Protein AF-0000000079763078 (afdb_homodimer)

Solvent-accessible surface area (backbone atoms only — not comparable to full-atom values): 50835 Å² total; per-residue (Å²): 111,68,67,60,46,61,74,46,40,67,38,26,15,72,68,48,40,54,51,50,52,51,57,72,66,49,78,90,64,83,50,72,68,54,50,52,52,52,50,51,48,50,50,47,52,50,54,52,51,50,51,53,49,52,55,71,64,61,46,71,75,72,45,66,80,42,93,51,50,54,61,58,52,57,70,62,56,73,68,55,83,78,30,76,52,42,55,13,74,56,37,47,53,53,43,51,51,51,40,50,51,48,49,51,49,38,53,51,44,45,52,48,46,51,48,45,50,49,46,48,50,47,47,51,49,49,46,51,50,50,33,51,52,50,31,52,47,27,49,66,42,66,43,64,46,32,57,41,73,45,70,78,54,102,83,46,77,38,85,37,54,28,37,69,90,46,88,57,71,48,83,53,54,82,76,69,43,52,71,58,55,46,49,52,51,50,49,53,53,47,51,52,48,42,66,69,68,56,66,79,66,44,78,41,78,46,82,49,56,68,44,53,76,70,33,34,44,42,49,50,39,47,46,38,55,37,92,87,34,53,46,73,50,52,68,49,76,45,69,88,57,62,63,60,50,41,42,41,51,60,73,41,35,82,64,37,45,61,72,65,83,47,66,48,77,46,61,57,95,87,42,79,42,79,43,79,52,52,52,85,50,56,34,29,50,44,48,44,34,53,53,52,46,67,44,90,63,58,68,70,62,26,47,54,40,47,38,52,50,32,42,38,58,40,65,81,35,56,46,32,36,54,49,51,19,38,66,68,67,39,91,71,46,45,41,76,53,90,85,70,52,77,65,41,73,52,49,73,65,51,52,50,51,20,49,49,52,42,26,73,73,68,42,71,83,68,49,70,66,64,56,37,52,46,65,71,33,64,66,60,44,51,50,50,35,70,68,42,86,21,48,53,56,27,49,53,46,48,44,53,72,44,70,87,68,63,76,62,56,66,58,44,44,40,56,59,54,55,58,52,76,61,63,42,45,37,54,37,68,47,47,78,80,42,66,81,48,60,52,70,59,53,52,49,50,52,52,48,48,46,67,76,52,57,84,123,111,67,68,61,46,63,71,46,41,66,37,28,15,74,69,48,42,53,53,47,51,51,56,72,64,48,80,90,65,82,52,72,68,54,51,53,50,52,50,52,48,52,52,48,52,49,54,52,50,52,52,52,49,52,56,69,63,61,45,73,75,70,47,66,80,40,92,48,48,53,62,59,52,56,68,61,53,74,66,54,84,78,29,76,50,42,55,12,74,56,37,47,53,53,46,49,51,51,40,51,52,47,49,52,48,37,52,51,46,46,52,48,46,50,48,46,50,50,47,49,49,48,47,50,49,49,47,50,50,50,35,50,52,50,31,52,47,26,48,66,41,67,43,64,46,32,58,42,72,44,68,77,54,102,80,46,77,39,86,38,55,28,38,70,89,45,87,56,70,47,83,52,53,83,77,70,42,50,72,58,55,47,48,52,50,51,50,52,52,47,52,54,47,44,66,69,68,58,65,80,66,43,79,41,80,45,83,50,56,69,45,54,75,68,32,36,45,43,49,52,40,49,47,37,56,37,92,89,34,52,47,73,50,52,68,48,75,45,70,90,58,61,65,60,51,43,41,39,50,60,72,40,35,81,63,37,45,62,70,64,83,49,66,48,77,46,62,55,97,86,40,79,41,79,41,78,51,52,52,85,50,56,34,30,49,45,49,44,34,52,53,53,46,69,45,92,62,58,69,68,62,27,47,53,41,47,38,53,50,32,42,39,59,40,64,80,36,56,44,32,36,52,49,50,20,40,65,68,66,40,89,71,45,44,41,76,52,92,85,71,52,77,66,41,72,53,50,73,65,50,51,49,52,19,49,48,50,41,28,73,74,69,42,70,83,68,48,70,67,63,54,36,52,45,65,71,34,65,67,58,44,49,50,50,37,71,68,41,86,20,50,52,56,28,50,54,46,49,45,52,73,44,69,88,68,62,74,63,55,67,60,43,43,37,55,58,56,54,58,35,86,63,68,40,44,37,55,38,68,47,48,78,80,43,65,81,48,60,51,71,59,53,52,49,50,52,52,48,48,46,65,77,53,56,84,121

Structure (mmCIF, N/CA/C/O backbone):
data_AF-0000000079763078-model_v1
#
loop_
_entity.id
_entity.type
_entity.pdbx_description
1 polymer 'Protein CR006 P-loop domain-containing protein'
#
loop_
_atom_site.group_PDB
_atom_site.id
_atom_site.type_symbol
_atom_site.label_atom_id
_atom_site.label_alt_id
_atom_site.label_comp_id
_atom_site.label_asym_id
_atom_site.label_entity_id
_atom_site.label_seq_id
_atom_site.pdbx_PDB_ins_code
_atom_site.Cartn_x
_atom_site.Cartn_y
_atom_site.Cartn_z
_atom_site.occupancy
_atom_site.B_iso_or_equiv
_atom_site.auth_seq_id
_atom_site.auth_comp_id
_atom_site.auth_asym_id
_atom_site.auth_atom_id
_atom_site.pdbx_PDB_model_num
ATOM 1 N N . MET A 1 1 ? -50.25 70.375 34.781 1 54.12 1 MET A N 1
ATOM 2 C CA . MET A 1 1 ? -50.906 69.125 35.125 1 54.12 1 MET A CA 1
ATOM 3 C C . MET A 1 1 ? -52.312 69.062 34.531 1 54.12 1 MET A C 1
ATOM 5 O O . MET A 1 1 ? -52.719 68.062 33.906 1 54.12 1 MET A O 1
ATOM 9 N N . LEU A 1 2 ? -52.875 70.25 34.562 1 57.91 2 LEU A N 1
ATOM 10 C CA . LEU A 1 2 ? -54.281 70.312 34.094 1 57.91 2 LEU A CA 1
ATOM 11 C C . LEU A 1 2 ? -54.344 70.188 32.562 1 57.91 2 LEU A C 1
ATOM 13 O O . LEU A 1 2 ? -55.25 69.5 32.031 1 57.91 2 LEU A O 1
ATOM 17 N N . GLU A 1 3 ? -53.406 70.75 31.891 1 60.5 3 GLU A N 1
ATOM 18 C CA . GLU A 1 3 ? -53.406 70.688 30.438 1 60.5 3 GLU A CA 1
ATOM 19 C C . GLU A 1 3 ? -53.125 69.312 29.938 1 60.5 3 GLU A C 1
ATOM 21 O O . GLU A 1 3 ? -53.75 68.812 28.969 1 60.5 3 GLU A O 1
ATOM 26 N N . VAL A 1 4 ? -52.312 68.625 30.625 1 61.12 4 VAL A N 1
ATOM 27 C CA . VAL A 1 4 ? -52 67.25 30.25 1 61.12 4 VAL A CA 1
ATOM 28 C C . VAL A 1 4 ? -53.219 66.375 30.469 1 61.12 4 VAL A C 1
ATOM 30 O O . VAL A 1 4 ? -53.5 65.5 29.672 1 61.12 4 VAL A O 1
ATOM 33 N N . PHE A 1 5 ? -54 66.688 31.422 1 63.44 5 PHE A N 1
ATOM 34 C CA . PHE A 1 5 ? -55.188 65.938 31.75 1 63.44 5 PHE A CA 1
ATOM 35 C C . PHE A 1 5 ? -56.281 66.125 30.688 1 63.44 5 PHE A C 1
ATOM 37 O O . PHE A 1 5 ? -57 65.188 30.344 1 63.44 5 PHE A O 1
ATOM 44 N N . LYS A 1 6 ? -56.312 67.375 30.188 1 67.81 6 LYS A N 1
ATOM 45 C CA . LYS A 1 6 ? -57.312 67.625 29.141 1 67.81 6 LYS A CA 1
ATOM 46 C C . LYS A 1 6 ? -57.062 66.812 27.906 1 67.81 6 LYS A C 1
ATOM 48 O O . LYS A 1 6 ? -58 66.312 27.281 1 67.81 6 LYS A O 1
ATOM 53 N N . GLU A 1 7 ? -55.844 66.562 27.625 1 72.69 7 GLU A N 1
ATOM 54 C CA . GLU A 1 7 ? -55.469 65.812 26.438 1 72.69 7 GLU A CA 1
ATOM 55 C C . GLU A 1 7 ? -55.688 64.312 26.656 1 72.69 7 GLU A C 1
ATOM 57 O O . GLU A 1 7 ? -55.938 63.562 25.703 1 72.69 7 GLU A O 1
ATOM 62 N N . LEU A 1 8 ? -55.75 63.938 27.922 1 74.81 8 LEU A N 1
ATOM 63 C CA . LEU A 1 8 ? -55.844 62.531 28.25 1 74.81 8 LEU A CA 1
ATOM 64 C C . LEU A 1 8 ? -57.281 62.125 28.562 1 74.81 8 LEU A C 1
ATOM 66 O O . LEU A 1 8 ? -57.594 60.938 28.75 1 74.81 8 LEU A O 1
ATOM 70 N N . MET A 1 9 ? -58.188 63.125 28.469 1 79.75 9 MET A N 1
ATOM 71 C CA . MET A 1 9 ? -59.562 62.938 28.891 1 79.75 9 MET A CA 1
ATOM 72 C C . MET A 1 9 ? -60.281 61.875 28.062 1 79.75 9 MET A C 1
ATOM 74 O O . MET A 1 9 ? -61 61.062 28.609 1 79.75 9 MET A O 1
ATOM 78 N N . PRO A 1 10 ? -59.844 61.812 26.75 1 81.25 10 PRO A N 1
ATOM 79 C CA . PRO A 1 10 ? -60.531 60.781 25.938 1 81.25 10 PRO A CA 1
ATOM 80 C C . PRO A 1 10 ? -60.156 59.375 26.344 1 81.25 10 PRO A C 1
ATOM 82 O O . PRO A 1 10 ? -60.875 58.438 26.047 1 81.25 10 PRO A O 1
ATOM 85 N N . TYR A 1 11 ? -59.188 59.219 27.125 1 84.12 11 TYR A N 1
ATOM 86 C CA . TYR A 1 11 ? -58.688 57.875 27.5 1 84.12 11 TYR A CA 1
ATOM 87 C C . TYR A 1 11 ? -59.25 57.469 28.859 1 84.12 11 TYR A C 1
ATOM 89 O O . TYR A 1 11 ? -59.062 56.344 29.297 1 84.12 11 TYR A O 1
ATOM 97 N N . PHE A 1 12 ? -60.062 58.406 29.469 1 85.56 12 PHE A N 1
ATOM 98 C CA . PHE A 1 12 ? -60.719 58.125 30.75 1 85.56 12 PHE A CA 1
ATOM 99 C C . PHE A 1 12 ? -62.188 57.688 30.547 1 85.56 12 PHE A C 1
ATOM 101 O O . PHE A 1 12 ? -62.812 58.062 29.547 1 85.56 12 PHE A O 1
ATOM 108 N N . THR A 1 13 ? -62.688 56.844 31.469 1 86.81 13 THR A N 1
ATOM 109 C CA . THR A 1 13 ? -64.125 56.531 31.438 1 86.81 13 THR A CA 1
ATOM 110 C C . THR A 1 13 ? -64.938 57.781 31.656 1 86.81 13 THR A C 1
ATOM 112 O O . THR A 1 13 ? -64.438 58.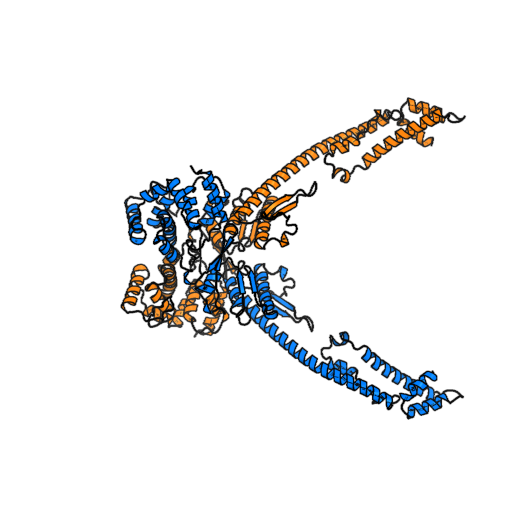781 32.188 1 86.81 13 THR A O 1
ATOM 115 N N . ASN A 1 14 ? -66.188 57.719 31.203 1 87.62 14 ASN A N 1
ATOM 116 C CA . ASN A 1 14 ? -67.062 58.844 31.359 1 87.62 14 ASN A CA 1
ATOM 117 C C . ASN A 1 14 ? -67.188 59.25 32.812 1 87.62 14 ASN A C 1
ATOM 119 O O . ASN A 1 14 ? -67.188 60.438 33.125 1 87.62 14 ASN A O 1
ATOM 123 N N . GLU A 1 15 ? -67.125 58.25 33.719 1 85.69 15 GLU A N 1
ATOM 124 C CA . GLU A 1 15 ? -67.25 58.531 35.156 1 85.69 15 GLU A CA 1
ATOM 125 C C . GLU A 1 15 ? -66 59.219 35.688 1 85.69 15 GLU A C 1
ATOM 127 O O . GLU A 1 15 ? -66.125 60.188 36.438 1 85.69 15 GLU A O 1
ATOM 132 N N . THR A 1 16 ? -64.938 58.75 35.219 1 85.81 16 THR A N 1
ATOM 133 C CA . THR A 1 16 ? -63.656 59.312 35.656 1 85.81 16 THR A CA 1
ATOM 134 C C . THR A 1 16 ? -63.469 60.719 35.062 1 85.81 16 THR A C 1
ATOM 136 O O . THR A 1 16 ? -62.969 61.594 35.75 1 85.81 16 THR A O 1
ATOM 139 N N . ALA A 1 17 ? -63.938 61 33.875 1 86.06 17 ALA A N 1
ATOM 140 C CA . ALA A 1 17 ? -63.844 62.312 33.219 1 86.06 17 ALA A CA 1
ATOM 141 C C . ALA A 1 17 ? -64.625 63.375 33.938 1 86.06 17 ALA A C 1
ATOM 143 O O . ALA A 1 17 ? -64.188 64.5 34.125 1 86.06 17 ALA A O 1
ATOM 144 N N . VAL A 1 18 ? -65.812 62.969 34.406 1 85.56 18 VAL A N 1
ATOM 145 C CA . VAL A 1 18 ? -66.688 63.906 35.094 1 85.56 18 VAL A CA 1
ATOM 146 C C . VAL A 1 18 ? -66.125 64.25 36.469 1 85.56 18 VAL A C 1
ATOM 148 O O . VAL A 1 18 ? -66.062 65.438 36.844 1 85.56 18 VAL A O 1
ATOM 151 N N . LYS A 1 19 ? -65.562 63.25 37.062 1 83.19 19 LYS A N 1
ATOM 152 C CA . LYS A 1 19 ? -65 63.469 38.375 1 83.19 19 LYS A CA 1
ATOM 153 C C . LYS A 1 19 ? -63.719 64.312 38.281 1 83.19 19 LYS A C 1
ATOM 155 O O . LYS A 1 19 ? -63.469 65.188 39.125 1 83.19 19 LYS A O 1
ATOM 160 N N . MET A 1 20 ? -63.062 64.188 37.219 1 81 20 MET A N 1
ATOM 161 C CA . MET A 1 20 ? -61.844 64.938 37 1 81 20 MET A CA 1
ATOM 162 C C . MET A 1 20 ? -62.156 66.438 36.688 1 81 20 MET A C 1
ATOM 164 O O . MET A 1 20 ? -61.469 67.312 37.156 1 81 20 MET A O 1
ATOM 168 N N . GLU A 1 21 ? -63.188 66.625 36 1 81.44 21 GLU A N 1
ATOM 169 C CA . GLU A 1 21 ? -63.656 68 35.719 1 81.44 21 GLU A CA 1
ATOM 170 C C . GLU A 1 21 ? -64.125 68.688 36.969 1 81.44 21 GLU A C 1
ATOM 172 O O . GLU A 1 21 ? -63.812 69.875 37.156 1 81.44 21 GLU A O 1
ATOM 177 N N . GLU A 1 22 ? -64.688 68 37.875 1 80.62 22 GLU A N 1
ATOM 178 C CA . GLU A 1 22 ? -65.125 68.5 39.156 1 80.62 22 GLU A CA 1
ATOM 179 C C . GLU A 1 22 ? -63.969 68.938 40.031 1 80.62 22 GLU A C 1
ATOM 181 O O . GLU A 1 22 ? -63.969 69.938 40.656 1 80.62 22 GLU A O 1
ATOM 186 N N . ILE A 1 23 ? -63.031 68.062 39.875 1 78.62 23 ILE A N 1
ATOM 187 C CA . ILE A 1 23 ? -61.875 68.312 40.719 1 78.62 23 ILE A CA 1
ATOM 188 C C . ILE A 1 23 ? -61.062 69.5 40.188 1 78.62 23 ILE A C 1
ATOM 190 O O . ILE A 1 23 ? -60.594 70.312 40.969 1 78.62 23 ILE A O 1
ATOM 194 N N . THR A 1 24 ? -61 69.688 38.906 1 74.81 24 THR A N 1
ATOM 195 C CA . THR A 1 24 ? -60.219 70.688 38.281 1 74.81 24 THR A CA 1
ATOM 196 C C . THR A 1 24 ? -60.906 72.062 38.438 1 74.81 24 THR A C 1
ATOM 198 O O . THR A 1 24 ? -60.25 73.125 38.469 1 74.81 24 THR A O 1
ATOM 201 N N . LYS A 1 25 ? -62.281 72.125 38.594 1 73.62 25 LYS A N 1
ATOM 202 C CA . LYS A 1 25 ? -63.062 73.375 38.719 1 73.62 25 LYS A CA 1
ATOM 203 C C . LYS A 1 25 ? -63.125 73.812 40.188 1 73.62 25 LYS A C 1
ATOM 205 O O . LYS A 1 25 ? -63.406 75 40.469 1 73.62 25 LYS A O 1
ATOM 210 N N . ASN A 1 26 ? -62.812 72.875 41 1 64.81 26 ASN A N 1
ATOM 211 C CA . ASN A 1 26 ? -62.906 73.25 42.438 1 64.81 26 ASN A CA 1
ATOM 212 C C . ASN A 1 26 ? -61.75 74.125 42.844 1 64.81 26 ASN A C 1
ATOM 214 O O . ASN A 1 26 ? -60.594 73.75 42.75 1 64.81 26 ASN A O 1
ATOM 218 N N . VAL A 1 27 ? -61.938 75.438 42.844 1 61.09 27 VAL A N 1
ATOM 219 C CA . VAL A 1 27 ? -61.062 76.5 43.188 1 61.09 27 VAL A CA 1
ATOM 220 C C . VAL A 1 27 ? -60.625 76.375 44.656 1 61.09 27 VAL A C 1
ATOM 222 O O . VAL A 1 27 ? -59.531 76.875 45 1 61.09 27 VAL A O 1
ATOM 225 N N . SER A 1 28 ? -61.5 75.938 45.625 1 62.81 28 SER A N 1
ATOM 226 C CA . SER A 1 28 ? -61.281 76.125 47.062 1 62.81 28 SER A CA 1
ATOM 227 C C . SER A 1 28 ? -60.5 74.938 47.656 1 62.81 28 SER A C 1
ATOM 229 O O . SER A 1 28 ? -60.594 74.625 48.875 1 62.81 28 SER A O 1
ATOM 231 N N . GLY A 1 29 ? -59.531 74.25 46.938 1 68.75 29 GLY A N 1
ATOM 232 C CA . GLY A 1 29 ? -58.594 73.312 47.5 1 68.75 29 GLY A CA 1
ATOM 233 C C . GLY A 1 29 ? -59.031 71.812 47.312 1 68.75 29 GLY A C 1
ATOM 234 O O . GLY A 1 29 ? -60.219 71.562 47.156 1 68.75 29 GLY A O 1
ATOM 235 N N . ILE A 1 30 ? -58.219 70.812 46.906 1 71.69 30 ILE A N 1
ATOM 236 C CA . ILE A 1 30 ? -58.438 69.438 46.625 1 71.69 30 ILE A CA 1
ATOM 237 C C . ILE A 1 30 ? -58.5 68.625 47.938 1 71.69 30 ILE A C 1
ATOM 239 O O . ILE A 1 30 ? -57.625 68.75 48.812 1 71.69 30 ILE A O 1
ATOM 243 N N . THR A 1 31 ? -59.688 68.062 48.344 1 75.94 31 THR A N 1
ATOM 244 C CA . THR A 1 31 ? -59.875 67.25 49.531 1 75.94 31 THR A CA 1
ATOM 245 C C . THR A 1 31 ? -59 66 49.5 1 75.94 31 THR A C 1
ATOM 247 O O . THR A 1 31 ? -58.469 65.688 48.438 1 75.94 31 THR A O 1
ATOM 250 N N . ASN A 1 32 ? -58.75 65.5 50.656 1 72.81 32 ASN A N 1
ATOM 251 C CA . ASN A 1 32 ? -57.969 64.25 50.75 1 72.81 32 ASN A CA 1
ATOM 252 C C . ASN A 1 32 ? -58.531 63.125 49.906 1 72.81 32 ASN A C 1
ATOM 254 O O . ASN A 1 32 ? -57.781 62.344 49.312 1 72.81 32 ASN A O 1
ATOM 258 N N . THR A 1 33 ? -59.812 63.062 49.781 1 74.5 33 THR A N 1
ATOM 259 C CA . THR A 1 33 ? -60.469 62.031 49 1 74.5 33 THR A CA 1
ATOM 260 C C . THR A 1 33 ? -60.219 62.25 47.5 1 74.5 33 THR A C 1
ATOM 262 O O . THR A 1 33 ? -60 61.312 46.75 1 74.5 33 THR A O 1
ATOM 265 N N . GLN A 1 34 ? -60.188 63.469 47.156 1 77.44 34 GLN A N 1
ATOM 266 C CA . GLN A 1 34 ? -59.938 63.812 45.781 1 77.44 34 GLN A CA 1
ATOM 267 C C . GLN A 1 34 ? -58.5 63.531 45.406 1 77.44 34 GLN A C 1
ATOM 269 O O . GLN A 1 34 ? -58.188 63.094 44.312 1 77.44 34 GLN A O 1
ATOM 274 N N . LYS A 1 35 ? -57.656 63.812 46.375 1 77.19 35 LYS A N 1
ATOM 275 C CA . LYS A 1 35 ? -56.25 63.531 46.188 1 77.19 35 LYS A CA 1
ATOM 276 C C . LYS A 1 35 ? -56 62.031 46 1 77.19 35 LYS A C 1
ATOM 278 O O . LYS A 1 35 ? -55.219 61.656 45.125 1 77.19 35 LYS A O 1
ATOM 283 N N . ASN A 1 36 ? -56.656 61.219 46.75 1 77.19 36 ASN A N 1
ATOM 284 C CA . ASN A 1 36 ? -56.531 59.781 46.656 1 77.19 36 ASN A CA 1
ATOM 285 C C . ASN A 1 36 ? -57.062 59.281 45.312 1 77.19 36 ASN A C 1
ATOM 287 O O . ASN A 1 36 ? -56.5 58.344 44.719 1 77.19 36 ASN A O 1
ATOM 291 N N . TYR A 1 37 ? -58.094 59.906 44.844 1 80.62 37 TYR A N 1
ATOM 292 C CA . TYR A 1 37 ? -58.688 59.562 43.562 1 80.62 37 TYR A CA 1
ATOM 293 C C . TYR A 1 37 ? -57.75 59.844 42.406 1 80.62 37 TYR A C 1
ATOM 295 O O . TYR A 1 37 ? -57.562 59 41.5 1 80.62 37 TYR A O 1
ATOM 303 N N . LEU A 1 38 ? -57.062 60.906 42.531 1 78.62 38 LEU A N 1
ATOM 304 C CA . LEU A 1 38 ? -56.125 61.312 41.5 1 78.62 38 LEU A CA 1
ATOM 305 C C . LEU A 1 38 ? -54.906 60.375 41.531 1 78.62 38 LEU A C 1
ATOM 307 O O . LEU A 1 38 ? -54.375 60.031 40.469 1 78.62 38 LEU A O 1
ATOM 311 N N . LEU A 1 39 ? -54.562 59.969 42.688 1 79.56 39 LEU A N 1
ATOM 312 C CA . LEU A 1 39 ? -53.438 59.062 42.812 1 79.56 39 LEU A CA 1
ATOM 313 C C . LEU A 1 39 ? -53.75 57.688 42.219 1 79.56 39 LEU A C 1
ATOM 315 O O . LEU A 1 39 ? -52.875 57.031 41.625 1 79.56 39 LEU A O 1
ATOM 319 N N . GLU A 1 40 ? -54.906 57.219 42.344 1 80.81 40 GLU A N 1
ATOM 320 C CA . GLU A 1 40 ? -55.344 55.938 41.781 1 80.81 40 GLU A CA 1
ATOM 321 C C . GLU A 1 40 ? -55.312 56 40.25 1 80.81 40 GLU A C 1
ATOM 323 O O . GLU A 1 40 ? -54.875 55.031 39.594 1 80.81 40 GLU A O 1
ATOM 328 N N . ILE A 1 41 ? -55.781 57.094 39.688 1 81 41 ILE A N 1
ATOM 329 C CA . ILE A 1 41 ? -55.781 57.281 38.25 1 81 41 ILE A CA 1
ATOM 330 C C . ILE A 1 41 ? -54.344 57.281 37.719 1 81 41 ILE A C 1
ATOM 332 O O . ILE A 1 41 ? -54.031 56.625 36.719 1 81 41 ILE A O 1
ATOM 336 N N . LYS A 1 42 ? -53.531 58 38.438 1 81.44 42 LYS A N 1
ATOM 337 C CA . LYS A 1 42 ? -52.125 58.031 38.062 1 81.44 42 LYS A CA 1
ATOM 338 C C . LYS A 1 42 ? -51.469 56.656 38.094 1 81.44 42 LYS A C 1
ATOM 340 O O . LYS A 1 42 ? -50.719 56.281 37.188 1 81.44 42 LYS A O 1
ATOM 345 N N . ALA A 1 43 ? -51.781 55.906 39.156 1 80.75 43 ALA A N 1
ATOM 346 C CA . ALA A 1 43 ? -51.219 54.562 39.312 1 80.75 43 ALA A CA 1
ATOM 347 C C . ALA A 1 43 ? -51.656 53.688 38.156 1 80.75 43 ALA A C 1
ATOM 349 O O . ALA A 1 43 ? -50.844 52.906 37.594 1 80.75 43 ALA A O 1
ATOM 350 N N . GLN A 1 44 ? -52.906 53.688 37.719 1 83.12 44 GLN A N 1
ATOM 351 C CA . GLN A 1 44 ? -53.406 52.875 36.594 1 83.12 44 GLN A CA 1
ATOM 352 C C . GLN A 1 44 ? -52.75 53.312 35.312 1 83.12 44 GLN A C 1
ATOM 354 O O . GLN A 1 44 ? -52.406 52.469 34.469 1 83.12 44 GLN A O 1
ATOM 359 N N . ALA A 1 45 ? -52.656 54.625 35.125 1 81.75 45 ALA A N 1
ATOM 360 C CA . ALA A 1 45 ? -52.031 55.156 33.938 1 81.75 45 ALA A CA 1
ATOM 361 C C . ALA A 1 45 ? -50.562 54.719 33.844 1 81.75 45 ALA A C 1
ATOM 363 O O . ALA A 1 45 ? -50.094 54.344 32.75 1 81.75 45 ALA A O 1
ATOM 364 N N . ASP A 1 46 ? -49.906 54.75 34.969 1 82.38 46 ASP A N 1
ATOM 365 C CA . ASP A 1 46 ? -48.5 54.344 35 1 82.38 46 ASP A CA 1
ATOM 366 C C . ASP A 1 46 ? -48.375 52.844 34.656 1 82.38 46 ASP A C 1
ATOM 368 O O . ASP A 1 46 ? -47.5 52.438 33.906 1 82.38 46 ASP A O 1
ATOM 372 N N . SER A 1 47 ? -49.156 52.031 35.281 1 84.12 47 SER A N 1
ATOM 373 C CA . SER A 1 47 ? -49.156 50.594 35 1 84.12 47 SER A CA 1
ATOM 374 C C . SER A 1 47 ? -49.438 50.312 33.531 1 84.12 47 SER A C 1
ATOM 376 O O . SER A 1 47 ? -48.781 49.469 32.906 1 84.12 47 SER A O 1
ATOM 378 N N . PHE A 1 48 ? -50.375 51 32.969 1 84.69 48 PHE A N 1
ATOM 379 C CA . PHE A 1 48 ? -50.75 50.844 31.547 1 84.69 48 PHE A CA 1
ATOM 380 C C . PHE A 1 48 ? -49.562 51.25 30.656 1 84.69 48 PHE A C 1
ATOM 382 O O . PHE A 1 48 ? -49.25 50.562 29.688 1 84.69 48 PHE A O 1
ATOM 389 N N . MET A 1 49 ? -48.969 52.344 31.016 1 81.31 49 MET A N 1
ATOM 390 C CA . MET A 1 49 ? -47.812 52.844 30.266 1 81.31 49 MET A CA 1
ATOM 391 C C . MET A 1 49 ? -46.656 51.844 30.328 1 81.31 49 MET A C 1
ATOM 393 O O . MET A 1 49 ? -45.969 51.625 29.328 1 81.31 49 MET A O 1
ATOM 397 N N . GLN A 1 50 ? -46.469 51.188 31.438 1 82.62 50 GLN A N 1
ATOM 398 C CA . GLN A 1 50 ? -45.406 50.188 31.594 1 82.62 50 GLN A CA 1
ATOM 399 C C . GLN A 1 50 ? -45.656 49 30.688 1 82.62 50 GLN A C 1
ATOM 401 O O . GLN A 1 50 ? -44.719 48.438 30.094 1 82.62 50 GLN A O 1
ATOM 406 N N . GLN A 1 51 ? -46.844 48.5 30.594 1 81.81 51 GLN A N 1
ATOM 407 C CA . GLN A 1 51 ? -47.188 47.406 29.719 1 81.81 51 GLN A CA 1
ATOM 408 C C . GLN A 1 51 ? -46.969 47.75 28.25 1 81.81 51 GLN A C 1
ATOM 410 O O . GLN A 1 51 ? -46.438 46.938 27.5 1 81.81 51 GLN A O 1
ATOM 415 N N . LEU A 1 52 ? -47.281 49.031 27.891 1 81.12 52 LEU A N 1
ATOM 416 C CA . LEU A 1 52 ? -47.094 49.469 26.516 1 81.12 52 LEU A CA 1
ATOM 417 C C . LEU A 1 52 ? -45.594 49.594 26.188 1 81.12 52 LEU A C 1
ATOM 419 O O . LEU A 1 52 ? -45.188 49.25 25.094 1 81.12 52 LEU A O 1
ATOM 423 N N . TYR A 1 53 ? -44.906 50 27.156 1 77.62 53 TYR A N 1
ATOM 424 C CA . TYR A 1 53 ? -43.469 50.094 26.984 1 77.62 53 TYR A CA 1
ATOM 425 C C . TYR A 1 53 ? -42.844 48.719 26.828 1 77.62 53 TYR A C 1
ATOM 427 O O . TYR A 1 53 ? -41.906 48.531 26.031 1 77.62 53 TYR A O 1
ATOM 435 N N . GLY A 1 54 ? -43.25 47.844 27.578 1 77.5 54 GLY A N 1
ATOM 436 C CA . GLY A 1 54 ? -42.781 46.469 27.453 1 77.5 54 GLY A CA 1
ATOM 437 C C . GLY A 1 54 ? -43.031 45.875 26.062 1 77.5 54 GLY A C 1
ATOM 438 O O . GLY A 1 54 ? -42.156 45.219 25.516 1 77.5 54 GLY A O 1
ATOM 439 N N . LEU A 1 55 ? -44.094 46.125 25.5 1 77.19 55 LEU A N 1
ATOM 440 C CA . LEU A 1 55 ? -44.438 45.688 24.156 1 77.19 55 LEU A CA 1
ATOM 441 C C . LEU A 1 55 ? -43.531 46.344 23.125 1 77.19 55 LEU A C 1
ATOM 443 O O . LEU A 1 55 ? -43.125 45.688 22.156 1 77.19 55 LEU A O 1
ATOM 447 N N . LYS A 1 56 ? -43.312 47.625 23.312 1 74.75 56 LYS A N 1
ATOM 448 C CA . L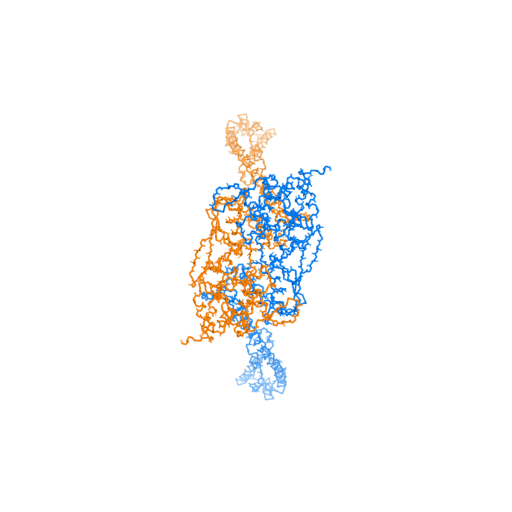YS A 1 56 ? -42.469 48.375 22.375 1 74.75 56 LYS A CA 1
ATOM 449 C C . LYS A 1 56 ? -41.031 47.844 22.391 1 74.75 56 LYS A C 1
ATOM 451 O O . LYS A 1 56 ? -40.375 47.812 21.344 1 74.75 56 LYS A O 1
ATOM 456 N N . LYS A 1 57 ? -40.594 47.312 23.469 1 70.31 57 LYS A N 1
ATOM 457 C CA . LYS A 1 57 ? -39.219 46.844 23.609 1 70.31 57 LYS A CA 1
ATOM 458 C C . LYS A 1 57 ? -39.094 45.375 23.172 1 70.31 57 LYS A C 1
ATOM 460 O O . LYS A 1 57 ? -37.969 44.875 23.016 1 70.31 57 LYS A O 1
ATOM 465 N N . MET A 1 58 ? -40.156 44.812 22.953 1 65.44 58 MET A N 1
ATOM 466 C CA . MET A 1 58 ? -40.125 43.406 22.547 1 65.44 58 MET A CA 1
ATOM 467 C C . MET A 1 58 ? -39.438 43.281 21.188 1 65.44 58 MET A C 1
ATOM 469 O O . MET A 1 58 ? -39.781 43.969 20.234 1 65.44 58 MET A O 1
ATOM 473 N N . GLY A 1 59 ? -38.188 42.781 21.109 1 56.84 59 GLY A N 1
ATOM 474 C CA . GLY A 1 59 ? -37.438 42.531 19.891 1 56.84 59 GLY A CA 1
ATOM 475 C C . GLY A 1 59 ? -36.969 41.094 19.734 1 56.84 59 GLY A C 1
ATOM 476 O O . GLY A 1 59 ? -37.312 40.25 20.562 1 56.84 59 GLY A O 1
ATOM 477 N N . PHE A 1 60 ? -36.25 40.906 18.594 1 57.44 60 PHE A N 1
ATOM 478 C CA . PHE A 1 60 ? -35.75 39.594 18.219 1 57.44 60 PHE A CA 1
ATOM 479 C C . PHE A 1 60 ? -34.906 39 19.344 1 57.44 60 PHE A C 1
ATOM 481 O O . PHE A 1 60 ? -35.031 37.812 19.641 1 57.44 60 PHE A O 1
ATOM 488 N N . HIS A 1 61 ? -34.281 39.781 19.953 1 56.59 61 HIS A N 1
ATOM 489 C CA . HIS A 1 61 ? -33.312 39.344 20.969 1 56.59 61 HIS A CA 1
ATOM 490 C C . HIS A 1 61 ? -34.031 38.844 22.219 1 56.59 61 HIS A C 1
ATOM 492 O O . HIS A 1 61 ? -33.562 37.906 22.859 1 56.59 61 HIS A O 1
ATOM 498 N N . SER A 1 62 ? -35.219 39.375 22.5 1 56.66 62 SER A N 1
ATOM 499 C CA . SER A 1 62 ? -35.969 38.969 23.672 1 56.66 62 SER A CA 1
ATOM 500 C C . SER A 1 62 ? -36.656 37.625 23.453 1 56.66 62 SER A C 1
ATOM 502 O O . SER A 1 62 ? -37.031 36.938 24.422 1 56.66 62 SER A O 1
ATOM 504 N N . LEU A 1 63 ? -36.781 37.344 22.188 1 55.19 63 LEU A N 1
ATOM 505 C CA . LEU A 1 63 ? -37.5 36.125 21.828 1 55.19 63 LEU A CA 1
ATOM 506 C C . LEU A 1 63 ? -36.531 35 21.531 1 55.19 63 LEU A C 1
ATOM 508 O O . LEU A 1 63 ? -36.938 33.844 21.359 1 55.19 63 LEU A O 1
ATOM 512 N N . LYS A 1 64 ? -35.281 35.406 21.359 1 53.31 64 LYS A N 1
ATOM 513 C CA . LYS A 1 64 ? -34.281 34.438 20.953 1 53.31 64 LYS A CA 1
ATOM 514 C C . LYS A 1 64 ? -34.219 33.25 21.906 1 53.31 64 LYS A C 1
ATOM 516 O O . LYS A 1 64 ? -34.062 32.094 21.469 1 53.31 64 LYS A O 1
ATOM 521 N N . ASN A 1 65 ? -34.188 33.438 23.172 1 50.84 65 ASN A N 1
ATOM 522 C CA . ASN A 1 65 ? -33.969 32.375 24.156 1 50.84 65 ASN A CA 1
ATOM 523 C C . ASN A 1 65 ? -35.281 31.828 24.672 1 50.84 65 ASN A C 1
ATOM 525 O O . ASN A 1 65 ? -35.312 31.078 25.656 1 50.84 65 ASN A O 1
ATOM 529 N N . ALA A 1 66 ? -36.469 32.25 24.141 1 50.53 66 ALA A N 1
ATOM 530 C CA . ALA A 1 66 ? -37.719 31.844 24.797 1 50.53 66 ALA A CA 1
ATOM 531 C C . ALA A 1 66 ? -38.188 30.5 24.297 1 50.53 66 ALA A C 1
ATOM 533 O O . ALA A 1 66 ? -38.375 30.312 23.078 1 50.53 66 ALA A O 1
ATOM 534 N N . GLU A 1 67 ? -37.938 29.406 24.953 1 56.97 67 GLU A N 1
ATOM 535 C CA . GLU A 1 67 ? -38.469 28.078 24.656 1 56.97 67 GLU A CA 1
ATOM 536 C C . GLU A 1 67 ? -39.906 28.125 24.203 1 56.97 67 GLU A C 1
ATOM 538 O O . GLU A 1 67 ? -40.344 27.344 23.359 1 56.97 67 GLU A O 1
ATOM 543 N N . LYS A 1 68 ? -40.656 29.078 24.844 1 63.16 68 LYS A N 1
ATOM 544 C CA . LYS A 1 68 ? -42.094 29.266 24.547 1 63.16 68 LYS A CA 1
ATOM 545 C C . LYS A 1 68 ? -42.375 30.719 24.188 1 63.16 68 LYS A C 1
ATOM 547 O O . LYS A 1 68 ? -42.688 31.531 25.047 1 63.16 68 LYS A O 1
ATOM 552 N N . ILE A 1 69 ? -42.031 31.141 23.062 1 64.88 69 ILE A N 1
ATOM 553 C CA . ILE A 1 69 ? -42.312 32.5 22.547 1 64.88 69 ILE A CA 1
ATOM 554 C C . ILE A 1 69 ? -43.781 32.844 22.766 1 64.88 69 ILE A C 1
ATOM 556 O O . ILE A 1 69 ? -44.094 34 23.109 1 64.88 69 ILE A O 1
ATOM 560 N N . ALA A 1 70 ? -44.625 31.859 22.594 1 70 70 ALA A N 1
ATOM 561 C CA . ALA A 1 70 ? -46.062 32.062 22.766 1 70 70 ALA A CA 1
ATOM 562 C C . ALA A 1 70 ? -46.406 32.5 24.188 1 70 70 ALA A C 1
ATOM 564 O O . ALA A 1 70 ? -47.188 33.438 24.391 1 70 70 ALA A O 1
ATOM 565 N N . ASP A 1 71 ? -45.719 31.859 25.078 1 72.38 71 ASP A N 1
ATOM 566 C CA . ASP A 1 71 ? -46 32.188 26.469 1 72.38 71 ASP A CA 1
ATOM 567 C C . ASP A 1 71 ? -45.469 33.562 26.828 1 72.38 71 ASP A C 1
ATOM 569 O O . ASP A 1 71 ? -46.125 34.312 27.578 1 72.38 71 ASP A O 1
ATOM 573 N N . GLU A 1 72 ? -44.406 33.938 26.219 1 71.31 72 GLU A N 1
ATOM 574 C CA . GLU A 1 72 ? -43.844 35.25 26.469 1 71.31 72 GLU A CA 1
ATOM 575 C C . GLU A 1 72 ? -44.688 36.344 25.828 1 71.31 72 GLU A C 1
ATOM 577 O O . GLU A 1 72 ? -44.875 37.406 26.422 1 71.31 72 GLU A O 1
ATOM 582 N N . LEU A 1 73 ? -45.219 36 24.719 1 74.88 73 LEU A N 1
ATOM 583 C CA . LEU A 1 73 ? -46.031 36.969 24 1 74.88 73 LEU A CA 1
ATOM 584 C C . LEU A 1 73 ? -47.375 37.156 24.672 1 74.88 73 LEU A C 1
ATOM 586 O O . LEU A 1 73 ? -47.906 38.281 24.703 1 74.88 73 LEU A O 1
ATOM 590 N N . LYS A 1 74 ? -47.906 36.125 25.328 1 76.81 74 LYS A N 1
ATOM 591 C CA . LYS A 1 74 ? -49.188 36.188 26.031 1 76.81 74 LYS A CA 1
ATOM 592 C C . LYS A 1 74 ? -49.094 37.094 27.234 1 76.81 74 LYS A C 1
ATOM 594 O O . LYS A 1 74 ? -50.094 37.719 27.625 1 76.81 74 LYS A O 1
ATOM 599 N N . LYS A 1 75 ? -47.875 37.25 27.703 1 76.31 75 LYS A N 1
ATOM 600 C CA . LYS A 1 75 ? -47.656 38.094 28.875 1 76.31 75 LYS A CA 1
ATOM 601 C C . LYS A 1 75 ? -47.844 39.562 28.516 1 76.31 75 LYS A C 1
ATOM 603 O O . LYS A 1 75 ? -48.125 40.406 29.391 1 76.31 75 LYS A O 1
ATOM 608 N N . TYR A 1 76 ? -47.844 39.844 27.219 1 76.31 76 TYR A N 1
ATOM 609 C CA . TYR A 1 76 ? -47.906 41.25 26.797 1 76.31 76 TYR A CA 1
ATOM 610 C C . TYR A 1 76 ? -49.312 41.625 26.375 1 76.31 76 TYR A C 1
ATOM 612 O O . TYR A 1 76 ? -49.594 42.781 26.031 1 76.31 76 TYR A O 1
ATOM 620 N N . LYS A 1 77 ? -50.219 40.656 26.438 1 82.5 77 LYS A N 1
ATOM 621 C CA . LYS A 1 77 ? -51.594 41 26.172 1 82.5 77 LYS A CA 1
ATOM 622 C C . LYS A 1 77 ? -52.156 41.906 27.25 1 82.5 77 LYS A C 1
ATOM 624 O O . LYS A 1 77 ? -51.906 41.719 28.438 1 82.5 77 LYS A O 1
ATOM 629 N N . ILE A 1 78 ? -52.938 43 26.875 1 83.31 78 ILE A N 1
ATOM 630 C CA . ILE A 1 78 ? -53.5 44 27.797 1 83.31 78 ILE A CA 1
ATOM 631 C C . ILE A 1 78 ? -54.969 43.719 28.031 1 83.31 78 ILE A C 1
ATOM 633 O O . ILE A 1 78 ? -55.75 43.594 27.078 1 83.31 78 ILE A O 1
ATOM 637 N N . ASP A 1 79 ? -55.312 43.469 29.281 1 82.44 79 ASP A N 1
ATOM 638 C CA . ASP A 1 79 ? -56.719 43.375 29.703 1 82.44 79 ASP A CA 1
ATOM 639 C C . ASP A 1 79 ? -57.188 44.688 30.344 1 82.44 79 ASP A C 1
ATOM 641 O O . ASP A 1 79 ? -56.875 44.938 31.5 1 82.44 79 ASP A O 1
ATOM 645 N N . LEU A 1 80 ? -57.906 45.5 29.594 1 83.62 80 LEU A N 1
ATOM 646 C CA . LEU A 1 80 ? -58.312 46.844 30.016 1 83.62 80 LEU A CA 1
ATOM 647 C C . LEU A 1 80 ? -59.312 46.781 31.156 1 83.62 80 LEU A C 1
ATOM 649 O O . LEU A 1 80 ? -59.5 47.75 31.875 1 83.62 80 LEU A O 1
ATOM 653 N N . SER A 1 81 ? -59.875 45.531 31.422 1 81.19 81 SER A N 1
ATOM 654 C CA . SER A 1 81 ? -60.875 45.375 32.5 1 81.19 81 SER A CA 1
ATOM 655 C C . SER A 1 81 ? -60.219 45.625 33.875 1 81.19 81 SER A C 1
ATOM 657 O O . SER A 1 81 ? -60.906 45.969 34.812 1 81.19 81 SER A O 1
ATOM 659 N N . TYR A 1 82 ? -58.906 45.562 33.906 1 79.12 82 TYR A N 1
ATOM 660 C CA . TYR A 1 82 ? -58.188 45.781 35.156 1 79.12 82 TYR A CA 1
ATOM 661 C C . TYR A 1 82 ? -57.875 47.25 35.375 1 79.12 82 TYR A C 1
ATOM 663 O O . TYR A 1 82 ? -57.375 47.625 36.438 1 79.12 82 TYR A O 1
ATOM 671 N N . TYR A 1 83 ? -58.156 48.062 34.375 1 82 83 TYR A N 1
ATOM 672 C CA . TYR A 1 83 ? -57.938 49.5 34.438 1 82 83 TYR A CA 1
ATOM 673 C C . TYR A 1 83 ? -59.25 50.25 34.469 1 82 83 TYR A C 1
ATOM 675 O O . TYR A 1 83 ? -59.719 50.75 33.438 1 82 83 TYR A O 1
ATOM 683 N N . SER A 1 84 ? -59.875 50.375 35.594 1 84.62 84 SER A N 1
ATOM 684 C CA . SER A 1 84 ? -61.25 50.875 35.781 1 84.62 84 SER A CA 1
ATOM 685 C C . SER A 1 84 ? -61.375 52.312 35.312 1 84.62 84 SER A C 1
ATOM 687 O O . SER A 1 84 ? -62.406 52.719 34.781 1 84.62 84 SER A O 1
ATOM 689 N N . HIS A 1 85 ? -60.312 53.062 35.469 1 85.44 85 HIS A N 1
ATOM 690 C CA . HIS A 1 85 ? -60.375 54.5 35.125 1 85.44 85 HIS A CA 1
ATOM 691 C C . HIS A 1 85 ? -60.031 54.719 33.656 1 85.44 85 HIS A C 1
ATOM 693 O O . HIS A 1 85 ? -60.344 55.781 33.094 1 85.44 85 HIS A O 1
ATOM 699 N N . LEU A 1 86 ? -59.406 53.719 33.062 1 85.38 86 LEU A N 1
ATOM 700 C CA . LEU A 1 86 ? -58.875 53.906 31.703 1 85.38 86 LEU A CA 1
ATOM 701 C C . LEU A 1 86 ? -59.688 53.062 30.703 1 85.38 86 LEU A C 1
ATOM 703 O O . LEU A 1 86 ? -59.375 53.062 29.5 1 85.38 86 LEU A O 1
ATOM 707 N N . ASN A 1 87 ? -60.719 52.375 31.125 1 84.94 87 ASN A N 1
ATOM 708 C CA . ASN A 1 87 ? -61.531 51.5 30.297 1 84.94 87 ASN A CA 1
ATOM 709 C C . ASN A 1 87 ? -62.562 52.281 29.469 1 84.94 87 ASN A C 1
ATOM 711 O O . ASN A 1 87 ? -63.75 52.156 29.641 1 84.94 87 ASN A O 1
ATOM 715 N N . SER A 1 88 ? -62.031 53.25 28.656 1 86.81 88 SER A N 1
ATOM 716 C CA . SER A 1 88 ? -62.812 54.094 27.766 1 86.81 88 SER A CA 1
ATOM 717 C C . SER A 1 88 ? -62.969 53.438 26.391 1 86.81 88 SER A C 1
ATOM 719 O O . SER A 1 88 ? -62.312 52.438 26.094 1 86.81 88 SER A O 1
ATOM 721 N N . GLU A 1 89 ? -63.875 53.969 25.609 1 85.81 89 GLU A N 1
ATOM 722 C CA . GLU A 1 89 ? -64.062 53.469 24.25 1 85.81 89 GLU A CA 1
ATOM 723 C C . GLU A 1 89 ? -62.812 53.594 23.422 1 85.81 89 GLU A C 1
ATOM 725 O O . GLU A 1 89 ? -62.438 52.688 22.688 1 85.81 89 GLU A O 1
ATOM 730 N N . LEU A 1 90 ? -62.125 54.625 23.594 1 86.25 90 LEU A N 1
ATOM 731 C CA . LEU A 1 90 ? -60.906 54.875 22.828 1 86.25 90 LEU A CA 1
ATOM 732 C C . LEU A 1 90 ? -59.781 53.969 23.266 1 86.25 90 LEU A C 1
ATOM 734 O O . LEU A 1 90 ? -59.062 53.406 22.438 1 86.25 90 LEU A O 1
ATOM 738 N N . SER A 1 91 ? -59.625 53.844 24.562 1 85.88 91 SER A N 1
ATOM 739 C CA . SER A 1 91 ? -58.594 52.938 25.094 1 85.88 91 SER A CA 1
ATOM 740 C C . SER A 1 91 ? -58.875 51.5 24.656 1 85.88 91 SER A C 1
ATOM 742 O O . SER A 1 91 ? -57.938 50.75 24.297 1 85.88 91 SER A O 1
ATOM 744 N N . ASN A 1 92 ? -60.094 51.094 24.703 1 87.75 92 ASN A N 1
ATOM 745 C CA . ASN A 1 92 ? -60.469 49.75 24.281 1 87.75 92 ASN A CA 1
ATOM 746 C C . ASN A 1 92 ? -60.156 49.531 22.812 1 87.75 92 ASN A C 1
ATOM 748 O O . ASN A 1 92 ? -59.688 48.438 22.438 1 87.75 92 ASN A O 1
ATOM 752 N N . GLU A 1 93 ? -60.438 50.5 22.016 1 88.12 93 GLU A N 1
ATOM 753 C CA . GLU A 1 93 ? -60.125 50.375 20.594 1 88.12 93 GLU A CA 1
ATOM 754 C C . GLU A 1 93 ? -58.656 50.188 20.359 1 88.12 93 GLU A C 1
ATOM 756 O O . GLU A 1 93 ? -58.25 49.344 19.547 1 88.12 93 GLU A O 1
ATOM 761 N N . LYS A 1 94 ? -57.844 50.938 21 1 85.94 94 LYS A N 1
ATOM 762 C CA . LYS A 1 94 ? -56.406 50.844 20.828 1 85.94 94 LYS A CA 1
ATOM 763 C C . LYS A 1 94 ? -55.844 49.531 21.375 1 85.94 94 LYS A C 1
ATOM 765 O O . LYS A 1 94 ? -55 48.906 20.75 1 85.94 94 LYS A O 1
ATOM 770 N N . VAL A 1 95 ? -56.344 49.156 22.547 1 86.38 95 VAL A N 1
ATOM 771 C CA . VAL A 1 95 ? -55.906 47.906 23.172 1 86.38 95 VAL A CA 1
ATOM 772 C C . VAL A 1 95 ? -56.344 46.719 22.328 1 86.38 95 VAL A C 1
ATOM 774 O O . VAL A 1 95 ? -55.594 45.75 22.156 1 86.38 95 VAL A O 1
ATOM 777 N N . GLU A 1 96 ? -57.531 46.781 21.844 1 87.19 96 GLU A N 1
ATOM 778 C CA . GLU A 1 96 ? -58 45.719 20.969 1 87.19 96 GLU A CA 1
ATOM 779 C C . GLU A 1 96 ? -57.125 45.594 19.734 1 87.19 96 GLU A C 1
ATOM 781 O O . GLU A 1 96 ? -56.875 44.469 19.281 1 87.19 96 GLU A O 1
ATOM 786 N N . LEU A 1 97 ? -56.75 46.688 19.234 1 85.94 97 LEU A N 1
ATOM 787 C CA . LEU A 1 97 ? -55.875 46.688 18.062 1 85.94 97 LEU A CA 1
ATOM 788 C C . LEU A 1 97 ? -54.531 46.031 18.422 1 85.94 97 LEU A C 1
ATOM 790 O O . LEU A 1 97 ? -53.969 45.25 17.641 1 85.94 97 LEU A O 1
ATOM 794 N N . ILE A 1 98 ? -53.969 46.375 19.5 1 83.69 98 ILE A N 1
ATOM 795 C CA . ILE A 1 98 ? -52.688 45.844 19.953 1 83.69 98 ILE A CA 1
ATOM 796 C C . ILE A 1 98 ? -52.812 44.344 20.203 1 83.69 98 ILE A C 1
ATOM 798 O O . ILE A 1 98 ? -52 43.531 19.75 1 83.69 98 ILE A O 1
ATOM 802 N N . ASN A 1 99 ? -53.875 43.938 20.906 1 84.62 99 ASN A N 1
ATOM 803 C CA . ASN A 1 99 ? -54.094 42.531 21.219 1 84.62 99 ASN A CA 1
ATOM 804 C C . ASN A 1 99 ? -54.344 41.719 19.953 1 84.62 99 ASN A C 1
ATOM 806 O O . ASN A 1 99 ? -53.875 40.562 19.844 1 84.62 99 ASN A O 1
ATOM 810 N N . LYS A 1 100 ? -55.031 42.281 19.031 1 85.44 100 LYS A N 1
ATOM 811 C CA . LYS A 1 100 ? -55.25 41.625 17.75 1 85.44 100 LYS A CA 1
ATOM 812 C C . LYS A 1 100 ? -53.906 41.406 17.016 1 85.44 100 LYS A C 1
ATOM 814 O O . LYS A 1 100 ? -53.688 40.344 16.453 1 85.44 100 LYS A O 1
ATOM 819 N N . THR A 1 101 ? -53.062 42.406 17.016 1 82 101 THR A N 1
ATOM 820 C CA . THR A 1 101 ? -51.781 42.281 16.391 1 82 101 THR A CA 1
ATOM 821 C C . THR A 1 101 ? -50.906 41.25 17.109 1 82 101 THR A C 1
ATOM 823 O O . THR A 1 101 ? -50.188 40.469 16.469 1 82 101 THR A O 1
ATOM 826 N N . LEU A 1 102 ? -51 41.219 18.375 1 79.88 102 LEU A N 1
ATOM 827 C CA . LEU A 1 102 ? -50.281 40.219 19.172 1 79.88 102 LEU A CA 1
ATOM 828 C C . LEU A 1 102 ? -50.781 38.812 18.875 1 79.88 102 LEU A C 1
ATOM 830 O O . LEU A 1 102 ? -49.969 37.875 18.781 1 79.88 102 LEU A O 1
ATOM 834 N N . ASP A 1 103 ? -52.031 38.719 18.734 1 80.31 103 ASP A N 1
ATOM 835 C CA . ASP A 1 103 ? -52.594 37.438 18.375 1 80.31 103 ASP A CA 1
ATOM 836 C C . ASP A 1 103 ? -52.125 36.969 17.016 1 80.31 103 ASP A C 1
ATOM 838 O O . ASP A 1 103 ? -51.812 35.781 16.812 1 80.31 103 ASP A O 1
ATOM 842 N N . GLU A 1 104 ? -52 37.875 16.172 1 80.75 104 GLU A N 1
ATOM 843 C CA . GLU A 1 104 ? -51.469 37.531 14.852 1 80.75 104 GLU A CA 1
ATOM 844 C C . GLU A 1 104 ? -50 37.094 14.938 1 80.75 104 GLU A C 1
ATOM 846 O O . GLU A 1 104 ? -49.594 36.125 14.273 1 80.75 104 GLU A O 1
ATOM 851 N N . VAL A 1 105 ? -49.281 37.781 15.688 1 76.75 105 VAL A N 1
ATOM 852 C CA . VAL A 1 105 ? -47.875 37.406 15.875 1 76.75 105 VAL A CA 1
ATOM 853 C C . VAL A 1 105 ? -47.781 36.062 16.594 1 76.75 105 VAL A C 1
ATOM 855 O O . VAL A 1 105 ? -46.906 35.25 16.266 1 76.75 105 VAL A O 1
ATOM 858 N N . LEU A 1 106 ? -48.656 35.875 17.547 1 73.81 106 LEU A N 1
ATOM 859 C CA . LEU A 1 106 ? -48.719 34.625 18.281 1 73.81 106 LEU A CA 1
ATOM 860 C C . LEU A 1 106 ? -49.031 33.438 17.359 1 73.81 106 LEU A C 1
ATOM 862 O O . LEU A 1 106 ? -48.438 32.375 17.484 1 73.81 106 LEU A O 1
ATOM 866 N N . GLU A 1 107 ? -49.906 33.625 16.578 1 75.19 107 GLU A N 1
ATOM 867 C CA . GLU A 1 107 ? -50.219 32.594 15.602 1 75.19 107 GLU A CA 1
ATOM 868 C C . GLU A 1 107 ? -49.031 32.312 14.695 1 75.19 107 GLU A C 1
ATOM 870 O O . GLU A 1 107 ? -48.719 31.141 14.406 1 75.19 107 GLU A O 1
ATOM 875 N N . LYS A 1 108 ? -48.406 33.344 14.281 1 73.12 108 LYS A N 1
ATOM 876 C CA . LYS A 1 108 ? -47.219 33.188 13.438 1 73.12 108 LYS A CA 1
ATOM 877 C C . LYS A 1 108 ? -46.062 32.562 14.219 1 73.12 108 LYS A C 1
ATOM 879 O O . LYS A 1 108 ? -45.344 31.719 13.703 1 73.12 108 LYS A O 1
ATOM 884 N N . ALA A 1 109 ? -46 33 15.453 1 64.75 109 ALA A N 1
ATOM 885 C CA . ALA A 1 109 ? -44.938 32.469 16.328 1 64.75 109 ALA A CA 1
ATOM 886 C C . ALA A 1 109 ? -45.188 30.984 16.609 1 64.75 109 ALA A C 1
ATOM 888 O O . ALA A 1 109 ? -44.25 30.188 16.656 1 64.75 109 ALA A O 1
ATOM 889 N N . GLY A 1 110 ? -46.406 30.672 16.875 1 63.03 110 GLY A N 1
ATOM 890 C CA . GLY A 1 110 ? -46.75 29.281 17.094 1 63.03 110 GLY A CA 1
ATOM 891 C C . GLY A 1 110 ? -46.438 28.391 15.922 1 63.03 110 GLY A C 1
ATOM 892 O O . GLY A 1 110 ? -45.875 27.297 16.094 1 63.03 110 GLY A O 1
ATOM 893 N N . LYS A 1 111 ? -46.781 28.828 14.805 1 68 111 LYS A N 1
ATOM 894 C CA . LYS A 1 111 ? -46.438 28.078 13.594 1 68 111 LYS A CA 1
ATOM 895 C C . LYS A 1 111 ? -44.938 27.969 13.414 1 68 111 LYS A C 1
ATOM 897 O O . LYS A 1 111 ? -44.438 26.906 13.047 1 68 111 LYS A O 1
ATOM 902 N N . LEU A 1 112 ? -44.312 29.109 13.656 1 62.44 112 LEU A N 1
ATOM 903 C CA . LEU A 1 112 ? -42.844 29.109 13.531 1 62.44 112 LEU A CA 1
ATOM 904 C C . LEU A 1 112 ? -42.219 28.172 14.555 1 62.44 112 LEU A C 1
ATOM 906 O O . LEU A 1 112 ? -41.281 27.438 14.242 1 62.44 112 LEU A O 1
ATOM 910 N N . GLN A 1 113 ? -42.781 28.312 15.781 1 63.47 113 GLN A N 1
ATOM 911 C CA . GLN A 1 113 ? -42.281 27.422 16.828 1 63.47 113 GLN A CA 1
ATOM 912 C C . GLN A 1 113 ? -42.531 25.953 16.453 1 63.47 113 GLN A C 1
ATOM 914 O O . GLN A 1 113 ? -41.688 25.109 16.734 1 63.47 113 GLN A O 1
ATOM 919 N N . GLY A 1 114 ? -43.688 25.672 16.016 1 63.41 114 GLY A N 1
ATOM 920 C CA . GLY A 1 114 ? -43.938 24.328 15.523 1 63.41 114 GLY A CA 1
ATOM 921 C C . GLY A 1 114 ? -42.969 23.891 14.461 1 63.41 114 GLY A C 1
ATOM 922 O O . GLY A 1 114 ? -42.438 22.766 14.5 1 63.41 114 GLY A O 1
ATOM 923 N N . GLU A 1 115 ? -42.75 24.812 13.547 1 65.88 115 GLU A N 1
ATOM 924 C CA . GLU A 1 115 ? -41.781 24.5 12.484 1 65.88 115 GLU A CA 1
ATOM 925 C C . GLU A 1 115 ? -40.375 24.328 13.047 1 65.88 115 GLU A C 1
ATOM 927 O O . GLU A 1 115 ? -39.656 23.453 12.602 1 65.88 115 GLU A O 1
ATOM 932 N N . ILE A 1 116 ? -40.125 25.172 13.992 1 61 116 ILE A N 1
ATOM 933 C CA . ILE A 1 116 ? -38.812 25.078 14.633 1 61 116 ILE A CA 1
ATOM 934 C C . ILE A 1 116 ? -38.719 23.75 15.375 1 61 116 ILE A C 1
ATOM 936 O O . ILE A 1 116 ? -37.656 23.078 15.32 1 61 116 ILE A O 1
ATOM 940 N N . ALA A 1 117 ? -39.75 23.453 16.094 1 64.19 117 ALA A N 1
ATOM 941 C CA . ALA A 1 117 ? -39.781 22.188 16.812 1 64.19 117 ALA A CA 1
ATOM 942 C C . ALA A 1 117 ? -39.594 21 15.852 1 64.19 117 ALA A C 1
ATOM 944 O O . ALA A 1 117 ? -38.875 20.047 16.141 1 64.19 117 ALA A O 1
ATOM 945 N N . GLN A 1 118 ? -40.312 21.094 14.812 1 66.44 118 GLN A N 1
ATOM 946 C CA . GLN A 1 118 ? -40.188 20.062 13.797 1 66.44 118 GLN A CA 1
ATOM 947 C C . GLN A 1 118 ? -38.781 20 13.234 1 66.44 118 GLN A C 1
ATOM 949 O O . GLN A 1 118 ? -38.219 18.922 13.023 1 66.44 118 GLN A O 1
ATOM 954 N N . GLN A 1 119 ? -38.281 21.203 12.977 1 63.06 119 GLN A N 1
ATOM 955 C CA . GLN A 1 119 ? -36.938 21.266 12.461 1 63.06 119 GLN A CA 1
ATOM 956 C C . GLN A 1 119 ? -35.938 20.719 13.484 1 63.06 119 GLN A C 1
ATOM 958 O O . GLN A 1 119 ? -35 20.016 13.125 1 63.06 119 GLN A O 1
ATOM 963 N N . LYS A 1 120 ? -36.188 21.094 14.68 1 63.41 120 LYS A N 1
ATOM 964 C CA . LYS A 1 120 ? -35.312 20.609 15.734 1 63.41 120 LYS A CA 1
ATOM 965 C C . LYS A 1 120 ? -35.375 19.078 15.828 1 63.41 120 LYS A C 1
ATOM 967 O O . LYS A 1 120 ? -34.344 18.438 16.031 1 63.41 120 LYS A O 1
ATOM 972 N N . LYS A 1 121 ? -36.531 18.609 15.766 1 68.56 121 LYS A N 1
ATOM 973 C CA . LYS A 1 121 ? -36.688 17.156 15.797 1 68.56 121 LYS A CA 1
ATOM 974 C C . LYS A 1 121 ? -36 16.5 14.609 1 68.56 121 LYS A C 1
ATOM 976 O O . LYS A 1 121 ? -35.375 15.453 14.758 1 68.56 121 LYS A O 1
ATOM 981 N N . LEU A 1 122 ? -36.156 17.156 13.531 1 66.31 122 LEU A N 1
ATOM 982 C CA . LEU A 1 122 ? -35.5 16.641 12.336 1 66.31 122 LEU A CA 1
ATOM 983 C C . LEU A 1 122 ? -33.969 16.688 12.469 1 66.31 122 LEU A C 1
ATOM 985 O O . LEU A 1 122 ? -33.281 15.75 12.062 1 66.31 122 LEU A O 1
ATOM 989 N N . ILE A 1 123 ? -33.594 17.734 13.023 1 64.31 123 ILE A N 1
ATOM 990 C CA . ILE A 1 123 ? -32.188 17.875 13.234 1 64.31 123 ILE A CA 1
ATOM 991 C C . ILE A 1 123 ? -31.688 16.797 14.195 1 64.31 123 ILE A C 1
ATOM 993 O O . ILE A 1 123 ? -30.641 16.172 13.961 1 64.31 123 ILE A O 1
ATOM 997 N N . LYS A 1 124 ? -32.438 16.625 15.203 1 68.44 124 LYS A N 1
ATOM 998 C CA . LYS A 1 124 ? -32.062 15.609 16.188 1 68.44 124 LYS A CA 1
ATOM 999 C C . LYS A 1 124 ? -32.031 14.219 15.547 1 68.44 124 LYS A C 1
ATOM 1001 O O . LYS A 1 124 ? -31.094 13.445 15.797 1 68.44 124 LYS A O 1
ATOM 1006 N N . LYS A 1 125 ? -32.969 14.016 14.789 1 74.06 125 LYS A N 1
ATOM 1007 C CA . LYS A 1 125 ? -33.031 12.719 14.117 1 74.06 125 LYS A CA 1
ATOM 1008 C C . LYS A 1 125 ? -31.875 12.539 13.156 1 74.06 125 LYS A C 1
ATOM 1010 O O . LYS A 1 125 ? -31.281 11.461 13.078 1 74.06 125 LYS A O 1
ATOM 1015 N N . THR A 1 126 ? -31.609 13.531 12.445 1 70.94 126 THR A N 1
ATOM 1016 C CA . THR A 1 126 ? -30.516 13.492 11.492 1 70.94 126 THR A CA 1
ATOM 1017 C C . THR A 1 126 ? -29.172 13.305 12.211 1 70.94 126 THR A C 1
ATOM 1019 O O . THR A 1 126 ? -28.328 12.531 11.766 1 70.94 126 THR A O 1
ATOM 1022 N N . ILE A 1 127 ? -29.141 13.922 13.273 1 69.56 127 ILE A N 1
ATOM 1023 C CA . ILE A 1 127 ? -27.922 13.844 14.07 1 69.56 127 ILE A CA 1
ATOM 1024 C C . ILE A 1 127 ? -27.75 12.422 14.609 1 69.56 127 ILE A C 1
ATOM 1026 O O . ILE A 1 127 ? -26.656 11.867 14.57 1 69.56 127 ILE A O 1
ATOM 1030 N N . GLU A 1 128 ? -28.828 11.945 15.109 1 75.69 128 GLU A N 1
ATOM 1031 C CA . GLU A 1 128 ? -28.781 10.586 15.641 1 75.69 128 GLU A CA 1
ATOM 1032 C C . GLU A 1 128 ? -28.453 9.57 14.555 1 75.69 128 GLU A C 1
ATOM 1034 O O . GLU A 1 128 ? -27.672 8.648 14.781 1 75.69 128 GLU A O 1
ATOM 1039 N N . MET A 1 129 ? -29.047 9.844 13.531 1 76.62 129 MET A N 1
ATOM 1040 C CA . MET A 1 129 ? -28.797 8.945 12.406 1 76.62 129 MET A CA 1
ATOM 1041 C C . MET A 1 129 ? -27.328 9.008 11.977 1 76.62 129 MET A C 1
ATOM 1043 O O . MET A 1 129 ? -26.672 7.973 11.836 1 76.62 129 MET A O 1
ATOM 1047 N N . TYR A 1 130 ? -26.891 10.195 11.781 1 73.75 130 TYR A N 1
ATOM 1048 C CA . TYR A 1 130 ? -25.516 10.367 11.344 1 73.75 130 TYR A CA 1
ATOM 1049 C C . TYR A 1 130 ? -24.547 9.875 12.414 1 73.75 130 TYR A C 1
ATOM 1051 O O . TYR A 1 130 ? -23.516 9.281 12.086 1 73.75 130 TYR A O 1
ATOM 1059 N N . SER A 1 131 ? -24.906 10.086 13.586 1 75.75 131 SER A N 1
ATOM 1060 C CA . SER A 1 131 ? -24.062 9.617 14.672 1 75.75 131 SER A CA 1
ATOM 1061 C C . SER A 1 131 ? -23.953 8.102 14.68 1 75.75 131 SER A C 1
ATOM 1063 O O . SER A 1 131 ? -22.875 7.547 14.891 1 75.75 131 SER A O 1
ATOM 1065 N N . SER A 1 132 ? -25.047 7.551 14.477 1 78.25 132 SER A N 1
ATOM 1066 C CA . SER A 1 132 ? -25.047 6.09 14.445 1 78.25 132 SER A CA 1
ATOM 1067 C C . SER A 1 132 ? -24.219 5.555 13.281 1 78.25 132 SER A C 1
ATOM 1069 O O . SER A 1 132 ? -23.484 4.586 13.438 1 78.25 132 SER A O 1
ATOM 1071 N N . GLU A 1 133 ? -24.375 6.18 12.195 1 77.06 133 GLU A N 1
ATOM 1072 C CA . GLU A 1 133 ? -23.625 5.758 11.008 1 77.06 133 GLU A CA 1
ATOM 1073 C C . GLU A 1 133 ? -22.125 5.965 11.195 1 77.06 133 GLU A C 1
ATOM 1075 O O . GLU A 1 133 ? -21.328 5.098 10.844 1 77.06 133 GLU A O 1
ATOM 1080 N N . ILE A 1 134 ? -21.812 7.043 11.727 1 76.62 134 ILE A N 1
ATOM 1081 C CA . ILE A 1 134 ? -20.406 7.359 11.961 1 76.62 134 ILE A CA 1
ATOM 1082 C C . ILE A 1 134 ? -19.812 6.375 12.977 1 76.62 134 ILE A C 1
ATOM 1084 O O . ILE A 1 134 ? -18.703 5.887 12.797 1 76.62 134 ILE A O 1
ATOM 1088 N N . ASN A 1 135 ? -20.578 6.113 13.977 1 78.12 135 ASN A N 1
ATOM 1089 C CA . ASN A 1 135 ? -20.109 5.199 15.008 1 78.12 135 ASN A CA 1
ATOM 1090 C C . ASN A 1 135 ? -19.953 3.777 14.469 1 78.12 135 ASN A C 1
ATOM 1092 O O . ASN A 1 135 ? -19.047 3.051 14.867 1 78.12 135 ASN A O 1
ATOM 1096 N N . GLU A 1 136 ? -20.828 3.443 13.641 1 75.75 136 GLU A N 1
ATOM 1097 C CA . GLU A 1 136 ? -20.688 2.145 12.992 1 75.75 136 GLU A CA 1
ATOM 1098 C C . GLU A 1 136 ? -19.422 2.074 12.141 1 75.75 136 GLU A C 1
ATOM 1100 O O . GLU A 1 136 ? -18.703 1.077 12.18 1 75.75 136 GLU A O 1
ATOM 1105 N N . PHE A 1 137 ? -19.203 3.07 11.477 1 74.19 137 PHE A N 1
ATOM 1106 C CA . PHE A 1 137 ? -18 3.16 10.664 1 74.19 137 PHE A CA 1
ATOM 1107 C C . PHE A 1 137 ? -16.75 3.074 11.539 1 74.19 137 PHE A C 1
ATOM 1109 O O . PHE A 1 137 ? -15.836 2.312 11.242 1 74.19 137 PHE A O 1
ATOM 1116 N N . LEU A 1 138 ? -16.812 3.846 12.555 1 75.06 138 LEU A N 1
ATOM 1117 C CA . LEU A 1 138 ? -15.648 3.879 13.43 1 75.06 138 LEU A CA 1
ATOM 1118 C C . LEU A 1 138 ? -15.391 2.506 14.047 1 75.06 138 LEU A C 1
ATOM 1120 O O . LEU A 1 138 ? -14.242 2.07 14.141 1 75.06 138 LEU A O 1
ATOM 1124 N N . TYR A 1 139 ? -16.312 1.958 14.359 1 72.81 139 TYR A N 1
ATOM 1125 C CA . TYR A 1 139 ? -16.203 0.626 14.945 1 72.81 139 TYR A CA 1
ATOM 1126 C C . TYR A 1 139 ? -15.609 -0.362 13.953 1 72.81 139 TYR A C 1
ATOM 1128 O O . TYR A 1 139 ? -14.664 -1.087 14.273 1 72.81 139 TYR A O 1
ATOM 1136 N N . TYR A 1 140 ? -16.016 -0.206 12.844 1 70.62 140 TYR A N 1
ATOM 1137 C CA . TYR A 1 140 ? -15.594 -1.159 11.828 1 70.62 140 TYR A CA 1
ATOM 1138 C C . TYR A 1 140 ? -14.172 -0.856 11.359 1 70.62 140 TYR A C 1
ATOM 1140 O O . TYR A 1 140 ? -13.445 -1.758 10.93 1 70.62 140 TYR A O 1
ATOM 1148 N N . ALA A 1 141 ? -13.977 0.37 11.383 1 72.69 141 ALA A N 1
ATOM 1149 C CA . ALA A 1 141 ? -12.625 0.77 11 1 72.69 141 ALA A CA 1
ATOM 1150 C C . ALA A 1 141 ? -11.625 0.47 12.109 1 72.69 141 ALA A C 1
ATOM 1152 O O . ALA A 1 141 ? -10.414 0.627 11.93 1 72.69 141 ALA A O 1
ATOM 1153 N N . GLY A 1 142 ? -12.195 -0.025 13.219 1 71 142 GLY A N 1
ATOM 1154 C CA . GLY A 1 142 ? -11.328 -0.417 14.32 1 71 142 GLY A CA 1
ATOM 1155 C C . GLY A 1 142 ? -10.938 0.745 15.211 1 71 142 GLY A C 1
ATOM 1156 O O . GLY A 1 142 ? -9.969 0.655 15.969 1 71 142 GLY A O 1
ATOM 1157 N N . TYR A 1 143 ? -11.633 1.801 15.023 1 71.19 143 TYR A N 1
ATOM 1158 C CA . TYR A 1 143 ? -11.352 2.951 15.883 1 71.19 143 TYR A CA 1
ATOM 1159 C C . TYR A 1 143 ? -12.055 2.822 17.219 1 71.19 143 TYR A C 1
ATOM 1161 O O . TYR A 1 143 ? -13.172 2.307 17.297 1 71.19 143 TYR A O 1
ATOM 1169 N N . LYS A 1 144 ? -11.398 3.264 18.25 1 72.06 144 LYS A N 1
ATOM 1170 C CA . LYS A 1 144 ? -11.977 3.166 19.594 1 72.06 144 LYS A CA 1
ATOM 1171 C C . LYS A 1 144 ? -12.602 4.492 20.031 1 72.06 144 LYS A C 1
ATOM 1173 O O . LYS A 1 144 ? -12.414 4.934 21.156 1 72.06 144 LYS A O 1
ATOM 1178 N N . TYR A 1 145 ? -13.188 5.117 19.047 1 70.62 145 TYR A N 1
ATOM 1179 C CA . TYR A 1 145 ? -13.852 6.383 19.328 1 70.62 145 TYR A CA 1
ATOM 1180 C C . TYR A 1 145 ? -15.312 6.344 18.906 1 70.62 145 TYR A C 1
ATOM 1182 O O . TYR A 1 145 ? -15.703 5.543 18.062 1 70.62 145 TYR A O 1
ATOM 1190 N N . GLN A 1 146 ? -16.062 7.016 19.672 1 73 146 GLN A N 1
ATOM 1191 C CA . GLN A 1 146 ? -17.469 7.211 19.328 1 73 146 GLN A CA 1
ATOM 1192 C C . GLN A 1 146 ? -17.828 8.695 19.297 1 73 146 GLN A C 1
ATOM 1194 O O . GLN A 1 146 ? -17.281 9.484 20.078 1 73 146 GLN A O 1
ATOM 1199 N N . VAL A 1 147 ? -18.562 8.945 18.312 1 72.5 147 VAL A N 1
ATOM 1200 C CA . VAL A 1 147 ? -19.031 10.328 18.234 1 72.5 147 VAL A CA 1
ATOM 1201 C C . VAL A 1 147 ? -20.375 10.453 18.969 1 72.5 147 VAL A C 1
ATOM 1203 O O . VAL A 1 147 ? -21.188 9.516 18.953 1 72.5 147 VAL A O 1
ATOM 1206 N N . ALA A 1 148 ? -20.453 11.445 19.828 1 70.31 148 ALA A N 1
ATOM 1207 C CA . ALA A 1 148 ? -21.719 11.742 20.5 1 70.31 148 ALA A CA 1
ATOM 1208 C C . ALA A 1 148 ? -22.094 13.211 20.344 1 70.31 148 ALA A C 1
ATOM 1210 O O . ALA A 1 148 ? -21.219 14.07 20.188 1 70.31 148 ALA A O 1
ATOM 1211 N N . ILE A 1 149 ? -23.203 13.438 20.016 1 63.81 149 ILE A N 1
ATOM 1212 C CA . ILE A 1 149 ? -23.688 14.812 19.953 1 63.81 149 ILE A CA 1
ATOM 1213 C C . ILE A 1 149 ? -24.203 15.242 21.328 1 63.81 149 ILE A C 1
ATOM 1215 O O . ILE A 1 149 ? -25.109 14.625 21.875 1 63.81 149 ILE A O 1
ATOM 1219 N N . GLU A 1 150 ? -23.469 15.969 21.938 1 61.25 150 GLU A N 1
ATOM 1220 C CA . GLU A 1 150 ? -23.891 16.5 23.234 1 61.25 150 GLU A CA 1
ATOM 1221 C C . GLU A 1 150 ? -24.547 17.875 23.078 1 61.25 150 GLU A C 1
ATOM 1223 O O . GLU A 1 150 ? -24.078 18.703 22.297 1 61.25 150 GLU A O 1
ATOM 1228 N N . GLU A 1 151 ? -25.766 17.922 23.5 1 57.31 151 GLU A N 1
ATOM 1229 C CA . GLU A 1 151 ? -26.484 19.188 23.516 1 57.31 151 GLU A CA 1
ATOM 1230 C C . GLU A 1 151 ? -25.906 20.141 24.578 1 57.31 151 GLU A C 1
ATOM 1232 O O . GLU A 1 151 ? -25.859 19.797 25.75 1 57.31 151 GLU A O 1
ATOM 1237 N N . GLU A 1 152 ? -24.875 20.797 24.328 1 52.62 152 GLU A N 1
ATOM 1238 C CA . GLU A 1 152 ? -24.406 21.688 25.391 1 52.62 152 GLU A CA 1
ATOM 1239 C C . GLU A 1 152 ? -25.5 22.641 25.844 1 52.62 152 GLU A C 1
ATOM 1241 O O . GLU A 1 152 ? -25.703 22.828 27.047 1 52.62 152 GLU A O 1
ATOM 1246 N N . ASN A 1 153 ? -25.812 23.703 24.891 1 50.47 153 ASN A N 1
ATOM 1247 C CA . ASN A 1 153 ? -26.906 24.641 25.141 1 50.47 153 ASN A CA 1
ATOM 1248 C C . ASN A 1 153 ? -28.062 24.438 24.172 1 50.47 153 ASN A C 1
ATOM 1250 O O . ASN A 1 153 ? -27.953 23.656 23.219 1 50.47 153 ASN A O 1
ATOM 1254 N N . THR A 1 154 ? -29.312 25.031 24.453 1 48.94 154 THR A N 1
ATOM 1255 C CA . THR A 1 154 ? -30.609 24.922 23.797 1 48.94 154 THR A CA 1
ATOM 1256 C C . THR A 1 154 ? -30.453 24.953 22.266 1 48.94 154 THR A C 1
ATOM 1258 O O . THR A 1 154 ? -31.391 24.609 21.547 1 48.94 154 THR A O 1
ATOM 1261 N N . THR A 1 155 ? -29.344 25.453 21.719 1 50.16 155 THR A N 1
ATOM 1262 C CA . THR A 1 155 ? -29.406 25.688 20.266 1 50.16 155 THR A CA 1
ATOM 1263 C C . THR A 1 155 ? -28.203 25.062 19.578 1 50.16 155 THR A C 1
ATOM 1265 O O . THR A 1 155 ? -28.172 24.938 18.344 1 50.16 155 THR A O 1
ATOM 1268 N N . ASP A 1 156 ? -27.156 24.688 20.375 1 52.75 156 ASP A N 1
ATOM 1269 C CA . ASP A 1 156 ? -25.938 24.344 19.656 1 52.75 156 ASP A CA 1
ATOM 1270 C C . ASP A 1 156 ? -25.562 22.875 19.875 1 52.75 156 ASP A C 1
ATOM 1272 O O . ASP A 1 156 ? -25.547 22.406 21.016 1 52.75 156 ASP A O 1
ATOM 1276 N N . TYR A 1 157 ? -25.734 22.141 18.891 1 57.28 157 TYR A N 1
ATOM 1277 C CA . TYR A 1 157 ? -25.266 20.75 18.922 1 57.28 157 TYR A CA 1
ATOM 1278 C C . TYR A 1 157 ? -23.781 20.672 18.594 1 57.28 157 TYR A C 1
ATOM 1280 O O . TYR A 1 157 ? -23.297 21.391 17.719 1 57.28 157 TYR A O 1
ATOM 1288 N N . HIS A 1 158 ? -23.125 20.141 19.625 1 60.69 158 HIS A N 1
ATOM 1289 C CA . HIS A 1 158 ? -21.719 19.922 19.359 1 60.69 158 HIS A CA 1
ATOM 1290 C C . HIS A 1 158 ? -21.406 18.438 19.203 1 60.69 158 HIS A C 1
ATOM 1292 O O . HIS A 1 158 ? -21.922 17.609 19.953 1 60.69 158 HIS A O 1
ATOM 1298 N N . LEU A 1 159 ? -20.75 18.188 18.047 1 63.72 159 LEU A N 1
ATOM 1299 C CA . LEU A 1 159 ? -20.234 16.828 17.844 1 63.72 159 LEU A CA 1
ATOM 1300 C C . LEU A 1 159 ? -19.016 16.578 18.719 1 63.72 159 LEU A C 1
ATOM 1302 O O . LEU A 1 159 ? -18.047 17.344 18.688 1 63.72 159 LEU A O 1
ATOM 1306 N N . VAL A 1 160 ? -19.281 15.648 19.688 1 65.62 160 VAL A N 1
ATOM 1307 C CA . VAL A 1 160 ? -18.156 15.312 20.562 1 65.62 160 VAL A CA 1
ATOM 1308 C C . VAL A 1 160 ? -17.641 13.914 20.234 1 65.62 160 VAL A C 1
ATOM 1310 O O . VAL A 1 160 ? -18.422 13.023 19.891 1 65.62 160 VAL A O 1
ATOM 1313 N N . LEU A 1 161 ? -16.328 13.828 20.188 1 67.44 161 LEU A N 1
ATOM 1314 C CA . LEU A 1 161 ? -15.672 12.539 20.031 1 67.44 161 LEU A CA 1
ATOM 1315 C C . LEU A 1 161 ? -15.242 11.977 21.375 1 67.44 161 LEU A C 1
ATOM 1317 O O . LEU A 1 161 ? -14.602 12.672 22.172 1 67.44 161 LEU A O 1
ATOM 1321 N N . LYS A 1 162 ? -15.797 10.758 21.672 1 69.94 162 LYS A N 1
ATOM 1322 C CA . LYS A 1 162 ? -15.484 10.109 22.953 1 69.94 162 LYS A CA 1
ATOM 1323 C C . LYS A 1 162 ? -14.711 8.812 22.719 1 69.94 162 LYS A C 1
ATOM 1325 O O . LYS A 1 162 ? -14.984 8.078 21.781 1 69.94 162 LYS A O 1
ATOM 1330 N N . HIS A 1 163 ? -13.609 8.703 23.5 1 68.25 163 HIS A N 1
ATOM 1331 C CA . HIS A 1 163 ? -12.93 7.414 23.484 1 68.25 163 HIS A CA 1
ATOM 1332 C C . HIS A 1 163 ? -13.758 6.348 24.188 1 68.25 163 HIS A C 1
ATOM 1334 O O . HIS A 1 163 ? -14.312 6.594 25.266 1 68.25 163 HIS A O 1
ATOM 1340 N N . ILE A 1 164 ? -13.938 5.215 23.641 1 63.53 164 ILE A N 1
ATOM 1341 C CA . ILE A 1 164 ? -14.797 4.16 24.156 1 63.53 164 ILE A CA 1
ATOM 1342 C C . ILE A 1 164 ? -14.305 3.725 25.531 1 63.53 164 ILE A C 1
ATOM 1344 O O . ILE A 1 164 ? -15.102 3.467 26.438 1 63.53 164 ILE A O 1
ATOM 1348 N N . GLU A 1 165 ? -12.953 3.488 25.672 1 60.41 165 GLU A N 1
ATOM 1349 C CA . GLU A 1 165 ? -12.438 3.02 26.953 1 60.41 165 GLU A CA 1
ATOM 1350 C C . GLU A 1 165 ? -12.258 4.176 27.938 1 60.41 165 GLU A C 1
ATOM 1352 O O . GLU A 1 165 ? -12.016 3.959 29.125 1 60.41 165 GLU A O 1
ATOM 1357 N N . GLY A 1 166 ? -12.25 5.387 27.422 1 55.16 166 GLY A N 1
ATOM 1358 C CA . GLY A 1 166 ? -11.977 6.484 28.344 1 55.16 1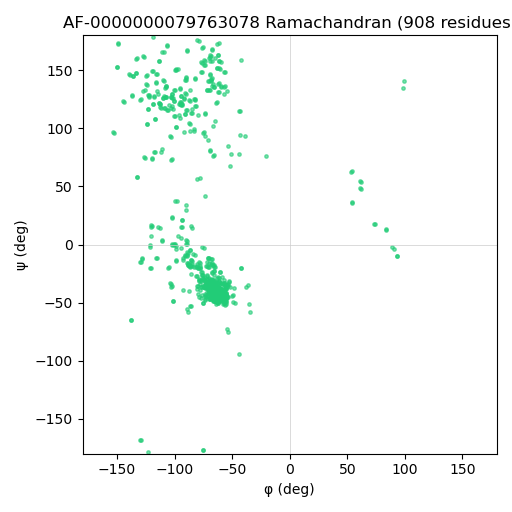66 GLY A CA 1
ATOM 1359 C C . GLY A 1 166 ? -13.203 7.34 28.625 1 55.16 166 GLY A C 1
ATOM 1360 O O . GLY A 1 166 ? -14.148 7.352 27.828 1 55.16 166 GLY A O 1
ATOM 1361 N N . THR A 1 167 ? -13.453 7.5 29.891 1 53.09 167 THR A N 1
ATOM 1362 C CA . THR A 1 167 ? -14.562 8.273 30.422 1 53.09 167 THR A CA 1
ATOM 1363 C C . THR A 1 167 ? -14.5 9.719 29.953 1 53.09 167 THR A C 1
ATOM 1365 O O . THR A 1 167 ? -15.492 10.445 30.016 1 53.09 167 THR A O 1
ATOM 1368 N N . ASP A 1 168 ? -13.352 10.211 29.688 1 50.34 168 ASP A N 1
ATOM 1369 C CA . ASP A 1 168 ? -13.273 11.664 29.625 1 50.34 168 ASP A CA 1
ATOM 1370 C C . ASP A 1 168 ? -13.492 12.164 28.203 1 50.34 168 ASP A C 1
ATOM 1372 O O . ASP A 1 168 ? -13.133 11.484 27.234 1 50.34 168 ASP A O 1
ATOM 1376 N N . ASN A 1 169 ? -14.438 13.039 28.125 1 52.72 169 ASN A N 1
ATOM 1377 C CA . ASN A 1 169 ? -14.648 13.797 26.891 1 52.72 169 ASN A CA 1
ATOM 1378 C C . ASN A 1 169 ? -13.328 14.297 26.312 1 52.72 169 ASN A C 1
ATOM 1380 O O . ASN A 1 169 ? -12.484 14.82 27.031 1 52.72 169 ASN A O 1
ATOM 1384 N N . VAL A 1 170 ? -12.992 13.836 25.219 1 54.22 170 VAL A N 1
ATOM 1385 C CA . VAL A 1 170 ? -11.773 14.359 24.609 1 54.22 170 VAL A CA 1
ATOM 1386 C C . VAL A 1 170 ? -11.961 15.828 24.234 1 54.22 170 VAL A C 1
ATOM 1388 O O . VAL A 1 170 ? -12.742 16.141 23.328 1 54.22 170 VAL A O 1
ATOM 1391 N N . GLN A 1 171 ? -11.922 16.766 25.047 1 48.91 171 GLN A N 1
ATOM 1392 C CA . GLN A 1 171 ? -12.102 18.188 24.766 1 48.91 171 GLN A CA 1
ATOM 1393 C C . GLN A 1 171 ? -11.164 18.641 23.656 1 48.91 171 GLN A C 1
ATOM 1395 O O . GLN A 1 171 ? -11.477 19.578 22.906 1 48.91 171 GLN A O 1
ATOM 1400 N N . THR A 1 172 ? -9.984 18.062 23.547 1 51.56 172 THR A N 1
ATOM 1401 C CA . THR A 1 172 ? -9.062 18.516 22.516 1 51.56 172 THR A CA 1
ATOM 1402 C C . THR A 1 172 ? -8.773 17.391 21.516 1 51.56 172 THR A C 1
ATOM 1404 O O . THR A 1 172 ? -7.77 16.688 21.641 1 51.56 172 THR A O 1
ATOM 1407 N N . VAL A 1 173 ? -9.742 17.219 20.609 1 51.97 173 VAL A N 1
ATOM 1408 C CA . VAL A 1 173 ? -9.734 16.156 19.609 1 51.97 173 VAL A CA 1
ATOM 1409 C C . VAL A 1 173 ? -8.383 16.125 18.891 1 51.97 173 VAL A C 1
ATOM 1411 O O . VAL A 1 173 ? -7.824 15.055 18.656 1 51.97 173 VAL A O 1
ATOM 1414 N N . ASN A 1 174 ? -7.926 17.344 18.562 1 53.81 174 ASN A N 1
ATOM 1415 C CA . ASN A 1 174 ? -6.699 17.469 17.781 1 53.81 174 ASN A CA 1
ATOM 1416 C C . ASN A 1 174 ? -5.504 16.859 18.516 1 53.81 174 ASN A C 1
ATOM 1418 O O . ASN A 1 174 ? -4.551 16.422 17.875 1 53.81 174 ASN A O 1
ATOM 1422 N N . GLU A 1 175 ? -5.766 16.844 19.781 1 54.62 175 GLU A N 1
ATOM 1423 C CA . GLU A 1 175 ? -4.602 16.406 20.547 1 54.62 175 GLU A CA 1
ATOM 1424 C C . GLU A 1 175 ? -4.633 14.898 20.797 1 54.62 175 GLU A C 1
ATOM 1426 O O . GLU A 1 175 ? -3.605 14.297 21.094 1 54.62 175 GLU A O 1
ATOM 1431 N N . HIS A 1 176 ? -5.844 14.375 20.469 1 58.44 176 HIS A N 1
ATOM 1432 C CA . HIS A 1 176 ? -5.926 12.992 20.938 1 58.44 176 HIS A CA 1
ATOM 1433 C C . HIS A 1 176 ? -6.059 12.023 19.766 1 58.44 176 HIS A C 1
ATOM 1435 O O . HIS A 1 176 ? -5.875 10.812 19.922 1 58.44 176 HIS A O 1
ATOM 1441 N N . LEU A 1 177 ? -6.312 12.656 18.688 1 65.81 177 LEU A N 1
ATOM 1442 C CA . LEU A 1 177 ? -6.512 11.773 17.547 1 65.81 177 LEU A CA 1
ATOM 1443 C C . LEU A 1 177 ? -5.219 11.617 16.75 1 65.81 177 LEU A C 1
ATOM 1445 O O . LEU A 1 177 ? -4.449 12.57 16.609 1 65.81 177 LEU A O 1
ATOM 1449 N N . SER A 1 178 ? -5.031 10.438 16.469 1 68.5 178 SER A N 1
ATOM 1450 C CA . SER A 1 178 ? -3.932 10.227 15.539 1 68.5 178 SER A CA 1
ATOM 1451 C C . SER A 1 178 ? -4.207 10.891 14.195 1 68.5 178 SER A C 1
ATOM 1453 O O . SER A 1 178 ? -5.316 11.359 13.953 1 68.5 178 SER A O 1
ATOM 1455 N N . TYR A 1 179 ? -3.207 11.086 13.375 1 66.5 179 TYR A N 1
ATOM 1456 C CA . TYR A 1 179 ? -3.348 11.664 12.047 1 66.5 179 TYR A CA 1
ATOM 1457 C C . TYR A 1 179 ? -4.352 10.883 11.211 1 66.5 179 TYR A C 1
ATOM 1459 O O . TYR A 1 179 ? -5.199 11.469 10.531 1 66.5 179 TYR A O 1
ATOM 1467 N N . GLY A 1 180 ? -4.273 9.555 11.312 1 70.38 180 GLY A N 1
ATOM 1468 C CA . GLY A 1 180 ? -5.191 8.719 10.562 1 70.38 180 GLY A CA 1
ATOM 1469 C C . GLY A 1 180 ? -6.637 8.867 11 1 70.38 180 GLY A C 1
ATOM 1470 O O . GLY A 1 180 ? -7.543 8.93 10.164 1 70.38 180 GLY A O 1
ATOM 1471 N N . GLU A 1 181 ? -6.754 8.914 12.266 1 71.62 181 GLU A N 1
ATOM 1472 C CA . GLU A 1 181 ? -8.094 9.094 12.805 1 71.62 181 GLU A CA 1
ATOM 1473 C C . GLU A 1 181 ? -8.68 10.445 12.398 1 71.62 181 GLU A C 1
ATOM 1475 O O . GLU A 1 181 ? -9.852 10.531 12.016 1 71.62 181 GLU A O 1
ATOM 1480 N N . ARG A 1 182 ? -7.879 11.422 12.477 1 73.25 182 ARG A N 1
ATOM 1481 C CA . ARG A 1 182 ? -8.312 12.75 12.078 1 73.25 182 ARG A CA 1
ATOM 1482 C C . ARG A 1 182 ? -8.703 12.781 10.609 1 73.25 182 ARG A C 1
ATOM 1484 O O . ARG A 1 182 ? -9.703 13.406 10.234 1 73.25 182 ARG A O 1
ATOM 1491 N N . ASN A 1 183 ? -7.91 12.148 9.828 1 78.81 183 ASN A N 1
ATOM 1492 C CA . ASN A 1 183 ? -8.211 12.086 8.406 1 78.81 183 ASN A CA 1
ATOM 1493 C C . ASN A 1 183 ? -9.531 11.367 8.141 1 78.81 183 ASN A C 1
ATOM 1495 O O . ASN A 1 183 ? -10.328 11.812 7.309 1 78.81 183 ASN A O 1
ATOM 1499 N N . ALA A 1 184 ? -9.703 10.273 8.82 1 78.81 184 ALA A N 1
ATOM 1500 C CA . ALA A 1 184 ? -10.945 9.516 8.664 1 78.81 184 ALA A CA 1
ATOM 1501 C C . ALA A 1 184 ? -12.156 10.367 9.008 1 78.81 184 ALA A C 1
ATOM 1503 O O . ALA A 1 184 ? -13.141 10.391 8.266 1 78.81 184 ALA A O 1
ATOM 1504 N N . PHE A 1 185 ? -12.023 11.086 10.094 1 77.12 185 PHE A N 1
ATOM 1505 C CA . PHE A 1 185 ? -13.117 11.945 10.516 1 77.12 185 PHE A CA 1
ATOM 1506 C C . PHE A 1 185 ? -13.336 13.07 9.516 1 77.12 185 PHE A C 1
ATOM 1508 O O . PHE A 1 185 ? -14.477 13.422 9.203 1 77.12 185 PHE A O 1
ATOM 1515 N N . ALA A 1 186 ? -12.32 13.633 9.102 1 81.31 186 ALA A N 1
ATOM 1516 C CA . ALA A 1 186 ? -12.406 14.711 8.117 1 81.31 186 ALA A CA 1
ATOM 1517 C C . ALA A 1 186 ? -13.109 14.242 6.848 1 81.31 186 ALA A C 1
ATOM 1519 O O . ALA A 1 186 ? -13.914 14.977 6.27 1 81.31 186 ALA A O 1
ATOM 1520 N N . LEU A 1 187 ? -12.844 13.062 6.438 1 86.06 187 LEU A N 1
ATOM 1521 C CA . LEU A 1 187 ? -13.438 12.5 5.227 1 86.06 187 LEU A CA 1
ATOM 1522 C C . LEU A 1 187 ? -14.938 12.297 5.406 1 86.06 187 LEU A C 1
ATOM 1524 O O . LEU A 1 187 ? -15.719 12.586 4.496 1 86.06 187 LEU A O 1
ATOM 1528 N N . VAL A 1 188 ? -15.266 11.789 6.535 1 81.56 188 VAL A N 1
ATOM 1529 C CA . VAL A 1 188 ? -16.688 11.555 6.82 1 81.56 188 VAL A CA 1
ATOM 1530 C C . VAL A 1 188 ? -17.422 12.891 6.859 1 81.56 188 VAL A C 1
ATOM 1532 O O . VAL A 1 188 ? -18.5 13.023 6.281 1 81.56 188 VAL A O 1
ATOM 1535 N N . LEU A 1 189 ? -16.844 13.828 7.547 1 80.31 189 LEU A N 1
ATOM 1536 C CA . LEU A 1 189 ? -17.469 15.156 7.602 1 80.31 189 LEU A CA 1
ATOM 1537 C C . LEU A 1 189 ? -17.562 15.766 6.207 1 80.31 189 LEU A C 1
ATOM 1539 O O . LEU A 1 189 ? -18.547 16.438 5.887 1 80.31 189 LEU A O 1
ATOM 1543 N N . PHE A 1 190 ? -16.562 15.562 5.434 1 87.56 190 PHE A N 1
ATOM 1544 C CA . PHE A 1 190 ? -16.578 16.016 4.051 1 87.56 190 PHE A CA 1
ATOM 1545 C C . PHE A 1 190 ? -17.734 15.383 3.285 1 87.56 190 PHE A C 1
ATOM 1547 O O . PHE A 1 190 ? -18.422 16.062 2.529 1 87.56 190 PHE A O 1
ATOM 1554 N N . MET A 1 191 ? -17.891 14.133 3.439 1 89.12 191 MET A N 1
ATOM 1555 C CA . MET A 1 191 ? -18.969 13.414 2.779 1 89.12 191 MET A CA 1
ATOM 1556 C C . MET A 1 191 ? -20.328 14.039 3.105 1 89.12 191 MET A C 1
ATOM 1558 O O . MET A 1 191 ? -21.125 14.297 2.207 1 89.12 191 MET A O 1
ATOM 1562 N N . TYR A 1 192 ? -20.547 14.328 4.359 1 82.94 192 TYR A N 1
ATOM 1563 C CA . TYR A 1 192 ? -21.828 14.906 4.766 1 82.94 192 TYR A CA 1
ATOM 1564 C C . TYR A 1 192 ? -21.969 16.328 4.223 1 82.94 192 TYR A C 1
ATOM 1566 O O . TYR A 1 192 ? -23.078 16.75 3.896 1 82.94 192 TYR A O 1
ATOM 1574 N N . SER A 1 193 ? -20.875 16.984 4.219 1 84.44 193 SER A N 1
ATOM 1575 C CA . SER A 1 193 ? -20.906 18.312 3.617 1 84.44 193 SER A CA 1
ATOM 1576 C C . SER A 1 193 ? -21.328 18.25 2.152 1 84.44 193 SER A C 1
ATOM 1578 O O . SER A 1 193 ? -22.094 19.094 1.682 1 84.44 193 SER A O 1
ATOM 1580 N N . VAL A 1 194 ? -20.844 17.312 1.46 1 90.75 194 VAL A N 1
ATOM 1581 C CA . VAL A 1 194 ? -21.172 17.125 0.054 1 90.75 194 VAL A CA 1
ATOM 1582 C C . VAL A 1 194 ? -22.672 16.828 -0.085 1 90.75 194 VAL A C 1
ATOM 1584 O O . VAL A 1 194 ? -23.328 17.344 -0.992 1 90.75 194 VAL A O 1
ATOM 1587 N N . LEU A 1 195 ? -23.172 16.047 0.8 1 85.81 195 LEU A N 1
ATOM 1588 C CA . LEU A 1 195 ? -24.578 15.695 0.756 1 85.81 195 LEU A CA 1
ATOM 1589 C C . LEU A 1 195 ? -25.453 16.922 0.992 1 85.81 195 LEU A C 1
ATOM 1591 O O . LEU A 1 195 ? -26.516 17.078 0.381 1 85.81 195 LEU A O 1
ATOM 1595 N N . LYS A 1 196 ? -24.906 17.719 1.813 1 82.31 196 LYS A N 1
ATOM 1596 C CA . LYS A 1 196 ? -25.641 18.938 2.139 1 82.31 196 LYS A CA 1
ATOM 1597 C C . LYS A 1 196 ? -25.594 19.938 0.982 1 82.31 196 LYS A C 1
ATOM 1599 O O . LYS A 1 196 ? -26.625 20.484 0.585 1 82.31 196 LYS A O 1
ATOM 1604 N N . GLU A 1 197 ? -24.422 20.109 0.505 1 88.62 197 GLU A N 1
ATOM 1605 C CA . GLU A 1 197 ? -24.219 21.125 -0.536 1 88.62 197 GLU A CA 1
ATOM 1606 C C . GLU A 1 197 ? -24.672 20.609 -1.896 1 88.62 197 GLU A C 1
ATOM 1608 O O . GLU A 1 197 ? -24.984 21.391 -2.789 1 88.62 197 GLU A O 1
ATOM 1613 N N . ASN A 1 198 ? -24.594 19.406 -2.135 1 90.38 198 ASN A N 1
ATOM 1614 C CA . ASN A 1 198 ? -25.062 18.719 -3.332 1 90.38 198 ASN A CA 1
ATOM 1615 C C . ASN A 1 198 ? -24.344 19.219 -4.582 1 90.38 198 ASN A C 1
ATOM 1617 O O . ASN A 1 198 ? -25 19.625 -5.555 1 90.38 198 ASN A O 1
ATOM 1621 N N . PRO A 1 199 ? -23.125 19.219 -4.602 1 93.12 199 PRO A N 1
ATOM 1622 C CA . PRO A 1 199 ? -22.375 19.609 -5.801 1 93.12 199 PRO A CA 1
ATOM 1623 C C . PRO A 1 199 ? -22.531 18.609 -6.945 1 93.12 199 PRO A C 1
ATOM 1625 O O . PRO A 1 199 ? -22.922 17.469 -6.723 1 93.12 199 PRO A O 1
ATOM 1628 N N . ASP A 1 200 ? -22.203 19.047 -8.156 1 93.62 200 ASP A N 1
ATOM 1629 C CA . ASP A 1 200 ? -22.297 18.188 -9.336 1 93.62 200 ASP A CA 1
ATOM 1630 C C . ASP A 1 200 ? -21.094 17.266 -9.445 1 93.62 200 ASP A C 1
ATOM 1632 O O . ASP A 1 200 ? -21.172 16.203 -10.078 1 93.62 200 ASP A O 1
ATOM 1636 N N . LEU A 1 201 ? -19.969 17.703 -8.898 1 95.38 201 LEU A N 1
ATOM 1637 C CA . LEU A 1 201 ? -18.734 16.938 -8.977 1 95.38 201 LEU A CA 1
ATOM 1638 C C . LEU A 1 201 ? -18 16.938 -7.633 1 95.38 201 LEU A C 1
ATOM 1640 O O . LEU A 1 201 ? -17.859 17.984 -7.008 1 95.38 201 LEU A O 1
ATOM 1644 N N . VAL A 1 202 ? -17.672 15.758 -7.219 1 95.19 202 VAL A N 1
ATOM 1645 C CA . VAL A 1 202 ? -16.859 15.594 -6.012 1 95.19 202 VAL A CA 1
ATOM 1646 C C . VAL A 1 202 ? -15.469 15.094 -6.383 1 95.19 202 VAL A C 1
ATOM 1648 O O . VAL A 1 202 ? -15.328 14.086 -7.09 1 95.19 202 VAL A O 1
ATOM 1651 N N . VAL A 1 203 ? -14.406 15.828 -5.91 1 95.44 203 VAL A N 1
ATOM 1652 C CA . VAL A 1 203 ? -13.031 15.43 -6.199 1 95.44 203 VAL A CA 1
ATOM 1653 C C . VAL A 1 203 ? -12.344 14.984 -4.914 1 95.44 203 VAL A C 1
ATOM 1655 O O . VA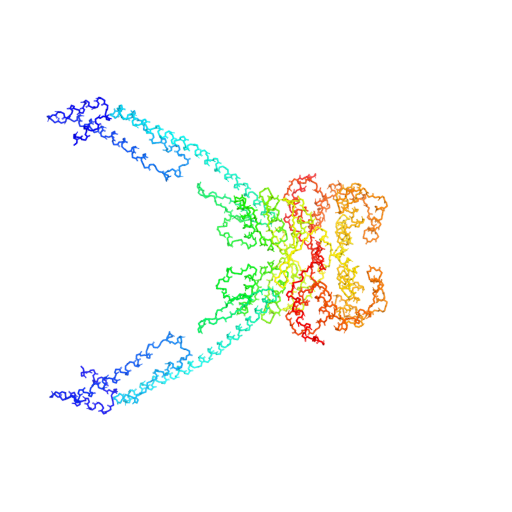L A 1 203 ? -12.312 15.727 -3.93 1 95.44 203 VAL A O 1
ATOM 1658 N N . LEU A 1 204 ? -11.914 13.797 -4.918 1 92.12 204 LEU A N 1
ATOM 1659 C CA . LEU A 1 204 ? -11.133 13.234 -3.816 1 92.12 204 LEU A CA 1
ATOM 1660 C C . LEU A 1 204 ? -9.703 12.961 -4.25 1 92.12 204 LEU A C 1
ATOM 1662 O O . LEU A 1 204 ? -9.461 12.133 -5.133 1 92.12 204 LEU A O 1
ATOM 1666 N N . ASP A 1 205 ? -8.75 13.625 -3.621 1 88.12 205 ASP A N 1
ATOM 1667 C CA . ASP A 1 205 ? -7.34 13.477 -3.975 1 88.12 205 ASP A CA 1
ATOM 1668 C C . ASP A 1 205 ? -6.605 12.609 -2.951 1 88.12 205 ASP A C 1
ATOM 1670 O O . ASP A 1 205 ? -6.09 13.125 -1.955 1 88.12 205 ASP A O 1
ATOM 1674 N N . ASP A 1 206 ? -6.555 11.305 -3.271 1 85 206 ASP A N 1
ATOM 1675 C CA . ASP A 1 206 ? -5.867 10.273 -2.506 1 85 206 ASP A CA 1
ATOM 1676 C C . ASP A 1 206 ? -6.312 10.281 -1.045 1 85 206 ASP A C 1
ATOM 1678 O O . ASP A 1 206 ? -5.484 10.359 -0.137 1 85 206 ASP A O 1
ATOM 1682 N N . PRO A 1 207 ? -7.48 10.047 -0.757 1 82 207 PRO A N 1
ATOM 1683 C CA . PRO A 1 207 ? -8.039 10.172 0.591 1 82 207 PRO A CA 1
ATOM 1684 C C . PRO A 1 207 ? -7.68 8.992 1.493 1 82 207 PRO A C 1
ATOM 1686 O O . PRO A 1 207 ? -7.77 9.102 2.719 1 82 207 PRO A O 1
ATOM 1689 N N . ILE A 1 208 ? -7.223 7.898 0.926 1 77.44 208 ILE A N 1
ATOM 1690 C CA . ILE A 1 208 ? -7.223 6.691 1.743 1 77.44 208 ILE A CA 1
ATOM 1691 C C . ILE A 1 208 ? -5.801 6.148 1.861 1 77.44 208 ILE A C 1
ATOM 1693 O O . ILE A 1 208 ? -5.562 5.172 2.572 1 77.44 208 ILE A O 1
ATOM 1697 N N . SER A 1 209 ? -4.84 6.68 1.322 1 71.38 209 SER A N 1
ATOM 1698 C CA . SER A 1 209 ? -3.5 6.109 1.227 1 71.38 209 SER A CA 1
ATOM 1699 C C . SER A 1 209 ? -2.854 5.984 2.602 1 71.38 209 SER A C 1
ATOM 1701 O O . SER A 1 209 ? -1.971 5.148 2.805 1 71.38 209 SER A O 1
ATOM 1703 N N . SER A 1 210 ? -3.279 6.727 3.549 1 68.81 210 SER A N 1
ATOM 1704 C CA . SER A 1 210 ? -2.627 6.75 4.855 1 68.81 210 SER A CA 1
ATOM 1705 C C . SER A 1 210 ? -3.229 5.707 5.789 1 68.81 210 SER A C 1
ATOM 1707 O O . SER A 1 210 ? -2.75 5.52 6.91 1 68.81 210 SER A O 1
ATOM 1709 N N . PHE A 1 211 ? -4.184 4.996 5.266 1 73.62 211 PHE A N 1
ATOM 1710 C CA . PHE A 1 211 ? -4.875 4.055 6.141 1 73.62 211 PHE A CA 1
ATOM 1711 C C . PHE A 1 211 ? -4.332 2.645 5.949 1 73.62 211 PHE A C 1
ATOM 1713 O O . PHE A 1 211 ? -3.805 2.314 4.887 1 73.62 211 PHE A O 1
ATOM 1720 N N . ASP A 1 212 ? -4.461 1.971 7.094 1 71.44 212 ASP A N 1
ATOM 1721 C CA . ASP A 1 212 ? -4.121 0.555 6.988 1 71.44 212 ASP A CA 1
ATOM 1722 C C . ASP A 1 212 ? -5.16 -0.2 6.164 1 71.44 212 ASP A C 1
ATOM 1724 O O . ASP A 1 212 ? -6.223 0.341 5.848 1 71.44 212 ASP A O 1
ATOM 1728 N N . GLY A 1 213 ? -4.734 -1.351 5.699 1 68.38 213 GLY A N 1
ATOM 1729 C CA . GLY A 1 213 ? -5.539 -2.131 4.773 1 68.38 213 GLY A CA 1
ATOM 1730 C C . GLY A 1 213 ? -6.98 -2.283 5.215 1 68.38 213 GLY A C 1
ATOM 1731 O O . GLY A 1 213 ? -7.906 -2.033 4.434 1 68.38 213 GLY A O 1
ATOM 1732 N N . ASN A 1 214 ? -7.223 -2.668 6.383 1 66.62 214 ASN A N 1
ATOM 1733 C CA . ASN A 1 214 ? -8.578 -2.904 6.863 1 66.62 214 ASN A CA 1
ATOM 1734 C C . ASN A 1 214 ? -9.375 -1.606 6.957 1 66.62 214 ASN A C 1
ATOM 1736 O O . ASN A 1 214 ? -10.578 -1.586 6.672 1 66.62 214 ASN A O 1
ATOM 1740 N N . LYS A 1 215 ? -8.719 -0.557 7.285 1 76.31 215 LYS A N 1
ATOM 1741 C CA . LYS A 1 215 ? -9.375 0.738 7.426 1 76.31 215 LYS A CA 1
ATOM 1742 C C . LYS A 1 215 ? -9.734 1.324 6.062 1 76.31 215 LYS A C 1
ATOM 1744 O O . LYS A 1 215 ? -10.773 1.971 5.91 1 76.31 215 LYS A O 1
ATOM 1749 N N . LYS A 1 216 ? -8.938 1 5.133 1 78.38 216 LYS A N 1
ATOM 1750 C CA . LYS A 1 216 ? -9.18 1.529 3.795 1 78.38 216 LYS A CA 1
ATOM 1751 C C . LYS A 1 216 ? -10.516 1.053 3.244 1 78.38 216 LYS A C 1
ATOM 1753 O O . LYS A 1 216 ? -11.273 1.84 2.674 1 78.38 216 LYS A O 1
ATOM 1758 N N . PHE A 1 217 ? -10.789 -0.102 3.498 1 73.62 217 PHE A N 1
ATOM 1759 C CA . PHE A 1 217 ? -12.031 -0.674 2.996 1 73.62 217 PHE A CA 1
ATOM 1760 C C . PHE A 1 217 ? -13.234 -0.057 3.699 1 73.62 217 PHE A C 1
ATOM 1762 O O . PHE A 1 217 ? -14.258 0.22 3.064 1 73.62 217 PHE A O 1
ATOM 1769 N N . ALA A 1 218 ? -13.109 0.004 4.941 1 76.44 218 ALA A N 1
ATOM 1770 C CA . ALA A 1 218 ? -14.195 0.601 5.715 1 76.44 218 ALA A CA 1
ATOM 1771 C C . ALA A 1 218 ? -14.516 2.01 5.223 1 76.44 218 ALA A C 1
ATOM 1773 O O . ALA A 1 218 ? -15.688 2.393 5.129 1 76.44 218 ALA A O 1
ATOM 1774 N N . ILE A 1 219 ? -13.523 2.658 4.895 1 80.88 219 ILE A N 1
ATOM 1775 C CA . ILE A 1 219 ? -13.688 4.035 4.441 1 80.88 219 ILE A CA 1
ATOM 1776 C C . ILE A 1 219 ? -14.352 4.051 3.068 1 80.88 219 ILE A C 1
ATOM 1778 O O . ILE A 1 219 ? -15.273 4.832 2.824 1 80.88 219 ILE A O 1
ATOM 1782 N N . ILE A 1 220 ? -13.922 3.211 2.188 1 81.06 220 ILE A N 1
ATOM 1783 C CA . ILE A 1 220 ? -14.492 3.131 0.846 1 81.06 220 ILE A CA 1
ATOM 1784 C C . ILE A 1 220 ? -15.969 2.766 0.934 1 81.06 220 ILE A C 1
ATOM 1786 O O . ILE A 1 220 ? -16.797 3.342 0.227 1 81.06 220 ILE A O 1
ATOM 1790 N N . ASN A 1 221 ? -16.219 1.88 1.77 1 79.25 221 ASN A N 1
ATOM 1791 C CA . ASN A 1 221 ? -17.594 1.476 1.963 1 79.25 221 ASN A CA 1
ATOM 1792 C C . ASN A 1 221 ? -18.453 2.633 2.469 1 79.25 221 ASN A C 1
ATOM 1794 O O . ASN A 1 221 ? -19.578 2.832 2.002 1 79.25 221 ASN A O 1
ATOM 1798 N N . MET A 1 222 ? -17.953 3.27 3.393 1 81.56 222 MET A N 1
ATOM 1799 C CA . MET A 1 222 ? -18.672 4.406 3.959 1 81.56 222 MET A CA 1
ATOM 1800 C C . MET A 1 222 ? -18.906 5.484 2.908 1 81.56 222 MET A C 1
ATOM 1802 O O . MET A 1 222 ? -20 6.051 2.818 1 81.56 222 MET A O 1
ATOM 1806 N N . LEU A 1 223 ? -17.969 5.707 2.107 1 85.81 223 LEU A N 1
ATOM 1807 C CA . LEU A 1 223 ? -18 6.809 1.149 1 85.81 223 LEU A CA 1
ATOM 1808 C C . LEU A 1 223 ? -18.906 6.461 -0.03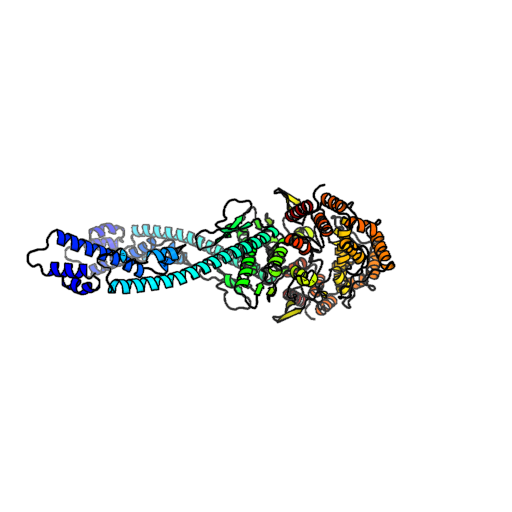2 1 85.81 223 LEU A C 1
ATOM 1810 O O . LEU A 1 223 ? -19.547 7.344 -0.604 1 85.81 223 LEU A O 1
ATOM 1814 N N . PHE A 1 224 ? -19 5.137 -0.398 1 86.19 224 PHE A N 1
ATOM 1815 C CA . PHE A 1 224 ? -19.578 4.883 -1.713 1 86.19 224 PHE A CA 1
ATOM 1816 C C . PHE A 1 224 ? -20.719 3.863 -1.618 1 86.19 224 PHE A C 1
ATOM 1818 O O . PHE A 1 224 ? -21.484 3.701 -2.562 1 86.19 224 PHE A O 1
ATOM 1825 N N . MET A 1 225 ? -20.859 3.215 -0.572 1 78.31 225 MET A N 1
ATOM 1826 C CA . MET A 1 225 ? -21.812 2.105 -0.551 1 78.31 225 MET A CA 1
ATOM 1827 C C . MET A 1 225 ? -22.891 2.336 0.5 1 78.31 225 MET A C 1
ATOM 1829 O O . MET A 1 225 ? -23.953 1.71 0.453 1 78.31 225 MET A O 1
ATOM 1833 N N . GLY A 1 226 ? -22.641 3.137 1.395 1 74.19 226 GLY A N 1
ATOM 1834 C CA . GLY A 1 226 ? -23.594 3.402 2.453 1 74.19 226 GLY A CA 1
ATOM 1835 C C . GLY A 1 226 ? -24.844 4.109 1.96 1 74.19 226 GLY A C 1
ATOM 1836 O O . GLY A 1 226 ? -24.906 4.535 0.807 1 74.19 226 GLY A O 1
ATOM 1837 N N . LYS A 1 227 ? -25.812 4.117 2.869 1 76.06 227 LYS A N 1
ATOM 1838 C CA . LYS A 1 227 ? -27.078 4.766 2.564 1 76.06 227 LYS A CA 1
ATOM 1839 C C . LYS A 1 227 ? -26.891 6.262 2.316 1 76.06 227 LYS A C 1
ATOM 1841 O O . LYS A 1 227 ? -27.422 6.805 1.343 1 76.06 227 LYS A O 1
ATOM 1846 N N . HIS A 1 228 ? -26.234 6.871 3.195 1 82.44 228 HIS A N 1
ATOM 1847 C CA . HIS A 1 228 ? -25.906 8.281 3.053 1 82.44 228 HIS A CA 1
ATOM 1848 C C . HIS A 1 228 ? -24.453 8.469 2.643 1 82.44 228 HIS A C 1
ATOM 1850 O O . HIS A 1 228 ? -23.609 8.836 3.467 1 82.44 228 HIS A O 1
ATOM 1856 N N . SER A 1 229 ? -24.234 8.133 1.405 1 87.12 229 SER A N 1
ATOM 1857 C CA . SER A 1 229 ? -22.875 8.172 0.863 1 87.12 229 SER A CA 1
ATOM 1858 C C . SER A 1 229 ? -22.828 8.953 -0.443 1 87.12 229 SER A C 1
ATOM 1860 O O . SER A 1 229 ? -23.766 9.672 -0.777 1 87.12 229 SER A O 1
ATOM 1862 N N . LEU A 1 230 ? -21.812 8.859 -1.079 1 90.31 230 LEU A N 1
ATOM 1863 C CA . LEU A 1 230 ? -21.625 9.547 -2.355 1 90.31 230 LEU A CA 1
ATOM 1864 C C . LEU A 1 230 ? -22.188 8.719 -3.502 1 90.31 230 LEU A C 1
ATOM 1866 O O . LEU A 1 230 ? -21.906 8.992 -4.672 1 90.31 230 LEU A O 1
ATOM 1870 N N . LYS A 1 231 ? -22.984 7.773 -3.129 1 87.5 231 LYS A N 1
ATOM 1871 C CA . LYS A 1 231 ? -23.672 6.957 -4.121 1 87.5 231 LYS A CA 1
ATOM 1872 C C . LYS A 1 231 ? -24.516 7.816 -5.055 1 87.5 231 LYS A C 1
ATOM 1874 O O . LYS A 1 231 ? -25.156 8.766 -4.613 1 87.5 231 LYS A O 1
ATOM 1879 N N . ASN A 1 232 ? -24.438 7.535 -6.359 1 87.94 232 ASN A N 1
ATOM 1880 C CA . ASN A 1 232 ? -25.219 8.195 -7.41 1 87.94 232 ASN A CA 1
ATOM 1881 C C . ASN A 1 232 ? -24.703 9.609 -7.676 1 87.94 232 ASN A C 1
ATOM 1883 O O . ASN A 1 232 ? -25.453 10.461 -8.164 1 87.94 232 ASN A O 1
ATOM 1887 N N . ARG A 1 233 ? -23.562 9.852 -7.254 1 90.56 233 ARG A N 1
ATOM 1888 C CA . ARG A 1 233 ? -22.906 11.133 -7.547 1 90.56 233 ARG A CA 1
ATOM 1889 C C . ARG A 1 233 ? -21.703 10.938 -8.453 1 90.56 233 ARG A C 1
ATOM 1891 O O . ARG A 1 233 ? -21.172 9.828 -8.562 1 90.56 233 ARG A O 1
ATOM 1898 N N . THR A 1 234 ? -21.359 12.023 -9.102 1 93.69 234 THR A N 1
ATOM 1899 C CA . THR A 1 234 ? -20.156 11.984 -9.914 1 93.69 234 THR A CA 1
ATOM 1900 C C . THR A 1 234 ? -18.922 12.297 -9.055 1 93.69 234 THR A C 1
ATOM 1902 O O . THR A 1 234 ? -18.797 13.398 -8.516 1 93.69 234 THR A O 1
ATOM 1905 N N . VAL A 1 235 ? -18.125 11.273 -8.93 1 94.5 235 VAL A N 1
ATOM 1906 C CA . VAL A 1 235 ? -16.953 11.406 -8.078 1 94.5 235 VAL A CA 1
ATOM 1907 C C . VAL A 1 235 ? -15.688 11.125 -8.891 1 94.5 235 VAL A C 1
ATOM 1909 O O . VAL A 1 235 ? -15.625 10.141 -9.633 1 94.5 235 VAL A O 1
ATOM 1912 N N . LEU A 1 236 ? -14.727 12.062 -8.844 1 95.5 236 LEU A N 1
ATOM 1913 C CA . LEU A 1 236 ? -13.383 11.812 -9.352 1 95.5 236 LEU A CA 1
ATOM 1914 C C . LEU A 1 236 ? -12.422 11.484 -8.219 1 95.5 236 LEU A C 1
ATOM 1916 O O . LEU A 1 236 ? -12.102 12.352 -7.398 1 95.5 236 LEU A O 1
ATOM 1920 N N . LEU A 1 237 ? -12.008 10.258 -8.195 1 93.62 237 LEU A N 1
ATOM 1921 C CA . LEU A 1 237 ? -11.07 9.805 -7.168 1 93.62 237 LEU A CA 1
ATOM 1922 C C . LEU A 1 237 ? -9.68 9.602 -7.754 1 93.62 237 LEU A C 1
ATOM 1924 O O . LEU A 1 237 ? -9.492 8.789 -8.664 1 93.62 237 LEU A O 1
ATOM 1928 N N . LEU A 1 238 ? -8.766 10.406 -7.277 1 91.38 238 LEU A N 1
ATOM 1929 C CA . LEU A 1 238 ? -7.355 10.203 -7.617 1 91.38 238 LEU A CA 1
ATOM 1930 C C . LEU A 1 238 ? -6.652 9.375 -6.547 1 91.38 238 LEU A C 1
ATOM 1932 O O . LEU A 1 238 ? -6.809 9.641 -5.352 1 91.38 238 LEU A O 1
ATOM 1936 N N . THR A 1 239 ? -5.969 8.297 -6.965 1 88.38 239 THR A N 1
ATOM 1937 C CA . THR A 1 239 ? -5.301 7.457 -5.977 1 88.38 239 THR A CA 1
ATOM 1938 C C . THR A 1 239 ? -4.062 6.797 -6.57 1 88.38 239 THR A C 1
ATOM 1940 O O . THR A 1 239 ? -3.977 6.605 -7.785 1 88.38 239 THR A O 1
ATOM 1943 N N . HIS A 1 240 ? -3.139 6.52 -5.672 1 80.25 240 HIS A N 1
ATOM 1944 C CA . HIS A 1 240 ? -1.984 5.719 -6.059 1 80.25 240 HIS A CA 1
ATOM 1945 C C . HIS A 1 240 ? -2.129 4.277 -5.582 1 80.25 240 HIS A C 1
ATOM 1947 O O . HIS A 1 240 ? -1.276 3.434 -5.871 1 80.25 240 HIS A O 1
ATOM 1953 N N . GLU A 1 241 ? -3.213 4.062 -4.938 1 79.62 241 GLU A N 1
ATOM 1954 C CA . GLU A 1 241 ? -3.461 2.725 -4.41 1 79.62 241 GLU A CA 1
ATOM 1955 C C . GLU A 1 241 ? -4.184 1.854 -5.434 1 79.62 241 GLU A C 1
ATOM 1957 O O . GLU A 1 241 ? -5.387 2.023 -5.66 1 79.62 241 GLU A O 1
ATOM 1962 N N . PHE A 1 242 ? -3.564 0.853 -5.859 1 84.5 242 PHE A N 1
ATOM 1963 C CA . PHE A 1 242 ? -4.125 0.027 -6.922 1 84.5 242 PHE A CA 1
ATOM 1964 C C . PHE A 1 242 ? -5.238 -0.863 -6.383 1 84.5 242 PHE A C 1
ATOM 1966 O O . PHE A 1 242 ? -6.168 -1.213 -7.113 1 84.5 242 PHE A O 1
ATOM 1973 N N . ASN A 1 243 ? -5.227 -1.191 -5.164 1 82.44 243 ASN A N 1
ATOM 1974 C CA . ASN A 1 243 ? -6.258 -2.043 -4.578 1 82.44 243 ASN A CA 1
ATOM 1975 C C . ASN A 1 243 ? -7.641 -1.407 -4.691 1 82.44 243 ASN A C 1
ATOM 1977 O O . ASN A 1 243 ? -8.641 -2.111 -4.836 1 82.44 243 ASN A O 1
ATOM 1981 N N . THR A 1 244 ? -7.617 -0.186 -4.613 1 83 244 THR A N 1
ATOM 1982 C CA . THR A 1 244 ? -8.883 0.521 -4.762 1 83 244 THR A CA 1
ATOM 1983 C C . THR A 1 244 ? -9.477 0.284 -6.148 1 83 244 THR A C 1
ATOM 1985 O O . THR A 1 244 ? -10.688 0.11 -6.289 1 83 244 THR A O 1
ATOM 1988 N N . VAL A 1 245 ? -8.68 0.27 -7.113 1 87.81 245 VAL A N 1
ATOM 1989 C CA . VAL A 1 245 ? -9.102 0.046 -8.492 1 87.81 245 VAL A CA 1
ATOM 1990 C C . VAL A 1 245 ? -9.547 -1.403 -8.664 1 87.81 245 VAL A C 1
ATOM 1992 O O . VAL A 1 245 ? -10.555 -1.674 -9.32 1 87.81 245 VAL A O 1
ATOM 1995 N N . ILE A 1 246 ? -8.789 -2.23 -8.094 1 85.69 246 ILE A N 1
ATOM 1996 C CA . ILE A 1 246 ? -9.133 -3.646 -8.188 1 85.69 246 ILE A CA 1
ATOM 1997 C C . ILE A 1 246 ? -10.508 -3.887 -7.574 1 85.69 246 ILE A C 1
ATOM 1999 O O . ILE A 1 246 ? -11.352 -4.566 -8.172 1 85.69 246 ILE A O 1
ATOM 2003 N N . ASP A 1 247 ? -10.758 -3.283 -6.484 1 80.06 247 ASP A N 1
ATOM 2004 C CA . ASP A 1 247 ? -12.023 -3.467 -5.785 1 80.06 247 ASP A CA 1
ATOM 2005 C C . ASP A 1 247 ? -13.188 -2.896 -6.594 1 80.06 247 ASP A C 1
ATOM 2007 O O . ASP A 1 247 ? -14.234 -3.533 -6.719 1 80.06 247 ASP A O 1
ATOM 2011 N N . ALA A 1 248 ? -12.977 -1.829 -7.148 1 83.56 248 ALA A N 1
ATOM 2012 C CA . ALA A 1 248 ? -14.047 -1.108 -7.824 1 83.56 248 ALA A CA 1
ATOM 2013 C C . ALA A 1 248 ? -14.32 -1.698 -9.203 1 83.56 248 ALA A C 1
ATOM 2015 O O . ALA A 1 248 ? -15.477 -1.758 -9.641 1 83.56 248 ALA A O 1
ATOM 2016 N N . ILE A 1 249 ? -13.25 -2.15 -9.859 1 87.06 249 ILE A N 1
ATOM 2017 C CA . ILE A 1 249 ? -13.375 -2.527 -11.266 1 87.06 249 ILE A CA 1
ATOM 2018 C C . ILE A 1 249 ? -13.43 -4.047 -11.391 1 87.06 249 ILE A C 1
ATOM 2020 O O . ILE A 1 249 ? -14.164 -4.582 -12.219 1 87.06 249 ILE A O 1
ATOM 2024 N N . TYR A 1 250 ? -12.688 -4.727 -10.562 1 82.5 250 TYR A N 1
ATOM 2025 C CA . TYR A 1 250 ? -12.492 -6.16 -10.742 1 82.5 250 TYR A CA 1
ATOM 2026 C C . TYR A 1 250 ? -13.383 -6.953 -9.789 1 82.5 250 TYR A C 1
ATOM 2028 O O . TYR A 1 250 ? -14.117 -7.848 -10.219 1 82.5 250 TYR A O 1
ATOM 2036 N N . ASN A 1 251 ? -13.406 -6.633 -8.523 1 74.94 251 ASN A N 1
ATOM 2037 C CA . ASN A 1 251 ? -14.047 -7.457 -7.508 1 74.94 251 ASN A CA 1
ATOM 2038 C C . ASN A 1 251 ? -15.531 -7.133 -7.379 1 74.94 251 ASN A C 1
ATOM 2040 O O . ASN A 1 251 ? -16.359 -8.039 -7.312 1 74.94 251 ASN A O 1
ATOM 2044 N N . MET A 1 252 ? -15.812 -5.848 -7.195 1 75.62 252 MET A N 1
ATOM 2045 C CA . MET A 1 252 ? -17.172 -5.504 -6.824 1 75.62 252 MET A CA 1
ATOM 2046 C C . MET A 1 252 ? -17.703 -4.352 -7.676 1 75.62 252 MET A C 1
ATOM 2048 O O . MET A 1 252 ? -18.234 -3.375 -7.145 1 75.62 252 MET A O 1
ATOM 2052 N N . PRO A 1 253 ? -17.703 -4.547 -8.961 1 71.06 253 PRO A N 1
ATOM 2053 C CA . PRO A 1 253 ? -18.203 -3.418 -9.742 1 71.06 253 PRO A CA 1
ATOM 2054 C C . PRO A 1 253 ? -19.688 -3.139 -9.508 1 71.06 253 PRO A C 1
ATOM 2056 O O . PRO A 1 253 ? -20.125 -1.992 -9.617 1 71.06 253 PRO A O 1
ATOM 2059 N N . TYR A 1 254 ? -20.391 -4.047 -9.016 1 74.56 254 TYR A N 1
ATOM 2060 C CA . TYR A 1 254 ? -21.844 -3.941 -8.883 1 74.56 254 TYR A CA 1
ATOM 2061 C C . TYR A 1 254 ? -22.234 -3.232 -7.594 1 74.56 254 TYR A C 1
ATOM 2063 O O . TYR A 1 254 ? -23.375 -2.797 -7.43 1 74.56 254 TYR A O 1
ATOM 2071 N N . ASN A 1 255 ? -21.25 -3.086 -6.719 1 74.44 255 ASN A N 1
ATOM 2072 C CA . ASN A 1 255 ? -21.547 -2.434 -5.449 1 74.44 255 ASN A CA 1
ATOM 2073 C C . ASN A 1 255 ? -21.516 -0.913 -5.574 1 74.44 255 ASN A C 1
ATOM 2075 O O . ASN A 1 255 ? -21.938 -0.198 -4.664 1 74.44 255 ASN A O 1
ATOM 2079 N N . PHE A 1 256 ? -21.047 -0.508 -6.727 1 78.81 256 PHE A N 1
ATOM 2080 C CA . PHE A 1 256 ? -20.938 0.927 -6.957 1 78.81 256 PHE A CA 1
ATOM 2081 C C . PHE A 1 256 ? -22 1.403 -7.93 1 78.81 256 PHE A C 1
ATOM 2083 O O . PHE A 1 256 ? -22.344 0.704 -8.891 1 78.81 256 PHE A O 1
ATOM 2090 N N . ASN A 1 257 ? -22.594 2.465 -7.602 1 83.94 257 ASN A N 1
ATOM 2091 C CA . ASN A 1 257 ? -23.562 3.102 -8.484 1 83.94 257 ASN A CA 1
ATOM 2092 C C . ASN A 1 257 ? -23.266 4.586 -8.672 1 83.94 257 ASN A C 1
ATOM 2094 O O . ASN A 1 257 ? -23.219 5.34 -7.695 1 83.94 257 ASN A O 1
ATOM 2098 N N . PRO A 1 258 ? -23.141 4.992 -9.867 1 84.06 258 PRO A N 1
ATOM 2099 C CA . PRO A 1 258 ? -23.031 4.277 -11.141 1 84.06 258 PRO A CA 1
ATOM 2100 C C . PRO A 1 258 ? -21.797 3.383 -11.211 1 84.06 258 PRO A C 1
ATOM 2102 O O . PRO A 1 258 ? -20.906 3.492 -10.375 1 84.06 258 PRO A O 1
ATOM 2105 N N . THR A 1 259 ? -21.703 2.598 -12.273 1 88.12 259 THR A N 1
ATOM 2106 C CA . THR A 1 259 ? -20.562 1.713 -12.461 1 88.12 259 THR A CA 1
ATOM 2107 C C . THR A 1 259 ? -19.266 2.518 -12.586 1 88.12 259 THR A C 1
ATOM 2109 O O . THR A 1 259 ? -19.188 3.445 -13.391 1 88.12 259 THR A O 1
ATOM 2112 N N . PRO A 1 260 ? -18.375 2.121 -11.875 1 90.75 260 PRO A N 1
ATOM 2113 C CA . PRO A 1 260 ? -17.125 2.902 -11.867 1 90.75 260 PRO A CA 1
ATOM 2114 C C . PRO A 1 260 ? -16.281 2.666 -13.109 1 90.75 260 PRO A C 1
ATOM 2116 O O . PRO A 1 260 ? -16.312 1.577 -13.695 1 90.75 260 PRO A O 1
ATOM 2119 N N . THR A 1 261 ? -15.57 3.709 -13.5 1 93.88 261 THR A N 1
ATOM 2120 C CA . THR A 1 261 ? -14.547 3.643 -14.539 1 93.88 261 THR A CA 1
ATOM 2121 C C . THR A 1 261 ? -13.188 4.035 -13.984 1 93.88 261 THR A C 1
ATOM 2123 O O . THR A 1 261 ? -13.102 4.797 -13.016 1 93.88 261 THR A O 1
ATOM 2126 N N . ALA A 1 262 ? -12.164 3.434 -14.578 1 95.25 262 ALA A N 1
ATOM 2127 C CA . ALA A 1 262 ? -10.812 3.729 -14.102 1 95.25 262 ALA A CA 1
ATOM 2128 C C . ALA A 1 262 ? -9.867 4.008 -15.266 1 95.25 262 ALA A C 1
ATOM 2130 O O . ALA A 1 262 ? -10.047 3.465 -16.359 1 95.25 262 ALA A O 1
ATOM 2131 N N . ALA A 1 263 ? -8.914 4.887 -15 1 96.31 263 ALA A N 1
ATOM 2132 C CA . ALA A 1 263 ? -7.895 5.219 -15.992 1 96.31 263 ALA A CA 1
ATOM 2133 C C . ALA A 1 263 ? -6.516 5.34 -15.352 1 96.31 263 ALA A C 1
ATOM 2135 O O . ALA A 1 263 ? -6.395 5.773 -14.203 1 96.31 263 ALA A O 1
ATOM 2136 N N . PHE A 1 264 ? -5.543 4.938 -16.141 1 95.25 264 PHE A N 1
ATOM 2137 C CA . PHE A 1 264 ? -4.141 5.082 -15.766 1 95.25 264 PHE A CA 1
ATOM 2138 C C . PHE A 1 264 ? -3.553 6.363 -16.328 1 95.25 264 PHE A C 1
ATOM 2140 O O . PHE A 1 264 ? -3.586 6.582 -17.547 1 95.25 264 PHE A O 1
ATOM 2147 N N . LEU A 1 265 ? -3.02 7.234 -15.414 1 92.31 265 LEU A N 1
ATOM 2148 C CA . LEU A 1 265 ? -2.469 8.523 -15.836 1 92.31 265 LEU A CA 1
ATOM 2149 C C . LEU A 1 265 ? -0.945 8.469 -15.867 1 92.31 265 LEU A C 1
ATOM 2151 O O . LEU A 1 265 ? -0.311 8.023 -14.914 1 92.31 265 LEU A O 1
ATOM 2155 N N . THR A 1 266 ? -0.359 8.875 -16.922 1 87.75 266 THR A N 1
ATOM 2156 C CA . THR A 1 266 ? 1.09 8.961 -17.062 1 87.75 266 THR A CA 1
ATOM 2157 C C . THR A 1 266 ? 1.487 10.273 -17.734 1 87.75 266 THR A C 1
ATOM 2159 O O . THR A 1 266 ? 0.755 10.789 -18.594 1 87.75 266 THR A O 1
ATOM 2162 N N . THR A 1 267 ? 2.619 10.773 -17.281 1 83.31 267 THR A N 1
ATOM 2163 C CA . THR A 1 267 ? 3.166 11.969 -17.922 1 83.31 267 THR A CA 1
ATOM 2164 C C . THR A 1 267 ? 4.477 11.656 -18.625 1 83.31 267 THR A C 1
ATOM 2166 O O . THR A 1 267 ? 5.418 11.148 -18.016 1 83.31 267 THR A O 1
ATOM 2169 N N . LYS A 1 268 ? 4.5 11.898 -19.859 1 81.12 268 LYS A N 1
ATOM 2170 C CA . LYS A 1 268 ? 5.703 11.742 -20.672 1 81.12 268 LYS A CA 1
ATOM 2171 C C . LYS A 1 268 ? 6.066 13.047 -21.375 1 81.12 268 LYS A C 1
ATOM 2173 O O . LYS A 1 268 ? 5.281 13.578 -22.156 1 81.12 268 LYS A O 1
ATOM 2178 N N . GLN A 1 269 ? 7.246 13.555 -21 1 79.19 269 GLN A N 1
ATOM 2179 C CA . GLN A 1 269 ? 7.742 14.789 -21.594 1 79.19 269 GLN A CA 1
ATOM 2180 C C . GLN A 1 269 ? 6.719 15.914 -21.469 1 79.19 269 GLN A C 1
ATOM 2182 O O . GLN A 1 269 ? 6.414 16.594 -22.438 1 79.19 269 GLN A O 1
ATOM 2187 N N . GLY A 1 270 ? 6 15.953 -20.359 1 80.31 270 GLY A N 1
ATOM 2188 C CA . GLY A 1 270 ? 5.07 17.031 -20.047 1 80.31 270 GLY A CA 1
ATOM 2189 C C . GLY A 1 270 ? 3.67 16.781 -20.578 1 80.31 270 GLY A C 1
ATOM 2190 O O . GLY A 1 270 ? 2.77 17.594 -20.359 1 80.31 270 GLY A O 1
ATOM 2191 N N . ILE A 1 271 ? 3.5 15.719 -21.234 1 89.44 271 ILE A N 1
ATOM 2192 C CA . ILE A 1 271 ? 2.189 15.391 -21.797 1 89.44 271 ILE A CA 1
ATOM 2193 C C . ILE A 1 271 ? 1.504 14.344 -20.922 1 89.44 271 ILE A C 1
ATOM 2195 O O . ILE A 1 271 ? 2.061 13.273 -20.672 1 89.44 271 ILE A O 1
ATOM 2199 N N . LEU A 1 272 ? 0.306 14.719 -20.531 1 90.5 272 LEU A N 1
ATOM 2200 C CA . LEU A 1 272 ? -0.483 13.797 -19.719 1 90.5 272 LEU A CA 1
ATOM 2201 C C . LEU A 1 272 ? -1.275 12.836 -20.594 1 90.5 272 LEU A C 1
ATOM 2203 O O . LEU A 1 272 ? -1.966 13.266 -21.531 1 90.5 272 LEU A O 1
ATOM 2207 N N . GLN A 1 273 ? -1.102 11.641 -20.406 1 90.75 273 GLN A N 1
ATOM 2208 C CA . GLN A 1 273 ? -1.821 10.609 -21.141 1 90.75 273 GLN A CA 1
ATOM 2209 C C . GLN A 1 273 ? -2.713 9.781 -20.219 1 90.75 273 GLN A C 1
ATOM 2211 O O . GLN A 1 273 ? -2.338 9.5 -19.078 1 90.75 273 GLN A O 1
ATOM 2216 N N . GLU A 1 274 ? -3.898 9.492 -20.734 1 94.12 274 GLU A N 1
ATOM 2217 C CA . GLU A 1 274 ? -4.855 8.672 -20 1 94.12 274 GLU A CA 1
ATOM 2218 C C . GLU A 1 274 ? -5.16 7.379 -20.75 1 94.12 274 GLU A C 1
ATOM 2220 O O . GLU A 1 274 ? -5.461 7.398 -21.938 1 94.12 274 GLU A O 1
ATOM 2225 N N . LYS A 1 275 ? -5.008 6.285 -20.047 1 95.06 275 LYS A N 1
ATOM 2226 C CA . LYS A 1 275 ? -5.344 4.98 -20.594 1 95.06 275 LYS A CA 1
ATOM 2227 C C . LYS A 1 275 ? -6.383 4.266 -19.734 1 95.06 275 LYS A C 1
ATOM 2229 O O . LYS A 1 275 ? -6.176 4.07 -18.547 1 95.06 275 LYS A O 1
ATOM 2234 N N . GLU A 1 276 ? -7.43 3.799 -20.344 1 96.06 276 GLU A N 1
ATOM 2235 C CA . GLU A 1 276 ? -8.523 3.162 -19.625 1 96.06 276 GLU A CA 1
ATOM 2236 C C . GLU A 1 276 ? -8.094 1.822 -19.031 1 96.06 276 GLU A C 1
ATOM 2238 O O . GLU A 1 276 ? -7.316 1.088 -19.656 1 96.06 276 GLU A O 1
ATOM 2243 N N . ILE A 1 277 ? -8.57 1.581 -17.859 1 95.94 277 ILE A N 1
ATOM 2244 C CA . ILE A 1 277 ? -8.375 0.29 -17.203 1 95.94 277 ILE A CA 1
ATOM 2245 C C . ILE A 1 277 ? -9.703 -0.467 -17.172 1 95.94 277 ILE A C 1
ATOM 2247 O O . ILE A 1 277 ? -10.656 -0.027 -16.516 1 95.94 277 ILE A O 1
ATOM 2251 N N . THR A 1 278 ? -9.766 -1.567 -17.797 1 93.75 278 THR A N 1
ATOM 2252 C CA . THR A 1 278 ? -10.953 -2.42 -17.766 1 93.75 278 THR A CA 1
ATOM 2253 C C . THR A 1 278 ? -10.711 -3.658 -16.906 1 93.75 278 THR A C 1
ATOM 2255 O O . THR A 1 278 ? -9.586 -3.9 -16.453 1 93.75 278 THR A O 1
ATOM 2258 N N . LYS A 1 279 ? -11.711 -4.367 -16.688 1 89.88 279 LYS A N 1
ATOM 2259 C CA . LYS A 1 279 ? -11.609 -5.598 -15.906 1 89.88 279 LYS A CA 1
ATOM 2260 C C . LYS A 1 279 ? -10.625 -6.57 -16.531 1 89.88 279 LYS A C 1
ATOM 2262 O O . LYS A 1 279 ? -9.875 -7.254 -15.828 1 89.88 279 LYS A O 1
ATOM 2267 N N . ALA A 1 280 ? -10.555 -6.562 -17.828 1 89.75 280 ALA A N 1
ATOM 2268 C CA . ALA A 1 280 ? -9.703 -7.48 -18.578 1 89.75 280 ALA A CA 1
ATOM 2269 C C . ALA A 1 280 ? -8.227 -7.098 -18.438 1 89.75 280 ALA A C 1
ATOM 2271 O O . ALA A 1 280 ? -7.34 -7.914 -18.688 1 89.75 280 ALA A O 1
ATOM 2272 N N . ASP A 1 281 ? -7.992 -5.891 -18.031 1 93.69 281 ASP A N 1
ATOM 2273 C CA . ASP A 1 281 ? -6.617 -5.41 -17.906 1 93.69 281 ASP A CA 1
ATOM 2274 C C . ASP A 1 281 ? -6.027 -5.82 -16.547 1 93.69 281 ASP A C 1
ATOM 2276 O O . ASP A 1 281 ? -4.812 -5.746 -16.359 1 93.69 281 ASP A O 1
ATOM 2280 N N . ILE A 1 282 ? -6.863 -6.148 -15.641 1 90.69 282 ILE A N 1
ATOM 2281 C CA . ILE A 1 282 ? -6.426 -6.602 -14.328 1 90.69 282 ILE A CA 1
ATOM 2282 C C . ILE A 1 282 ? -6.281 -8.125 -14.32 1 90.69 282 ILE A C 1
ATOM 2284 O O . ILE A 1 282 ? -7.277 -8.844 -14.438 1 90.69 282 ILE A O 1
ATOM 2288 N N . LYS A 1 283 ? -5.031 -8.531 -14.195 1 90 283 LYS A N 1
ATOM 2289 C CA . LYS A 1 283 ? -4.738 -9.961 -14.289 1 90 283 LYS A CA 1
ATOM 2290 C C . LYS A 1 283 ? -3.816 -10.406 -13.164 1 90 283 LYS A C 1
ATOM 2292 O O . LYS A 1 283 ? -3.17 -9.578 -12.516 1 90 283 LYS A O 1
ATOM 2297 N N . SER A 1 284 ? -3.871 -11.727 -12.945 1 89.19 284 SER A N 1
ATOM 2298 C CA . SER A 1 284 ? -2.943 -12.266 -11.961 1 89.19 284 SER A CA 1
ATOM 2299 C C . SER A 1 284 ? -1.501 -12.18 -12.445 1 89.19 284 SER A C 1
ATOM 2301 O O . SER A 1 284 ? -1.253 -12.086 -13.648 1 89.19 284 SER A O 1
ATOM 2303 N N . PHE A 1 285 ? -0.59 -12.203 -11.547 1 89.12 285 PHE A N 1
ATOM 2304 C CA . PHE A 1 285 ? 0.833 -12.18 -11.867 1 89.12 285 PHE A CA 1
ATOM 2305 C C . PHE A 1 285 ? 1.189 -13.297 -12.836 1 89.12 285 PHE A C 1
ATOM 2307 O O . PHE A 1 285 ? 1.935 -13.07 -13.797 1 89.12 285 PHE A O 1
ATOM 2314 N N . GLY A 1 286 ? 0.695 -14.484 -12.602 1 87.81 286 GLY A N 1
ATOM 2315 C CA . GLY A 1 286 ? 0.964 -15.625 -13.461 1 87.81 286 GLY A CA 1
ATOM 2316 C C . GLY A 1 286 ? 0.479 -15.43 -14.883 1 87.81 286 GLY A C 1
ATOM 2317 O O . GLY A 1 286 ? 1.202 -15.727 -15.836 1 87.81 286 GLY A O 1
ATOM 2318 N N . GLU A 1 287 ? -0.712 -14.93 -15.016 1 89.81 287 GLU A N 1
ATOM 2319 C CA . GLU A 1 287 ? -1.286 -14.68 -16.328 1 89.81 287 GLU A CA 1
ATOM 2320 C C . GLU A 1 287 ? -0.449 -13.672 -17.125 1 89.81 287 GLU A C 1
ATOM 2322 O O . GLU A 1 287 ? -0.226 -13.844 -18.312 1 89.81 287 GLU A O 1
ATOM 2327 N N . ILE A 1 288 ? -0.028 -12.695 -16.469 1 91.56 288 ILE A N 1
ATOM 2328 C CA . ILE A 1 288 ? 0.767 -11.648 -17.094 1 91.56 288 ILE A CA 1
ATOM 2329 C C . ILE A 1 288 ? 2.107 -12.219 -17.547 1 91.56 288 ILE A C 1
ATOM 2331 O O . ILE A 1 288 ? 2.547 -11.977 -18.672 1 91.56 288 ILE A O 1
ATOM 2335 N N . ALA A 1 289 ? 2.729 -12.922 -16.656 1 91.38 289 ALA A N 1
ATOM 2336 C CA . ALA A 1 289 ? 4.023 -13.508 -16.984 1 91.38 289 ALA A CA 1
ATOM 2337 C C . ALA A 1 289 ? 3.912 -14.43 -18.203 1 91.38 289 ALA A C 1
ATOM 2339 O O . ALA A 1 289 ? 4.711 -14.336 -19.125 1 91.38 289 ALA A O 1
ATOM 2340 N N . HIS A 1 290 ? 2.961 -15.266 -18.203 1 92.38 290 HIS A N 1
ATOM 2341 C CA . HIS A 1 290 ? 2.781 -16.203 -19.297 1 92.38 290 HIS A CA 1
ATOM 2342 C C . HIS A 1 290 ? 2.482 -15.477 -20.609 1 92.38 290 HIS A C 1
ATOM 2344 O O . HIS A 1 290 ? 2.994 -15.852 -21.672 1 92.38 290 HIS A O 1
ATOM 2350 N N . ALA A 1 291 ? 1.639 -14.5 -20.531 1 92.94 291 ALA A N 1
ATOM 2351 C CA . ALA A 1 291 ? 1.305 -13.719 -21.719 1 92.94 291 ALA A CA 1
ATOM 2352 C C . ALA A 1 291 ? 2.549 -13.055 -22.297 1 92.94 291 ALA A C 1
ATOM 2354 O O . ALA A 1 291 ? 2.738 -13.055 -23.516 1 92.94 291 ALA A O 1
ATOM 2355 N N . ASN A 1 292 ? 3.346 -12.492 -21.453 1 93.75 292 ASN A N 1
ATOM 2356 C CA . ASN A 1 292 ? 4.543 -11.789 -21.906 1 93.75 292 ASN A CA 1
ATOM 2357 C C . ASN A 1 292 ? 5.59 -12.766 -22.453 1 93.75 292 ASN A C 1
ATOM 2359 O O . ASN A 1 292 ? 6.254 -12.484 -23.453 1 93.75 292 ASN A O 1
ATOM 2363 N N . ILE A 1 293 ? 5.742 -13.898 -21.828 1 95.25 293 ILE A N 1
ATOM 2364 C CA . ILE A 1 293 ? 6.707 -14.906 -22.25 1 95.25 293 ILE A CA 1
ATOM 2365 C C . ILE A 1 293 ? 6.309 -15.469 -23.609 1 95.25 293 ILE A C 1
ATOM 2367 O O . ILE A 1 293 ? 7.172 -15.789 -24.438 1 95.25 293 ILE A O 1
ATOM 2371 N N . SER A 1 294 ? 5.039 -15.547 -23.859 1 94.31 294 SER A N 1
ATOM 2372 C CA . SER A 1 294 ? 4.539 -16.125 -25.109 1 94.31 294 SER A CA 1
ATOM 2373 C C . SER A 1 294 ? 4.473 -15.078 -26.219 1 94.31 294 SER A C 1
ATOM 2375 O O . SER A 1 294 ? 4.129 -15.391 -27.359 1 94.31 294 SER A O 1
ATOM 2377 N N . SER A 1 295 ? 4.746 -13.883 -25.906 1 92.81 295 SER A N 1
ATOM 2378 C CA . SER A 1 295 ? 4.664 -12.805 -26.875 1 92.81 295 SER A CA 1
ATOM 2379 C C . SER A 1 295 ? 5.848 -12.836 -27.844 1 92.81 295 SER A C 1
ATOM 2381 O O . SER A 1 295 ? 6.668 -13.758 -27.797 1 92.81 295 SER A O 1
ATOM 2383 N N . ASP A 1 296 ? 5.895 -11.797 -28.781 1 90.69 296 ASP A N 1
ATOM 2384 C CA . ASP A 1 296 ? 6.945 -11.75 -29.797 1 90.69 296 ASP A CA 1
ATOM 2385 C C . ASP A 1 296 ? 8.117 -10.891 -29.328 1 90.69 296 ASP A C 1
ATOM 2387 O O . ASP A 1 296 ? 8.961 -10.492 -30.141 1 90.69 296 ASP A O 1
ATOM 2391 N N . MET A 1 297 ? 8.227 -10.719 -28.094 1 91.44 297 MET A N 1
ATOM 2392 C CA . MET A 1 297 ? 9.312 -9.883 -27.594 1 91.44 297 MET A CA 1
ATOM 2393 C C . MET A 1 297 ? 10.641 -10.625 -27.641 1 91.44 297 MET A C 1
ATOM 2395 O O . MET A 1 297 ? 10.68 -11.828 -27.906 1 91.44 297 MET A O 1
ATOM 2399 N N . ASP A 1 298 ? 11.742 -9.867 -27.422 1 93.31 298 ASP A N 1
ATOM 2400 C CA . ASP A 1 298 ? 13.086 -10.438 -27.422 1 93.31 298 ASP A CA 1
ATOM 2401 C C . ASP A 1 298 ? 13.242 -11.5 -26.344 1 93.31 298 ASP A C 1
ATOM 2403 O O . ASP A 1 298 ? 12.641 -11.391 -25.266 1 93.31 298 ASP A O 1
ATOM 2407 N N . SER A 1 299 ? 14.133 -12.477 -26.609 1 94.62 299 SER A N 1
ATOM 2408 C CA . SER A 1 299 ? 14.305 -13.617 -25.719 1 94.62 299 SER A CA 1
ATOM 2409 C C . SER A 1 299 ? 14.781 -13.164 -24.328 1 94.62 299 SER A C 1
ATOM 2411 O O . SER A 1 299 ? 14.344 -13.703 -23.312 1 94.62 299 SER A O 1
ATOM 2413 N N . LEU A 1 300 ? 15.617 -12.188 -24.297 1 93.94 300 LEU A N 1
ATOM 2414 C CA . LEU A 1 300 ? 16.141 -11.727 -23.016 1 93.94 300 LEU A CA 1
ATOM 2415 C C . LEU A 1 300 ? 15.023 -11.109 -22.172 1 93.94 300 LEU A C 1
ATOM 2417 O O . LEU A 1 300 ? 14.984 -11.305 -20.953 1 93.94 300 LEU A O 1
ATOM 2421 N N . ASN A 1 301 ? 14.18 -10.375 -22.812 1 93.19 301 ASN A N 1
ATOM 2422 C CA . ASN A 1 301 ? 13.023 -9.82 -22.094 1 93.19 301 ASN A CA 1
ATOM 2423 C C . ASN A 1 301 ? 12.094 -10.922 -21.594 1 93.19 301 ASN A C 1
ATOM 2425 O O . ASN A 1 301 ? 11.562 -10.828 -20.484 1 93.19 301 ASN A O 1
ATOM 2429 N N . LYS A 1 302 ? 11.906 -11.922 -22.438 1 95.44 302 LYS A N 1
ATOM 2430 C CA . LYS A 1 302 ? 11.109 -13.07 -22.016 1 95.44 302 LYS A CA 1
ATOM 2431 C C . LYS A 1 302 ? 11.695 -13.711 -20.75 1 95.44 302 LYS A C 1
ATOM 2433 O O . LYS A 1 302 ? 10.953 -14.102 -19.844 1 95.44 302 LYS A O 1
ATOM 2438 N N . LEU A 1 303 ? 13.008 -13.773 -20.766 1 95.5 303 LEU A N 1
ATOM 2439 C CA . LEU A 1 303 ? 13.688 -14.438 -19.656 1 95.5 303 LEU A CA 1
ATOM 2440 C C . LEU A 1 303 ? 13.523 -13.648 -18.359 1 95.5 303 LEU A C 1
ATOM 2442 O O . LEU A 1 303 ? 13.477 -14.234 -17.281 1 95.5 303 LEU A O 1
ATOM 2446 N N . VAL A 1 304 ? 13.414 -12.359 -18.484 1 91.25 304 VAL A N 1
ATOM 2447 C CA . VAL A 1 304 ? 13.188 -11.523 -17.312 1 91.25 304 VAL A CA 1
ATOM 2448 C C . VAL A 1 304 ? 11.859 -11.898 -16.656 1 91.25 304 VAL A C 1
ATOM 2450 O O . VAL A 1 304 ? 11.789 -12.102 -15.445 1 91.25 304 VAL A O 1
ATOM 2453 N N . TYR A 1 305 ? 10.852 -12.008 -17.438 1 92.25 305 TYR A N 1
ATOM 2454 C CA . TYR A 1 305 ? 9.539 -12.367 -16.922 1 92.25 305 TYR A CA 1
ATOM 2455 C C . TYR A 1 305 ? 9.531 -13.805 -16.406 1 92.25 305 TYR A C 1
ATOM 2457 O O . TYR A 1 305 ? 8.891 -14.102 -15.398 1 92.25 305 TYR A O 1
ATOM 2465 N N . LEU A 1 306 ? 10.234 -14.656 -17.109 1 94.38 306 LEU A N 1
ATOM 2466 C CA . LEU A 1 306 ? 10.281 -16.062 -16.719 1 94.38 306 LEU A CA 1
ATOM 2467 C C . LEU A 1 306 ? 11 -16.219 -15.375 1 94.38 306 LEU A C 1
ATOM 2469 O O . LEU A 1 306 ? 10.562 -16.984 -14.516 1 94.38 306 LEU A O 1
ATOM 2473 N N . ARG A 1 307 ? 12.117 -15.555 -15.195 1 92.06 307 ARG A N 1
ATOM 2474 C CA . ARG A 1 307 ? 12.844 -15.648 -13.93 1 92.06 307 ARG A CA 1
ATOM 2475 C C . ARG A 1 307 ? 11.969 -15.219 -12.758 1 92.06 307 ARG A C 1
ATOM 2477 O O . ARG A 1 307 ? 11.984 -15.852 -11.703 1 92.06 307 ARG A O 1
ATOM 2484 N N . ARG A 1 308 ? 11.234 -14.172 -12.969 1 88.5 308 ARG A N 1
ATOM 2485 C CA . ARG A 1 308 ? 10.344 -13.68 -11.922 1 88.5 308 ARG A CA 1
ATOM 2486 C C . ARG A 1 308 ? 9.25 -14.695 -11.617 1 88.5 308 ARG A C 1
ATOM 2488 O O . ARG A 1 308 ? 8.891 -14.898 -10.453 1 88.5 308 ARG A O 1
ATOM 2495 N N . LEU A 1 309 ? 8.672 -15.211 -12.664 1 90.12 309 LEU A N 1
ATOM 2496 C CA . LEU A 1 309 ? 7.637 -16.234 -12.5 1 90.12 309 LEU A CA 1
ATOM 2497 C C . LEU A 1 309 ? 8.164 -17.406 -11.68 1 90.12 309 LEU A C 1
ATOM 2499 O O . LEU A 1 309 ? 7.512 -17.844 -10.734 1 90.12 309 LEU A O 1
ATOM 2503 N N . LEU A 1 310 ? 9.32 -17.875 -12.055 1 90.69 310 LEU A N 1
ATOM 2504 C CA . LEU A 1 310 ? 9.898 -19.031 -11.391 1 90.69 310 LEU A CA 1
ATOM 2505 C C . LEU A 1 310 ? 10.305 -18.703 -9.961 1 90.69 310 LEU A C 1
ATOM 2507 O O . LEU A 1 310 ? 10.258 -19.562 -9.078 1 90.69 310 LEU A O 1
ATOM 2511 N N . GLU A 1 311 ? 10.664 -17.484 -9.742 1 86.62 311 GLU A N 1
ATOM 2512 C CA . GLU A 1 311 ? 11.008 -17.031 -8.398 1 86.62 311 GLU A CA 1
ATOM 2513 C C . GLU A 1 311 ? 9.812 -17.141 -7.457 1 86.62 311 GLU A C 1
ATOM 2515 O O . GLU A 1 311 ? 9.961 -17.516 -6.293 1 86.62 311 GLU A O 1
ATOM 2520 N N . ILE A 1 312 ? 8.711 -16.781 -7.969 1 84.31 312 ILE A N 1
ATOM 2521 C CA . ILE A 1 312 ? 7.5 -16.766 -7.156 1 84.31 312 ILE A CA 1
ATOM 2522 C C . ILE A 1 312 ? 6.969 -18.172 -6.984 1 84.31 312 ILE A C 1
ATOM 2524 O O . ILE A 1 312 ? 6.441 -18.531 -5.922 1 84.31 312 ILE A O 1
ATOM 2528 N N . GLU A 1 313 ? 7.09 -18.953 -7.992 1 81.75 313 GLU A N 1
ATOM 2529 C CA . GLU A 1 313 ? 6.574 -20.312 -7.934 1 81.75 313 GLU A CA 1
ATOM 2530 C C . GLU A 1 313 ? 7.48 -21.219 -7.094 1 81.75 313 GLU A C 1
ATOM 2532 O O . GLU A 1 313 ? 7.004 -21.984 -6.258 1 81.75 313 GLU A O 1
ATOM 2537 N N . ASN A 1 314 ? 8.734 -21.188 -7.391 1 77.5 314 ASN A N 1
ATOM 2538 C CA . ASN A 1 314 ? 9.75 -21.984 -6.711 1 77.5 314 ASN A CA 1
ATOM 2539 C C . ASN A 1 314 ? 11.125 -21.312 -6.762 1 77.5 314 ASN A C 1
ATOM 2541 O O . ASN A 1 314 ? 11.906 -21.562 -7.684 1 77.5 314 ASN A O 1
ATOM 2545 N N . ALA A 1 315 ? 11.414 -20.641 -5.746 1 70.38 315 ALA A N 1
ATOM 2546 C CA . ALA A 1 315 ? 12.625 -19.812 -5.77 1 70.38 315 ALA A CA 1
ATOM 2547 C C . ALA A 1 315 ? 13.875 -20.688 -5.742 1 70.38 315 ALA A C 1
ATOM 2549 O O . ALA A 1 315 ? 14.969 -20.234 -6.074 1 70.38 315 ALA A O 1
ATOM 2550 N N . SER A 1 316 ? 13.797 -21.891 -5.5 1 74.88 316 SER A N 1
ATOM 2551 C CA . SER A 1 316 ? 14.992 -22.719 -5.379 1 74.88 316 SER A CA 1
ATOM 2552 C C . SER A 1 316 ? 15.062 -23.75 -6.508 1 74.88 316 SER A C 1
ATOM 2554 O O . SER A 1 316 ? 15.922 -24.641 -6.492 1 74.88 316 SER A O 1
ATOM 2556 N N . GLY A 1 317 ? 14.305 -23.547 -7.48 1 86.75 317 GLY A N 1
ATOM 2557 C CA . GLY A 1 317 ? 14.297 -24.5 -8.578 1 86.75 317 GLY A CA 1
ATOM 2558 C C . GLY A 1 317 ? 15.5 -24.359 -9.492 1 86.75 317 GLY A C 1
ATOM 2559 O O . GLY A 1 317 ? 16.141 -23.312 -9.523 1 86.75 317 GLY A O 1
ATOM 2560 N N . LEU A 1 318 ? 15.852 -25.422 -10.211 1 94.31 318 LEU A N 1
ATOM 2561 C CA . LEU A 1 318 ? 17.016 -25.453 -11.086 1 94.31 318 LEU A CA 1
ATOM 2562 C C . LEU A 1 318 ? 16.859 -24.453 -12.227 1 94.31 318 LEU A C 1
ATOM 2564 O O . LEU A 1 318 ? 17.844 -23.812 -12.633 1 94.31 318 LEU A O 1
ATOM 2568 N N . ALA A 1 319 ? 15.68 -24.359 -12.75 1 95.25 319 ALA A N 1
ATOM 2569 C CA . ALA A 1 319 ? 15.438 -23.422 -13.844 1 95.25 319 ALA A CA 1
ATOM 2570 C C . ALA A 1 319 ? 15.68 -21.984 -13.398 1 95.25 319 ALA A C 1
ATOM 2572 O O . ALA A 1 319 ? 16.266 -21.188 -14.125 1 95.25 319 ALA A O 1
ATOM 2573 N N . TRP A 1 320 ? 15.172 -21.656 -12.273 1 93.38 320 TRP A N 1
ATOM 2574 C CA . TRP A 1 320 ? 15.391 -20.312 -11.734 1 93.38 320 TRP A CA 1
ATOM 2575 C C . TRP A 1 320 ? 16.875 -20.031 -11.539 1 93.38 320 TRP A C 1
ATOM 2577 O O . TRP A 1 320 ? 17.359 -18.953 -11.883 1 93.38 320 TRP A O 1
ATOM 2587 N N . GLN A 1 321 ? 17.625 -20.984 -10.992 1 94 321 GLN A N 1
ATOM 2588 C CA . GLN A 1 321 ? 19.062 -20.859 -10.781 1 94 321 GLN A CA 1
ATOM 2589 C C . GLN A 1 321 ? 19.781 -20.578 -12.102 1 94 321 GLN A C 1
ATOM 2591 O O . GLN A 1 321 ? 20.625 -19.688 -12.18 1 94 321 GLN A O 1
ATOM 2596 N N . LEU A 1 322 ? 19.453 -21.422 -13.008 1 96.5 322 LEU A N 1
ATOM 2597 C CA . LEU A 1 322 ? 20.094 -21.281 -14.312 1 96.5 322 LEU A CA 1
ATOM 2598 C C . LEU A 1 322 ? 19.859 -19.906 -14.898 1 96.5 322 LEU A C 1
ATOM 2600 O O . LEU A 1 322 ? 20.797 -19.266 -15.391 1 96.5 322 LEU A O 1
ATOM 2604 N N . LEU A 1 323 ? 18.641 -19.422 -14.852 1 95.25 323 LEU A N 1
ATOM 2605 C CA . LEU A 1 323 ? 18.297 -18.109 -15.398 1 95.25 323 LEU A CA 1
ATOM 2606 C C . LEU A 1 323 ? 19 -17 -14.625 1 95.25 323 LEU A C 1
ATOM 2608 O O . LEU A 1 323 ? 19.422 -16 -15.203 1 95.25 323 LEU A O 1
ATOM 2612 N N . SER A 1 324 ? 19.031 -17.156 -13.32 1 92.12 324 SER A N 1
ATOM 2613 C CA . SER A 1 324 ? 19.719 -16.172 -12.484 1 92.12 324 SER A CA 1
ATOM 2614 C C . SER A 1 324 ? 21.172 -15.984 -12.914 1 92.12 324 SER A C 1
ATOM 2616 O O . SER A 1 324 ? 21.703 -14.875 -12.852 1 92.12 324 SER A O 1
ATOM 2618 N N . ASN A 1 325 ? 21.797 -17.031 -13.297 1 94.75 325 ASN A N 1
ATOM 2619 C CA . ASN A 1 325 ? 23.188 -16.969 -13.734 1 94.75 325 ASN A CA 1
ATOM 2620 C C . ASN A 1 325 ? 23.344 -16.141 -15.008 1 94.75 325 ASN A C 1
ATOM 2622 O O . ASN A 1 325 ? 24.359 -15.453 -15.195 1 94.75 325 ASN A O 1
ATOM 2626 N N . ILE A 1 326 ? 22.391 -16.188 -15.891 1 94.69 326 ILE A N 1
ATOM 2627 C CA . ILE A 1 326 ? 22.422 -15.391 -17.109 1 94.69 326 ILE A CA 1
ATOM 2628 C C . ILE A 1 326 ? 22.438 -13.906 -16.75 1 94.69 326 ILE A C 1
ATOM 2630 O O . ILE A 1 326 ? 23.25 -13.141 -17.281 1 94.69 326 ILE A O 1
ATOM 2634 N N . PHE A 1 327 ? 21.609 -13.508 -15.859 1 90.25 327 PHE A N 1
ATOM 2635 C CA . PHE A 1 327 ? 21.422 -12.102 -15.531 1 90.25 327 PHE A CA 1
ATOM 2636 C C . PHE A 1 327 ? 22.578 -11.586 -14.672 1 90.25 327 PHE A C 1
ATOM 2638 O O . PHE A 1 327 ? 22.828 -10.383 -14.617 1 90.25 327 PHE A O 1
ATOM 2645 N N . HIS A 1 328 ? 23.219 -12.461 -14 1 89.19 328 HIS A N 1
ATOM 2646 C CA . HIS A 1 328 ? 24.406 -12.086 -13.25 1 89.19 328 HIS A CA 1
ATOM 2647 C C . HIS A 1 328 ? 25.656 -12.227 -14.109 1 89.19 328 HIS A C 1
ATOM 2649 O O . HIS A 1 328 ? 26.781 -12.094 -13.609 1 89.19 328 HIS A O 1
ATOM 2655 N N . LYS A 1 329 ? 25.5 -12.57 -15.375 1 91.69 329 LYS A N 1
ATOM 2656 C CA . LYS A 1 329 ? 26.547 -12.633 -16.391 1 91.69 329 LYS A CA 1
ATOM 2657 C C . LYS A 1 329 ? 27.625 -13.641 -16 1 91.69 329 LYS A C 1
ATOM 2659 O O . LYS A 1 329 ? 28.812 -13.336 -16.062 1 91.69 329 LYS A O 1
ATOM 2664 N N . ARG A 1 330 ? 27.109 -14.75 -15.648 1 93.5 330 ARG A N 1
ATOM 2665 C CA . ARG A 1 330 ? 28.047 -15.812 -15.297 1 93.5 330 ARG A CA 1
ATOM 2666 C C . ARG A 1 330 ? 28.219 -16.797 -16.453 1 93.5 330 ARG A C 1
ATOM 2668 O O . ARG A 1 330 ? 27.234 -17.406 -16.906 1 93.5 330 ARG A O 1
ATOM 2675 N N . GLU A 1 331 ? 29.422 -16.922 -16.812 1 94.44 331 GLU A N 1
ATOM 2676 C CA . GLU A 1 331 ? 29.719 -17.828 -17.906 1 94.44 331 GLU A CA 1
ATOM 2677 C C . GLU A 1 331 ? 29.406 -19.281 -17.516 1 94.44 331 GLU A C 1
ATOM 2679 O O . GLU A 1 331 ? 28.75 -20 -18.281 1 94.44 331 GLU A O 1
ATOM 2684 N N . LYS A 1 332 ? 29.922 -19.609 -16.312 1 95.31 332 LYS A N 1
ATOM 2685 C CA . LYS A 1 332 ? 29.625 -20.938 -15.758 1 95.31 332 LYS A CA 1
ATOM 2686 C C . LYS A 1 332 ? 28.562 -20.844 -14.672 1 95.31 332 LYS A C 1
ATOM 2688 O O . LYS A 1 332 ? 28.781 -20.266 -13.617 1 95.31 332 LYS A O 1
ATOM 2693 N N . PRO A 1 333 ? 27.391 -21.516 -14.953 1 96.5 333 PRO A N 1
ATOM 2694 C CA . PRO A 1 333 ? 26.297 -21.375 -13.992 1 96.5 333 PRO A CA 1
ATOM 2695 C C . PRO A 1 333 ? 26.641 -21.922 -12.617 1 96.5 333 PRO A C 1
ATOM 2697 O O . PRO A 1 333 ? 27.281 -22.984 -12.508 1 96.5 333 PRO A O 1
ATOM 2700 N N . GLU A 1 334 ? 26.25 -21.188 -11.664 1 95.38 334 GLU A N 1
ATOM 2701 C CA . GLU A 1 334 ? 26.469 -21.578 -10.273 1 95.38 334 GLU A CA 1
ATOM 2702 C C . GLU A 1 334 ? 25.141 -21.828 -9.555 1 95.38 334 GLU A C 1
ATOM 2704 O O . GLU A 1 334 ? 24.109 -21.266 -9.93 1 95.38 334 GLU A O 1
ATOM 2709 N N . TYR A 1 335 ? 25.172 -22.766 -8.633 1 93.69 335 TYR A N 1
ATOM 2710 C CA . TYR A 1 335 ? 24.047 -23 -7.738 1 93.69 335 TYR A CA 1
ATOM 2711 C C . TYR A 1 335 ? 24.203 -22.25 -6.43 1 93.69 335 TYR A C 1
ATOM 2713 O O . TYR A 1 335 ? 25.188 -22.438 -5.711 1 93.69 335 TYR A O 1
ATOM 2721 N N . HIS A 1 336 ? 23.266 -21.391 -6.141 1 88.44 336 HIS A N 1
ATOM 2722 C CA . HIS A 1 336 ? 23.312 -20.578 -4.934 1 88.44 336 HIS A CA 1
ATOM 2723 C C . HIS A 1 336 ? 22.359 -21.109 -3.867 1 88.44 336 HIS A C 1
ATOM 2725 O O . HIS A 1 336 ? 21.156 -21.234 -4.105 1 88.44 336 HIS A O 1
ATOM 2731 N N . PHE A 1 337 ? 22.922 -21.328 -2.701 1 81.69 337 PHE A N 1
ATOM 2732 C CA . PHE A 1 337 ? 22.125 -21.828 -1.585 1 81.69 337 PHE A CA 1
ATOM 2733 C C . PHE A 1 337 ? 21.547 -20.672 -0.773 1 81.69 337 PHE A C 1
ATOM 2735 O O . PHE A 1 337 ? 22.188 -19.625 -0.639 1 81.69 337 PHE A O 1
ATOM 2742 N N . SER A 1 338 ? 20.328 -20.828 -0.269 1 71.75 338 SER A N 1
ATOM 2743 C CA . SER A 1 338 ? 19.688 -19.797 0.525 1 71.75 338 SER A CA 1
ATOM 2744 C C . SER A 1 338 ? 20.188 -19.797 1.963 1 71.75 338 SER A C 1
ATOM 2746 O O . SER A 1 338 ? 20.062 -18.812 2.678 1 71.75 338 SER A O 1
ATOM 2748 N N . ASN A 1 339 ? 20.766 -20.891 2.451 1 69.44 339 ASN A N 1
ATOM 2749 C CA . ASN A 1 339 ? 21.109 -21.062 3.857 1 69.44 339 ASN A CA 1
ATOM 2750 C C . ASN A 1 339 ? 22.547 -20.641 4.152 1 69.44 339 ASN A C 1
ATOM 2752 O O . ASN A 1 339 ? 23.094 -20.969 5.207 1 69.44 339 ASN A O 1
ATOM 2756 N N . GLY A 1 340 ? 23.219 -19.922 3.291 1 70.75 340 GLY A N 1
ATOM 2757 C CA . GLY A 1 340 ? 24.562 -19.438 3.576 1 70.75 340 GLY A CA 1
ATOM 2758 C C . GLY A 1 340 ? 25.656 -20.359 3.08 1 70.75 340 GLY A C 1
ATOM 2759 O O . GLY A 1 340 ? 26.844 -20.031 3.148 1 70.75 340 GLY A O 1
ATOM 2760 N N . THR A 1 341 ? 25.297 -21.516 2.66 1 80.38 341 THR A N 1
ATOM 2761 C CA . THR A 1 341 ? 26.266 -22.422 2.08 1 80.38 341 THR A CA 1
ATOM 2762 C C . THR A 1 341 ? 26.938 -21.812 0.854 1 80.38 341 THR A C 1
ATOM 2764 O O . THR A 1 341 ? 26.297 -21.094 0.084 1 80.38 341 THR A O 1
ATOM 2767 N N . PRO A 1 342 ? 28.188 -21.984 0.8 1 86.81 342 PRO A N 1
ATOM 2768 C CA . PRO A 1 342 ? 28.891 -21.422 -0.357 1 86.81 342 PRO A CA 1
ATOM 2769 C C . PRO A 1 342 ? 28.344 -21.938 -1.686 1 86.81 342 PRO A C 1
ATOM 2771 O O . PRO A 1 342 ? 27.922 -23.094 -1.776 1 86.81 342 PRO A O 1
ATOM 2774 N N . ASN A 1 343 ? 28.422 -21.109 -2.641 1 90.75 343 ASN A N 1
ATOM 2775 C CA . ASN A 1 343 ? 27.922 -21.453 -3.971 1 90.75 343 ASN A CA 1
ATOM 2776 C C . ASN A 1 343 ? 28.781 -22.516 -4.637 1 90.75 343 ASN A C 1
ATOM 2778 O O . ASN A 1 343 ? 29.969 -22.672 -4.305 1 90.75 343 ASN A O 1
ATOM 2782 N N . ARG A 1 344 ? 28.234 -23.344 -5.387 1 93.94 344 ARG A N 1
ATOM 2783 C CA . ARG A 1 344 ? 28.922 -24.344 -6.191 1 93.94 344 ARG A CA 1
ATOM 2784 C C . ARG A 1 344 ? 28.5 -24.266 -7.652 1 93.94 344 ARG A C 1
ATOM 2786 O O . ARG A 1 344 ? 27.484 -23.641 -7.977 1 93.94 344 ARG A O 1
ATOM 2793 N N . LEU A 1 345 ? 29.391 -24.875 -8.477 1 96.19 345 LEU A N 1
ATOM 2794 C CA . LEU A 1 345 ? 29.016 -24.953 -9.883 1 96.19 345 LEU A CA 1
ATOM 2795 C C . LEU A 1 345 ? 27.828 -25.891 -10.078 1 96.19 345 LEU A C 1
ATOM 2797 O O . LEU A 1 345 ? 27.75 -26.938 -9.414 1 96.19 345 LEU A O 1
ATOM 2801 N N . MET A 1 346 ? 26.984 -25.516 -10.992 1 96.5 346 MET A N 1
ATOM 2802 C CA . MET A 1 346 ? 25.922 -26.453 -11.359 1 96.5 346 MET A CA 1
ATOM 2803 C C . MET A 1 346 ? 26.469 -27.625 -12.141 1 96.5 346 MET A C 1
ATOM 2805 O O . MET A 1 346 ? 27.359 -27.469 -12.977 1 96.5 346 MET A O 1
ATOM 2809 N N . THR A 1 347 ? 25.953 -28.859 -11.891 1 96.62 347 THR A N 1
ATOM 2810 C CA . THR A 1 347 ? 26.375 -30.031 -12.633 1 96.62 347 THR A CA 1
ATOM 2811 C C . THR A 1 347 ? 25.781 -30.031 -14.039 1 96.62 347 THR A C 1
ATOM 2813 O O . THR A 1 347 ? 24.781 -29.375 -14.289 1 96.62 347 THR A O 1
ATOM 2816 N N . PRO A 1 348 ? 26.469 -30.703 -14.961 1 96.44 348 PRO A N 1
ATOM 2817 C CA . PRO A 1 348 ? 25.922 -30.781 -16.312 1 96.44 348 PRO A CA 1
ATOM 2818 C C . PRO A 1 348 ? 24.5 -31.344 -16.359 1 96.44 348 PRO A C 1
ATOM 2820 O O . PRO A 1 348 ? 23.688 -30.922 -17.172 1 96.44 348 PRO A O 1
ATOM 2823 N N . GLU A 1 349 ? 24.219 -32.25 -15.5 1 97.12 349 GLU A N 1
ATOM 2824 C CA . GLU A 1 349 ? 22.891 -32.812 -15.43 1 97.12 349 GLU A CA 1
ATOM 2825 C C . GLU A 1 349 ? 21.859 -31.781 -14.969 1 97.12 349 GLU A C 1
ATOM 2827 O O . GLU A 1 349 ? 20.75 -31.734 -15.484 1 97.12 349 GLU A O 1
ATOM 2832 N N . GLU A 1 350 ? 22.25 -31.016 -13.992 1 96.69 350 GLU A N 1
ATOM 2833 C CA . GLU A 1 350 ? 21.375 -29.953 -13.492 1 96.69 350 GLU A CA 1
ATOM 2834 C C . GLU A 1 350 ? 21.078 -28.922 -14.57 1 96.69 350 GLU A C 1
ATOM 2836 O O . GLU A 1 350 ? 19.938 -28.469 -14.695 1 96.69 350 GLU A O 1
ATOM 2841 N N . ILE A 1 351 ? 22.062 -28.578 -15.305 1 97.31 351 ILE A N 1
ATOM 2842 C CA . ILE A 1 351 ? 21.922 -27.594 -16.375 1 97.31 351 ILE A CA 1
ATOM 2843 C C . ILE A 1 351 ? 21 -28.141 -17.453 1 97.31 351 ILE A C 1
ATOM 2845 O O . ILE A 1 351 ? 20.125 -27.438 -17.953 1 97.31 351 ILE A O 1
ATOM 2849 N N . GLN A 1 352 ? 21.203 -29.406 -17.766 1 97 352 GLN A N 1
ATOM 2850 C CA . GLN A 1 352 ? 20.375 -30.031 -18.781 1 97 352 GLN A CA 1
ATOM 2851 C C . GLN A 1 352 ? 18.922 -30.109 -18.328 1 97 352 GLN A C 1
ATOM 2853 O O . GLN A 1 352 ? 18.016 -29.844 -19.109 1 97 352 GLN A O 1
ATOM 2858 N N . ASP A 1 353 ? 18.703 -30.484 -17.141 1 97.12 353 ASP A N 1
ATOM 2859 C CA . ASP A 1 353 ? 17.359 -30.578 -16.594 1 97.12 353 ASP A CA 1
ATOM 2860 C C . ASP A 1 353 ? 16.656 -29.219 -16.609 1 97.12 353 ASP A C 1
ATOM 2862 O O . ASP A 1 353 ? 15.484 -29.109 -16.969 1 97.12 353 ASP A O 1
ATOM 2866 N N . ALA A 1 354 ? 17.375 -28.219 -16.125 1 97.12 354 ALA A N 1
ATOM 2867 C CA . ALA A 1 354 ? 16.844 -26.859 -16.109 1 97.12 354 ALA A CA 1
ATOM 2868 C C . ALA A 1 354 ? 16.5 -26.391 -17.531 1 97.12 354 ALA A C 1
ATOM 2870 O O . ALA A 1 354 ? 15.453 -25.781 -17.75 1 97.12 354 ALA A O 1
ATOM 2871 N N . THR A 1 355 ? 17.406 -26.641 -18.438 1 97.62 355 THR A N 1
ATOM 2872 C CA . THR A 1 355 ? 17.203 -26.25 -19.828 1 97.62 355 THR A CA 1
ATOM 2873 C C . THR A 1 355 ? 15.977 -26.953 -20.406 1 97.62 355 THR A C 1
ATOM 2875 O O . THR A 1 355 ? 15.172 -26.328 -21.109 1 97.62 355 THR A O 1
ATOM 2878 N N . ASN A 1 356 ? 15.844 -28.203 -20.125 1 96.94 356 ASN A N 1
ATOM 2879 C CA . ASN A 1 356 ? 14.695 -28.953 -20.609 1 96.94 356 ASN A CA 1
ATOM 2880 C C . ASN A 1 356 ? 13.383 -28.406 -20.062 1 96.94 356 ASN A C 1
ATOM 2882 O O . ASN A 1 356 ? 12.383 -28.328 -20.766 1 96.94 356 ASN A O 1
ATOM 2886 N N . GLU A 1 357 ? 13.398 -28.094 -18.828 1 95.62 357 GLU A N 1
ATOM 2887 C CA . GLU A 1 357 ? 12.219 -27.516 -18.203 1 95.62 357 GLU A CA 1
ATOM 2888 C C . GLU A 1 357 ? 11.812 -26.203 -18.875 1 95.62 357 GLU A C 1
ATOM 2890 O O . GLU A 1 357 ? 10.633 -25.984 -19.156 1 95.62 357 GLU A O 1
ATOM 2895 N N . ILE A 1 358 ? 12.766 -25.344 -19.156 1 96.56 358 ILE A N 1
ATOM 2896 C CA . ILE A 1 358 ? 12.516 -24.047 -19.75 1 96.56 358 ILE A CA 1
ATOM 2897 C C . ILE A 1 358 ? 12.008 -24.234 -21.188 1 96.56 358 ILE A C 1
ATOM 2899 O O . ILE A 1 358 ? 11.016 -23.609 -21.578 1 96.56 358 ILE A O 1
ATOM 2903 N N . LYS A 1 359 ? 12.586 -25.125 -21.922 1 96.69 359 LYS A N 1
ATOM 2904 C CA . LYS A 1 359 ? 12.227 -25.344 -23.312 1 96.69 359 LYS A CA 1
ATOM 2905 C C . LYS A 1 359 ? 10.844 -25.984 -23.438 1 96.69 359 LYS A C 1
ATOM 2907 O O . LYS A 1 359 ? 10.055 -25.609 -24.312 1 96.69 359 LYS A O 1
ATOM 2912 N N . THR A 1 360 ? 10.562 -26.891 -22.578 1 95.44 360 THR A N 1
ATOM 2913 C CA . THR A 1 360 ? 9.328 -27.656 -22.672 1 95.44 360 THR A CA 1
ATOM 2914 C C . THR A 1 360 ? 8.133 -26.812 -22.219 1 95.44 360 THR A C 1
ATOM 2916 O O . THR A 1 360 ? 7.062 -26.875 -22.828 1 95.44 360 THR A O 1
ATOM 2919 N N . ASN A 1 361 ? 8.352 -26 -21.266 1 91.44 361 ASN A N 1
ATOM 2920 C CA . ASN A 1 361 ? 7.195 -25.375 -20.625 1 91.44 361 ASN A CA 1
ATOM 2921 C C . ASN A 1 361 ? 7.047 -23.922 -21.031 1 91.44 361 ASN A C 1
ATOM 2923 O O . ASN A 1 361 ? 5.961 -23.344 -20.922 1 91.44 361 ASN A O 1
ATOM 2927 N N . TYR A 1 362 ? 8.117 -23.266 -21.531 1 94.56 362 TYR A N 1
ATOM 2928 C CA . TYR A 1 362 ? 8.016 -21.812 -21.641 1 94.56 362 TYR A CA 1
ATOM 2929 C C . TYR A 1 362 ? 8.594 -21.328 -22.969 1 94.56 362 TYR A C 1
ATOM 2931 O O . TYR A 1 362 ? 7.855 -20.828 -23.812 1 94.56 362 TYR A O 1
ATOM 2939 N N . ILE A 1 363 ? 9.938 -21.516 -23.172 1 96.25 363 ILE A N 1
ATOM 2940 C CA . ILE A 1 363 ? 10.625 -20.984 -24.344 1 96.25 363 ILE A CA 1
ATOM 2941 C C . ILE A 1 363 ? 11.328 -22.109 -25.094 1 96.25 363 ILE A C 1
ATOM 2943 O O . ILE A 1 363 ? 12.445 -22.484 -24.75 1 96.25 363 ILE A O 1
ATOM 2947 N N . SER A 1 364 ? 10.805 -22.547 -26.156 1 95.12 364 SER A N 1
ATOM 2948 C CA . SER A 1 364 ? 11.227 -23.75 -26.859 1 95.12 364 SER A CA 1
ATOM 2949 C C . SER A 1 364 ? 12.633 -23.609 -27.422 1 95.12 364 SER A C 1
ATOM 2951 O O . SER A 1 364 ? 13.367 -24.594 -27.547 1 95.12 364 SER A O 1
ATOM 2953 N N . ASP A 1 365 ? 13.047 -22.438 -27.781 1 94.69 365 ASP A N 1
ATOM 2954 C CA . ASP A 1 365 ? 14.352 -22.234 -28.406 1 94.69 365 ASP A CA 1
ATOM 2955 C C . ASP A 1 365 ? 15.367 -21.688 -27.422 1 94.69 365 ASP A C 1
ATOM 2957 O O . ASP A 1 365 ? 16.344 -21.047 -27.812 1 94.69 365 ASP A O 1
ATOM 2961 N N . PHE A 1 366 ? 15.156 -21.906 -26.203 1 97.19 366 PHE A N 1
ATOM 2962 C CA . PHE A 1 366 ? 16.047 -21.406 -25.172 1 97.19 366 PHE A CA 1
ATOM 2963 C C . PHE A 1 366 ? 17.422 -22.078 -25.266 1 97.19 366 PHE A C 1
ATOM 2965 O O . PHE A 1 366 ? 17.516 -23.297 -25.422 1 97.19 366 PHE A O 1
ATOM 2972 N N . ASP A 1 367 ? 18.453 -21.297 -25.156 1 96.94 367 ASP A N 1
ATOM 2973 C CA . ASP A 1 367 ? 19.844 -21.75 -25.078 1 96.94 367 ASP A CA 1
ATOM 2974 C C . ASP A 1 367 ? 20.656 -20.859 -24.141 1 96.94 367 ASP A C 1
ATOM 2976 O O . ASP A 1 367 ? 20.781 -19.641 -24.375 1 96.94 367 ASP A O 1
ATOM 2980 N N . TYR A 1 368 ? 21.234 -21.5 -23.156 1 97.56 368 TYR A N 1
ATOM 2981 C CA . TYR A 1 368 ? 21.953 -20.734 -22.125 1 97.56 368 TYR A CA 1
ATOM 2982 C C . TYR A 1 368 ? 23.094 -19.922 -22.734 1 97.56 368 TYR A C 1
ATOM 2984 O O . TYR A 1 368 ? 23.25 -18.75 -22.422 1 97.56 368 TYR A O 1
ATOM 2992 N N . ASP A 1 369 ? 23.875 -20.516 -23.562 1 96.44 369 ASP A N 1
ATOM 2993 C CA . ASP A 1 369 ? 25.062 -19.875 -24.109 1 96.44 369 ASP A CA 1
ATOM 2994 C C . ASP A 1 369 ? 24.688 -18.688 -25 1 96.44 369 ASP A C 1
ATOM 2996 O O . ASP A 1 369 ? 25.344 -17.641 -24.953 1 96.44 369 ASP A O 1
ATOM 3000 N N . THR A 1 370 ? 23.688 -18.891 -25.766 1 96.5 370 THR A N 1
ATOM 3001 C CA . THR A 1 370 ? 23.219 -17.828 -26.641 1 96.5 370 THR A CA 1
ATOM 3002 C C . THR A 1 370 ? 22.781 -16.609 -25.828 1 96.5 370 THR A C 1
ATOM 3004 O O . THR A 1 370 ? 23.156 -15.477 -26.141 1 96.5 370 THR A O 1
ATOM 3007 N N . GLU A 1 371 ? 22 -16.859 -24.828 1 96.94 371 GLU A N 1
ATOM 3008 C CA . GLU A 1 371 ? 21.484 -15.773 -24 1 96.94 371 GLU A CA 1
ATOM 3009 C C . GLU A 1 371 ? 22.609 -15.133 -23.188 1 96.94 371 GLU A C 1
ATOM 3011 O O . GLU A 1 371 ? 22.625 -13.914 -23 1 96.94 371 GLU A O 1
ATOM 3016 N N . TYR A 1 372 ? 23.5 -15.992 -22.672 1 96.19 372 TYR A N 1
ATOM 3017 C CA . TYR A 1 372 ? 24.656 -15.477 -21.953 1 96.19 372 TYR A CA 1
ATOM 3018 C C . TYR A 1 372 ? 25.484 -14.539 -22.828 1 96.19 372 TYR A C 1
ATOM 3020 O O . TYR A 1 372 ? 25.875 -13.461 -22.391 1 96.19 372 TYR A O 1
ATOM 3028 N N . GLN A 1 373 ? 25.719 -14.875 -24.047 1 95.94 373 GLN A N 1
ATOM 3029 C CA . GLN A 1 373 ? 26.516 -14.062 -24.953 1 95.94 373 GLN A CA 1
ATOM 3030 C C . GLN A 1 373 ? 25.844 -12.719 -25.219 1 95.94 373 GLN A C 1
ATOM 3032 O O . GLN A 1 373 ? 26.516 -11.695 -25.375 1 95.94 373 GLN A O 1
ATOM 3037 N N . LYS A 1 374 ? 24.562 -12.695 -25.297 1 95.25 374 LYS A N 1
ATOM 3038 C CA . LYS A 1 374 ? 23.812 -11.445 -25.469 1 95.25 374 LYS A CA 1
ATOM 3039 C C . LYS A 1 374 ? 24.109 -10.469 -24.328 1 95.25 374 LYS A C 1
ATOM 3041 O O . LYS A 1 374 ? 24.234 -9.266 -24.562 1 95.25 374 LYS A O 1
ATOM 3046 N N . THR A 1 375 ? 24.188 -11 -23.094 1 94.81 375 THR A N 1
ATOM 3047 C CA . THR A 1 375 ? 24.391 -10.141 -21.938 1 94.81 375 THR A CA 1
ATOM 3048 C C . THR A 1 375 ? 25.797 -9.562 -21.922 1 94.81 375 THR A C 1
ATOM 3050 O O . THR A 1 375 ? 26.062 -8.562 -21.25 1 94.81 375 THR A O 1
ATOM 3053 N N . GLN A 1 376 ? 26.719 -10.188 -22.656 1 93.5 376 GLN A N 1
ATOM 3054 C CA . GLN A 1 376 ? 28.109 -9.75 -22.688 1 93.5 376 GLN A CA 1
ATOM 3055 C C . GLN A 1 376 ? 28.328 -8.664 -23.734 1 93.5 376 GLN A C 1
ATOM 3057 O O . GLN A 1 376 ? 29.344 -7.949 -23.703 1 93.5 376 GLN A O 1
ATOM 3062 N N . ASP A 1 377 ? 27.484 -8.547 -24.641 1 93.31 377 ASP A N 1
ATOM 3063 C CA . ASP A 1 377 ? 27.609 -7.609 -25.75 1 93.31 377 ASP A CA 1
ATOM 3064 C C . ASP A 1 377 ? 26.859 -6.312 -25.469 1 93.31 377 ASP A C 1
ATOM 3066 O O . ASP A 1 377 ? 25.641 -6.25 -25.625 1 93.31 377 ASP A O 1
ATOM 3070 N N . ILE A 1 378 ? 27.5 -5.301 -25.25 1 91.56 378 ILE A N 1
ATOM 3071 C CA . ILE A 1 378 ? 26.906 -4.023 -24.859 1 91.56 378 ILE A CA 1
ATOM 3072 C C . ILE A 1 378 ? 26.125 -3.432 -26.031 1 91.56 378 ILE A C 1
ATOM 3074 O O . ILE A 1 378 ? 25.109 -2.766 -25.828 1 91.56 378 ILE A O 1
ATOM 3078 N N . THR A 1 379 ? 26.547 -3.623 -27.234 1 92.81 379 THR A N 1
ATOM 3079 C CA . THR A 1 379 ? 25.859 -3.102 -28.406 1 92.81 379 THR A CA 1
ATOM 3080 C C . THR A 1 379 ? 24.484 -3.742 -28.547 1 92.81 379 THR A C 1
ATOM 3082 O O . THR A 1 379 ? 23.5 -3.053 -28.844 1 92.81 379 THR A O 1
ATOM 3085 N N . VAL A 1 380 ? 24.5 -5.031 -28.344 1 94.19 380 VAL A N 1
ATOM 3086 C CA . VAL A 1 380 ? 23.25 -5.762 -28.438 1 94.19 380 VAL A CA 1
ATOM 3087 C C . VAL A 1 380 ? 22.297 -5.285 -27.328 1 94.19 380 VAL A C 1
ATOM 3089 O O . VAL A 1 380 ? 21.109 -5.078 -27.578 1 94.19 380 VAL A O 1
ATOM 3092 N N . LEU A 1 381 ? 22.797 -5.098 -26.172 1 94.25 381 LEU A N 1
ATOM 3093 C CA . LEU A 1 381 ? 21.984 -4.664 -25.047 1 94.25 381 LEU A CA 1
ATOM 3094 C C . LEU A 1 381 ? 21.469 -3.244 -25.266 1 94.25 381 LEU A C 1
ATOM 3096 O O . LEU A 1 381 ? 20.328 -2.936 -24.906 1 94.25 381 LEU A O 1
ATOM 3100 N N . LYS A 1 382 ? 22.266 -2.438 -25.812 1 93.81 382 LYS A N 1
ATOM 3101 C CA . LYS A 1 382 ? 21.859 -1.07 -26.109 1 93.81 382 LYS A CA 1
ATOM 3102 C C . LYS A 1 382 ? 20.719 -1.055 -27.125 1 93.81 382 LYS A C 1
ATOM 3104 O O . LYS A 1 382 ? 19.766 -0.289 -26.984 1 93.81 382 LYS A O 1
ATOM 3109 N N . GLU A 1 383 ? 20.875 -1.817 -28.109 1 94.25 383 GLU A N 1
ATOM 3110 C CA . GLU A 1 383 ? 19.828 -1.918 -29.125 1 94.25 383 GLU A CA 1
ATOM 3111 C C . GLU A 1 383 ? 18.531 -2.447 -28.531 1 94.25 383 GLU A C 1
ATOM 3113 O O . GLU A 1 383 ? 17.453 -1.952 -28.844 1 94.25 383 GLU A O 1
ATOM 3118 N N . LEU A 1 384 ? 18.703 -3.432 -27.766 1 94.94 384 LEU A N 1
ATOM 3119 C CA . LEU A 1 384 ? 17.531 -3.998 -27.094 1 94.94 384 LEU A CA 1
ATOM 3120 C C . LEU A 1 384 ? 16.859 -2.957 -26.203 1 94.94 384 LEU A C 1
ATOM 3122 O O . LEU A 1 384 ? 15.633 -2.869 -26.172 1 94.94 384 LEU A O 1
ATOM 3126 N N . TYR A 1 385 ? 17.609 -2.248 -25.484 1 93.75 385 TYR A N 1
ATOM 3127 C CA . TYR A 1 385 ? 17.109 -1.176 -24.625 1 93.75 385 TYR A CA 1
ATOM 3128 C C . TYR A 1 385 ? 16.312 -0.158 -25.438 1 93.75 385 TYR A C 1
ATOM 3130 O O . TYR A 1 385 ? 15.211 0.224 -25.062 1 93.75 385 TYR A O 1
ATOM 3138 N N . GLN A 1 386 ? 16.828 0.23 -26.547 1 92.88 386 GLN A N 1
ATOM 3139 C CA . GLN A 1 386 ? 16.203 1.25 -27.391 1 92.88 386 GLN A CA 1
ATOM 3140 C C . GLN A 1 386 ? 14.93 0.725 -28.047 1 92.88 386 GLN A C 1
ATOM 3142 O O . GLN A 1 386 ? 13.969 1.477 -28.234 1 92.88 386 GLN A O 1
ATOM 3147 N N . ASN A 1 387 ? 14.922 -0.529 -28.266 1 92.19 387 ASN A N 1
ATOM 3148 C CA . ASN A 1 387 ? 13.797 -1.12 -28.984 1 92.19 387 ASN A CA 1
ATOM 3149 C C . ASN A 1 387 ? 12.703 -1.573 -28.031 1 92.19 387 ASN A C 1
ATOM 3151 O O . ASN A 1 387 ? 11.602 -1.936 -28.469 1 92.19 387 ASN A O 1
ATOM 3155 N N . SER A 1 388 ? 13.031 -1.551 -26.781 1 90 388 SER A N 1
ATOM 3156 C CA . SER A 1 388 ? 12.023 -1.969 -25.812 1 90 388 SER A CA 1
ATOM 3157 C C . SER A 1 388 ? 10.922 -0.926 -25.672 1 90 388 SER A C 1
ATOM 3159 O O . SER A 1 388 ? 11.195 0.272 -25.594 1 90 388 SER A O 1
ATOM 3161 N N . GLY A 1 389 ? 9.695 -1.422 -25.719 1 82.5 389 GLY A N 1
ATOM 3162 C CA . GLY A 1 389 ? 8.562 -0.507 -25.672 1 82.5 389 GLY A CA 1
ATOM 3163 C C . GLY A 1 389 ? 8.109 -0.187 -24.266 1 82.5 389 GLY A C 1
ATOM 3164 O O . GLY A 1 389 ? 7.379 0.784 -24.047 1 82.5 389 GLY A O 1
ATOM 3165 N N . SER A 1 390 ? 8.531 -0.962 -23.312 1 89.06 390 SER A N 1
ATOM 3166 C CA . SER A 1 390 ? 8.07 -0.752 -21.953 1 89.06 390 SER A CA 1
ATOM 3167 C C . SER A 1 390 ? 9.195 -0.223 -21.062 1 89.06 390 SER A C 1
ATOM 3169 O O . SER A 1 390 ? 10.344 -0.635 -21.203 1 89.06 390 SER A O 1
ATOM 3171 N N . ASN A 1 391 ? 8.828 0.728 -20.141 1 88 391 ASN A N 1
ATOM 3172 C CA . ASN A 1 391 ? 9.812 1.264 -19.203 1 88 391 ASN A CA 1
ATOM 3173 C C . ASN A 1 391 ? 10.375 0.172 -18.297 1 88 391 ASN A C 1
ATOM 3175 O O . ASN A 1 391 ? 11.547 0.227 -17.906 1 88 391 ASN A O 1
ATOM 3179 N N . TYR A 1 392 ? 9.547 -0.768 -18.047 1 87.69 392 TYR A N 1
ATOM 3180 C CA . TYR A 1 392 ? 9.992 -1.867 -17.188 1 87.69 392 TYR A CA 1
ATOM 3181 C C . TYR A 1 392 ? 11.086 -2.674 -17.875 1 87.69 392 TYR A C 1
ATOM 3183 O O . TYR A 1 392 ? 12.109 -2.988 -17.266 1 87.69 392 TYR A O 1
ATOM 3191 N N . GLU A 1 393 ? 10.898 -3.018 -19.062 1 90.5 393 GLU A N 1
ATOM 3192 C CA . GLU A 1 393 ? 11.891 -3.773 -19.828 1 90.5 393 GLU A CA 1
ATOM 3193 C C . GLU A 1 393 ? 13.188 -2.984 -19.984 1 90.5 393 GLU A C 1
ATOM 3195 O O . GLU A 1 393 ? 14.281 -3.539 -19.844 1 90.5 393 GLU A O 1
ATOM 3200 N N . LYS A 1 394 ? 13.008 -1.719 -20.297 1 90.19 394 LYS A N 1
ATOM 3201 C CA . LYS A 1 394 ? 14.18 -0.854 -20.406 1 90.19 394 LYS A CA 1
ATOM 3202 C C . LYS A 1 394 ? 14.992 -0.872 -19.109 1 90.19 394 LYS A C 1
ATOM 3204 O O . LYS A 1 394 ? 16.219 -0.972 -19.141 1 90.19 394 LYS A O 1
ATOM 3209 N N . LEU A 1 395 ? 14.328 -0.788 -18.094 1 87 395 LEU A N 1
ATOM 3210 C CA . LEU A 1 395 ? 14.992 -0.764 -16.797 1 87 395 LEU A CA 1
ATOM 3211 C C . LEU A 1 395 ? 15.742 -2.064 -16.547 1 87 395 LEU A C 1
ATOM 3213 O O . LEU A 1 395 ? 16.859 -2.051 -16.016 1 87 395 LEU A O 1
ATOM 3217 N N . GLN A 1 396 ? 15.125 -3.16 -16.828 1 87.44 396 GLN A N 1
ATOM 3218 C CA . GLN A 1 396 ? 15.758 -4.457 -16.625 1 87.44 396 GLN A CA 1
ATOM 3219 C C . GLN A 1 396 ? 17.016 -4.602 -17.484 1 87.44 396 GLN A C 1
ATOM 3221 O O . GLN A 1 396 ? 18.031 -5.129 -17.031 1 87.44 396 GLN A O 1
ATOM 3226 N N . ILE A 1 397 ? 16.906 -4.203 -18.688 1 90.56 397 ILE A N 1
ATOM 3227 C CA . ILE A 1 397 ? 18.062 -4.27 -19.578 1 90.56 397 ILE A CA 1
ATOM 3228 C C . ILE A 1 397 ? 19.172 -3.369 -19.047 1 90.56 397 ILE A C 1
ATOM 3230 O O . ILE A 1 397 ? 20.359 -3.734 -19.094 1 90.56 397 ILE A O 1
ATOM 3234 N N . TYR A 1 398 ? 18.781 -2.221 -18.609 1 88.69 398 TYR A N 1
ATOM 3235 C CA . TYR A 1 398 ? 19.75 -1.317 -18.016 1 88.69 398 TYR A CA 1
ATOM 3236 C C . TYR A 1 398 ? 20.469 -1.991 -16.844 1 88.69 398 TYR A C 1
ATOM 3238 O O . TYR A 1 398 ? 21.688 -1.851 -16.703 1 88.69 398 TYR A O 1
ATOM 3246 N N . ARG A 1 399 ? 19.781 -2.658 -16.047 1 84.12 399 ARG A N 1
ATOM 3247 C CA . ARG A 1 399 ? 20.359 -3.367 -14.898 1 84.12 399 ARG A CA 1
ATOM 3248 C C . ARG A 1 399 ? 21.344 -4.434 -15.352 1 84.12 399 ARG A C 1
ATOM 3250 O O . ARG A 1 399 ? 22.359 -4.668 -14.695 1 84.12 399 ARG A O 1
ATOM 3257 N N . ILE A 1 400 ? 20.953 -5.074 -16.375 1 87.31 400 ILE A N 1
ATOM 3258 C CA . ILE A 1 400 ? 21.828 -6.105 -16.906 1 87.31 400 ILE A CA 1
ATOM 3259 C C . ILE A 1 400 ? 23.125 -5.469 -17.391 1 87.31 400 ILE A C 1
ATOM 3261 O O . ILE A 1 400 ? 24.219 -6.004 -17.172 1 87.31 400 ILE A O 1
ATOM 3265 N N . MET A 1 401 ? 22.984 -4.301 -17.984 1 86.38 401 MET A N 1
ATOM 3266 C CA . MET A 1 401 ? 24.141 -3.6 -18.547 1 86.38 401 MET A CA 1
ATOM 3267 C C . MET A 1 401 ? 25.078 -3.16 -17.422 1 86.38 401 MET A C 1
ATOM 3269 O O . MET A 1 401 ? 26.297 -3.291 -17.562 1 86.38 401 MET A O 1
ATOM 3273 N N . PHE A 1 402 ? 24.531 -2.631 -16.297 1 76.81 402 PHE A N 1
ATOM 3274 C CA . PHE A 1 402 ? 25.375 -1.924 -15.336 1 76.81 402 PHE A CA 1
ATOM 3275 C C . PHE A 1 402 ? 25.328 -2.604 -13.977 1 76.81 402 PHE A C 1
ATOM 3277 O O . PHE A 1 402 ? 25.594 -1.974 -12.953 1 76.81 402 PHE A O 1
ATOM 3284 N N . ASN A 1 403 ? 24.906 -3.77 -13.742 1 64.56 403 ASN A N 1
ATOM 3285 C CA . ASN A 1 403 ? 24.812 -4.477 -12.469 1 64.56 403 ASN A CA 1
ATOM 3286 C C . ASN A 1 403 ? 25.969 -4.125 -11.547 1 64.56 403 ASN A C 1
ATOM 3288 O O . ASN A 1 403 ? 25.797 -4.023 -10.328 1 64.56 403 ASN A O 1
ATOM 3292 N N . GLU A 1 404 ? 27.297 -4.168 -11.883 1 55.69 404 GLU A N 1
ATOM 3293 C CA . GLU A 1 404 ? 28.469 -4.133 -11.016 1 55.69 404 GLU A CA 1
ATOM 3294 C C . GLU A 1 404 ? 28.984 -2.703 -10.82 1 55.69 404 GLU A C 1
ATOM 3296 O O . GLU A 1 404 ? 29.562 -2.383 -9.789 1 55.69 404 GLU A O 1
ATOM 3301 N N . ASN A 1 405 ? 29.031 -1.797 -11.75 1 45 405 ASN A N 1
ATOM 3302 C CA . ASN A 1 405 ? 30.016 -0.717 -11.797 1 45 405 ASN A CA 1
ATOM 3303 C C . ASN A 1 405 ? 29.328 0.652 -11.773 1 45 405 ASN A C 1
ATOM 3305 O O . ASN A 1 405 ? 29.953 1.656 -12.148 1 45 405 ASN A O 1
ATOM 3309 N N . SER A 1 406 ? 28.078 0.749 -11.578 1 47.16 406 SER A N 1
ATOM 3310 C CA . SER A 1 406 ? 27.828 2.08 -12.117 1 47.16 406 SER A CA 1
ATOM 3311 C C . SER A 1 406 ? 28.062 3.158 -11.062 1 47.16 406 SER A C 1
ATOM 3313 O O . SER A 1 406 ? 27.797 2.941 -9.883 1 47.16 406 SER A O 1
ATOM 3315 N N . SER A 1 407 ? 28.719 4.094 -11.422 1 44.19 407 SER A N 1
ATOM 3316 C CA . SER A 1 407 ? 29.188 5.305 -10.75 1 44.19 407 SER A CA 1
ATOM 3317 C C . SER A 1 407 ? 28.031 6.125 -10.211 1 44.19 407 SER A C 1
ATOM 3319 O O . SER A 1 407 ? 28.203 6.98 -9.344 1 44.19 407 SER A O 1
ATOM 3321 N N . ASN A 1 408 ? 27.031 6.305 -11.078 1 48.78 408 ASN A N 1
ATOM 3322 C CA . ASN A 1 408 ? 26 7.223 -10.609 1 48.78 408 ASN A CA 1
ATOM 3323 C C . ASN A 1 408 ? 25.125 6.582 -9.531 1 48.78 408 ASN A C 1
ATOM 3325 O O . ASN A 1 408 ? 24.328 5.688 -9.828 1 48.78 408 ASN A O 1
ATOM 3329 N N . SER A 1 409 ? 25.422 6.758 -8.289 1 53.31 409 SER A N 1
ATOM 3330 C CA . SER A 1 409 ? 25.094 6.062 -7.055 1 53.31 409 SER A CA 1
ATOM 3331 C C . SER A 1 409 ? 23.578 6.059 -6.809 1 53.31 409 SER A C 1
ATOM 3333 O O . SER A 1 409 ? 23.016 5.035 -6.422 1 53.31 409 SER A O 1
ATOM 3335 N N . VAL A 1 410 ? 23.094 7.199 -7.129 1 51.09 410 VAL A N 1
ATOM 3336 C CA . VAL A 1 410 ? 21.734 7.344 -6.609 1 51.09 410 VAL A CA 1
ATOM 3337 C C . VAL A 1 410 ? 20.75 6.602 -7.516 1 51.09 410 VAL A C 1
ATOM 3339 O O . VAL A 1 410 ? 19.859 5.898 -7.027 1 51.09 410 VAL A O 1
ATOM 3342 N N . ILE A 1 411 ? 20.922 6.734 -8.859 1 57.12 411 ILE A N 1
ATOM 3343 C CA . ILE A 1 411 ? 20.031 6.043 -9.781 1 57.12 411 ILE A CA 1
ATOM 3344 C C . ILE A 1 411 ? 20.234 4.535 -9.664 1 57.12 411 ILE A C 1
ATOM 3346 O O . ILE A 1 411 ? 19.266 3.768 -9.688 1 57.12 411 ILE A O 1
ATOM 3350 N N . LYS A 1 412 ? 21.406 4.301 -9.531 1 57.62 412 LYS A N 1
ATOM 3351 C CA . LYS A 1 412 ? 21.734 2.877 -9.477 1 57.62 412 LYS A CA 1
ATOM 3352 C C . LYS A 1 412 ? 21.062 2.209 -8.273 1 57.62 412 LYS A C 1
ATOM 3354 O O . LYS A 1 412 ? 20.547 1.099 -8.391 1 57.62 412 LYS A O 1
ATOM 3359 N N . LYS A 1 413 ? 21.25 3.117 -7.363 1 55.81 413 LYS A N 1
ATOM 3360 C CA . LYS A 1 413 ? 20.672 2.559 -6.145 1 55.81 413 LYS A CA 1
ATOM 3361 C C . LYS A 1 413 ? 19.156 2.379 -6.281 1 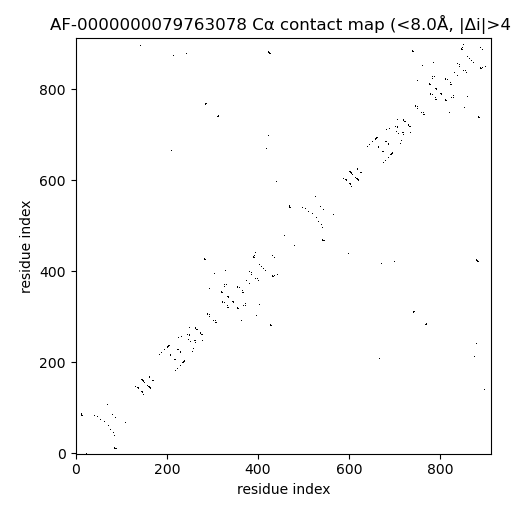55.81 413 LYS A C 1
ATOM 3363 O O . LYS A 1 413 ? 18.609 1.354 -5.875 1 55.81 413 LYS A O 1
ATOM 3368 N N . PHE A 1 414 ? 18.656 3.367 -7 1 56.91 414 PHE A N 1
ATOM 3369 C CA . PHE A 1 414 ? 17.203 3.287 -7.184 1 56.91 414 PHE A CA 1
ATOM 3370 C C . PHE A 1 414 ? 16.844 2.131 -8.102 1 56.91 414 PHE A C 1
ATOM 3372 O O . PHE A 1 414 ? 15.906 1.382 -7.828 1 56.91 414 PHE A O 1
ATOM 3379 N N . VAL A 1 415 ? 17.609 2.143 -9.156 1 62.16 415 VAL A N 1
ATOM 3380 C CA . VAL A 1 415 ? 17.312 1.139 -10.172 1 62.16 415 VAL A CA 1
ATOM 3381 C C . VAL A 1 415 ? 17.562 -0.258 -9.609 1 62.16 415 VAL A C 1
ATOM 3383 O O . VAL A 1 415 ? 16.797 -1.186 -9.852 1 62.16 415 VAL A O 1
ATOM 3386 N N . ASN A 1 416 ? 18.641 -0.285 -8.914 1 57.56 416 ASN A N 1
ATOM 3387 C CA . ASN A 1 416 ? 19.016 -1.61 -8.43 1 57.56 416 ASN A CA 1
ATOM 3388 C C . ASN A 1 416 ? 18.109 -2.057 -7.285 1 57.56 416 ASN A C 1
ATOM 3390 O O . ASN A 1 416 ? 17.766 -3.236 -7.184 1 57.56 416 ASN A O 1
ATOM 3394 N N . GLU A 1 417 ? 17.938 -1.021 -6.48 1 51.72 417 GLU A N 1
ATOM 3395 C CA . GLU A 1 417 ? 17.234 -1.383 -5.258 1 51.72 417 GLU A CA 1
ATOM 3396 C C . GLU A 1 417 ? 15.719 -1.257 -5.438 1 51.72 417 GLU A C 1
ATOM 3398 O O . GLU A 1 417 ? 14.953 -2.062 -4.898 1 51.72 417 GLU A O 1
ATOM 3403 N N . ALA A 1 418 ? 15.352 -0.046 -5.84 1 49.47 418 ALA A N 1
ATOM 3404 C CA . ALA A 1 418 ? 13.93 0.27 -5.832 1 49.47 418 ALA A CA 1
ATOM 3405 C C . ALA A 1 418 ? 13.141 -0.725 -6.68 1 49.47 418 ALA A C 1
ATOM 3407 O O . ALA A 1 418 ? 12.047 -1.146 -6.297 1 49.47 418 ALA A O 1
ATOM 3408 N N . PHE A 1 419 ? 13.727 -0.881 -7.992 1 48.12 419 PHE A N 1
ATOM 3409 C CA . PHE A 1 419 ? 12.836 -1.657 -8.852 1 48.12 419 PHE A CA 1
ATOM 3410 C C . PHE A 1 419 ? 13.078 -3.15 -8.664 1 48.12 419 PHE A C 1
ATOM 3412 O O . PHE A 1 419 ? 12.328 -3.975 -9.195 1 48.12 419 PHE A O 1
ATOM 3419 N N . HIS A 1 420 ? 14.219 -3.475 -8.266 1 46.38 420 HIS A N 1
ATOM 3420 C CA . HIS A 1 420 ? 14.258 -4.914 -8.047 1 46.38 420 HIS A CA 1
ATOM 3421 C C . HIS A 1 420 ? 13.016 -5.395 -7.312 1 46.38 420 HIS A C 1
ATOM 3423 O O . HIS A 1 420 ? 12.344 -6.328 -7.762 1 46.38 420 HIS A O 1
ATOM 3429 N N . ILE A 1 421 ? 12.922 -5.559 -5.992 1 49.66 421 ILE A N 1
ATOM 3430 C CA . ILE A 1 421 ? 12.039 -6.5 -5.32 1 49.66 421 ILE A CA 1
ATOM 3431 C C . ILE A 1 421 ? 10.594 -5.996 -5.398 1 49.66 421 ILE A C 1
ATOM 3433 O O . ILE A 1 421 ? 10.125 -5.309 -4.488 1 49.66 421 ILE A O 1
ATOM 3437 N N . GLU A 1 422 ? 10.242 -5.496 -6.527 1 56.19 422 GLU A N 1
ATOM 3438 C CA . GLU A 1 422 ? 8.875 -4.98 -6.582 1 56.19 422 GLU A CA 1
ATOM 3439 C C . GLU A 1 422 ? 7.871 -6.02 -6.094 1 56.19 422 GLU A C 1
ATOM 3441 O O . GLU A 1 422 ? 7.711 -7.07 -6.715 1 56.19 422 GLU A O 1
ATOM 3446 N N . ASN A 1 423 ? 7.988 -6.23 -4.938 1 61.25 423 ASN A N 1
ATOM 3447 C CA . ASN A 1 423 ? 6.891 -7 -4.367 1 61.25 423 ASN A CA 1
ATOM 3448 C C . ASN A 1 423 ? 5.535 -6.391 -4.715 1 61.25 423 ASN A C 1
ATOM 3450 O O . ASN A 1 423 ? 4.949 -5.676 -3.904 1 61.25 423 ASN A O 1
ATOM 3454 N N . ASP A 1 424 ? 5.211 -6.691 -5.949 1 76.56 424 ASP A N 1
ATOM 3455 C CA . ASP A 1 424 ? 3.922 -6.207 -6.43 1 76.56 424 ASP A CA 1
ATOM 3456 C C . ASP A 1 424 ? 2.781 -7.086 -5.93 1 76.56 424 ASP A C 1
ATOM 3458 O O . ASP A 1 424 ? 3.014 -8.078 -5.234 1 76.56 424 ASP A O 1
ATOM 3462 N N . TYR A 1 425 ? 1.657 -6.625 -6.25 1 83.12 425 TYR A N 1
ATOM 3463 C CA . TYR A 1 425 ? 0.436 -7.316 -5.855 1 83.12 425 TYR A CA 1
ATOM 3464 C C . TYR A 1 425 ? 0.228 -8.57 -6.691 1 83.12 425 TYR A C 1
ATOM 3466 O O . TYR A 1 425 ? 0.811 -8.711 -7.77 1 83.12 425 TYR A O 1
ATOM 3474 N N . LEU A 1 426 ? -0.527 -9.453 -6.191 1 87.56 426 LEU A N 1
ATOM 3475 C CA . LEU A 1 426 ? -0.873 -10.688 -6.898 1 87.56 426 LEU A CA 1
ATOM 3476 C C . LEU A 1 426 ? -1.617 -10.375 -8.195 1 87.56 426 LEU A C 1
ATOM 3478 O O . LEU A 1 426 ? -1.364 -11 -9.227 1 87.56 426 LEU A O 1
ATOM 3482 N N . PHE A 1 427 ? -2.539 -9.5 -8.125 1 88.62 427 PHE A N 1
ATOM 3483 C CA . PHE A 1 427 ? -3.186 -8.961 -9.32 1 88.62 427 PHE A CA 1
ATOM 3484 C C . PHE A 1 427 ? -2.596 -7.605 -9.695 1 88.62 427 PHE A C 1
ATOM 3486 O O . PHE A 1 427 ? -2.387 -6.754 -8.828 1 88.62 427 PHE A O 1
ATOM 3493 N N . GLN A 1 428 ? -2.312 -7.523 -10.945 1 90.25 428 GLN A N 1
ATOM 3494 C CA . GLN A 1 428 ? -1.586 -6.336 -11.375 1 90.25 428 GLN A CA 1
ATOM 3495 C C . GLN A 1 428 ? -1.949 -5.961 -12.812 1 90.25 428 GLN A C 1
ATOM 3497 O O . GLN A 1 428 ? -2.779 -6.625 -13.438 1 90.25 428 GLN A O 1
ATOM 3502 N N . LEU A 1 429 ? -1.422 -4.785 -13.242 1 92.06 429 LEU A N 1
ATOM 3503 C CA . LEU A 1 429 ? -1.479 -4.371 -14.641 1 92.06 429 LEU A CA 1
ATOM 3504 C C . LEU A 1 429 ? -0.243 -4.844 -15.398 1 92.06 429 LEU A C 1
ATOM 3506 O O . LEU A 1 429 ? 0.855 -4.887 -14.844 1 92.06 429 LEU A O 1
ATOM 3510 N N . ASN A 1 430 ? -0.43 -5.246 -16.609 1 93.19 430 ASN A N 1
ATOM 3511 C CA . ASN A 1 430 ? 0.7 -5.691 -17.406 1 93.19 430 ASN A CA 1
ATOM 3512 C C . ASN A 1 430 ? 1.688 -4.559 -17.672 1 93.19 430 ASN A C 1
ATOM 3514 O O . ASN A 1 430 ? 1.333 -3.547 -18.281 1 93.19 430 ASN A O 1
ATOM 3518 N N . PRO A 1 431 ? 2.891 -4.762 -17.266 1 90.25 431 PRO A N 1
ATOM 3519 C CA . PRO A 1 431 ? 3.867 -3.682 -17.422 1 90.25 431 PRO A CA 1
ATOM 3520 C C . PRO A 1 431 ? 4.199 -3.391 -18.891 1 90.25 431 PRO A C 1
ATOM 3522 O O . PRO A 1 431 ? 4.758 -2.336 -19.203 1 90.25 431 PRO A O 1
ATOM 3525 N N . CYS A 1 432 ? 3.91 -4.266 -19.781 1 90 432 CYS A N 1
ATOM 3526 C CA . CYS A 1 432 ? 4.121 -4.031 -21.203 1 90 432 CYS A CA 1
ATOM 3527 C C . CYS A 1 432 ? 3.115 -3.018 -21.75 1 90 432 CYS A C 1
ATOM 3529 O O . CYS A 1 432 ? 3.379 -2.35 -22.75 1 90 432 CYS A O 1
ATOM 3531 N N . GLU A 1 433 ? 2.012 -2.977 -21.094 1 91.44 433 GLU A N 1
ATOM 3532 C CA . GLU A 1 433 ? 0.933 -2.113 -21.562 1 91.44 433 GLU A CA 1
ATOM 3533 C C . GLU A 1 433 ? 0.826 -0.849 -20.719 1 91.44 433 GLU A C 1
ATOM 3535 O O . GLU A 1 433 ? 0.42 0.204 -21.219 1 91.44 433 GLU A O 1
ATOM 3540 N N . TYR A 1 434 ? 1.12 -1 -19.484 1 91.5 434 TYR A N 1
ATOM 3541 C CA . TYR A 1 434 ? 1.041 0.116 -18.547 1 91.5 434 TYR A CA 1
ATOM 3542 C C . TYR A 1 434 ? 2.406 0.415 -17.938 1 91.5 434 TYR A C 1
ATOM 3544 O O . TYR A 1 434 ? 2.98 -0.427 -17.234 1 91.5 434 TYR A O 1
ATOM 3552 N N . ASP A 1 435 ? 2.887 1.608 -18.125 1 86.56 435 ASP A N 1
ATOM 3553 C CA . ASP A 1 435 ? 4.211 1.979 -17.641 1 86.56 435 ASP A CA 1
ATOM 3554 C C . ASP A 1 435 ? 4.168 2.385 -16.172 1 86.56 435 ASP A C 1
ATOM 3556 O O . ASP A 1 435 ? 3.932 3.551 -15.844 1 86.56 435 ASP A O 1
ATOM 3560 N N . THR A 1 436 ? 4.508 1.459 -15.359 1 79.69 436 THR A N 1
ATOM 3561 C CA . THR A 1 436 ? 4.488 1.741 -13.922 1 79.69 436 THR A CA 1
ATOM 3562 C C . THR A 1 436 ? 5.809 2.363 -13.477 1 79.69 436 THR A C 1
ATOM 3564 O O . THR A 1 436 ? 5.895 2.945 -12.398 1 79.69 436 THR A O 1
ATOM 3567 N N . VAL A 1 437 ? 6.844 2.203 -14.312 1 82 437 VAL A N 1
ATOM 3568 C CA . VAL A 1 437 ? 8.109 2.875 -14.039 1 82 437 VAL A CA 1
ATOM 3569 C C . VAL A 1 437 ? 8.055 4.312 -14.555 1 82 437 VAL A C 1
ATOM 3571 O O . VAL A 1 437 ? 7.785 4.547 -15.734 1 82 437 VAL A O 1
ATOM 3574 N N . PRO A 1 438 ? 8.336 5.215 -13.641 1 78.62 438 PRO A N 1
ATOM 3575 C CA . PRO A 1 438 ? 8.219 6.617 -14.055 1 78.62 438 PRO A CA 1
ATOM 3576 C C . PRO A 1 438 ? 9.195 6.988 -15.164 1 78.62 438 PRO A C 1
ATOM 3578 O O . PRO A 1 438 ? 10.336 6.523 -15.164 1 78.62 438 PRO A O 1
ATOM 3581 N N . GLN A 1 439 ? 8.805 7.926 -15.93 1 82.62 439 GLN A N 1
ATOM 3582 C CA . GLN A 1 439 ? 9.586 8.32 -17.094 1 82.62 439 GLN A CA 1
ATOM 3583 C C . GLN A 1 439 ? 10.891 8.984 -16.672 1 82.62 439 GLN A C 1
ATOM 3585 O O . GLN A 1 439 ? 11.914 8.828 -17.344 1 82.62 439 GLN A O 1
ATOM 3590 N N . TYR A 1 440 ? 10.867 9.719 -15.664 1 78.06 440 TYR A N 1
ATOM 3591 C CA . TYR A 1 440 ? 12.062 10.445 -15.266 1 78.06 440 TYR A CA 1
ATOM 3592 C C . TYR A 1 440 ? 13.195 9.492 -14.922 1 78.06 440 TYR A C 1
ATOM 3594 O O . TYR A 1 440 ? 14.375 9.828 -15.07 1 78.06 440 TYR A O 1
ATOM 3602 N N . ILE A 1 441 ? 12.914 8.312 -14.469 1 79.38 441 ILE A N 1
ATOM 3603 C CA . ILE A 1 441 ? 13.922 7.293 -14.188 1 79.38 441 ILE A CA 1
ATOM 3604 C C . ILE A 1 441 ? 14.555 6.82 -15.5 1 79.38 441 ILE A C 1
ATOM 3606 O O . ILE A 1 441 ? 15.781 6.684 -15.586 1 79.38 441 ILE A O 1
ATOM 3610 N N . ILE A 1 442 ? 13.719 6.594 -16.469 1 85.5 442 ILE A N 1
ATOM 3611 C CA . ILE A 1 442 ? 14.203 6.137 -17.766 1 85.5 442 ILE A CA 1
ATOM 3612 C C . ILE A 1 442 ? 15.039 7.23 -18.422 1 85.5 442 ILE A C 1
ATOM 3614 O O . ILE A 1 442 ? 16.031 6.941 -19.094 1 85.5 442 ILE A O 1
ATOM 3618 N N . ASP A 1 443 ? 14.617 8.445 -18.203 1 83.81 443 ASP A N 1
ATOM 3619 C CA . ASP A 1 443 ? 15.391 9.562 -18.734 1 83.81 443 ASP A CA 1
ATOM 3620 C C . ASP A 1 443 ? 16.812 9.57 -18.156 1 83.81 443 ASP A C 1
ATOM 3622 O O . ASP A 1 443 ? 17.766 9.859 -18.875 1 83.81 443 ASP A O 1
ATOM 3626 N N . GLU A 1 444 ? 16.906 9.25 -16.969 1 80.12 444 GLU A N 1
ATOM 3627 C CA . GLU A 1 444 ? 18.219 9.18 -16.344 1 80.12 444 GLU A CA 1
ATOM 3628 C C . GLU A 1 444 ? 19.031 8 -16.875 1 80.12 444 GLU A C 1
ATOM 3630 O O . GLU A 1 444 ? 20.25 8.102 -17.047 1 80.12 444 GLU A O 1
ATOM 3635 N N . CYS A 1 445 ? 18.375 6.938 -17.031 1 84.62 445 CYS A N 1
ATOM 3636 C CA . CYS A 1 445 ? 19.047 5.785 -17.625 1 84.62 445 CYS A CA 1
ATOM 3637 C C . CYS A 1 445 ? 19.562 6.113 -19.016 1 84.62 445 CYS A C 1
ATOM 3639 O O . CYS A 1 445 ? 20.672 5.73 -19.375 1 84.62 445 CYS A O 1
ATOM 3641 N N . ASP A 1 446 ? 18.734 6.812 -19.734 1 87.69 446 ASP A N 1
ATOM 3642 C CA . ASP A 1 446 ? 19.109 7.223 -21.078 1 87.69 446 ASP A CA 1
ATOM 3643 C C . ASP A 1 446 ? 20.375 8.078 -21.047 1 87.69 446 ASP A C 1
ATOM 3645 O O . ASP A 1 446 ? 21.281 7.887 -21.875 1 87.69 446 ASP A O 1
ATOM 3649 N N . LYS A 1 447 ? 20.453 8.953 -20.141 1 83.19 447 LYS A N 1
ATOM 3650 C CA . LYS A 1 447 ? 21.609 9.82 -20 1 83.19 447 LYS A CA 1
ATOM 3651 C C . LYS A 1 447 ? 22.859 9.008 -19.656 1 83.19 447 LYS A C 1
ATOM 3653 O O . LYS A 1 447 ? 23.938 9.266 -20.203 1 83.19 447 LYS A O 1
ATOM 3658 N N . ASP A 1 448 ? 22.703 8.117 -18.828 1 82.25 448 ASP A N 1
ATOM 3659 C CA . ASP A 1 448 ? 23.828 7.285 -18.391 1 82.25 448 ASP A CA 1
ATOM 3660 C C . ASP A 1 448 ? 24.344 6.422 -19.531 1 82.25 448 ASP A C 1
ATOM 3662 O O . ASP A 1 448 ? 25.562 6.262 -19.703 1 82.25 448 ASP A O 1
ATOM 3666 N N . ILE A 1 449 ? 23.453 5.867 -20.203 1 86 449 ILE A N 1
ATOM 3667 C CA . ILE A 1 449 ? 23.812 5 -21.328 1 86 449 ILE A CA 1
ATOM 3668 C C . ILE A 1 449 ? 24.547 5.812 -22.391 1 86 449 ILE A C 1
ATOM 3670 O O . ILE A 1 449 ? 25.516 5.336 -22.984 1 86 449 ILE A O 1
ATOM 3674 N N . LEU A 1 450 ? 24.109 7.02 -22.562 1 84.06 450 LEU A N 1
ATOM 3675 C CA . LEU A 1 450 ? 24.75 7.898 -23.531 1 84.06 450 LEU A CA 1
ATOM 3676 C C . LEU A 1 450 ? 26.172 8.266 -23.078 1 84.06 450 LEU A C 1
ATOM 3678 O O . LEU A 1 450 ? 27.062 8.414 -23.891 1 84.06 450 LEU A O 1
ATOM 3682 N N . GLU A 1 451 ? 26.328 8.352 -21.828 1 77.38 451 GLU A N 1
ATOM 3683 C CA . GLU A 1 451 ? 27.625 8.742 -21.281 1 77.38 451 GLU A CA 1
ATOM 3684 C C . GLU A 1 451 ? 28.625 7.59 -21.344 1 77.38 451 GLU A C 1
ATOM 3686 O O . GLU A 1 451 ? 29.797 7.797 -21.625 1 77.38 451 GLU A O 1
ATOM 3691 N N . ILE A 1 452 ? 28.234 6.484 -21.016 1 71.69 452 ILE A N 1
ATOM 3692 C CA . ILE A 1 452 ? 29.125 5.332 -20.906 1 71.69 452 ILE A CA 1
ATOM 3693 C C . ILE A 1 452 ? 29.375 4.738 -22.297 1 71.69 452 ILE A C 1
ATOM 3695 O O . ILE A 1 452 ? 30.453 4.23 -22.578 1 71.69 452 ILE A O 1
ATOM 3699 N N . CYS A 1 453 ? 28.312 4.734 -23.109 1 68.69 453 CYS A N 1
ATOM 3700 C CA . CYS A 1 453 ? 28.453 4.18 -24.453 1 68.69 453 CYS A CA 1
ATOM 3701 C C . CYS A 1 453 ? 28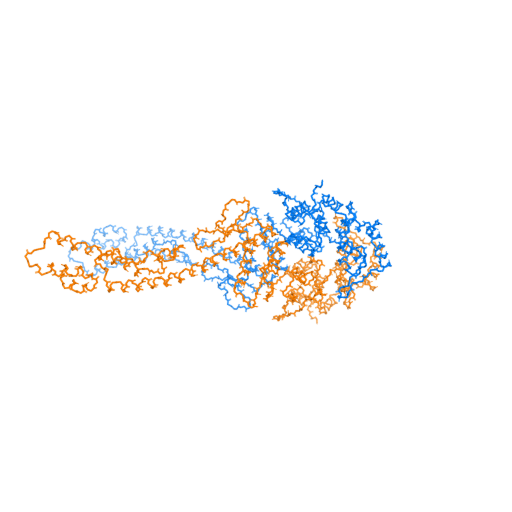.156 5.227 -25.516 1 68.69 453 CYS A C 1
ATOM 3703 O O . CYS A 1 453 ? 27.047 5.27 -26.062 1 68.69 453 CYS A O 1
ATOM 3705 N N . PRO A 1 454 ? 29.109 6.188 -25.734 1 54.91 454 PRO A N 1
ATOM 3706 C CA . PRO A 1 454 ? 28.812 7.234 -26.719 1 54.91 454 PRO A CA 1
ATOM 3707 C C . PRO A 1 454 ? 28.484 6.668 -28.094 1 54.91 454 PRO A C 1
ATOM 3709 O O . PRO A 1 454 ? 28.906 5.562 -28.438 1 54.91 454 PRO A O 1
ATOM 3712 N N . GLN A 1 455 ? 27.328 7.148 -28.672 1 50.78 455 GLN A N 1
ATOM 3713 C CA . GLN A 1 455 ? 27.031 6.793 -30.047 1 50.78 455 GLN A CA 1
ATOM 3714 C C . GLN A 1 455 ? 28.297 6.793 -30.906 1 50.78 455 GLN A C 1
ATOM 3716 O O . GLN A 1 455 ? 29.062 7.75 -30.875 1 50.78 455 GLN A O 1
ATOM 3721 N N . GLY A 1 456 ? 28.891 5.625 -31.016 1 37.28 456 GLY A N 1
ATOM 3722 C CA . GLY A 1 456 ? 29.812 5.637 -32.156 1 37.28 456 GLY A CA 1
ATOM 3723 C C . GLY A 1 456 ? 29.156 6.098 -33.438 1 37.28 456 GLY A C 1
ATOM 3724 O O . GLY A 1 456 ? 27.938 5.984 -33.594 1 37.28 456 GLY A O 1
ATOM 3725 N N . MET B 1 1 ? 37.031 77.688 37.75 1 54.28 1 MET B N 1
ATOM 3726 C CA . MET B 1 1 ? 37.812 77.312 36.562 1 54.28 1 MET B CA 1
ATOM 3727 C C . MET B 1 1 ? 39.25 77.062 36.938 1 54.28 1 MET B C 1
ATOM 3729 O O . MET B 1 1 ? 39.812 76.062 36.5 1 54.28 1 MET B O 1
ATOM 3733 N N . LEU B 1 2 ? 39.688 77.875 37.875 1 57.69 2 LEU B N 1
ATOM 3734 C CA . LEU B 1 2 ? 41.094 77.688 38.25 1 57.69 2 LEU B CA 1
ATOM 3735 C C . LEU B 1 2 ? 41.312 76.438 39.062 1 57.69 2 LEU B C 1
ATOM 3737 O O . LEU B 1 2 ? 42.312 75.75 38.906 1 57.69 2 LEU B O 1
ATOM 3741 N N . GLU B 1 3 ? 40.406 76.125 39.906 1 60.28 3 GLU B N 1
ATOM 3742 C CA . GLU B 1 3 ? 40.531 74.938 40.719 1 60.28 3 GLU B CA 1
ATOM 3743 C C . GLU B 1 3 ? 40.469 73.625 39.875 1 60.28 3 GLU B C 1
ATOM 3745 O O . GLU B 1 3 ? 41.219 72.688 40.156 1 60.28 3 GLU B O 1
ATOM 3750 N N . VAL B 1 4 ? 39.656 73.625 38.906 1 61.03 4 VAL B N 1
ATOM 3751 C CA . VAL B 1 4 ? 39.562 72.5 38.031 1 61.03 4 VAL B CA 1
ATOM 3752 C C . VAL B 1 4 ? 40.844 72.312 37.25 1 61.03 4 VAL B C 1
ATOM 3754 O O . VAL B 1 4 ? 41.344 71.25 37.031 1 61.03 4 VAL B O 1
ATOM 3757 N N . PHE B 1 5 ? 41.469 73.438 36.938 1 63.25 5 PHE B N 1
ATOM 3758 C CA . PHE B 1 5 ? 42.719 73.438 36.188 1 63.25 5 PHE B CA 1
ATOM 3759 C C . PHE B 1 5 ? 43.875 72.875 37.031 1 63.25 5 PHE B C 1
ATOM 3761 O O . PHE B 1 5 ? 44.719 72.125 36.531 1 63.25 5 PHE B O 1
ATOM 3768 N N . LYS B 1 6 ? 43.812 73.188 38.312 1 68.88 6 LYS B N 1
ATOM 3769 C CA . LYS B 1 6 ? 44.875 72.688 39.219 1 68.88 6 LYS B CA 1
ATOM 3770 C C . LYS B 1 6 ? 44.812 71.188 39.281 1 68.88 6 LYS B C 1
ATOM 3772 O O . LYS B 1 6 ? 45.844 70.5 39.344 1 68.88 6 LYS B O 1
ATOM 3777 N N . GLU B 1 7 ? 43.688 70.625 39.219 1 73.12 7 GLU B N 1
ATOM 3778 C CA . GLU B 1 7 ? 43.531 69.188 39.344 1 73.12 7 GLU B CA 1
ATOM 3779 C C . GLU B 1 7 ? 43.906 68.5 38.031 1 73.12 7 GLU B C 1
ATOM 3781 O O . GLU B 1 7 ? 44.312 67.375 38.031 1 73.12 7 GLU B O 1
ATOM 3786 N N . LEU B 1 8 ? 43.938 69.25 36.938 1 75 8 LEU B N 1
ATOM 3787 C CA . LEU B 1 8 ? 44.188 68.688 35.625 1 75 8 LEU B CA 1
ATOM 3788 C C . LEU B 1 8 ? 45.656 68.875 35.219 1 75 8 LEU B C 1
ATOM 3790 O O . LEU B 1 8 ? 46.094 68.375 34.219 1 75 8 LEU B O 1
ATOM 3794 N N . MET B 1 9 ? 46.375 69.562 36.094 1 79.69 9 MET B N 1
ATOM 3795 C CA . MET B 1 9 ? 47.75 70 35.781 1 79.69 9 MET B CA 1
ATOM 3796 C C . MET B 1 9 ? 48.656 68.812 35.5 1 79.69 9 MET B C 1
ATOM 3798 O O . MET B 1 9 ? 49.469 68.812 34.594 1 79.69 9 MET B O 1
ATOM 3802 N N . PRO B 1 10 ? 48.344 67.688 36.25 1 81.25 10 PRO B N 1
ATOM 3803 C CA . PRO B 1 10 ? 49.219 66.5 36 1 81.25 10 PRO B CA 1
ATOM 3804 C C . PRO B 1 10 ? 49.031 65.938 34.625 1 81.25 10 PRO B C 1
ATOM 3806 O O . PRO B 1 10 ? 49.906 65.188 34.125 1 81.25 10 PRO B O 1
ATOM 3809 N N . TYR B 1 11 ? 48.031 66.25 33.938 1 83.81 11 TYR B N 1
ATOM 3810 C CA . TYR B 1 11 ? 47.719 65.688 32.625 1 83.81 11 TYR B CA 1
ATOM 3811 C C . TYR B 1 11 ? 48.25 66.562 31.516 1 83.81 11 TYR B C 1
ATOM 3813 O O . TYR B 1 11 ? 48.188 66.188 30.344 1 83.81 11 TYR B O 1
ATOM 3821 N N . PHE B 1 12 ? 48.875 67.75 31.891 1 85.25 12 PHE B N 1
ATOM 3822 C CA . PHE B 1 12 ? 49.469 68.688 30.938 1 85.25 12 PHE B CA 1
ATOM 3823 C C . PHE B 1 12 ? 50.969 68.438 30.828 1 85.25 12 PHE B C 1
ATOM 3825 O O . PHE B 1 12 ? 51.594 68 31.797 1 85.25 12 PHE B O 1
ATOM 3832 N N . THR B 1 13 ? 51.562 68.75 29.641 1 86.81 13 THR B N 1
ATOM 3833 C CA . THR B 1 13 ? 53 68.75 29.531 1 86.81 13 THR B CA 1
ATOM 3834 C C . THR B 1 13 ? 53.625 69.75 30.453 1 86.81 13 THR B C 1
ATOM 3836 O O . THR B 1 13 ? 52.969 70.75 30.859 1 86.81 13 THR B O 1
ATOM 3839 N N . ASN B 1 14 ? 54.875 69.5 30.75 1 87.44 14 ASN B N 1
ATOM 3840 C CA . ASN B 1 14 ? 55.594 70.5 31.609 1 87.44 14 ASN B CA 1
ATOM 3841 C C . ASN B 1 14 ? 55.562 71.875 31.031 1 87.44 14 ASN B C 1
ATOM 3843 O O . ASN B 1 14 ? 55.375 72.875 31.766 1 87.44 14 ASN B O 1
ATOM 3847 N N . GLU B 1 15 ? 55.625 72 29.703 1 85.5 15 GLU B N 1
ATOM 3848 C CA . GLU B 1 15 ? 55.594 73.312 29.031 1 85.5 15 GLU B CA 1
ATOM 3849 C C . GLU B 1 15 ? 54.219 73.938 29.156 1 85.5 15 GLU B C 1
ATOM 3851 O O . GLU B 1 15 ? 54.125 75.125 29.469 1 85.5 15 GLU B O 1
ATOM 3856 N N . THR B 1 16 ? 53.281 73.125 29 1 85.62 16 THR B N 1
ATOM 3857 C CA . THR B 1 16 ? 51.906 73.625 29.078 1 85.62 16 THR B CA 1
ATOM 3858 C C . THR B 1 16 ? 51.531 74 30.516 1 85.62 16 THR B C 1
ATOM 3860 O O . THR B 1 16 ? 50.875 75.062 30.75 1 85.62 16 THR B O 1
ATOM 3863 N N . ALA B 1 17 ? 52.062 73.312 31.516 1 85.75 17 ALA B N 1
ATOM 3864 C CA . ALA B 1 17 ? 51.781 73.562 32.938 1 85.75 17 ALA B CA 1
ATOM 3865 C C . ALA B 1 17 ? 52.406 74.938 33.375 1 85.75 17 ALA B C 1
ATOM 3867 O O . ALA B 1 17 ? 51.781 75.688 34.094 1 85.75 17 ALA B O 1
ATOM 3868 N N . VAL B 1 18 ? 53.594 75.188 32.875 1 85.25 18 VAL B N 1
ATOM 3869 C CA . VAL B 1 18 ? 54.281 76.438 33.219 1 85.25 18 VAL B CA 1
ATOM 3870 C C . VAL B 1 18 ? 53.531 77.625 32.625 1 85.25 18 VAL B C 1
ATOM 3872 O O . VAL B 1 18 ? 53.312 78.625 33.312 1 85.25 18 VAL B O 1
ATOM 3875 N N . LYS B 1 19 ? 53.156 77.375 31.438 1 83 19 LYS B N 1
ATOM 3876 C CA . LYS B 1 19 ? 52.469 78.5 30.75 1 83 19 LYS B CA 1
ATOM 3877 C C . LYS B 1 19 ? 51.094 78.75 31.391 1 83 19 LYS B C 1
ATOM 3879 O O . LYS B 1 19 ? 50.656 79.875 31.531 1 83 19 LYS B O 1
ATOM 3884 N N . MET B 1 20 ? 50.531 77.75 31.844 1 80.75 20 MET B N 1
ATOM 3885 C CA . MET B 1 20 ? 49.219 77.875 32.5 1 80.75 20 MET B CA 1
ATOM 3886 C C . MET B 1 20 ? 49.344 78.562 33.844 1 80.75 20 MET B C 1
ATOM 3888 O O . MET B 1 20 ? 48.5 79.375 34.219 1 80.75 20 MET B O 1
ATOM 3892 N N . GLU B 1 21 ? 50.375 78.312 34.531 1 81.31 21 GLU B N 1
ATOM 3893 C CA . GLU B 1 21 ? 50.656 78.938 35.812 1 81.31 21 GLU B CA 1
ATOM 3894 C C . GLU B 1 21 ? 50.906 80.438 35.594 1 81.31 21 GLU B C 1
ATOM 3896 O O . GLU B 1 21 ? 50.438 81.25 36.406 1 81.31 21 GLU B O 1
ATOM 3901 N N . GLU B 1 22 ? 51.531 80.75 34.531 1 80.44 22 GLU B N 1
ATOM 3902 C CA . GLU B 1 22 ? 51.812 82.188 34.219 1 80.44 22 GLU B CA 1
ATOM 3903 C C . GLU B 1 22 ? 50.531 82.938 33.875 1 80.44 22 GLU B C 1
ATOM 3905 O O . GLU B 1 22 ? 50.344 84.062 34.312 1 80.44 22 GLU B O 1
ATOM 3910 N N . ILE B 1 23 ? 49.781 82.188 33.25 1 78.62 23 ILE B N 1
ATOM 3911 C CA . ILE B 1 23 ? 48.531 82.812 32.812 1 78.62 23 ILE B CA 1
ATOM 3912 C C . ILE B 1 23 ? 47.625 83 34.031 1 78.62 23 ILE B C 1
ATOM 3914 O O . ILE B 1 23 ? 46.969 84.062 34.156 1 78.62 23 ILE B O 1
ATOM 3918 N N . THR B 1 24 ? 47.625 82.125 34.938 1 74.88 24 THR B N 1
ATOM 3919 C CA . THR B 1 24 ? 46.75 82.125 36.094 1 74.88 24 THR B CA 1
ATOM 3920 C C . THR B 1 24 ? 47.219 83.188 37.125 1 74.88 24 THR B C 1
ATOM 3922 O O . THR B 1 24 ? 46.406 83.75 37.875 1 74.88 24 THR B O 1
ATOM 3925 N N . LYS B 1 25 ? 48.562 83.5 37.156 1 73.75 25 LYS B N 1
ATOM 3926 C CA . LYS B 1 25 ? 49.125 84.5 38.094 1 73.75 25 LYS B CA 1
ATOM 3927 C C . LYS B 1 25 ? 49.031 85.938 37.562 1 73.75 25 LYS B C 1
ATOM 3929 O O . LYS B 1 25 ? 49.156 86.875 38.344 1 73.75 25 LYS B O 1
ATOM 3934 N N . ASN B 1 26 ? 48.812 85.938 36.281 1 65.06 26 ASN B N 1
ATOM 3935 C CA . ASN B 1 26 ? 48.75 87.312 35.719 1 65.06 26 ASN B CA 1
ATOM 3936 C C . ASN B 1 26 ? 47.469 88 36.062 1 65.06 26 ASN B C 1
ATOM 3938 O O . ASN B 1 26 ? 46.375 87.5 35.719 1 65.06 26 ASN B O 1
ATOM 3942 N N . VAL B 1 27 ? 47.469 88.812 37.094 1 61.19 27 VAL B N 1
ATOM 3943 C CA . VAL B 1 27 ? 46.406 89.625 37.688 1 61.19 27 VAL B CA 1
ATOM 3944 C C . VAL B 1 27 ? 45.906 90.625 36.656 1 61.19 27 VAL B C 1
ATOM 3946 O O . VAL B 1 27 ? 44.75 91.062 36.688 1 61.19 27 VAL B O 1
ATOM 3949 N N . SER B 1 28 ? 46.781 91.25 35.75 1 62.91 28 SER B N 1
ATOM 3950 C CA . SER B 1 28 ? 46.469 92.5 35 1 62.91 28 SER B CA 1
ATOM 3951 C C . SER B 1 28 ? 45.812 92.125 33.688 1 62.91 28 SER B C 1
ATOM 3953 O O . SER B 1 28 ? 45.844 92.938 32.719 1 62.91 28 SER B O 1
ATOM 3955 N N . GLY B 1 29 ? 45.031 91 33.469 1 68.56 29 GLY B N 1
ATOM 3956 C CA . GLY B 1 29 ? 44.188 90.688 32.312 1 68.56 29 GLY B CA 1
ATOM 3957 C C . GLY B 1 29 ? 44.844 89.75 31.344 1 68.56 29 GLY B C 1
ATOM 3958 O O . GLY B 1 29 ? 46.062 89.625 31.297 1 68.56 29 GLY B O 1
ATOM 3959 N N . ILE B 1 30 ? 44.188 88.75 30.703 1 71.19 30 ILE B N 1
ATOM 3960 C CA . ILE B 1 30 ? 44.656 87.688 29.797 1 71.19 30 ILE B CA 1
ATOM 3961 C C . ILE B 1 30 ? 44.719 88.25 28.375 1 71.19 30 ILE B C 1
ATOM 3963 O O . ILE B 1 30 ? 43.812 88.875 27.891 1 71.19 30 ILE B O 1
ATOM 3967 N N . THR B 1 31 ? 45.938 88.312 27.781 1 75.94 31 THR B N 1
ATOM 3968 C CA . THR B 1 31 ? 46.156 88.812 26.422 1 75.94 31 THR B CA 1
ATOM 3969 C C . THR B 1 31 ? 45.469 87.875 25.422 1 75.94 31 THR B C 1
ATOM 3971 O O . THR B 1 31 ? 45.094 86.812 25.75 1 75.94 31 THR B O 1
ATOM 3974 N N . ASN B 1 32 ? 45.25 88.438 24.234 1 72.81 32 ASN B N 1
ATOM 3975 C CA . ASN B 1 32 ? 44.625 87.688 23.156 1 72.81 32 ASN B CA 1
ATOM 3976 C C . ASN B 1 32 ? 45.406 86.438 22.844 1 72.81 32 ASN B C 1
ATOM 3978 O O . ASN B 1 32 ? 44.812 85.375 22.578 1 72.81 32 ASN B O 1
ATOM 3982 N N . THR B 1 33 ? 46.688 86.438 22.969 1 74.06 33 THR B N 1
ATOM 3983 C CA . THR B 1 33 ? 47.531 85.312 22.719 1 74.06 33 THR B CA 1
ATOM 3984 C C . THR B 1 33 ? 47.344 84.25 23.797 1 74.06 33 THR B C 1
ATOM 3986 O O . THR B 1 33 ? 47.312 83.062 23.484 1 74.06 33 THR B O 1
ATOM 3989 N N . GLN B 1 34 ? 47.156 84.688 24.922 1 77.56 34 GLN B N 1
ATOM 3990 C CA . GLN B 1 34 ? 46.969 83.812 26.031 1 77.56 34 GLN B CA 1
ATOM 3991 C C . GLN B 1 34 ? 45.594 83.125 25.953 1 77.56 34 GLN B C 1
ATOM 3993 O O . GLN B 1 34 ? 45.438 81.938 26.25 1 77.56 34 GLN B O 1
ATOM 3998 N N . LYS B 1 35 ? 44.656 83.938 25.5 1 76.88 35 LYS B N 1
ATOM 3999 C CA . LYS B 1 35 ? 43.312 83.438 25.297 1 76.88 35 LYS B CA 1
ATOM 4000 C C . LYS B 1 35 ? 43.312 82.312 24.234 1 76.88 35 LYS B C 1
ATOM 4002 O O . LYS B 1 35 ? 42.656 81.312 24.406 1 76.88 35 LYS B O 1
ATOM 4007 N N . ASN B 1 36 ? 44.031 82.562 23.172 1 76.88 36 ASN B N 1
ATOM 4008 C CA . ASN B 1 36 ? 44.094 81.562 22.109 1 76.88 36 ASN B CA 1
ATOM 4009 C C . ASN B 1 36 ? 44.812 80.25 22.562 1 76.88 36 ASN B C 1
ATOM 4011 O O . ASN B 1 36 ? 44.406 79.188 22.172 1 76.88 36 ASN B O 1
ATOM 4015 N N . TYR B 1 37 ? 45.719 80.438 23.422 1 80.44 37 TYR B N 1
ATOM 4016 C CA . TYR B 1 37 ? 46.469 79.312 23.984 1 80.44 37 TYR B CA 1
ATOM 4017 C C . TYR B 1 37 ? 45.531 78.438 24.844 1 80.44 37 TYR B C 1
ATOM 4019 O O . TYR B 1 37 ? 45.531 77.188 24.734 1 80.44 37 TYR B O 1
ATOM 4027 N N . LEU B 1 38 ? 44.719 79.062 25.547 1 78.88 38 LEU B N 1
ATOM 4028 C CA . LEU B 1 38 ? 43.781 78.375 26.422 1 78.88 38 LEU B CA 1
ATOM 4029 C C . LEU B 1 38 ? 42.719 77.688 25.594 1 78.88 38 LEU B C 1
ATOM 4031 O O . LEU B 1 38 ? 42.312 76.562 25.938 1 78.88 38 LEU B O 1
ATOM 4035 N N . LEU B 1 39 ? 42.375 78.25 24.531 1 79.5 39 LEU B N 1
ATOM 4036 C CA . LEU B 1 39 ? 41.375 77.688 23.656 1 79.5 39 LEU B CA 1
ATOM 4037 C C . LEU B 1 39 ? 41.906 76.438 22.969 1 79.5 39 LEU B C 1
ATOM 4039 O O . LEU B 1 39 ? 41.188 75.438 22.797 1 79.5 39 LEU B O 1
ATOM 4043 N N . GLU B 1 40 ? 43.125 76.375 22.609 1 80.56 40 GLU B N 1
ATOM 4044 C CA . GLU B 1 40 ? 43.781 75.25 22.016 1 80.56 40 GLU B CA 1
ATOM 4045 C C . GLU B 1 40 ? 43.844 74.062 22.984 1 80.56 40 GLU B C 1
ATOM 4047 O O . GLU B 1 40 ? 43.562 72.938 22.609 1 80.56 40 GLU B O 1
ATOM 4052 N N . ILE B 1 41 ? 44.156 74.375 24.219 1 81.12 41 ILE B N 1
ATOM 4053 C CA . ILE B 1 41 ? 44.219 73.312 25.25 1 81.12 41 ILE B CA 1
ATOM 4054 C C . ILE B 1 41 ? 42.844 72.75 25.469 1 81.12 41 ILE B C 1
ATOM 4056 O O . ILE B 1 41 ? 42.688 71.5 25.562 1 81.12 41 ILE B O 1
ATOM 4060 N N . LYS B 1 42 ? 41.875 73.625 25.531 1 81.38 42 LYS B N 1
ATOM 4061 C CA . LYS B 1 42 ? 40.5 73.125 25.703 1 81.38 42 LYS B CA 1
ATOM 4062 C C . LYS B 1 42 ? 40.094 72.25 24.547 1 81.38 42 LYS B C 1
ATOM 4064 O O . LYS B 1 42 ? 39.438 71.188 24.75 1 81.38 42 LYS B O 1
ATOM 4069 N N . ALA B 1 43 ? 40.438 72.688 23.344 1 80.62 43 ALA B N 1
ATOM 4070 C CA . ALA B 1 43 ? 40.062 71.875 22.156 1 80.62 43 ALA B CA 1
ATOM 4071 C C . ALA B 1 43 ? 40.688 70.5 22.203 1 80.62 43 ALA B C 1
ATOM 4073 O O . ALA B 1 43 ? 40.031 69.5 21.891 1 80.62 43 ALA B O 1
ATOM 4074 N N . GLN B 1 44 ? 41.938 70.312 22.547 1 83 44 GLN B N 1
ATOM 4075 C CA . GLN B 1 44 ? 42.625 69.062 22.672 1 83 44 GLN B CA 1
ATOM 4076 C C . GLN B 1 44 ? 41.969 68.188 23.766 1 83 44 GLN B C 1
ATOM 4078 O O . GLN B 1 44 ? 41.781 67 23.594 1 83 44 GLN B O 1
ATOM 4083 N N . ALA B 1 45 ? 41.688 68.875 24.891 1 81.81 45 ALA B N 1
ATOM 4084 C CA . ALA B 1 45 ? 41.094 68.125 26.016 1 81.81 45 ALA B CA 1
ATOM 4085 C C . ALA B 1 45 ? 39.719 67.625 25.625 1 81.81 45 ALA B C 1
ATOM 4087 O O . ALA B 1 45 ? 39.375 66.5 25.953 1 81.81 45 ALA B O 1
ATOM 4088 N N . ASP B 1 46 ? 38.969 68.375 24.875 1 82 46 ASP B N 1
ATOM 4089 C CA . ASP B 1 46 ? 37.656 68 24.422 1 82 46 ASP B CA 1
ATOM 4090 C C . ASP B 1 46 ? 37.781 66.812 23.453 1 82 46 ASP B C 1
ATOM 4092 O O . ASP B 1 46 ? 37 65.812 23.547 1 82 46 ASP B O 1
ATOM 4096 N N . SER B 1 47 ? 38.625 66.875 22.516 1 83.5 47 SER B N 1
ATOM 4097 C CA . SER B 1 47 ? 38.844 65.812 21.562 1 83.5 47 SER B CA 1
ATOM 4098 C C . SER B 1 47 ? 39.25 64.5 22.266 1 83.5 47 SER B C 1
ATOM 4100 O O . SER B 1 47 ? 38.75 63.438 21.953 1 83.5 47 SER B O 1
ATOM 4102 N N . PHE B 1 48 ? 40.125 64.625 23.219 1 84.56 48 PHE B N 1
ATOM 4103 C CA . PHE B 1 48 ? 40.562 63.5 24.016 1 84.56 48 PHE B CA 1
ATOM 4104 C C . PHE B 1 48 ? 39.406 62.875 24.797 1 84.56 48 PHE B C 1
ATOM 4106 O O . PHE B 1 48 ? 39.25 61.656 24.828 1 84.56 48 PHE B O 1
ATOM 4113 N N . MET B 1 49 ? 38.625 63.719 25.375 1 81.25 49 MET B N 1
ATOM 4114 C CA . MET B 1 49 ? 37.469 63.281 26.125 1 81.25 49 MET B CA 1
ATOM 4115 C C . MET B 1 49 ? 36.469 62.562 25.234 1 81.25 49 MET B C 1
ATOM 4117 O O . MET B 1 49 ? 35.875 61.562 25.641 1 81.25 49 MET B O 1
ATOM 4121 N N . GLN B 1 50 ? 36.312 63 24.016 1 82.31 50 GLN B N 1
ATOM 4122 C CA . GLN B 1 50 ? 35.406 62.375 23.078 1 82.31 50 GLN B CA 1
ATOM 4123 C C . GLN B 1 50 ? 35.875 60.969 22.719 1 82.31 50 GLN B C 1
ATOM 4125 O O . GLN B 1 50 ? 35.094 60.031 22.594 1 82.31 50 GLN B O 1
ATOM 4130 N N . GLN B 1 51 ? 37.125 60.781 22.484 1 81.56 51 GLN B N 1
ATOM 4131 C CA . GLN B 1 51 ? 37.688 59.469 22.188 1 81.56 51 GLN B CA 1
ATOM 4132 C C . GLN B 1 51 ? 37.5 58.5 23.359 1 81.56 51 GLN B C 1
ATOM 4134 O O . GLN B 1 51 ? 37.156 57.344 23.156 1 81.56 51 GLN B O 1
ATOM 4139 N N . LEU B 1 52 ? 37.656 59.031 24.594 1 80.94 52 LEU B N 1
ATOM 4140 C CA . LEU B 1 52 ? 37.469 58.219 25.797 1 80.94 52 LEU B CA 1
ATOM 4141 C C . LEU B 1 52 ? 36.031 57.812 25.984 1 80.94 52 LEU B C 1
ATOM 4143 O O . LEU B 1 52 ? 35.719 56.688 26.359 1 80.94 52 LEU B O 1
ATOM 4147 N N . TYR B 1 53 ? 35.219 58.719 25.641 1 77.56 53 TYR B N 1
ATOM 4148 C CA . TYR B 1 53 ? 33.781 58.438 25.719 1 77.56 53 TYR B CA 1
ATOM 4149 C C . TYR B 1 53 ? 33.375 57.375 24.688 1 77.56 53 TYR B C 1
ATOM 4151 O O . TYR B 1 53 ? 32.562 56.531 24.969 1 77.56 53 TYR B O 1
ATOM 4159 N N . GLY B 1 54 ? 33.875 57.5 23.562 1 77.25 54 GLY B N 1
ATOM 4160 C CA . GLY B 1 54 ? 33.625 56.5 22.547 1 77.25 54 GLY B CA 1
ATOM 4161 C C . GLY B 1 54 ? 34 55.094 22.969 1 77.25 54 GLY B C 1
ATOM 4162 O O . GLY B 1 54 ? 33.281 54.125 22.719 1 77.25 54 GLY B O 1
ATOM 4163 N N . LEU B 1 55 ? 35.094 54.969 23.594 1 77 55 LEU B N 1
ATOM 4164 C CA . LEU B 1 55 ? 35.562 53.688 24.109 1 77 55 LEU B CA 1
ATOM 4165 C C . LEU B 1 55 ? 34.656 53.156 25.188 1 77 55 LEU B C 1
ATOM 4167 O O . LEU B 1 55 ? 34.406 51.938 25.25 1 77 55 LEU B O 1
ATOM 4171 N N . LYS B 1 56 ? 34.219 54.031 26.031 1 74.25 56 LYS B N 1
ATOM 4172 C CA . LYS B 1 56 ? 33.344 53.625 27.141 1 74.25 56 LYS B CA 1
ATOM 4173 C C . LYS B 1 56 ? 32 53.125 26.625 1 74.25 56 LYS B C 1
ATOM 4175 O O . LYS B 1 56 ? 31.438 52.188 27.203 1 74.25 56 LYS B O 1
ATOM 4180 N N . LYS B 1 57 ? 31.609 53.562 25.5 1 69.62 57 LYS B N 1
ATOM 4181 C CA . LYS B 1 57 ? 30.312 53.219 24.938 1 69.62 57 LYS B CA 1
ATOM 4182 C C . LYS B 1 57 ? 30.422 51.969 24.062 1 69.62 57 LYS B C 1
ATOM 4184 O O . LYS B 1 57 ? 29.406 51.375 23.688 1 69.62 57 LYS B O 1
ATOM 4189 N N . MET B 1 58 ? 31.578 51.594 23.859 1 64.81 58 MET B N 1
ATOM 4190 C CA . MET B 1 58 ? 31.766 50.438 23.016 1 64.81 58 MET B CA 1
ATOM 4191 C C . MET B 1 58 ? 31.203 49.188 23.688 1 64.81 58 MET B C 1
ATOM 4193 O O . MET B 1 58 ? 31.516 48.906 24.859 1 64.81 58 MET B O 1
ATOM 4197 N N . GLY B 1 59 ? 30.016 48.688 23.312 1 56.06 59 GLY B N 1
ATOM 4198 C CA . GLY B 1 59 ? 29.391 47.469 23.828 1 56.06 59 GLY B CA 1
ATOM 4199 C C . GLY B 1 59 ? 29.156 46.406 22.766 1 56.06 59 GLY B C 1
ATOM 4200 O O . GLY B 1 59 ? 29.562 46.594 21.609 1 56.06 59 GLY B O 1
ATOM 4201 N N . PHE B 1 60 ? 28.594 45.25 23.266 1 56.81 60 PHE B N 1
ATOM 4202 C CA . PHE B 1 60 ? 28.328 44.094 22.453 1 56.81 60 PHE B CA 1
ATOM 4203 C C . PHE B 1 60 ? 27.5 44.469 21.234 1 56.81 60 PHE B C 1
ATOM 4205 O O . PHE B 1 60 ? 27.75 43.969 20.125 1 56.81 60 PHE B O 1
ATOM 4212 N N . HIS B 1 61 ? 26.703 45.312 21.438 1 56.12 61 HIS B N 1
ATOM 4213 C CA . HIS B 1 61 ? 25.766 45.688 20.391 1 56.12 61 HIS B CA 1
ATOM 4214 C C . HIS B 1 61 ? 26.453 46.438 19.25 1 56.12 61 HIS B C 1
ATOM 4216 O O . HIS B 1 61 ? 26.062 46.281 18.094 1 56.12 61 HIS B O 1
ATOM 4222 N N . SER B 1 62 ? 27.516 47.125 19.547 1 55.94 62 SER B N 1
ATOM 4223 C CA . SER B 1 62 ? 28.234 47.906 18.547 1 55.94 62 SER B CA 1
ATOM 4224 C C . SER B 1 62 ? 29.125 47.031 17.703 1 55.94 62 SER B C 1
ATOM 4226 O O . SER B 1 62 ? 29.516 47.406 16.594 1 55.94 62 SER B O 1
ATOM 4228 N N . LEU B 1 63 ? 29.391 45.875 18.281 1 54.75 63 LEU B N 1
ATOM 4229 C CA . LEU B 1 63 ? 30.297 44.969 17.609 1 54.75 63 LEU B CA 1
ATOM 4230 C C . LEU B 1 63 ? 29.516 43.906 16.844 1 54.75 63 LEU B C 1
ATOM 4232 O O . LEU B 1 63 ? 30.094 43.094 16.125 1 54.75 63 LEU B O 1
ATOM 4236 N N . LYS B 1 64 ? 28.266 43.844 17.141 1 52.53 64 LYS B N 1
ATOM 4237 C CA . LYS B 1 64 ? 27.422 42.781 16.578 1 52.53 64 LYS B CA 1
ATOM 4238 C C . LYS B 1 64 ? 27.5 42.781 15.055 1 52.53 64 LYS B C 1
ATOM 4240 O O . LYS B 1 64 ? 27.531 41.719 14.43 1 52.53 64 LYS B O 1
ATOM 4245 N N . ASN B 1 65 ? 27.344 43.875 14.422 1 50.72 65 ASN B N 1
ATOM 4246 C CA . ASN B 1 65 ? 27.203 43.938 12.969 1 50.72 65 ASN B CA 1
ATOM 4247 C C . ASN B 1 65 ? 28.531 44.25 12.289 1 50.72 65 ASN B C 1
ATOM 4249 O O . ASN B 1 65 ? 28.562 44.562 11.102 1 50.72 65 ASN B O 1
ATOM 4253 N N . ALA B 1 66 ? 29.688 44.281 13.031 1 50.25 66 ALA B N 1
ATOM 4254 C CA . ALA B 1 66 ? 30.875 44.812 12.375 1 50.25 66 ALA B CA 1
ATOM 4255 C C . ALA B 1 66 ? 31.672 43.688 11.703 1 50.25 66 ALA B C 1
ATOM 4257 O O . ALA B 1 66 ? 32.031 42.688 12.352 1 50.25 66 ALA B O 1
ATOM 4258 N N . GLU B 1 67 ? 31.516 43.438 10.438 1 57.19 67 GLU B N 1
ATOM 4259 C CA . GLU B 1 67 ? 32.281 42.5 9.633 1 57.19 67 GLU B CA 1
ATOM 4260 C C . GLU B 1 67 ? 33.75 42.469 10.047 1 57.19 67 GLU B C 1
ATOM 4262 O O . GLU B 1 67 ? 34.406 41.438 10 1 57.19 67 GLU B O 1
ATOM 4267 N N . LYS B 1 68 ? 34.219 43.688 10.438 1 63.03 68 LYS B N 1
ATOM 4268 C CA . LYS B 1 68 ? 35.625 43.812 10.844 1 63.03 68 LYS B CA 1
ATOM 4269 C C . LYS B 1 68 ? 35.719 44.438 12.234 1 63.03 68 LYS B C 1
ATOM 4271 O O . LYS B 1 68 ? 35.812 45.656 12.367 1 63.03 68 LYS B O 1
ATOM 4276 N N . ILE B 1 69 ? 35.406 43.719 13.234 1 64.62 69 ILE B N 1
ATOM 4277 C CA . ILE B 1 69 ? 35.5 44.156 14.625 1 64.62 69 ILE B CA 1
ATOM 4278 C C . ILE B 1 69 ? 36.906 44.719 14.891 1 64.62 69 ILE B C 1
ATOM 4280 O O . ILE B 1 69 ? 37.031 45.75 15.594 1 64.62 69 ILE B O 1
ATOM 4284 N N . ALA B 1 70 ? 37.906 44.125 14.297 1 69.75 70 ALA B N 1
ATOM 4285 C CA . ALA B 1 70 ? 39.281 44.594 14.477 1 69.75 70 ALA B CA 1
ATOM 4286 C C . ALA B 1 70 ? 39.438 46 13.969 1 69.75 70 ALA B C 1
ATOM 4288 O O . ALA B 1 70 ? 40.062 46.844 14.625 1 69.75 70 ALA B O 1
ATOM 4289 N N . ASP B 1 71 ? 38.812 46.219 12.836 1 72.19 71 ASP B N 1
ATOM 4290 C CA . ASP B 1 71 ? 38.969 47.531 12.242 1 72.19 71 ASP B CA 1
ATOM 4291 C C . ASP B 1 71 ? 38.219 48.594 13.07 1 72.19 71 ASP B C 1
ATOM 4293 O O . ASP B 1 71 ? 38.719 49.719 13.234 1 72.19 71 ASP B O 1
ATOM 4297 N N . GLU B 1 72 ? 37.125 48.156 13.633 1 71.12 72 GLU B N 1
ATOM 4298 C CA . GLU B 1 72 ? 36.344 49.094 14.453 1 71.12 72 GLU B CA 1
ATOM 4299 C C . GLU B 1 72 ? 37.062 49.375 15.781 1 71.12 72 GLU B C 1
ATOM 4301 O O . GLU B 1 72 ? 37.062 50.5 16.266 1 71.12 72 GLU B O 1
ATOM 4306 N N . LEU B 1 73 ? 37.719 48.375 16.25 1 74.69 73 LEU B N 1
ATOM 4307 C CA . LEU B 1 73 ? 38.406 48.531 17.516 1 74.69 73 LEU B CA 1
ATOM 4308 C C . LEU B 1 73 ? 39.688 49.375 17.359 1 74.69 73 LEU B C 1
ATOM 4310 O O . LEU B 1 73 ? 40.031 50.125 18.234 1 74.69 73 LEU B O 1
ATOM 4314 N N . LYS B 1 74 ? 40.312 49.312 16.172 1 76.75 74 LYS B N 1
ATOM 4315 C CA . LYS B 1 74 ? 41.531 50.062 15.891 1 76.75 74 LYS B CA 1
ATOM 4316 C C . LYS B 1 74 ? 41.219 51.562 15.859 1 76.75 74 LYS B C 1
ATOM 4318 O O . LYS B 1 74 ? 42.094 52.375 16.188 1 76.75 74 LYS B O 1
ATOM 4323 N N . LYS B 1 75 ? 39.969 51.844 15.578 1 76 75 LYS B N 1
ATOM 4324 C CA . LYS B 1 75 ? 39.562 53.25 15.5 1 76 75 LYS B CA 1
ATOM 4325 C C . LYS B 1 75 ? 39.562 53.875 16.891 1 76 75 LYS B C 1
ATOM 4327 O O . LYS B 1 75 ? 39.656 55.125 17 1 76 75 LYS B O 1
ATOM 4332 N N . TYR B 1 76 ? 39.594 53.031 17.906 1 76.06 76 TYR B N 1
ATOM 4333 C CA . TYR B 1 76 ? 39.469 53.594 19.266 1 76.06 76 TYR B CA 1
ATOM 4334 C C . TYR B 1 76 ? 40.844 53.688 19.922 1 76.06 76 TYR B C 1
ATOM 4336 O O . TYR B 1 76 ? 40.969 54.156 21.062 1 76.06 76 TYR B O 1
ATOM 4344 N N . LYS B 1 77 ? 41.875 53.281 19.219 1 82.19 77 LYS B N 1
ATOM 4345 C CA . LYS B 1 77 ? 43.219 53.469 19.75 1 82.19 77 LYS B CA 1
ATOM 4346 C C . LYS B 1 77 ? 43.562 54.969 19.828 1 82.19 77 LYS B C 1
ATOM 4348 O O . LYS B 1 77 ? 43.25 55.719 18.906 1 82.19 77 LYS B O 1
ATOM 4353 N N . ILE B 1 78 ? 44.219 55.406 20.953 1 82.81 78 ILE B N 1
ATOM 4354 C CA . ILE B 1 78 ? 44.531 56.812 21.203 1 82.81 78 ILE B CA 1
ATOM 4355 C C . ILE B 1 78 ? 46.031 57.031 20.953 1 82.81 78 ILE B C 1
ATOM 4357 O O . ILE B 1 78 ? 46.875 56.312 21.5 1 82.81 78 ILE B O 1
ATOM 4361 N N . ASP B 1 79 ? 46.344 57.906 20.016 1 81.75 79 ASP B N 1
ATOM 4362 C CA . ASP B 1 79 ? 47.719 58.375 19.797 1 81.75 79 ASP B CA 1
ATOM 4363 C C . ASP B 1 79 ? 47.938 59.719 20.453 1 81.75 79 ASP B C 1
ATOM 4365 O O . ASP B 1 79 ? 47.5 60.75 19.906 1 81.75 79 ASP B O 1
ATOM 4369 N N . LEU B 1 80 ? 48.562 59.75 21.594 1 83.12 80 LEU B N 1
ATOM 4370 C CA . LEU B 1 80 ? 48.75 60.969 22.406 1 83.12 80 LEU B CA 1
ATOM 4371 C C . LEU B 1 80 ? 49.688 61.938 21.719 1 83.12 80 LEU B C 1
ATOM 4373 O O . LEU B 1 80 ? 49.688 63.125 22.047 1 83.12 80 LEU B O 1
ATOM 4377 N N . SER B 1 81 ? 50.406 61.469 20.641 1 80.94 81 SER B N 1
ATOM 4378 C CA . SER B 1 81 ? 51.344 62.344 19.922 1 80.94 81 SER B CA 1
ATOM 4379 C C . SER B 1 81 ? 50.562 63.469 19.219 1 80.94 81 SER B C 1
ATOM 4381 O O . SER B 1 81 ? 51.156 64.5 18.938 1 80.94 81 SER B O 1
ATOM 4383 N N . TYR B 1 82 ? 49.281 63.281 19.062 1 78.69 82 TYR B N 1
ATOM 4384 C CA . TYR B 1 82 ? 48.469 64.25 18.391 1 78.69 82 TYR B CA 1
ATOM 4385 C C . TYR B 1 82 ? 47.906 65.312 19.375 1 78.69 82 TYR B C 1
ATOM 4387 O O . TYR B 1 82 ? 47.312 66.312 18.984 1 78.69 82 TYR B O 1
ATOM 4395 N N . TYR B 1 83 ? 48.156 65.062 20.656 1 81.62 83 TYR B N 1
ATOM 4396 C CA . TYR B 1 83 ? 47.719 65.938 21.719 1 81.62 83 TYR B CA 1
ATOM 4397 C C . TYR B 1 83 ? 48.938 66.625 22.391 1 81.62 83 TYR B C 1
ATOM 4399 O O . TYR B 1 83 ? 49.375 66.188 23.453 1 81.62 83 TYR B O 1
ATOM 4407 N N . SER B 1 84 ? 49.469 67.625 21.828 1 84.31 84 SER B N 1
ATOM 4408 C CA . SER B 1 84 ? 50.719 68.312 22.219 1 84.31 84 SER B CA 1
ATOM 4409 C C . SER B 1 84 ? 50.656 68.812 23.641 1 84.31 84 SER B C 1
ATOM 4411 O O . SER B 1 84 ? 51.625 68.812 24.375 1 84.31 84 SER B O 1
ATOM 4413 N N . HIS B 1 85 ? 49.5 69.25 24.047 1 85.31 85 HIS B N 1
ATOM 4414 C CA . HIS B 1 85 ? 49.375 69.875 25.359 1 85.31 85 HIS B CA 1
ATOM 4415 C C . HIS B 1 85 ? 49.094 68.812 26.438 1 85.31 85 HIS B C 1
ATOM 4417 O O . HIS B 1 85 ? 49.25 69.062 27.625 1 85.31 85 HIS B O 1
ATOM 4423 N N . LEU B 1 86 ? 48.656 67.625 25.969 1 85.19 86 LEU B N 1
ATOM 4424 C CA . LEU B 1 86 ? 48.219 66.625 26.922 1 85.19 86 LEU B CA 1
ATOM 4425 C C . LEU B 1 86 ? 49.188 65.438 26.953 1 85.19 86 LEU B C 1
ATOM 4427 O O . LEU B 1 86 ? 48.969 64.438 27.672 1 85.19 86 LEU B O 1
ATOM 4431 N N . ASN B 1 87 ? 50.281 65.5 26.219 1 84.75 87 ASN B N 1
ATOM 4432 C CA . ASN B 1 87 ? 51.281 64.438 26.125 1 84.75 87 ASN B CA 1
ATOM 4433 C C . ASN B 1 87 ? 52.188 64.438 27.344 1 84.75 87 ASN B C 1
ATOM 4435 O O . ASN B 1 87 ? 53.406 64.688 27.219 1 84.75 87 ASN B O 1
ATOM 4439 N N . SER B 1 88 ? 51.594 64.312 28.547 1 86.81 88 SER B N 1
ATOM 4440 C CA . SER B 1 88 ? 52.312 64.188 29.812 1 86.81 88 SER B CA 1
ATOM 4441 C C . SER B 1 88 ? 52.625 62.75 30.188 1 86.81 88 SER B C 1
ATOM 4443 O O . SER B 1 88 ? 52.125 61.844 29.547 1 86.81 88 SER B O 1
ATOM 4445 N N . GLU B 1 89 ? 53.469 62.594 31.141 1 85.81 89 GLU B N 1
ATOM 4446 C CA . GLU B 1 89 ? 53.844 61.281 31.625 1 85.81 89 GLU B CA 1
ATOM 4447 C C . GLU B 1 89 ? 52.625 60.531 32.125 1 85.81 89 GLU B C 1
ATOM 4449 O O . GLU B 1 89 ? 52.438 59.344 31.844 1 85.81 89 GLU B O 1
ATOM 4454 N N . LEU B 1 90 ? 51.781 61.219 32.781 1 86.38 90 LEU B N 1
ATOM 4455 C CA . LEU B 1 90 ? 50.594 60.594 33.344 1 86.38 90 LEU B CA 1
ATOM 4456 C C . LEU B 1 90 ? 49.562 60.219 32.281 1 86.38 90 LEU B C 1
ATOM 4458 O O . LEU B 1 90 ? 49 59.125 32.312 1 86.38 90 LEU B O 1
ATOM 4462 N N . SER B 1 91 ? 49.375 61.125 31.375 1 85.75 91 SER B N 1
ATOM 4463 C CA . SER B 1 91 ? 48.469 60.844 30.266 1 85.75 91 SER B CA 1
ATOM 4464 C C . SER B 1 91 ? 48.969 59.656 29.422 1 85.75 91 SER B C 1
ATOM 4466 O O . SER B 1 91 ? 48.188 58.812 29.016 1 85.75 91 SER B O 1
ATOM 4468 N N . ASN B 1 92 ? 50.219 59.656 29.188 1 87.5 92 ASN B N 1
ATOM 4469 C CA . ASN B 1 92 ? 50.812 58.562 28.422 1 87.5 92 ASN B CA 1
ATOM 4470 C C . ASN B 1 92 ? 50.625 57.219 29.141 1 87.5 92 ASN B C 1
ATOM 4472 O O . ASN B 1 92 ? 50.344 56.188 28.5 1 87.5 92 ASN B O 1
ATOM 4476 N N . GLU B 1 93 ? 50.781 57.25 30.406 1 88 93 GLU B N 1
ATOM 4477 C CA . GLU B 1 93 ? 50.625 56 31.172 1 88 93 GLU B CA 1
ATOM 4478 C C . GLU B 1 93 ? 49.188 55.5 31.047 1 88 93 GLU B C 1
ATOM 4480 O O . GLU B 1 93 ? 48.969 54.281 30.859 1 88 93 GLU B O 1
ATOM 4485 N N . LYS B 1 94 ? 48.25 56.312 31.172 1 85.75 94 LYS B N 1
ATOM 4486 C CA . LYS B 1 94 ? 46.844 55.938 31.109 1 85.75 94 LYS B CA 1
ATOM 4487 C C . LYS B 1 94 ? 46.469 55.469 29.703 1 85.75 94 LYS B C 1
ATOM 4489 O O . LYS B 1 94 ? 45.75 54.469 29.531 1 85.75 94 LYS B O 1
ATOM 4494 N N . VAL B 1 95 ? 46.938 56.219 28.719 1 86.06 95 VAL B N 1
ATOM 4495 C CA . VAL B 1 95 ? 46.625 55.906 27.328 1 86.06 95 VAL B CA 1
ATOM 4496 C C . VAL B 1 95 ? 47.312 54.562 26.953 1 86.06 95 VAL B C 1
ATOM 4498 O O . VAL B 1 95 ? 46.719 53.75 26.25 1 86.06 95 VAL B O 1
ATOM 4501 N N . GLU B 1 96 ? 48.469 54.438 27.391 1 86.69 96 GLU B N 1
ATOM 4502 C CA . GLU B 1 96 ? 49.156 53.156 27.141 1 86.69 96 GLU B CA 1
ATOM 4503 C C . GLU B 1 96 ? 48.406 52 27.75 1 86.69 96 GLU B C 1
ATOM 4505 O O . GLU B 1 96 ? 48.312 50.906 27.125 1 86.69 96 GLU B O 1
ATOM 4510 N N . LEU B 1 97 ? 47.906 52.219 28.875 1 85.88 97 LEU B N 1
ATOM 4511 C CA . LEU B 1 97 ? 47.094 51.188 29.516 1 85.88 97 LEU B CA 1
ATOM 4512 C C . LEU B 1 97 ? 45.844 50.875 28.703 1 85.88 97 LEU B C 1
ATOM 4514 O O . LEU B 1 97 ? 45.469 49.719 28.516 1 85.88 97 LEU B O 1
ATOM 4518 N N . ILE B 1 98 ? 45.188 51.812 28.25 1 83.31 98 ILE B N 1
ATOM 4519 C CA . ILE B 1 98 ? 43.969 51.688 27.453 1 83.31 98 ILE B CA 1
ATOM 4520 C C . ILE B 1 98 ? 44.312 50.969 26.141 1 83.31 98 ILE B C 1
ATOM 4522 O O . ILE B 1 98 ? 43.625 50.031 25.734 1 83.31 98 ILE B O 1
ATOM 4526 N N . ASN B 1 99 ? 45.344 51.438 25.469 1 84.06 99 ASN B N 1
ATOM 4527 C CA . ASN B 1 99 ? 45.75 50.875 24.188 1 84.06 99 ASN B CA 1
ATOM 4528 C C . ASN B 1 99 ? 46.188 49.406 24.359 1 84.06 99 ASN B C 1
ATOM 4530 O O . ASN B 1 99 ? 45.906 48.562 23.5 1 84.06 99 ASN B O 1
ATOM 4534 N N . LYS B 1 100 ? 46.844 49.156 25.438 1 85.06 100 LYS B N 1
ATOM 4535 C CA . LYS B 1 100 ? 47.219 47.781 25.719 1 85.06 100 LYS B CA 1
ATOM 4536 C C . LYS B 1 100 ? 46 46.875 25.906 1 85.06 100 LYS B C 1
ATOM 4538 O O . LYS B 1 100 ? 45.969 45.75 25.406 1 85.06 100 LYS B O 1
ATOM 4543 N N . THR B 1 101 ? 45.031 47.375 26.609 1 81.81 101 THR B N 1
ATOM 4544 C CA . THR B 1 101 ? 43.812 46.625 26.812 1 81.81 101 THR B CA 1
ATOM 4545 C C . THR B 1 101 ? 43.062 46.438 25.484 1 81.81 101 THR B C 1
ATOM 4547 O O . THR B 1 101 ? 42.5 45.344 25.219 1 81.81 101 THR B O 1
ATOM 4550 N N . LEU B 1 102 ? 43.062 47.406 24.703 1 79.69 102 LEU B N 1
ATOM 4551 C CA . LEU B 1 102 ? 42.438 47.312 23.375 1 79.69 102 LEU B CA 1
ATOM 4552 C C . LEU B 1 102 ? 43.156 46.312 22.5 1 79.69 102 LEU B C 1
ATOM 4554 O O . LEU B 1 102 ? 42.531 45.562 21.766 1 79.69 102 LEU B O 1
ATOM 4558 N N . ASP B 1 103 ? 44.438 46.312 22.594 1 80.12 103 ASP B N 1
ATOM 4559 C CA . ASP B 1 103 ? 45.219 45.344 21.844 1 80.12 103 ASP B CA 1
ATOM 4560 C C . ASP B 1 103 ? 44.875 43.938 22.297 1 80.12 103 ASP B C 1
ATOM 4562 O O . ASP B 1 103 ? 44.781 43 21.469 1 80.12 103 ASP B O 1
ATOM 4566 N N . GLU B 1 104 ? 44.656 43.812 23.5 1 80.56 104 GLU B N 1
ATOM 4567 C CA . GLU B 1 104 ? 44.281 42.5 24.031 1 80.56 104 GLU B CA 1
ATOM 4568 C C . GLU B 1 104 ? 42.906 42.094 23.516 1 80.56 104 GLU B C 1
ATOM 4570 O O . GLU B 1 104 ? 42.688 40.938 23.125 1 80.56 104 GLU B O 1
ATOM 4575 N N . VAL B 1 105 ? 42.031 42.969 23.531 1 76.38 105 VAL B N 1
ATOM 4576 C CA . VAL B 1 105 ? 40.688 42.719 23.031 1 76.38 105 VAL B CA 1
ATOM 4577 C C . VAL B 1 105 ? 40.719 42.438 21.531 1 76.38 105 VAL B C 1
ATOM 4579 O O . VAL B 1 105 ? 40.031 41.562 21.016 1 76.38 105 VAL B O 1
ATOM 4582 N N . LEU B 1 106 ? 41.594 43.188 20.844 1 73.62 106 LEU B N 1
ATOM 4583 C CA . LEU B 1 106 ? 41.75 43.031 19.406 1 73.62 106 LEU B CA 1
ATOM 4584 C C . LEU B 1 106 ? 42.281 41.625 19.094 1 73.62 106 LEU B C 1
ATOM 4586 O O . LEU B 1 106 ? 41.875 41 18.125 1 73.62 106 LEU B O 1
ATOM 4590 N N . GLU B 1 107 ? 43.156 41.219 19.781 1 75.06 107 GLU B N 1
ATOM 4591 C CA . GLU B 1 107 ? 43.688 39.875 19.609 1 75.06 107 GLU B CA 1
ATOM 4592 C C . GLU B 1 107 ? 42.625 38.844 19.844 1 75.06 107 GLU B C 1
ATOM 4594 O O . GLU B 1 107 ? 42.5 37.875 19.094 1 75.06 107 GLU B O 1
ATOM 4599 N N . LYS B 1 108 ? 41.875 39.062 20.891 1 72.88 108 LYS B N 1
ATOM 4600 C CA . LYS B 1 108 ? 40.781 38.125 21.188 1 72.88 108 LYS B CA 1
ATOM 4601 C C . LYS B 1 108 ? 39.688 38.219 20.125 1 72.88 108 LYS B C 1
ATOM 4603 O O . LYS B 1 108 ? 39.125 37.188 19.734 1 72.88 108 LYS B O 1
ATOM 4608 N N . ALA B 1 109 ? 39.438 39.438 19.719 1 64.5 109 ALA B N 1
ATOM 4609 C CA . ALA B 1 109 ? 38.438 39.625 18.672 1 64.5 109 ALA B CA 1
ATOM 4610 C C . ALA B 1 109 ? 38.875 39 17.359 1 64.5 109 ALA B C 1
ATOM 4612 O O . ALA B 1 109 ? 38.062 38.438 16.625 1 64.5 109 ALA B O 1
ATOM 4613 N N . GLY B 1 110 ? 40.125 39.219 17.031 1 62.69 110 GLY B N 1
ATOM 4614 C CA . GLY B 1 110 ? 40.625 38.594 15.828 1 62.69 110 GLY B CA 1
ATOM 4615 C C . GLY B 1 110 ? 40.5 37.062 15.836 1 62.69 110 GLY B C 1
ATOM 4616 O O . GLY B 1 110 ? 40.125 36.469 14.836 1 62.69 110 GLY B O 1
ATOM 4617 N N . LYS B 1 111 ? 40.844 36.5 16.906 1 67.44 111 LYS B N 1
ATOM 4618 C CA . LYS B 1 111 ? 40.719 35.062 17.062 1 67.44 111 LYS B CA 1
ATOM 4619 C C . LYS B 1 111 ? 39.25 34.656 16.953 1 67.44 111 LYS B C 1
ATOM 4621 O O . LYS B 1 111 ? 38.938 33.656 16.312 1 67.44 111 LYS B O 1
ATOM 4626 N N . LEU B 1 112 ? 38.438 35.438 17.656 1 62.06 112 LEU B N 1
ATOM 4627 C CA . LEU B 1 112 ? 37 35.156 17.609 1 62.06 112 LEU B CA 1
ATOM 4628 C C . LEU B 1 112 ? 36.438 35.281 16.203 1 62.06 112 LEU B C 1
ATOM 4630 O O . LEU B 1 112 ? 35.656 34.469 15.75 1 62.06 112 LEU B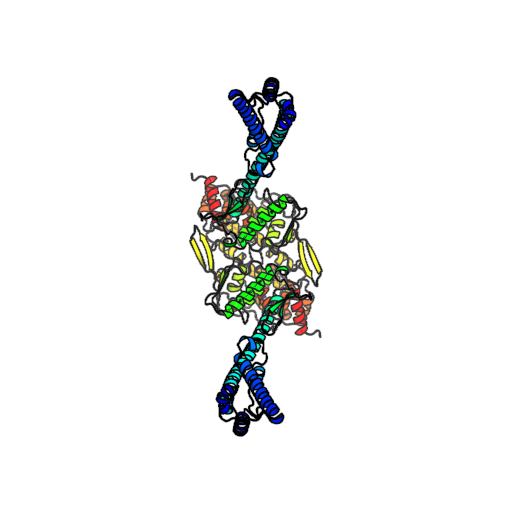 O 1
ATOM 4634 N N . GLN B 1 113 ? 36.906 36.406 15.578 1 62.84 113 GLN B N 1
ATOM 4635 C CA . GLN B 1 113 ? 36.469 36.594 14.203 1 62.84 113 GLN B CA 1
ATOM 4636 C C . GLN B 1 113 ? 36.938 35.469 13.305 1 62.84 113 GLN B C 1
ATOM 4638 O O . GLN B 1 113 ? 36.219 35.031 12.406 1 62.84 113 GLN B O 1
ATOM 4643 N N . GLY B 1 114 ? 38.156 35.125 13.453 1 62.97 114 GLY B N 1
ATOM 4644 C CA . GLY B 1 114 ? 38.625 33.969 12.727 1 62.97 114 GLY B CA 1
ATOM 4645 C C . GLY B 1 114 ? 37.812 32.719 12.969 1 62.97 114 GLY B C 1
ATOM 4646 O O . GLY B 1 114 ? 37.469 31.984 12.031 1 62.97 114 GLY B O 1
ATOM 4647 N N . GLU B 1 115 ? 37.5 32.531 14.242 1 65.31 115 GLU B N 1
ATOM 4648 C CA . GLU B 1 115 ? 36.688 31.391 14.594 1 65.31 115 GLU B CA 1
ATOM 4649 C C . GLU B 1 115 ? 35.281 31.5 14 1 65.31 115 GLU B C 1
ATOM 4651 O O . GLU B 1 115 ? 34.719 30.516 13.539 1 65.31 115 GLU B O 1
ATOM 4656 N N . ILE B 1 116 ? 34.812 32.719 14.07 1 60.31 116 ILE B N 1
ATOM 4657 C CA . ILE B 1 116 ? 33.5 32.938 13.492 1 60.31 116 ILE B CA 1
ATOM 4658 C C . ILE B 1 116 ? 33.562 32.719 11.984 1 60.31 116 ILE B C 1
ATOM 4660 O O . ILE B 1 116 ? 32.625 32.094 11.422 1 60.31 116 ILE B O 1
ATOM 4664 N N . ALA B 1 117 ? 34.562 33.25 11.375 1 63.12 117 ALA B N 1
ATOM 4665 C CA . ALA B 1 117 ? 34.719 33.062 9.938 1 63.12 117 ALA B CA 1
ATOM 4666 C C . ALA B 1 117 ? 34.812 31.562 9.609 1 63.12 117 ALA B C 1
ATOM 4668 O O . ALA B 1 117 ? 34.219 31.094 8.625 1 63.12 117 ALA B O 1
ATOM 4669 N N . GLN B 1 118 ? 35.562 30.906 10.383 1 65.62 118 GLN B N 1
ATOM 4670 C CA . GLN B 1 118 ? 35.688 29.469 10.203 1 65.62 118 GLN B CA 1
ATOM 4671 C C . GLN B 1 118 ? 34.344 28.781 10.406 1 65.62 118 GLN B C 1
ATOM 4673 O O . GLN B 1 118 ? 33.969 27.875 9.648 1 65.62 118 GLN B O 1
ATOM 4678 N N . GLN B 1 119 ? 33.688 29.25 11.461 1 61.94 119 GLN B N 1
ATOM 4679 C CA . GLN B 1 119 ? 32.375 28.672 11.727 1 61.94 119 GLN B CA 1
ATOM 4680 C C . GLN B 1 119 ? 31.406 28.984 10.586 1 61.94 119 GLN B C 1
ATOM 4682 O O . GLN B 1 119 ? 30.609 28.141 10.188 1 61.94 119 GLN B O 1
ATOM 4687 N N . LYS B 1 120 ? 31.5 30.188 10.156 1 62.75 120 LYS B N 1
ATOM 4688 C CA . LYS B 1 120 ? 30.641 30.578 9.047 1 62.75 120 LYS B CA 1
ATOM 4689 C C . LYS B 1 120 ? 30.922 29.75 7.805 1 62.75 120 LYS B C 1
ATOM 4691 O O . LYS B 1 120 ? 30.016 29.344 7.09 1 62.75 120 LYS B O 1
ATOM 4696 N N . LYS B 1 121 ? 32.156 29.594 7.57 1 67.81 121 LYS B N 1
ATOM 4697 C CA . LYS B 1 121 ? 32.562 28.75 6.434 1 67.81 121 LYS B CA 1
ATOM 4698 C C . LYS B 1 121 ? 32.062 27.328 6.605 1 67.81 121 LYS B C 1
ATOM 4700 O O . LYS B 1 121 ? 31.594 26.703 5.645 1 67.81 121 LYS B O 1
ATOM 4705 N N . LEU B 1 122 ? 32.156 26.906 7.805 1 65.69 122 LEU B N 1
ATOM 4706 C CA . LEU B 1 122 ? 31.688 25.562 8.086 1 65.69 122 LEU B CA 1
ATOM 4707 C C . LEU B 1 122 ? 30.188 25.453 7.922 1 65.69 122 LEU B C 1
ATOM 4709 O O . LEU B 1 122 ? 29.688 24.453 7.395 1 65.69 122 LEU B O 1
ATOM 4713 N N . ILE B 1 123 ? 29.609 26.453 8.359 1 63.5 123 ILE B N 1
ATOM 4714 C CA . ILE B 1 123 ? 28.156 26.469 8.227 1 63.5 123 ILE B CA 1
ATOM 4715 C C . ILE B 1 123 ? 27.781 26.5 6.75 1 63.5 123 ILE B C 1
ATOM 4717 O O . ILE B 1 123 ? 26.875 25.766 6.324 1 63.5 123 ILE B O 1
ATOM 4721 N N . LYS B 1 124 ? 28.469 27.312 6.051 1 67.69 124 LYS B N 1
ATOM 4722 C CA . LYS B 1 124 ? 28.203 27.406 4.621 1 67.69 124 LYS B CA 1
ATOM 4723 C C . LYS B 1 124 ? 28.438 26.062 3.928 1 67.69 124 LYS B C 1
ATOM 4725 O O . LYS B 1 124 ? 27.625 25.641 3.094 1 67.69 124 LYS B O 1
ATOM 4730 N N . LYS B 1 125 ? 29.469 25.484 4.324 1 73.62 125 LYS B N 1
ATOM 4731 C CA . LYS B 1 125 ? 29.797 24.203 3.732 1 73.62 125 LYS B CA 1
ATOM 4732 C C . LYS B 1 125 ? 28.734 23.156 4.098 1 73.62 125 LYS B C 1
ATOM 4734 O O . LYS B 1 125 ? 28.344 22.344 3.256 1 73.62 125 LYS B O 1
ATOM 4739 N N . THR B 1 126 ? 28.375 23.172 5.285 1 70.12 126 THR B N 1
ATOM 4740 C CA . THR B 1 126 ? 27.359 22.234 5.758 1 70.12 126 THR B CA 1
ATOM 4741 C C . THR B 1 126 ? 26.031 22.469 5.055 1 70.12 126 THR B C 1
ATOM 4743 O O . THR B 1 126 ? 25.344 21.516 4.66 1 70.12 126 THR B O 1
ATOM 4746 N N . ILE B 1 127 ? 25.812 23.656 4.879 1 68.88 127 ILE B N 1
ATOM 4747 C CA . ILE B 1 127 ? 24.562 24.031 4.219 1 68.88 127 ILE B CA 1
ATOM 4748 C C . ILE B 1 127 ? 24.594 23.562 2.764 1 68.88 127 ILE B C 1
ATOM 4750 O O . ILE B 1 127 ? 23.609 23.016 2.262 1 68.88 127 ILE B O 1
ATOM 4754 N N . GLU B 1 128 ? 25.688 23.828 2.168 1 75.31 128 GLU B N 1
ATOM 4755 C CA . GLU B 1 128 ? 25.828 23.406 0.774 1 75.31 128 GLU B CA 1
ATOM 4756 C C . GLU B 1 128 ? 25.75 21.891 0.638 1 75.31 128 GLU B C 1
ATOM 4758 O O . GLU B 1 128 ? 25.125 21.375 -0.285 1 75.31 128 GLU B O 1
ATOM 4763 N N . MET B 1 129 ? 26.375 21.359 1.538 1 76 129 MET B N 1
ATOM 4764 C CA . MET B 1 129 ? 26.359 19.906 1.517 1 76 129 MET B CA 1
ATOM 4765 C C . MET B 1 129 ? 24.953 19.359 1.718 1 76 129 MET B C 1
ATOM 4767 O O . MET B 1 129 ? 24.484 18.531 0.945 1 76 129 MET B O 1
ATOM 4771 N N . TYR B 1 130 ? 24.344 19.875 2.73 1 73.31 130 TYR B N 1
ATOM 4772 C CA . TYR B 1 130 ? 22.984 19.422 3.025 1 73.31 130 TYR B CA 1
ATOM 4773 C C . TYR B 1 130 ? 22.031 19.797 1.9 1 73.31 130 TYR B C 1
ATOM 4775 O O . TYR B 1 130 ? 21.141 19 1.552 1 73.31 130 TYR B O 1
ATOM 4783 N N . SER B 1 131 ? 22.266 20.891 1.365 1 75.5 131 SER B N 1
ATOM 4784 C CA . SER B 1 131 ? 21.422 21.328 0.254 1 75.5 131 SER B CA 1
ATOM 4785 C C . SER B 1 131 ? 21.562 20.391 -0.942 1 75.5 131 SER B C 1
ATOM 4787 O O . SER B 1 131 ? 20.578 20.047 -1.595 1 75.5 131 SER B O 1
ATOM 4789 N N . SER B 1 132 ? 22.75 20.062 -1.159 1 78 132 SER B N 1
ATOM 4790 C CA . SER B 1 132 ? 23 19.156 -2.275 1 78 132 SER B CA 1
ATOM 4791 C C . SER B 1 132 ? 22.359 17.781 -2.031 1 78 132 SER B C 1
ATOM 4793 O O . SER B 1 132 ? 21.766 17.203 -2.939 1 78 132 SER B O 1
ATOM 4795 N N . GLU B 1 133 ? 22.484 17.344 -0.853 1 76.69 133 GLU B N 1
ATOM 4796 C CA . GLU B 1 133 ? 21.922 16.047 -0.5 1 76.69 133 GLU B CA 1
ATOM 4797 C C . GLU B 1 133 ? 20.391 16.078 -0.577 1 76.69 133 GLU B C 1
ATOM 4799 O O . GLU B 1 133 ? 19.781 15.141 -1.095 1 76.69 133 GLU B O 1
ATOM 4804 N N . ILE B 1 134 ? 19.875 17.094 -0.096 1 76.31 134 ILE B N 1
ATOM 4805 C CA . ILE B 1 134 ? 18.422 17.234 -0.11 1 76.31 134 ILE B CA 1
ATOM 4806 C C . ILE B 1 134 ? 17.922 17.344 -1.551 1 76.31 134 ILE B C 1
ATOM 4808 O O . ILE B 1 134 ? 16.922 16.719 -1.912 1 76.31 134 ILE B O 1
ATOM 4812 N N . ASN B 1 135 ? 18.641 18.078 -2.318 1 77.94 135 ASN B N 1
ATOM 4813 C CA . ASN B 1 135 ? 18.25 18.25 -3.711 1 77.94 135 ASN B CA 1
ATOM 4814 C C . ASN B 1 135 ? 18.375 16.953 -4.496 1 77.94 135 ASN B C 1
ATOM 4816 O O . ASN B 1 135 ? 17.562 16.672 -5.383 1 77.94 135 ASN B O 1
ATOM 4820 N N . GLU B 1 136 ? 19.344 16.234 -4.168 1 75.44 136 GLU B N 1
ATOM 4821 C CA . GLU B 1 136 ? 19.469 14.922 -4.785 1 75.44 136 GLU B CA 1
ATOM 4822 C C . GLU B 1 136 ? 18.312 14.016 -4.414 1 75.44 136 GLU B C 1
ATOM 4824 O O . GLU B 1 136 ? 17.766 13.32 -5.27 1 75.44 136 GLU B O 1
ATOM 4829 N N . PHE B 1 137 ? 17.984 14.062 -3.23 1 73.69 137 PHE B N 1
ATOM 4830 C CA . PHE B 1 137 ? 16.844 13.289 -2.756 1 73.69 137 PHE B CA 1
ATOM 4831 C C . PHE B 1 137 ? 15.57 13.711 -3.473 1 73.69 137 PHE B C 1
ATOM 4833 O O . PHE B 1 137 ? 14.812 12.867 -3.955 1 73.69 137 PHE B O 1
ATOM 4840 N N . LEU B 1 138 ? 15.414 14.977 -3.49 1 74.81 138 LEU B N 1
ATOM 4841 C CA . LEU B 1 138 ? 14.195 15.492 -4.109 1 74.81 138 LEU B CA 1
ATOM 4842 C C . LEU B 1 138 ? 14.125 15.094 -5.578 1 74.81 138 LEU B C 1
ATOM 4844 O O . LEU B 1 138 ? 13.055 14.711 -6.066 1 74.81 138 LEU B O 1
ATOM 4848 N N . TYR B 1 139 ? 15.094 15.156 -6.133 1 72.56 139 TYR B N 1
ATOM 4849 C CA . TYR B 1 139 ? 15.164 14.789 -7.543 1 72.56 139 TYR B CA 1
ATOM 4850 C C . TYR B 1 139 ? 14.82 13.32 -7.742 1 72.56 139 TYR B C 1
ATOM 4852 O O . TYR B 1 139 ? 13.984 12.984 -8.578 1 72.56 139 TYR B O 1
ATOM 4860 N N . TYR B 1 140 ? 15.281 12.602 -6.914 1 70.31 140 TYR B N 1
ATOM 4861 C CA . TYR B 1 140 ? 15.102 11.164 -7.066 1 70.31 140 TYR B CA 1
ATOM 4862 C C . TYR B 1 140 ? 13.703 10.742 -6.633 1 70.31 140 TYR B C 1
ATOM 4864 O O . TYR B 1 140 ? 13.18 9.734 -7.102 1 70.31 140 TYR B O 1
ATOM 4872 N N . ALA B 1 141 ? 13.297 11.492 -5.715 1 72.44 141 ALA B N 1
ATOM 4873 C CA . ALA B 1 141 ? 11.938 11.211 -5.27 1 72.44 141 ALA B CA 1
ATOM 4874 C C . ALA B 1 141 ? 10.914 11.742 -6.273 1 72.44 141 ALA B C 1
ATOM 4876 O O . ALA B 1 141 ? 9.711 11.5 -6.129 1 72.44 141 ALA B O 1
ATOM 4877 N N . GLY B 1 142 ? 11.469 12.391 -7.305 1 70.62 142 GLY B N 1
ATOM 4878 C CA . GLY B 1 142 ? 10.586 12.867 -8.359 1 70.62 142 GLY B CA 1
ATOM 4879 C C . GLY B 1 142 ? 9.945 14.203 -8.039 1 70.62 142 GLY B C 1
ATOM 4880 O O . GLY B 1 142 ? 8.938 14.578 -8.648 1 70.62 142 GLY B O 1
ATOM 4881 N N . TYR B 1 143 ? 10.461 14.82 -7.035 1 70.81 143 TYR B N 1
ATOM 4882 C CA . TYR B 1 143 ? 9.922 16.125 -6.688 1 70.81 143 TYR B CA 1
ATOM 4883 C C . TYR B 1 143 ? 10.523 17.219 -7.566 1 70.81 143 TYR B C 1
ATOM 4885 O O . TYR B 1 143 ? 11.703 17.156 -7.922 1 70.81 143 TYR B O 1
ATOM 4893 N N . LYS B 1 144 ? 9.711 18.156 -7.91 1 71.75 144 LYS B N 1
ATOM 4894 C CA . LYS B 1 144 ? 10.172 19.25 -8.773 1 71.75 144 LYS B CA 1
ATOM 4895 C C . LYS B 1 144 ? 10.539 20.484 -7.953 1 71.75 144 LYS B C 1
ATOM 4897 O O . LYS B 1 144 ? 10.172 21.594 -8.32 1 71.75 144 LYS B O 1
ATOM 4902 N N . TYR B 1 145 ? 11.117 20.188 -6.816 1 70.19 145 TYR B N 1
ATOM 4903 C CA . TYR B 1 145 ? 11.531 21.281 -5.957 1 70.19 145 TYR B CA 1
ATOM 4904 C C . TYR B 1 145 ? 13.008 21.188 -5.613 1 70.19 145 TYR B C 1
ATOM 4906 O O . TYR B 1 145 ? 13.594 20.094 -5.664 1 70.19 145 TYR B O 1
ATOM 4914 N N . GLN B 1 146 ? 13.578 22.312 -5.52 1 72.56 146 GLN B N 1
ATOM 4915 C CA . GLN B 1 146 ? 14.953 22.391 -5.039 1 72.56 146 GLN B CA 1
ATOM 4916 C C . GLN B 1 146 ? 15.062 23.328 -3.84 1 72.56 146 GLN B C 1
ATOM 4918 O O . GLN B 1 146 ? 14.328 24.312 -3.744 1 72.56 146 GLN B O 1
ATOM 4923 N N . VAL B 1 147 ? 15.812 22.828 -2.955 1 71.94 147 VAL B N 1
ATOM 4924 C CA . VAL B 1 147 ? 16.062 23.688 -1.797 1 71.94 147 VAL B CA 1
ATOM 4925 C C . VAL B 1 147 ? 17.297 24.547 -2.041 1 71.94 147 VAL B C 1
ATOM 4927 O O . VAL B 1 147 ? 18.25 24.109 -2.686 1 71.94 147 VAL B O 1
ATOM 4930 N N . ALA B 1 148 ? 17.125 25.844 -1.822 1 69.56 148 ALA B N 1
ATOM 4931 C CA . ALA B 1 148 ? 18.25 26.75 -1.899 1 69.56 148 ALA B CA 1
ATOM 4932 C C . ALA B 1 148 ? 18.391 27.562 -0.615 1 69.56 148 ALA B C 1
ATOM 4934 O O . ALA B 1 148 ? 17.406 27.812 0.084 1 69.56 148 ALA B O 1
ATOM 4935 N N . ILE B 1 149 ? 19.484 27.641 -0.143 1 63.34 149 ILE B N 1
ATOM 4936 C CA . ILE B 1 149 ? 19.719 28.484 1.011 1 63.34 149 ILE B CA 1
ATOM 4937 C C . ILE B 1 149 ? 20.047 29.906 0.542 1 63.34 149 ILE B C 1
ATOM 4939 O O . ILE B 1 149 ? 20.984 30.125 -0.215 1 63.34 149 ILE B O 1
ATOM 4943 N N . GLU B 1 150 ? 19.141 30.703 0.676 1 60.88 150 GLU B N 1
ATOM 4944 C CA . GLU B 1 150 ? 19.359 32.094 0.333 1 60.88 150 GLU B CA 1
ATOM 4945 C C . GLU B 1 150 ? 19.781 32.906 1.557 1 60.88 150 GLU B C 1
ATOM 4947 O O . GLU B 1 150 ? 19.25 32.719 2.648 1 60.88 150 GLU B O 1
ATOM 4952 N N . GLU B 1 151 ? 20.938 33.469 1.411 1 56.38 151 GLU B N 1
ATOM 4953 C CA . GLU B 1 151 ? 21.422 34.375 2.457 1 56.38 151 GLU B CA 1
ATOM 4954 C C . GLU B 1 151 ? 20.625 35.656 2.498 1 56.38 151 GLU B C 1
ATOM 4956 O O . GLU B 1 151 ? 20.531 36.375 1.5 1 56.38 151 GLU B O 1
ATOM 4961 N N . GLU B 1 152 ? 19.516 35.688 3.088 1 51.69 152 GLU B N 1
ATOM 4962 C CA . GLU B 1 152 ? 18.828 36.969 3.094 1 51.69 152 GLU B CA 1
ATOM 4963 C C . GLU B 1 152 ? 19.719 38.094 3.635 1 51.69 152 GLU B C 1
ATOM 4965 O O . GLU B 1 152 ? 19.797 39.188 3.041 1 51.69 152 GLU B O 1
ATOM 4970 N N . ASN B 1 153 ? 19.891 38.062 5.09 1 49.97 153 ASN B N 1
ATOM 4971 C CA . ASN B 1 153 ? 20.781 39 5.754 1 49.97 153 ASN B CA 1
ATOM 4972 C C . ASN B 1 153 ? 22.031 38.312 6.289 1 49.97 153 ASN B C 1
ATOM 4974 O O . ASN B 1 153 ? 22.125 37.094 6.27 1 49.97 153 ASN B O 1
ATOM 4978 N N . THR B 1 154 ? 23.156 39.094 6.691 1 48.59 154 THR B N 1
ATOM 4979 C CA . THR B 1 154 ? 24.5 38.75 7.105 1 48.59 154 THR B CA 1
ATOM 4980 C C . THR B 1 154 ? 24.484 37.562 8.047 1 48.59 154 THR B C 1
ATOM 4982 O O . THR B 1 154 ? 25.516 36.938 8.305 1 48.59 154 THR B O 1
ATOM 4985 N N . THR B 1 155 ? 23.344 37.219 8.711 1 49.78 155 THR B N 1
ATOM 4986 C CA . THR B 1 155 ? 23.5 36.25 9.781 1 49.78 155 THR B CA 1
ATOM 4987 C C . THR B 1 155 ? 22.484 35.125 9.633 1 49.78 155 THR B C 1
ATOM 4989 O O . THR B 1 155 ? 22.594 34.094 10.289 1 49.78 155 THR B O 1
ATOM 4992 N N . ASP B 1 156 ? 21.438 35.344 8.773 1 51.75 156 ASP B N 1
ATOM 4993 C CA . ASP B 1 156 ? 20.375 34.344 8.852 1 51.75 156 ASP B CA 1
ATOM 4994 C C . ASP B 1 156 ? 20.219 33.594 7.539 1 51.75 156 ASP B C 1
ATOM 4996 O O . ASP B 1 156 ? 20.172 34.188 6.469 1 51.75 156 ASP B O 1
ATOM 5000 N N . TYR B 1 157 ? 20.625 32.406 7.582 1 56.66 157 TYR B N 1
ATOM 5001 C CA . TYR B 1 157 ? 20.391 31.531 6.441 1 56.66 157 TYR B CA 1
ATOM 5002 C C . TYR B 1 157 ? 18.984 30.953 6.457 1 56.66 157 TYR B C 1
ATOM 5004 O O . TYR B 1 157 ? 18.453 30.609 7.516 1 56.66 157 TYR B O 1
ATOM 5012 N N . HIS B 1 158 ? 18.344 31.344 5.336 1 59.78 158 HIS B N 1
ATOM 5013 C CA . HIS B 1 158 ? 17 30.766 5.219 1 59.78 158 HIS B CA 1
ATOM 5014 C C . HIS B 1 158 ? 16.969 29.703 4.133 1 59.78 158 HIS B C 1
ATOM 5016 O O . HIS B 1 158 ? 17.547 29.875 3.062 1 59.78 158 HIS B O 1
ATOM 5022 N N . LEU B 1 159 ? 16.453 28.531 4.617 1 63.31 159 LEU B N 1
ATOM 5023 C CA . LEU B 1 159 ? 16.188 27.484 3.641 1 63.31 159 LEU B CA 1
ATOM 5024 C C . LEU B 1 159 ? 14.961 27.812 2.799 1 63.31 159 LEU B C 1
ATOM 5026 O O . LEU B 1 159 ? 13.891 28.078 3.342 1 63.31 159 LEU B O 1
ATOM 5030 N N . VAL B 1 160 ? 15.289 28.047 1.481 1 65.19 160 VAL B N 1
ATOM 5031 C CA . VAL B 1 160 ? 14.172 28.344 0.591 1 65.19 160 VAL B CA 1
ATOM 5032 C C . VAL B 1 160 ? 13.93 27.172 -0.344 1 65.19 160 VAL B C 1
ATOM 5034 O O . VAL B 1 160 ? 14.875 26.5 -0.778 1 65.19 160 VAL B O 1
ATOM 5037 N N . LEU B 1 161 ? 12.656 26.844 -0.469 1 66 161 LEU B N 1
ATOM 5038 C CA . LEU B 1 161 ? 12.234 25.828 -1.434 1 66 161 LEU B CA 1
ATOM 5039 C C . LEU B 1 161 ? 11.789 26.484 -2.74 1 66 161 LEU B C 1
ATOM 5041 O O . LEU B 1 161 ? 10.969 27.406 -2.732 1 66 161 LEU B O 1
ATOM 5045 N N . LYS B 1 162 ? 12.516 26.078 -3.838 1 69.12 162 LYS B N 1
ATOM 5046 C CA . LYS B 1 162 ? 12.219 26.625 -5.156 1 69.12 162 LYS B CA 1
ATOM 5047 C C . LYS B 1 162 ? 11.695 25.547 -6.102 1 69.12 162 LYS B C 1
ATOM 5049 O O . LYS B 1 162 ? 12.172 24.406 -6.078 1 69.12 162 LYS B O 1
ATOM 5054 N N . HIS B 1 163 ? 10.547 25.906 -6.734 1 67.62 163 HIS B N 1
ATOM 5055 C CA . HIS B 1 163 ? 10.102 25 -7.785 1 67.62 163 HIS B CA 1
ATOM 5056 C C . HIS B 1 163 ? 11.031 25.047 -8.992 1 67.62 163 HIS B C 1
ATOM 5058 O O . HIS B 1 163 ? 11.445 26.125 -9.422 1 67.62 163 HIS B O 1
ATOM 5064 N N . ILE B 1 164 ? 11.453 23.953 -9.531 1 63.16 164 ILE B N 1
ATOM 5065 C CA . ILE B 1 164 ? 12.43 23.875 -10.609 1 63.16 164 ILE B CA 1
ATOM 5066 C C . ILE B 1 164 ? 11.898 24.609 -11.844 1 63.16 164 ILE B C 1
ATOM 5068 O O . ILE B 1 164 ? 12.648 25.297 -12.539 1 63.16 164 ILE B O 1
ATOM 5072 N N . GLU B 1 165 ? 10.594 24.344 -12.219 1 59.84 165 GLU B N 1
ATOM 5073 C CA . GLU B 1 165 ? 10.062 24.969 -13.422 1 59.84 165 GLU B CA 1
ATOM 5074 C C . GLU B 1 165 ? 9.617 26.406 -13.141 1 59.84 165 GLU B C 1
ATOM 5076 O O . GLU B 1 165 ? 9.328 27.172 -14.07 1 59.84 165 GLU B O 1
ATOM 5081 N N . GLY B 1 166 ? 9.422 26.719 -11.883 1 54.75 166 GLY B N 1
ATOM 5082 C CA . GLY B 1 166 ? 8.898 28.062 -11.617 1 54.75 166 GLY B CA 1
ATOM 5083 C C . GLY B 1 166 ? 9.922 29 -11.023 1 54.75 166 GLY B C 1
ATOM 5084 O O . GLY B 1 166 ? 10.922 28.547 -10.445 1 54.75 166 GLY B O 1
ATOM 5085 N N . THR B 1 167 ? 10.047 30.109 -11.664 1 52.38 167 THR B N 1
ATOM 5086 C CA . THR B 1 167 ? 10.961 31.188 -11.312 1 52.38 167 THR B CA 1
ATOM 5087 C C . THR B 1 167 ? 10.711 31.672 -9.883 1 52.38 167 THR B C 1
ATOM 5089 O O . THR B 1 167 ? 11.555 32.344 -9.289 1 52.38 167 THR B O 1
ATOM 5092 N N . ASP B 1 168 ? 9.523 31.594 -9.422 1 49.94 168 ASP B N 1
ATOM 5093 C CA . ASP B 1 168 ? 9.219 32.406 -8.25 1 49.94 168 ASP B CA 1
ATOM 5094 C C . ASP B 1 168 ? 9.453 31.625 -6.961 1 49.94 168 ASP B C 1
ATOM 5096 O O . ASP B 1 168 ? 9.273 30.406 -6.922 1 49.94 168 ASP B O 1
ATOM 5100 N N . ASN B 1 169 ? 10.234 32.25 -6.164 1 52.38 169 ASN B N 1
ATOM 5101 C CA . ASN B 1 169 ? 10.414 31.781 -4.789 1 52.38 169 ASN B CA 1
ATOM 5102 C C . ASN B 1 169 ? 9.094 31.391 -4.148 1 52.38 169 ASN B C 1
ATOM 5104 O O . ASN B 1 169 ? 8.102 32.125 -4.254 1 52.38 169 ASN B O 1
ATOM 5108 N N . VAL B 1 170 ? 8.953 30.219 -3.859 1 53.91 170 VAL B N 1
ATOM 5109 C CA . VAL B 1 170 ? 7.723 29.844 -3.168 1 53.91 170 VAL B CA 1
ATOM 5110 C C . VAL B 1 170 ? 7.695 30.469 -1.78 1 53.91 170 VAL B C 1
ATOM 5112 O O . VAL B 1 170 ? 8.477 30.094 -0.903 1 53.91 170 VAL B O 1
ATOM 5115 N N . GLN B 1 171 ? 7.438 31.672 -1.559 1 48.75 171 GLN B N 1
ATOM 5116 C CA . GLN B 1 171 ? 7.395 32.344 -0.262 1 48.75 171 GLN B CA 1
ATOM 5117 C C . GLN B 1 171 ? 6.477 31.594 0.708 1 48.75 171 GLN B C 1
ATOM 5119 O O . GLN B 1 171 ? 6.684 31.641 1.923 1 48.75 171 GLN B O 1
ATOM 5124 N N . THR B 1 172 ? 5.43 30.953 0.206 1 51.22 172 THR B N 1
ATOM 5125 C CA . THR B 1 172 ? 4.523 30.281 1.123 1 51.22 172 THR B CA 1
ATOM 5126 C C . THR B 1 172 ? 4.508 28.781 0.851 1 51.22 172 THR B C 1
ATOM 5128 O O . THR B 1 172 ? 3.625 28.281 0.148 1 51.22 172 THR B O 1
ATOM 5131 N N . VAL B 1 173 ? 5.555 28.141 1.377 1 51.47 173 VAL B N 1
ATOM 5132 C CA . VAL B 1 173 ? 5.812 26.719 1.171 1 51.47 173 VAL B CA 1
ATOM 5133 C C . VAL B 1 173 ? 4.551 25.906 1.478 1 51.47 173 VAL B C 1
ATOM 5135 O O . VAL B 1 173 ? 4.203 24.984 0.74 1 51.47 173 VAL B O 1
ATOM 5138 N N . ASN B 1 174 ? 3.93 26.297 2.592 1 53.44 174 ASN B N 1
ATOM 5139 C CA . ASN B 1 174 ? 2.768 25.562 3.078 1 53.44 174 ASN B CA 1
ATOM 5140 C C . ASN B 1 174 ? 1.635 25.562 2.057 1 53.44 174 ASN B C 1
ATOM 5142 O O . ASN B 1 174 ? 0.812 24.656 2.035 1 53.44 174 ASN B O 1
ATOM 5146 N N . GLU B 1 175 ? 1.781 26.594 1.271 1 54.31 175 GLU B N 1
ATOM 5147 C CA . GLU B 1 175 ? 0.65 26.734 0.36 1 54.31 175 GLU B CA 1
ATOM 5148 C C . GLU B 1 175 ? 0.913 26.016 -0.962 1 54.31 175 GLU B C 1
ATOM 5150 O O . GLU B 1 175 ? -0.022 25.719 -1.705 1 54.31 175 GLU B O 1
ATOM 5155 N N . HIS B 1 176 ? 2.219 25.672 -1.082 1 58 176 HIS B N 1
ATOM 5156 C CA . HIS B 1 176 ? 2.486 25.203 -2.441 1 58 176 HIS B CA 1
ATOM 5157 C C . HIS B 1 176 ? 2.877 23.734 -2.459 1 58 176 HIS B C 1
ATOM 5159 O O . HIS B 1 176 ? 2.879 23.094 -3.518 1 58 176 HIS B O 1
ATOM 5165 N N . LEU B 1 177 ? 3.111 23.312 -1.271 1 65.31 177 LEU B N 1
ATOM 5166 C CA . LEU B 1 177 ? 3.549 21.922 -1.233 1 65.31 177 LEU B CA 1
ATOM 5167 C C . LEU B 1 177 ? 2.371 20.984 -0.968 1 65.31 177 LEU B C 1
ATOM 5169 O O . LEU B 1 177 ? 1.464 21.328 -0.205 1 65.31 177 LEU B O 1
ATOM 5173 N N . SER B 1 178 ? 2.402 20.031 -1.73 1 67.75 178 SER B N 1
ATOM 5174 C CA . SER B 1 178 ? 1.435 18.984 -1.409 1 67.75 178 SER B CA 1
ATOM 5175 C C . SER B 1 178 ? 1.705 18.391 -0.034 1 67.75 178 SER B C 1
ATOM 5177 O O . SER B 1 178 ? 2.74 18.672 0.577 1 67.75 178 SER B O 1
ATOM 5179 N N . TYR B 1 179 ? 0.768 17.703 0.543 1 66.19 179 TYR B N 1
ATOM 5180 C CA . TYR B 1 179 ? 0.921 17.031 1.829 1 66.19 179 TYR B CA 1
ATOM 5181 C C . TYR B 1 179 ? 2.111 16.078 1.81 1 66.19 179 TYR B C 1
ATOM 5183 O O . TYR B 1 179 ? 2.902 16.047 2.756 1 66.19 179 TYR B O 1
ATOM 5191 N N . GLY B 1 180 ? 2.252 15.352 0.707 1 70.19 180 GLY B N 1
ATOM 5192 C CA . GLY B 1 180 ? 3.359 14.414 0.585 1 70.19 180 GLY B CA 1
ATOM 5193 C C . GLY B 1 180 ? 4.715 15.102 0.548 1 70.19 180 GLY B C 1
ATOM 5194 O O . GLY B 1 180 ? 5.664 14.641 1.186 1 70.19 180 GLY B O 1
ATOM 5195 N N . GLU B 1 181 ? 4.711 16.141 -0.181 1 71.06 181 GLU B N 1
ATOM 5196 C CA . GLU B 1 181 ? 5.957 16.891 -0.268 1 71.06 181 GLU B CA 1
ATOM 5197 C C . GLU B 1 181 ? 6.336 17.484 1.086 1 71.06 181 GLU B C 1
ATOM 5199 O O . GLU B 1 181 ? 7.5 17.438 1.486 1 71.06 181 GLU B O 1
ATOM 5204 N N . ARG B 1 182 ? 5.383 18 1.73 1 73 182 ARG B N 1
ATOM 5205 C CA . ARG B 1 182 ? 5.617 18.562 3.055 1 73 182 ARG B CA 1
ATOM 5206 C C . ARG B 1 182 ? 6.121 17.5 4.023 1 73 182 ARG B C 1
ATOM 5208 O O . ARG B 1 182 ? 7.027 17.75 4.816 1 73 182 ARG B O 1
ATOM 5215 N N . ASN B 1 183 ? 5.516 16.375 3.949 1 78.62 183 ASN B N 1
ATOM 5216 C CA . ASN B 1 183 ? 5.941 15.281 4.812 1 78.62 183 ASN B CA 1
ATOM 5217 C C . ASN B 1 183 ? 7.383 14.867 4.523 1 78.62 183 ASN B C 1
ATOM 5219 O O . ASN B 1 183 ? 8.156 14.625 5.445 1 78.62 183 ASN B O 1
ATOM 5223 N N . ALA B 1 184 ? 7.676 14.766 3.248 1 78.38 184 ALA B N 1
ATOM 5224 C CA . ALA B 1 184 ? 9.031 14.391 2.855 1 78.38 184 ALA B CA 1
ATOM 5225 C C . ALA B 1 184 ? 10.055 15.383 3.406 1 78.38 184 ALA B C 1
ATOM 5227 O O . ALA B 1 184 ? 11.078 14.984 3.965 1 78.38 184 ALA B O 1
ATOM 5228 N N . PHE B 1 185 ? 9.703 16.641 3.277 1 76.69 185 PHE B N 1
ATOM 5229 C CA . PHE B 1 185 ? 10.602 17.672 3.775 1 76.69 185 PHE B CA 1
ATOM 5230 C C . PHE B 1 185 ? 10.711 17.609 5.293 1 76.69 185 PHE B C 1
ATOM 5232 O O . PHE B 1 185 ? 11.805 17.781 5.848 1 76.69 185 PHE B O 1
ATOM 5239 N N . ALA B 1 186 ? 9.648 17.453 5.91 1 80.88 186 ALA B N 1
ATOM 5240 C CA . ALA B 1 186 ? 9.641 17.344 7.367 1 80.88 186 ALA B CA 1
ATOM 5241 C C . ALA B 1 186 ? 10.516 16.188 7.844 1 80.88 186 ALA B C 1
ATOM 5243 O O . ALA B 1 186 ? 11.227 16.328 8.844 1 80.88 186 ALA B O 1
ATOM 5244 N N . LEU B 1 187 ? 10.484 15.117 7.156 1 85.94 187 LEU B N 1
ATOM 5245 C CA . LEU B 1 187 ? 11.266 13.938 7.52 1 85.94 187 LEU B CA 1
ATOM 5246 C C . LEU B 1 187 ? 12.758 14.211 7.371 1 85.94 187 LEU B C 1
ATOM 5248 O O . LEU B 1 187 ? 13.555 13.812 8.227 1 85.94 187 LEU B O 1
ATOM 5252 N N . VAL B 1 188 ? 13.07 14.844 6.293 1 81.19 188 VAL B N 1
ATOM 5253 C CA . VAL B 1 188 ? 14.469 15.164 6.051 1 81.19 188 VAL B CA 1
ATOM 5254 C C . VAL B 1 188 ? 14.969 16.125 7.129 1 81.19 188 VAL B C 1
ATOM 5256 O O . VAL B 1 188 ? 16.062 15.938 7.68 1 81.19 188 VAL B O 1
ATOM 5259 N N . LEU B 1 189 ? 14.195 17.125 7.398 1 79.75 189 LEU B N 1
ATOM 5260 C CA . LEU B 1 189 ? 14.57 18.062 8.453 1 79.75 189 LEU B CA 1
ATOM 5261 C C . LEU B 1 189 ? 14.68 17.359 9.797 1 79.75 189 LEU B C 1
ATOM 5263 O O . LEU B 1 189 ? 15.562 17.672 10.602 1 79.75 189 LEU B O 1
ATOM 5267 N N . PHE B 1 190 ? 13.797 16.469 10.031 1 87.19 190 PHE B N 1
ATOM 5268 C CA . PHE B 1 190 ? 13.852 15.664 11.25 1 87.19 190 PHE B CA 1
ATOM 5269 C C . PHE B 1 190 ? 15.156 14.883 11.32 1 87.19 190 PHE B C 1
ATOM 5271 O O . PHE B 1 190 ? 15.789 14.82 12.375 1 87.19 190 PHE B O 1
ATOM 5278 N N . MET B 1 191 ? 15.508 14.281 10.266 1 88.94 191 MET B N 1
ATOM 5279 C CA . MET B 1 191 ? 16.75 13.516 10.203 1 88.94 191 MET B CA 1
ATOM 5280 C C . MET B 1 191 ? 17.938 14.375 10.594 1 88.94 191 MET B C 1
ATOM 5282 O O . MET B 1 191 ? 18.766 13.969 11.422 1 88.94 191 MET B O 1
ATOM 5286 N N . TYR B 1 192 ? 18 15.578 10.062 1 82.5 192 TYR B N 1
ATOM 5287 C CA . TYR B 1 192 ? 19.125 16.453 10.367 1 82.5 192 TYR B CA 1
ATOM 5288 C C . TYR B 1 192 ? 19.078 16.922 11.82 1 82.5 192 TYR B C 1
ATOM 5290 O O . TYR B 1 192 ? 20.125 17.109 12.445 1 82.5 192 TYR B O 1
ATOM 5298 N N . SER B 1 193 ? 17.906 17.109 12.25 1 83.88 193 SER B N 1
ATOM 5299 C CA . SER B 1 193 ? 17.75 17.453 13.664 1 83.88 193 SER B CA 1
ATOM 5300 C C . SER B 1 193 ? 18.297 16.328 14.555 1 83.88 193 SER B C 1
ATOM 5302 O O . SER B 1 193 ? 18.953 16.594 15.57 1 83.88 193 SER B O 1
ATOM 5304 N N . VAL B 1 194 ? 18.047 15.156 14.211 1 90.5 194 VAL B N 1
ATOM 5305 C CA . VAL B 1 194 ? 18.516 13.992 14.953 1 90.5 194 VAL B CA 1
ATOM 5306 C C . VAL B 1 194 ? 20.047 13.961 14.938 1 90.5 194 VAL B C 1
ATOM 5308 O O . VAL B 1 194 ? 20.672 13.68 15.961 1 90.5 194 VAL B O 1
ATOM 5311 N N . LEU B 1 195 ? 20.578 14.266 13.82 1 85.62 195 LEU B N 1
ATOM 5312 C CA . LEU B 1 195 ? 22.031 14.258 13.688 1 85.62 195 LEU B CA 1
ATOM 5313 C C . LEU B 1 195 ? 22.672 15.328 14.578 1 85.62 195 LEU B C 1
ATOM 5315 O O . LEU B 1 195 ? 23.734 15.117 15.156 1 85.62 195 LEU B O 1
ATOM 5319 N N . LYS B 1 196 ? 21.922 16.359 14.633 1 82.19 196 LYS B N 1
ATOM 5320 C CA . LYS B 1 196 ? 22.422 17.469 15.445 1 82.19 196 LYS B CA 1
ATOM 5321 C C . LYS B 1 196 ? 22.297 17.156 16.938 1 82.19 196 LYS B C 1
ATOM 5323 O O . LYS B 1 196 ? 23.25 17.344 17.688 1 82.19 196 LYS B O 1
ATOM 5328 N N . GLU B 1 197 ? 21.156 16.688 17.281 1 88.19 197 GLU B N 1
ATOM 5329 C CA . GLU B 1 197 ? 20.875 16.453 18.688 1 88.19 197 GLU B CA 1
ATOM 5330 C C . GLU B 1 197 ? 21.516 15.156 19.172 1 88.19 197 GLU B C 1
ATOM 5332 O O . GLU B 1 197 ? 21.766 14.992 20.375 1 88.19 197 GLU B O 1
ATOM 5337 N N . ASN B 1 198 ? 21.672 14.242 18.375 1 90.31 198 ASN B N 1
ATOM 5338 C CA . ASN B 1 198 ? 22.344 12.969 18.625 1 90.31 198 ASN B CA 1
ATOM 5339 C C . ASN B 1 198 ? 21.656 12.18 19.734 1 90.31 198 ASN B C 1
ATOM 5341 O O . ASN B 1 198 ? 22.297 11.773 20.703 1 90.31 198 ASN B O 1
ATOM 5345 N N . PRO B 1 199 ? 20.453 11.953 19.625 1 93.06 199 PRO B N 1
ATOM 5346 C CA . PRO B 1 199 ? 19.75 11.141 20.625 1 93.06 199 PRO B CA 1
ATOM 5347 C C . PRO B 1 199 ? 20.172 9.672 20.578 1 93.06 199 PRO B C 1
ATOM 5349 O O . PRO B 1 199 ? 20.703 9.211 19.562 1 93.06 199 PRO B O 1
ATOM 5352 N N . ASP B 1 200 ? 19.875 8.938 21.641 1 93.56 200 ASP B N 1
ATOM 5353 C CA . ASP B 1 200 ? 20.219 7.52 21.719 1 93.56 200 ASP B CA 1
ATOM 5354 C C . ASP B 1 200 ? 19.188 6.668 20.969 1 93.56 200 ASP B C 1
ATOM 5356 O O . ASP B 1 200 ? 19.5 5.551 20.547 1 93.56 200 ASP B O 1
ATOM 5360 N N . LEU B 1 201 ? 17.969 7.168 20.875 1 95.31 201 LEU B N 1
ATOM 5361 C CA . LEU B 1 201 ? 16.875 6.438 20.234 1 95.31 201 LEU B CA 1
ATOM 5362 C C . LEU B 1 201 ? 16.047 7.363 19.344 1 95.31 201 LEU B C 1
ATOM 5364 O O . LEU B 1 201 ? 15.68 8.461 19.766 1 95.31 201 LEU B O 1
ATOM 5368 N N . VAL B 1 202 ? 15.891 6.91 18.141 1 95.19 202 VAL B N 1
ATOM 5369 C CA . VAL B 1 202 ? 15.031 7.617 17.188 1 95.19 202 VAL B CA 1
ATOM 5370 C C . VAL B 1 202 ? 13.773 6.793 16.922 1 95.19 202 VAL B C 1
ATOM 5372 O O . VAL B 1 202 ? 13.867 5.613 16.562 1 95.19 202 VAL B O 1
ATOM 5375 N N . VAL B 1 203 ? 12.57 7.418 17.109 1 95.38 203 VAL B N 1
ATOM 5376 C CA . VAL B 1 203 ? 11.312 6.723 16.859 1 95.38 203 VAL B CA 1
ATOM 5377 C C . VAL B 1 203 ? 10.602 7.344 15.664 1 95.38 203 VAL B C 1
ATOM 5379 O O . VAL B 1 203 ? 10.359 8.555 15.641 1 95.38 203 VAL B O 1
ATOM 5382 N N . LEU B 1 204 ? 10.375 6.562 14.703 1 92.12 204 LEU B N 1
ATOM 5383 C CA . LEU B 1 204 ? 9.609 6.957 13.523 1 92.12 204 LEU B CA 1
ATOM 5384 C C . LEU B 1 204 ? 8.281 6.211 13.461 1 92.12 204 LEU B C 1
ATOM 5386 O O . LEU B 1 204 ? 8.258 4.984 13.344 1 92.12 204 LEU B O 1
ATOM 5390 N N . ASP B 1 205 ? 7.176 6.941 13.516 1 88.19 205 ASP B N 1
ATOM 5391 C CA . ASP B 1 205 ? 5.844 6.34 13.5 1 88.19 205 ASP B CA 1
ATOM 5392 C C . ASP B 1 205 ? 5.184 6.492 12.133 1 88.19 205 ASP B C 1
ATOM 5394 O O . ASP B 1 205 ? 4.5 7.484 11.883 1 88.19 205 ASP B O 1
ATOM 5398 N N . ASP B 1 206 ? 5.379 5.453 11.305 1 84.94 206 ASP B N 1
ATOM 5399 C CA . ASP B 1 206 ? 4.812 5.309 9.969 1 84.94 206 ASP B CA 1
ATOM 5400 C C . ASP B 1 206 ? 5.133 6.527 9.102 1 84.94 206 ASP B C 1
ATOM 5402 O O . ASP B 1 206 ? 4.23 7.145 8.531 1 84.94 206 ASP B O 1
ATOM 5406 N N . PRO B 1 207 ? 6.293 6.801 8.828 1 82 207 PRO B N 1
ATOM 5407 C CA . PRO B 1 207 ? 6.711 8.023 8.133 1 82 207 PRO B CA 1
ATOM 5408 C C . PRO B 1 207 ? 6.484 7.949 6.625 1 82 207 PRO B C 1
ATOM 5410 O O . PRO B 1 207 ? 6.461 8.977 5.949 1 82 207 PRO B O 1
ATOM 5413 N N . ILE B 1 208 ? 6.258 6.766 6.094 1 77.31 208 ILE B N 1
ATOM 5414 C CA . ILE B 1 208 ? 6.402 6.664 4.645 1 77.31 208 ILE B CA 1
ATOM 5415 C C . ILE B 1 208 ? 5.09 6.191 4.023 1 77.31 208 ILE B C 1
ATOM 5417 O O . ILE B 1 208 ? 4.957 6.141 2.801 1 77.31 208 ILE B O 1
ATOM 5421 N N . SER B 1 209 ? 4.094 5.914 4.691 1 71.31 209 SER B N 1
ATOM 5422 C CA . SER B 1 209 ? 2.889 5.266 4.188 1 71.31 209 SER B CA 1
ATOM 5423 C C . SER B 1 209 ? 2.156 6.156 3.191 1 71.31 209 SER B C 1
ATOM 5425 O O . SER B 1 209 ? 1.414 5.664 2.338 1 71.31 209 SER B O 1
ATOM 5427 N N . SER B 1 210 ? 2.365 7.414 3.234 1 68.81 210 SER B N 1
ATOM 5428 C CA . SER B 1 210 ? 1.61 8.336 2.393 1 68.81 210 SER B CA 1
ATOM 5429 C C . SER B 1 210 ? 2.299 8.547 1.048 1 68.81 210 SER B C 1
ATOM 5431 O O . SER B 1 210 ? 1.763 9.227 0.169 1 68.81 210 SER B O 1
ATOM 5433 N N . PHE B 1 211 ? 3.404 7.875 0.883 1 73.56 211 PHE B N 1
ATOM 5434 C CA . PHE B 1 211 ? 4.164 8.109 -0.338 1 73.56 211 PHE B CA 1
ATOM 5435 C C . PHE B 1 211 ? 3.891 7.023 -1.368 1 73.56 211 PHE B C 1
ATOM 5437 O O . PHE B 1 211 ? 3.52 5.902 -1.011 1 73.56 211 PHE B O 1
ATOM 5444 N N . ASP B 1 212 ? 4.023 7.523 -2.584 1 71.5 212 ASP B N 1
ATOM 5445 C CA . ASP B 1 212 ? 3.936 6.531 -3.648 1 71.5 212 ASP B CA 1
ATOM 5446 C C . ASP B 1 212 ? 5.156 5.609 -3.641 1 71.5 212 ASP B C 1
ATOM 5448 O O . ASP B 1 212 ? 6.133 5.867 -2.936 1 71.5 212 ASP B O 1
ATOM 5452 N N . GLY B 1 213 ? 4.98 4.496 -4.293 1 68.19 213 GLY B N 1
ATOM 5453 C CA . GLY B 1 213 ? 5.98 3.439 -4.258 1 68.19 213 GLY B CA 1
ATOM 5454 C C . GLY B 1 213 ? 7.383 3.939 -4.539 1 68.19 213 GLY B C 1
ATOM 5455 O O . GLY B 1 213 ? 8.312 3.635 -3.791 1 68.19 213 GLY B O 1
ATOM 5456 N N . ASN B 1 214 ? 7.59 4.672 -5.539 1 66.25 214 ASN B N 1
ATOM 5457 C CA . ASN B 1 214 ? 8.914 5.141 -5.922 1 66.25 214 ASN B CA 1
ATOM 5458 C C . ASN B 1 214 ? 9.477 6.125 -4.898 1 66.25 214 ASN B C 1
ATOM 5460 O O . ASN B 1 214 ? 10.68 6.117 -4.613 1 66.25 214 ASN B O 1
ATOM 5464 N N . LYS B 1 215 ? 8.633 6.891 -4.324 1 76.06 215 LYS B N 1
ATOM 5465 C CA . LYS B 1 215 ? 9.062 7.891 -3.348 1 76.06 215 LYS B CA 1
ATOM 5466 C C . LYS B 1 215 ? 9.43 7.234 -2.02 1 76.06 215 LYS B C 1
ATOM 5468 O O . LYS B 1 215 ? 10.352 7.68 -1.338 1 76.06 215 LYS B O 1
ATOM 5473 N N . LYS B 1 216 ? 8.781 6.172 -1.771 1 78.31 216 LYS B N 1
ATOM 5474 C CA . LYS B 1 216 ? 9.039 5.48 -0.51 1 78.31 216 LYS B CA 1
ATOM 5475 C C . LYS B 1 216 ? 10.484 4.988 -0.436 1 78.31 216 LYS B C 1
ATOM 5477 O O . LYS B 1 216 ? 11.141 5.145 0.592 1 78.31 216 LYS B O 1
ATOM 5482 N N . PHE B 1 217 ? 10.93 4.543 -1.48 1 73.5 217 PHE B N 1
ATOM 5483 C CA . PHE B 1 217 ? 12.289 4.023 -1.52 1 73.5 217 PHE B CA 1
ATOM 5484 C C . PHE B 1 217 ? 13.305 5.148 -1.364 1 73.5 217 PHE B C 1
ATOM 5486 O O . PHE B 1 217 ? 14.312 4.992 -0.669 1 73.5 217 PHE B O 1
ATOM 5493 N N . ALA B 1 218 ? 13.062 6.148 -2.08 1 75.94 218 ALA B N 1
ATOM 5494 C CA . ALA B 1 218 ? 13.961 7.297 -2.002 1 75.94 218 ALA B CA 1
ATOM 5495 C C . ALA B 1 218 ? 14.07 7.809 -0.569 1 75.94 218 ALA B C 1
ATOM 5497 O O . ALA B 1 218 ? 15.164 8.172 -0.114 1 75.94 218 ALA B O 1
ATOM 5498 N N . ILE B 1 219 ? 13.016 7.77 0.062 1 80.69 219 ILE B N 1
ATOM 5499 C CA . ILE B 1 219 ? 12.977 8.266 1.432 1 80.69 219 ILE B CA 1
ATOM 5500 C C . ILE B 1 219 ? 13.742 7.316 2.35 1 80.69 219 ILE B C 1
ATOM 5502 O O . ILE B 1 219 ? 14.531 7.758 3.186 1 80.69 219 ILE B O 1
ATOM 5506 N N . ILE B 1 220 ? 13.539 6.062 2.203 1 80.94 220 ILE B N 1
ATOM 5507 C CA . ILE B 1 220 ? 14.219 5.062 3.021 1 80.94 220 ILE B CA 1
ATOM 5508 C C . ILE B 1 220 ? 15.734 5.164 2.803 1 80.94 220 ILE B C 1
ATOM 5510 O O . ILE B 1 220 ? 16.5 5.098 3.76 1 80.94 220 ILE B O 1
ATOM 5514 N N . ASN B 1 221 ? 16.047 5.324 1.624 1 79 221 ASN B N 1
ATOM 5515 C CA . ASN B 1 221 ? 17.469 5.465 1.303 1 79 221 ASN B CA 1
ATOM 5516 C C . ASN B 1 221 ? 18.078 6.703 1.96 1 79 221 ASN B C 1
ATOM 5518 O O . ASN B 1 221 ? 19.188 6.648 2.494 1 79 221 ASN B O 1
ATOM 5522 N N . MET B 1 222 ? 17.391 7.719 1.841 1 81.5 222 MET B N 1
ATOM 5523 C CA . MET B 1 222 ? 17.859 8.969 2.434 1 81.5 222 MET B CA 1
ATOM 5524 C C . MET B 1 222 ? 17.984 8.836 3.947 1 81.5 222 MET B C 1
ATOM 5526 O O . MET B 1 222 ? 18.969 9.289 4.531 1 81.5 222 MET B O 1
ATOM 5530 N N . LEU B 1 223 ? 17.094 8.188 4.531 1 85.69 223 LEU B N 1
ATOM 5531 C CA . LEU B 1 223 ? 17.031 8.109 5.984 1 85.69 223 LEU B CA 1
ATOM 5532 C C . LEU B 1 223 ? 18.078 7.133 6.523 1 85.69 223 LEU B C 1
ATOM 5534 O O . LEU B 1 223 ? 18.609 7.328 7.621 1 85.69 223 LEU B O 1
ATOM 5538 N N . PHE B 1 224 ? 18.422 6.074 5.723 1 86.19 224 PHE B N 1
ATOM 5539 C CA . PHE B 1 224 ? 19.141 4.992 6.383 1 86.19 224 PHE B CA 1
ATOM 5540 C C . PHE B 1 224 ? 20.406 4.645 5.625 1 86.19 224 PHE B C 1
ATOM 5542 O O . PHE B 1 224 ? 21.281 3.939 6.148 1 86.19 224 PHE B O 1
ATOM 5549 N N . MET B 1 225 ? 20.594 5.094 4.484 1 78.12 225 MET B N 1
ATOM 5550 C CA . MET B 1 225 ? 21.703 4.598 3.682 1 78.12 225 MET B CA 1
ATOM 5551 C C . MET B 1 225 ? 22.641 5.738 3.297 1 78.12 225 MET B C 1
ATOM 5553 O O . MET B 1 225 ? 23.797 5.5 2.926 1 78.12 225 MET B O 1
ATOM 5557 N N . GLY B 1 226 ? 22.188 6.871 3.352 1 74 226 GLY B N 1
ATOM 5558 C CA . GLY B 1 226 ? 23 8.016 2.982 1 74 226 GLY B CA 1
ATOM 5559 C C . GLY B 1 226 ? 24.141 8.266 3.943 1 74 226 GLY B C 1
ATOM 5560 O O . GLY B 1 226 ? 24.219 7.633 5 1 74 226 GLY B O 1
ATOM 5561 N N . LYS B 1 227 ? 25.016 9.141 3.455 1 76.06 227 LYS B N 1
ATOM 5562 C CA . LYS B 1 227 ? 26.188 9.508 4.262 1 76.06 227 LYS B CA 1
ATOM 5563 C C . LYS B 1 227 ? 25.766 10.188 5.562 1 76.06 227 LYS B C 1
ATOM 5565 O O . LYS B 1 227 ? 26.25 9.844 6.637 1 76.06 227 LYS B O 1
ATOM 5570 N N . HIS B 1 228 ? 24.953 11.133 5.434 1 82.38 228 HIS B N 1
ATOM 5571 C CA . HIS B 1 228 ? 24.391 11.812 6.594 1 82.38 228 HIS B CA 1
ATOM 5572 C C . HIS B 1 228 ? 22.969 11.359 6.867 1 82.38 228 HIS B C 1
ATOM 5574 O O . HIS B 1 228 ? 22.016 12.07 6.547 1 82.38 228 HIS B O 1
ATOM 5580 N N . SER B 1 229 ? 22.906 10.164 7.371 1 87.06 229 SER B N 1
ATOM 5581 C CA . SER B 1 229 ? 21.625 9.531 7.621 1 87.06 229 SER B CA 1
ATOM 5582 C C . SER B 1 229 ? 21.547 8.977 9.039 1 87.06 229 SER B C 1
ATOM 5584 O O . SER B 1 229 ? 22.375 9.312 9.891 1 87.06 229 SER B O 1
ATOM 5586 N N . LEU B 1 230 ? 20.609 8.242 9.273 1 90.38 230 LEU B N 1
ATOM 5587 C CA . LEU B 1 230 ? 20.406 7.625 10.578 1 90.38 230 LEU B CA 1
ATOM 5588 C C . LEU B 1 230 ? 21.203 6.328 10.695 1 90.38 230 LEU B C 1
ATOM 5590 O O . LEU B 1 230 ? 20.984 5.535 11.609 1 90.38 230 LEU B O 1
ATOM 5594 N N . LYS B 1 231 ? 22.094 6.188 9.789 1 87.5 231 LYS B N 1
ATOM 5595 C CA . LYS B 1 231 ? 23 5.035 9.828 1 87.5 231 LYS B CA 1
ATOM 5596 C C . LYS B 1 231 ? 23.75 4.969 11.148 1 87.5 231 LYS B C 1
ATOM 5598 O O . LYS B 1 231 ? 24.203 5.992 11.664 1 87.5 231 LYS B O 1
ATOM 5603 N N . ASN B 1 232 ? 23.844 3.762 11.727 1 88.06 232 ASN B N 1
ATOM 5604 C CA . ASN B 1 232 ? 24.578 3.467 12.953 1 88.06 232 ASN B CA 1
ATOM 5605 C C . ASN B 1 232 ? 23.859 4.023 14.18 1 88.06 232 ASN B C 1
ATOM 5607 O O . ASN B 1 232 ? 24.5 4.281 15.203 1 88.06 232 ASN B O 1
ATOM 5611 N N . ARG B 1 233 ? 22.656 4.305 14.023 1 90.62 233 ARG B N 1
ATOM 5612 C CA . ARG B 1 233 ? 21.828 4.742 15.148 1 90.62 233 ARG B CA 1
ATOM 5613 C C . ARG B 1 233 ? 20.75 3.721 15.461 1 90.62 233 ARG B C 1
ATOM 5615 O O . ARG B 1 233 ? 20.422 2.871 14.633 1 90.62 233 ARG B O 1
ATOM 5622 N N . THR B 1 234 ? 20.297 3.812 16.688 1 93.69 234 THR B N 1
ATOM 5623 C CA . THR B 1 234 ? 19.172 2.961 17.062 1 93.69 234 THR B CA 1
ATOM 5624 C C . THR B 1 234 ? 17.844 3.607 16.672 1 93.69 234 THR B C 1
ATOM 5626 O O . THR B 1 234 ? 17.5 4.676 17.188 1 93.69 234 THR B O 1
ATOM 5629 N N . VAL B 1 235 ? 17.219 2.959 15.734 1 94.5 235 VAL B N 1
ATOM 5630 C CA . VAL B 1 235 ? 15.969 3.504 15.211 1 94.5 235 VAL B CA 1
ATOM 5631 C C . VAL B 1 235 ? 14.852 2.486 15.398 1 94.5 235 VAL B C 1
ATOM 5633 O O . VAL B 1 235 ? 15.016 1.307 15.078 1 94.5 235 VAL B O 1
ATOM 5636 N N . LEU B 1 236 ? 13.742 2.932 16.016 1 95.44 236 LEU B N 1
ATOM 5637 C CA . LEU B 1 236 ? 12.508 2.158 16.031 1 95.44 236 LEU B CA 1
ATOM 5638 C C . LEU B 1 236 ? 11.523 2.688 14.992 1 95.44 236 LEU B C 1
ATOM 5640 O O . LEU B 1 236 ? 11 3.793 15.133 1 95.44 236 LEU B O 1
ATOM 5644 N N . LEU B 1 237 ? 11.328 1.893 13.977 1 93.62 237 LEU B N 1
ATOM 5645 C CA . LEU B 1 237 ? 10.398 2.266 12.914 1 93.62 237 LEU B CA 1
ATOM 5646 C C . LEU B 1 237 ? 9.117 1.453 13.008 1 93.62 237 LEU B C 1
ATOM 5648 O O . LEU B 1 237 ? 9.148 0.223 12.922 1 93.62 237 LEU B O 1
ATOM 5652 N N . LEU B 1 238 ? 8.039 2.154 13.266 1 91.31 238 LEU B N 1
ATOM 5653 C CA . LEU B 1 238 ? 6.719 1.533 13.203 1 91.31 238 LEU B CA 1
ATOM 5654 C C . LEU B 1 238 ? 6.078 1.754 11.836 1 91.31 238 LEU B C 1
ATOM 5656 O O . LEU B 1 238 ? 6.086 2.871 11.312 1 91.31 238 LEU B O 1
ATOM 5660 N N . THR B 1 239 ? 5.617 0.66 11.203 1 88.31 239 THR B N 1
ATOM 5661 C CA . THR B 1 239 ? 5.02 0.815 9.875 1 88.31 239 THR B CA 1
ATOM 5662 C C . THR B 1 239 ? 3.955 -0.253 9.633 1 88.31 239 THR B C 1
ATOM 5664 O O . THR B 1 239 ? 4.004 -1.33 10.234 1 88.31 239 THR B O 1
ATOM 5667 N N . HIS B 1 240 ? 3.02 0.135 8.781 1 80.12 240 HIS B N 1
ATOM 5668 C CA . HIS B 1 240 ? 2.047 -0.842 8.305 1 80.12 240 HIS B CA 1
ATOM 5669 C C . HIS B 1 240 ? 2.391 -1.312 6.891 1 80.12 240 HIS B C 1
ATOM 5671 O O . HIS B 1 240 ? 1.717 -2.189 6.348 1 80.12 240 HIS B O 1
ATOM 5677 N N . GLU B 1 241 ? 3.443 -0.766 6.418 1 79.56 241 GLU B N 1
ATOM 5678 C CA . GLU B 1 241 ? 3.867 -1.121 5.066 1 79.56 241 GLU B CA 1
ATOM 5679 C C . GLU B 1 241 ? 4.809 -2.32 5.082 1 79.56 241 GLU B C 1
ATOM 5681 O O . GLU B 1 241 ? 5.98 -2.193 5.449 1 79.56 241 GLU B O 1
ATOM 5686 N N . PHE B 1 242 ? 4.402 -3.361 4.52 1 84.44 242 PHE B N 1
ATOM 5687 C CA . PHE B 1 242 ? 5.18 -4.594 4.582 1 84.44 242 PHE B CA 1
ATOM 5688 C C . PHE B 1 242 ? 6.375 -4.523 3.645 1 84.44 242 PHE B C 1
ATOM 5690 O O . PHE B 1 242 ? 7.406 -5.152 3.896 1 84.44 242 PHE B O 1
ATOM 5697 N N . ASN B 1 243 ? 6.316 -3.777 2.631 1 82.44 243 ASN B N 1
ATOM 5698 C CA . ASN B 1 243 ? 7.422 -3.66 1.687 1 82.44 243 ASN B CA 1
ATOM 5699 C C . ASN B 1 243 ? 8.688 -3.139 2.363 1 82.44 243 ASN B C 1
ATOM 5701 O O . ASN B 1 243 ? 9.797 -3.504 1.979 1 82.44 243 ASN B O 1
ATOM 5705 N N . THR B 1 244 ? 8.461 -2.348 3.273 1 82.81 244 THR B N 1
ATOM 5706 C CA . THR B 1 244 ? 9.602 -1.826 4.02 1 82.81 244 THR B CA 1
ATOM 5707 C C . THR B 1 244 ? 10.336 -2.953 4.738 1 82.81 244 THR B C 1
ATOM 5709 O O . THR B 1 244 ? 11.562 -2.967 4.789 1 82.81 244 THR B O 1
ATOM 5712 N N . VAL B 1 245 ? 9.633 -3.84 5.258 1 87.69 245 VAL B N 1
ATOM 5713 C CA . VAL B 1 245 ? 10.195 -4.98 5.969 1 87.69 245 VAL B CA 1
ATOM 5714 C C . VAL B 1 245 ? 10.891 -5.918 4.98 1 87.69 245 VAL B C 1
ATOM 5716 O O . VAL B 1 245 ? 11.977 -6.43 5.254 1 87.69 245 VAL B O 1
ATOM 5719 N N . ILE B 1 246 ? 10.227 -6.09 3.92 1 85.62 246 ILE B N 1
ATOM 5720 C CA . ILE B 1 246 ? 10.805 -6.953 2.896 1 85.62 246 ILE B CA 1
ATOM 5721 C C . ILE B 1 246 ? 12.148 -6.391 2.443 1 85.62 246 ILE B C 1
ATOM 5723 O O . ILE B 1 246 ? 13.141 -7.125 2.344 1 85.62 246 ILE B O 1
ATOM 5727 N N . ASP B 1 247 ? 12.211 -5.137 2.262 1 80 247 ASP B N 1
ATOM 5728 C CA . ASP B 1 247 ? 13.43 -4.488 1.788 1 80 247 ASP B CA 1
ATOM 5729 C C . ASP B 1 247 ? 14.539 -4.582 2.83 1 80 247 ASP B C 1
ATOM 5731 O O . ASP B 1 247 ? 15.688 -4.883 2.494 1 80 247 ASP B O 1
ATOM 5735 N N . ALA B 1 248 ? 14.211 -4.418 3.99 1 83.44 248 ALA B N 1
ATOM 5736 C CA . ALA B 1 248 ? 15.203 -4.328 5.059 1 83.44 248 ALA B CA 1
ATOM 5737 C C . ALA B 1 248 ? 15.688 -5.715 5.477 1 83.44 248 ALA B C 1
ATOM 5739 O O . ALA B 1 248 ? 16.859 -5.902 5.793 1 83.44 248 ALA B O 1
ATOM 5740 N N . ILE B 1 249 ? 14.75 -6.676 5.445 1 87.06 249 ILE B N 1
ATOM 5741 C CA . ILE B 1 249 ? 15.055 -7.977 6.031 1 87.06 249 ILE B CA 1
ATOM 5742 C C . ILE B 1 249 ? 15.375 -8.984 4.926 1 87.06 249 ILE B C 1
ATOM 5744 O O . ILE B 1 249 ? 16.25 -9.828 5.086 1 87.06 249 ILE B O 1
ATOM 5748 N N . TYR B 1 250 ? 14.695 -8.867 3.818 1 82.44 250 TYR B N 1
ATOM 5749 C CA . TYR B 1 250 ? 14.758 -9.906 2.797 1 82.44 250 TYR B CA 1
ATOM 5750 C C . TYR B 1 250 ? 15.688 -9.492 1.66 1 82.44 250 TYR B C 1
ATOM 5752 O O . TYR B 1 250 ? 16.594 -10.242 1.288 1 82.44 250 TYR B O 1
ATOM 5760 N N . ASN B 1 251 ? 15.547 -8.305 1.126 1 74.88 251 ASN B N 1
ATOM 5761 C CA . ASN B 1 251 ? 16.234 -7.898 -0.094 1 74.88 251 ASN B CA 1
ATOM 5762 C C . ASN B 1 251 ? 17.641 -7.359 0.203 1 74.88 251 ASN B C 1
ATOM 5764 O O . ASN B 1 251 ? 18.594 -7.723 -0.471 1 74.88 251 ASN B O 1
ATOM 5768 N N . MET B 1 252 ? 17.672 -6.398 1.103 1 75.44 252 MET B N 1
ATOM 5769 C CA . MET B 1 252 ? 18.938 -5.68 1.246 1 75.44 252 MET B CA 1
ATOM 5770 C C . MET B 1 252 ? 19.328 -5.551 2.715 1 75.44 252 MET B C 1
ATOM 5772 O O . MET B 1 252 ? 19.641 -4.457 3.184 1 75.44 252 MET B O 1
ATOM 5776 N N . PRO B 1 253 ? 19.453 -6.672 3.361 1 70.94 253 PRO B N 1
ATOM 5777 C CA . PRO B 1 253 ? 19.828 -6.512 4.773 1 70.94 253 PRO B CA 1
ATOM 5778 C C . PRO B 1 253 ? 21.219 -5.906 4.957 1 70.94 253 PRO B C 1
ATOM 5780 O O . PRO B 1 253 ? 21.469 -5.223 5.949 1 70.94 253 PRO B O 1
ATOM 5783 N N . TYR B 1 254 ? 22.016 -5.953 4.004 1 74.44 254 TYR B N 1
ATOM 5784 C CA . TYR B 1 254 ? 23.422 -5.543 4.117 1 74.44 254 TYR B CA 1
ATOM 5785 C C . TYR B 1 254 ? 23.562 -4.043 3.895 1 74.44 254 TYR B C 1
ATOM 5787 O O . TYR B 1 254 ? 24.594 -3.459 4.219 1 74.44 254 TYR B O 1
ATOM 5795 N N . ASN B 1 255 ? 22.516 -3.439 3.395 1 74.31 255 ASN B N 1
ATOM 5796 C CA . ASN B 1 255 ? 22.594 -2.006 3.139 1 74.31 255 ASN B CA 1
ATOM 5797 C C . ASN B 1 255 ? 22.297 -1.195 4.398 1 74.31 255 ASN B C 1
ATOM 5799 O O . ASN B 1 255 ? 22.516 0.018 4.426 1 74.31 255 ASN B O 1
ATOM 5803 N N . PHE B 1 256 ? 21.875 -1.93 5.395 1 78.69 256 PHE B N 1
ATOM 5804 C CA . PHE B 1 256 ? 21.547 -1.262 6.648 1 78.69 256 PHE B CA 1
ATOM 5805 C C . PHE B 1 256 ? 22.609 -1.55 7.707 1 78.69 256 PHE B C 1
ATOM 5807 O O . PHE B 1 256 ? 23.141 -2.662 7.781 1 78.69 256 PHE B O 1
ATOM 5814 N N . ASN B 1 257 ? 22.969 -0.538 8.383 1 83.88 257 ASN B N 1
ATOM 5815 C CA . ASN B 1 257 ? 23.891 -0.68 9.508 1 83.88 257 ASN B CA 1
ATOM 5816 C C . ASN B 1 257 ? 23.375 0.02 10.758 1 83.88 257 ASN B C 1
ATOM 5818 O O . ASN B 1 257 ? 23.141 1.229 10.742 1 83.88 257 ASN B O 1
ATOM 5822 N N . PRO B 1 258 ? 23.266 -0.698 11.805 1 84.12 258 PRO B N 1
ATOM 5823 C CA . PRO B 1 258 ? 23.391 -2.141 12.031 1 84.12 258 PRO B CA 1
ATOM 5824 C C . PRO B 1 258 ? 22.328 -2.943 11.273 1 84.12 258 PRO B C 1
ATOM 5826 O O . PRO B 1 258 ? 21.359 -2.373 10.766 1 84.12 258 PRO B O 1
ATOM 5829 N N . THR B 1 259 ? 22.469 -4.262 11.312 1 88.12 259 THR B N 1
ATOM 5830 C CA . THR B 1 259 ? 21.5 -5.137 10.648 1 88.12 259 THR B CA 1
ATOM 5831 C C . THR B 1 259 ? 20.109 -4.965 11.25 1 88.12 259 THR B C 1
ATOM 5833 O O . THR B 1 259 ? 19.938 -5.051 12.469 1 88.12 259 THR B O 1
ATOM 5836 N N . PRO B 1 260 ? 19.234 -4.801 10.43 1 90.81 260 PRO B N 1
ATOM 5837 C CA . PRO B 1 260 ? 17.891 -4.531 10.938 1 90.81 260 PRO B CA 1
ATOM 5838 C C . PRO B 1 260 ? 17.188 -5.785 11.453 1 90.81 260 PRO B C 1
ATOM 5840 O O . PRO B 1 260 ? 17.453 -6.887 10.969 1 90.81 260 PRO B O 1
ATOM 5843 N N . THR B 1 261 ? 16.359 -5.578 12.453 1 93.88 261 THR B N 1
ATOM 5844 C CA . THR B 1 261 ? 15.445 -6.602 12.961 1 93.88 261 THR B CA 1
ATOM 5845 C C . THR B 1 261 ? 13.992 -6.16 12.812 1 93.88 261 THR B C 1
ATOM 5847 O O . THR B 1 261 ? 13.703 -4.961 12.789 1 93.88 261 THR B O 1
ATOM 5850 N N . ALA B 1 262 ? 13.141 -7.164 12.625 1 95.25 262 ALA B N 1
ATOM 5851 C CA . ALA B 1 262 ? 11.727 -6.84 12.453 1 95.25 262 ALA B CA 1
ATOM 5852 C C . ALA B 1 262 ? 10.852 -7.738 13.312 1 95.25 262 ALA B C 1
ATOM 5854 O O . ALA B 1 262 ? 11.203 -8.891 13.586 1 95.25 262 ALA B O 1
ATOM 5855 N N . ALA B 1 263 ? 9.734 -7.16 13.758 1 96.31 263 ALA B N 1
ATOM 5856 C CA . ALA B 1 263 ? 8.766 -7.91 14.555 1 96.31 263 ALA B CA 1
ATOM 5857 C C . ALA B 1 263 ? 7.336 -7.566 14.141 1 96.31 263 ALA B C 1
ATOM 5859 O O . ALA B 1 263 ? 7.051 -6.43 13.75 1 96.31 263 ALA B O 1
ATOM 5860 N N . PHE B 1 264 ? 6.508 -8.594 14.25 1 95.31 264 PHE B N 1
ATOM 5861 C CA . PHE B 1 264 ? 5.074 -8.445 14.016 1 95.31 264 PHE B CA 1
ATOM 5862 C C . PHE B 1 264 ? 4.328 -8.211 15.32 1 95.31 264 PHE B C 1
ATOM 5864 O O . PHE B 1 264 ? 4.422 -9.023 16.25 1 95.31 264 PHE B O 1
ATOM 5871 N N . LEU B 1 265 ? 3.592 -7.059 15.391 1 92.38 265 LEU B N 1
ATOM 5872 C CA . LEU B 1 265 ? 2.871 -6.703 16.609 1 92.38 265 LEU B CA 1
ATOM 5873 C C . LEU B 1 265 ? 1.384 -7.012 16.469 1 92.38 265 LEU B C 1
ATOM 5875 O O . LEU B 1 265 ? 0.76 -6.641 15.469 1 92.38 265 LEU B O 1
ATOM 5879 N N . THR B 1 266 ? 0.82 -7.676 17.375 1 87.94 266 THR B N 1
ATOM 5880 C CA . THR B 1 266 ? -0.606 -7.98 17.422 1 87.94 266 THR B CA 1
ATOM 5881 C C . THR B 1 266 ? -1.162 -7.785 18.828 1 87.94 266 THR B C 1
ATOM 5883 O O . THR B 1 266 ? -0.462 -8.023 19.812 1 87.94 266 THR B O 1
ATOM 5886 N N . THR B 1 267 ? -2.393 -7.32 18.844 1 83.69 267 THR B N 1
ATOM 5887 C CA . THR B 1 267 ? -3.08 -7.191 20.125 1 83.69 267 THR B CA 1
ATOM 5888 C C . THR B 1 267 ? -4.254 -8.156 20.219 1 83.69 267 THR B C 1
ATOM 5890 O O . THR B 1 267 ? -5.141 -8.148 19.359 1 83.69 267 THR B O 1
ATOM 5893 N N . LYS B 1 268 ? -4.227 -8.961 21.172 1 81.38 268 LYS B N 1
ATOM 5894 C CA . LYS B 1 268 ? -5.316 -9.891 21.453 1 81.38 268 LYS B CA 1
ATOM 5895 C C . LYS B 1 268 ? -5.844 -9.703 22.859 1 81.38 268 LYS B C 1
ATOM 5897 O O . LYS B 1 268 ? -5.102 -9.875 23.828 1 81.38 268 LYS B O 1
ATOM 5902 N N . GLN B 1 269 ? -7.105 -9.312 22.922 1 79.25 269 GLN B N 1
ATOM 5903 C CA . GLN B 1 269 ? -7.762 -9.117 24.219 1 79.25 269 GLN B CA 1
ATOM 5904 C C . GLN B 1 269 ? -6.957 -8.172 25.109 1 79.25 269 GLN B C 1
ATOM 5906 O O . GLN B 1 269 ? -6.703 -8.477 26.266 1 79.25 269 GLN B O 1
ATOM 5911 N N . GLY B 1 270 ? -6.332 -7.16 24.516 1 80.62 270 GLY B N 1
ATOM 5912 C CA . GLY B 1 270 ? -5.629 -6.125 25.266 1 80.62 270 GLY B CA 1
ATOM 5913 C C . GLY B 1 270 ? -4.168 -6.457 25.5 1 80.62 270 GLY B C 1
ATOM 5914 O O . GLY B 1 270 ? -3.436 -5.66 26.094 1 80.62 270 GLY B O 1
ATOM 5915 N N . ILE B 1 271 ? -3.768 -7.59 25.094 1 89.5 271 ILE B N 1
ATOM 5916 C CA . ILE B 1 271 ? -2.381 -8.008 25.297 1 89.5 271 ILE B CA 1
ATOM 5917 C C . ILE B 1 271 ? -1.605 -7.836 23.984 1 89.5 271 ILE B C 1
ATOM 5919 O O . ILE B 1 271 ? -1.994 -8.383 22.953 1 89.5 271 ILE B O 1
ATOM 5923 N N . LEU B 1 272 ? -0.517 -7.109 24.141 1 90.5 272 LEU B N 1
ATOM 5924 C CA . LEU B 1 272 ? 0.345 -6.895 22.984 1 90.5 272 LEU B CA 1
ATOM 5925 C C . LEU B 1 272 ? 1.36 -8.023 22.844 1 90.5 272 LEU B C 1
ATOM 5927 O O . LEU B 1 272 ? 2.047 -8.367 23.812 1 90.5 272 LEU B O 1
ATOM 5931 N N . GLN B 1 273 ? 1.368 -8.617 21.766 1 90.75 273 GLN B N 1
ATOM 5932 C CA . GLN B 1 273 ? 2.309 -9.695 21.484 1 90.75 273 GLN B CA 1
ATOM 5933 C C . GLN B 1 273 ? 3.244 -9.312 20.344 1 90.75 273 GLN B C 1
ATOM 5935 O O . GLN B 1 273 ? 2.826 -8.664 19.375 1 90.75 273 GLN B O 1
ATOM 5940 N N . GLU B 1 274 ? 4.504 -9.703 20.531 1 94.12 274 GLU B N 1
ATOM 5941 C CA . GLU B 1 274 ? 5.52 -9.461 19.516 1 94.12 274 GLU B CA 1
ATOM 5942 C C . GLU B 1 274 ? 6.098 -10.773 18.984 1 94.12 274 GLU B C 1
ATOM 5944 O O . GLU B 1 274 ? 6.48 -11.648 19.766 1 94.12 274 GLU B O 1
ATOM 5949 N N . LYS B 1 275 ? 6.078 -10.898 17.672 1 95.06 275 LYS B N 1
ATOM 5950 C CA . LYS B 1 275 ? 6.672 -12.062 17.031 1 95.06 275 LYS B CA 1
ATOM 5951 C C . LYS B 1 275 ? 7.742 -11.648 16.016 1 95.06 275 LYS B C 1
ATOM 5953 O O . LYS B 1 275 ? 7.473 -10.867 15.109 1 95.06 275 LYS B O 1
ATOM 5958 N N . GLU B 1 276 ? 8.898 -12.234 16.125 1 96.12 276 GLU B N 1
ATOM 5959 C CA . GLU B 1 276 ? 10.023 -11.867 15.258 1 96.12 276 GLU B CA 1
ATOM 5960 C C . GLU B 1 276 ? 9.773 -12.289 13.812 1 96.12 276 GLU B C 1
ATOM 5962 O O . GLU B 1 276 ? 9.188 -13.352 13.562 1 96.12 276 GLU B O 1
ATOM 5967 N N . ILE B 1 277 ? 10.18 -11.445 12.93 1 96 277 ILE B N 1
ATOM 5968 C CA . ILE B 1 277 ? 10.156 -11.75 11.508 1 96 277 ILE B CA 1
ATOM 5969 C C . ILE B 1 277 ? 11.578 -11.953 11 1 96 277 ILE B C 1
ATOM 5971 O O . ILE B 1 277 ? 12.391 -11.023 11.016 1 96 277 ILE B O 1
ATOM 5975 N N . THR B 1 278 ? 11.875 -13.094 10.531 1 93.75 278 THR B N 1
ATOM 5976 C CA . THR B 1 278 ? 13.18 -13.398 9.945 1 93.75 278 THR B CA 1
ATOM 5977 C C . THR B 1 278 ? 13.078 -13.516 8.43 1 93.75 278 THR B C 1
ATOM 5979 O O . THR B 1 278 ? 11.984 -13.5 7.871 1 93.75 278 THR B O 1
ATOM 5982 N N . LYS B 1 279 ? 14.164 -13.602 7.816 1 89.88 279 LYS B N 1
ATOM 5983 C CA . LYS B 1 279 ? 14.203 -13.75 6.363 1 89.88 279 LYS B CA 1
ATOM 5984 C C . LYS B 1 279 ? 13.445 -14.992 5.918 1 89.88 279 LYS B C 1
ATOM 5986 O O . LYS B 1 279 ? 12.773 -14.977 4.887 1 89.88 279 LYS B O 1
ATOM 5991 N N . ALA B 1 280 ? 13.492 -16.016 6.727 1 89.88 280 ALA B N 1
ATOM 5992 C CA . ALA B 1 280 ? 12.859 -17.297 6.402 1 89.88 280 ALA B CA 1
ATOM 5993 C C . ALA B 1 280 ? 11.344 -17.188 6.488 1 89.88 280 ALA B C 1
ATOM 5995 O O . ALA B 1 280 ? 10.625 -18.031 5.934 1 89.88 280 ALA B O 1
ATOM 5996 N N . ASP B 1 281 ? 10.875 -16.188 7.164 1 93.75 281 ASP B N 1
ATOM 5997 C CA . ASP B 1 281 ? 9.43 -16.016 7.34 1 93.75 281 ASP B CA 1
ATOM 5998 C C . ASP B 1 281 ? 8.812 -15.312 6.137 1 93.75 281 ASP B C 1
ATOM 6000 O O . ASP B 1 281 ? 7.59 -15.32 5.969 1 93.75 281 ASP B O 1
ATOM 6004 N N . ILE B 1 282 ? 9.609 -14.664 5.391 1 90.69 282 ILE B N 1
ATOM 6005 C CA . ILE B 1 282 ? 9.148 -13.984 4.184 1 90.69 282 ILE B CA 1
ATOM 6006 C C . ILE B 1 282 ? 9.266 -14.922 2.986 1 90.69 282 ILE B C 1
ATOM 6008 O O . ILE B 1 282 ? 10.367 -15.273 2.568 1 90.69 282 ILE B O 1
ATOM 6012 N N . LYS B 1 283 ? 8.094 -15.281 2.49 1 90 283 LYS B N 1
ATOM 6013 C CA . LYS B 1 283 ? 8.055 -16.266 1.415 1 90 283 LYS B CA 1
ATOM 6014 C C . LYS B 1 283 ? 7.133 -15.812 0.287 1 90 283 LYS B C 1
ATOM 6016 O O . LYS B 1 283 ? 6.305 -14.922 0.476 1 90 283 LYS B O 1
ATOM 6021 N N . SER B 1 284 ? 7.379 -16.438 -0.872 1 89.25 284 SER B N 1
ATOM 6022 C CA . SER B 1 284 ? 6.48 -16.141 -1.983 1 89.25 284 SER B CA 1
ATOM 6023 C C . SER B 1 284 ? 5.09 -16.719 -1.729 1 89.25 284 SER B C 1
ATOM 6025 O O . SER B 1 284 ? 4.926 -17.641 -0.93 1 89.25 284 SER B O 1
ATOM 6027 N N . PHE B 1 285 ? 4.129 -16.172 -2.381 1 89.12 285 PHE B N 1
ATOM 6028 C CA . PHE B 1 285 ? 2.754 -16.641 -2.279 1 89.12 285 PHE B CA 1
ATOM 6029 C C . PHE B 1 285 ? 2.664 -18.141 -2.57 1 89.12 285 PHE B C 1
ATOM 6031 O O . PHE B 1 285 ? 1.972 -18.875 -1.866 1 89.12 285 PHE B O 1
ATOM 6038 N N . GLY B 1 286 ? 3.338 -18.578 -3.611 1 88 286 GLY B N 1
ATOM 6039 C CA . GLY B 1 286 ? 3.332 -19.984 -3.99 1 88 286 GLY B CA 1
ATOM 6040 C C . GLY B 1 286 ? 3.893 -20.906 -2.916 1 88 286 GLY B C 1
ATOM 6041 O O . GLY B 1 286 ? 3.311 -21.938 -2.611 1 88 286 GLY B O 1
ATOM 6042 N N . GLU B 1 287 ? 4.988 -20.5 -2.344 1 89.88 287 GLU B N 1
ATOM 6043 C CA . GLU B 1 287 ? 5.617 -21.281 -1.284 1 89.88 287 GLU B CA 1
ATOM 6044 C C . GLU B 1 287 ? 4.691 -21.422 -0.08 1 89.88 287 GLU B C 1
ATOM 6046 O O . GLU B 1 287 ? 4.598 -22.5 0.513 1 89.88 287 GLU B O 1
ATOM 6051 N N . ILE B 1 288 ? 4.059 -20.391 0.246 1 91.62 288 ILE B N 1
ATOM 6052 C CA . ILE B 1 288 ? 3.154 -20.391 1.391 1 91.62 288 ILE B CA 1
ATOM 6053 C C . ILE B 1 288 ? 1.97 -21.312 1.114 1 91.62 288 ILE B C 1
ATOM 6055 O O . ILE B 1 288 ? 1.591 -22.125 1.968 1 91.62 288 ILE B O 1
ATOM 6059 N N . ALA B 1 289 ? 1.404 -21.141 -0.033 1 91.5 289 ALA B N 1
ATOM 6060 C CA . ALA B 1 289 ? 0.261 -21.984 -0.393 1 91.5 289 ALA B CA 1
ATOM 6061 C C . ALA B 1 289 ? 0.626 -23.453 -0.349 1 91.5 289 ALA B C 1
ATOM 6063 O O . ALA B 1 289 ? -0.096 -24.266 0.242 1 91.5 289 ALA B O 1
ATOM 6064 N N . HIS B 1 290 ? 1.702 -23.797 -0.928 1 92.5 290 HIS B N 1
ATOM 6065 C CA . HIS B 1 290 ? 2.127 -25.203 -0.96 1 92.5 290 HIS B CA 1
ATOM 6066 C C . HIS B 1 290 ? 2.404 -25.719 0.444 1 92.5 290 HIS B C 1
ATOM 6068 O O . HIS B 1 290 ? 2.049 -26.859 0.768 1 92.5 290 HIS B O 1
ATOM 6074 N N . ALA B 1 291 ? 3.064 -24.938 1.221 1 93 291 ALA B N 1
ATOM 6075 C CA . ALA B 1 291 ? 3.355 -25.328 2.596 1 93 291 ALA B CA 1
ATOM 6076 C C . ALA B 1 291 ? 2.07 -25.594 3.373 1 93 291 ALA B C 1
ATOM 6078 O O . ALA B 1 291 ? 1.979 -26.578 4.113 1 93 291 ALA B O 1
ATOM 6079 N N . ASN B 1 292 ? 1.125 -24.734 3.238 1 93.88 292 ASN B N 1
ATOM 6080 C CA . ASN B 1 292 ? -0.135 -24.875 3.963 1 93.88 292 ASN B CA 1
ATOM 6081 C C . ASN B 1 292 ? -0.957 -26.047 3.451 1 93.88 292 ASN B C 1
ATOM 6083 O O . ASN B 1 292 ? -1.572 -26.766 4.238 1 93.88 292 ASN B O 1
ATOM 6087 N N . ILE B 1 293 ? -0.97 -26.266 2.17 1 95.38 293 ILE B N 1
ATOM 6088 C CA . ILE B 1 293 ? -1.715 -27.359 1.562 1 95.38 293 ILE B CA 1
ATOM 6089 C C . ILE B 1 293 ? -1.12 -28.703 2.002 1 95.38 293 ILE B C 1
ATOM 6091 O O . ILE B 1 293 ? -1.848 -29.672 2.193 1 95.38 293 ILE B O 1
ATOM 6095 N N . SER B 1 294 ? 0.173 -28.734 2.203 1 94.44 294 SER B N 1
ATOM 6096 C CA . SER B 1 294 ? 0.859 -29.969 2.568 1 94.44 294 SER B CA 1
ATOM 6097 C C . SER B 1 294 ? 0.839 -30.188 4.078 1 94.44 294 SER B C 1
ATOM 6099 O O . SER B 1 294 ? 1.312 -31.219 4.566 1 94.44 294 SER B O 1
ATOM 6101 N N . SER B 1 295 ? 0.342 -29.281 4.789 1 93.06 295 SER B N 1
ATOM 6102 C CA . SER B 1 295 ? 0.318 -29.375 6.246 1 93.06 295 SER B CA 1
ATOM 6103 C C . SER B 1 295 ? -0.756 -30.344 6.719 1 93.06 295 SER B C 1
ATOM 6105 O O . SER B 1 295 ? -1.403 -31.016 5.902 1 93.06 295 SER B O 1
ATOM 6107 N N . ASP B 1 296 ? -0.904 -30.453 8.109 1 90.88 296 ASP B N 1
ATOM 6108 C CA . ASP B 1 296 ? -1.859 -31.391 8.695 1 90.88 296 ASP B CA 1
ATOM 6109 C C . ASP B 1 296 ? -3.195 -30.703 8.977 1 90.88 296 ASP B C 1
ATOM 6111 O O . ASP B 1 296 ? -4.023 -31.234 9.719 1 90.88 296 ASP B O 1
ATOM 6115 N N . MET B 1 297 ? -3.428 -29.656 8.344 1 91.75 297 MET B N 1
ATOM 6116 C CA . MET B 1 297 ? -4.676 -28.938 8.602 1 91.75 297 MET B CA 1
ATOM 6117 C C . MET B 1 297 ? -5.852 -29.656 7.945 1 91.75 297 MET B C 1
ATOM 6119 O O . MET B 1 297 ? -5.664 -30.578 7.16 1 91.75 297 MET B O 1
ATOM 6123 N N . ASP B 1 298 ? -7.074 -29.203 8.297 1 93.5 298 ASP B N 1
ATOM 6124 C CA . ASP B 1 298 ? -8.297 -29.781 7.754 1 93.5 298 ASP B CA 1
ATOM 6125 C C . ASP B 1 298 ? -8.359 -29.609 6.238 1 93.5 298 ASP B C 1
ATOM 6127 O O . ASP B 1 298 ? -7.887 -28.609 5.703 1 93.5 298 ASP B O 1
ATOM 6131 N N . SER B 1 299 ? -9.055 -30.547 5.566 1 94.75 299 SER B N 1
ATOM 6132 C CA . SER B 1 299 ? -9.102 -30.562 4.109 1 94.75 299 SER B CA 1
ATOM 6133 C C . SER B 1 299 ? -9.758 -29.297 3.566 1 94.75 299 SER B C 1
ATOM 6135 O O . SER B 1 299 ? -9.32 -28.75 2.549 1 94.75 299 SER B O 1
ATOM 6137 N N . LEU B 1 300 ? -10.758 -28.812 4.238 1 94.06 300 LEU B N 1
ATOM 6138 C CA . LEU B 1 300 ? -11.445 -27.625 3.76 1 94.06 300 LEU B CA 1
ATOM 6139 C C . LEU B 1 300 ? -10.523 -26.406 3.805 1 94.06 300 LEU B C 1
ATOM 6141 O O . LEU B 1 300 ? -10.555 -25.562 2.902 1 94.06 300 LEU B O 1
ATOM 6145 N N . ASN B 1 301 ? -9.758 -26.312 4.844 1 93.38 301 ASN B N 1
ATOM 6146 C CA . ASN B 1 301 ? -8.781 -25.234 4.93 1 93.38 301 ASN B CA 1
ATOM 6147 C C . ASN B 1 301 ? -7.723 -25.344 3.834 1 93.38 301 ASN B C 1
ATOM 6149 O O . ASN B 1 301 ? -7.312 -24.344 3.254 1 93.38 301 ASN B O 1
ATOM 6153 N N . LYS B 1 302 ? -7.305 -26.578 3.588 1 95.56 302 LYS B N 1
ATOM 6154 C CA . LYS B 1 302 ? -6.363 -26.812 2.496 1 95.56 302 LYS B CA 1
ATOM 6155 C C . LYS B 1 302 ? -6.934 -26.312 1.168 1 95.56 302 LYS B C 1
ATOM 6157 O O . LYS B 1 302 ? -6.215 -25.719 0.36 1 95.56 302 LYS B O 1
ATOM 6162 N N . LEU B 1 303 ? -8.211 -26.578 1.019 1 95.69 303 LEU B N 1
ATOM 6163 C CA . LEU B 1 303 ? -8.859 -26.234 -0.241 1 95.69 303 LEU B CA 1
ATOM 6164 C C . LEU B 1 303 ? -8.938 -24.719 -0.414 1 95.69 303 LEU B C 1
ATOM 6166 O O . LEU B 1 303 ? -8.891 -24.219 -1.539 1 95.69 303 LEU B O 1
ATOM 6170 N N . VAL B 1 304 ? -9.039 -24.016 0.667 1 91.38 304 VAL B N 1
ATOM 6171 C CA . VAL B 1 304 ? -9.055 -22.562 0.603 1 91.38 304 VAL B CA 1
ATOM 6172 C C . VAL B 1 304 ? -7.738 -22.062 0.015 1 91.38 304 VAL B C 1
ATOM 6174 O O . VAL B 1 304 ? -7.734 -21.219 -0.894 1 91.38 304 VAL B O 1
ATOM 6177 N N . TYR B 1 305 ? -6.672 -22.547 0.505 1 92.31 305 TYR B N 1
ATOM 6178 C CA . TYR B 1 305 ? -5.359 -22.156 0.012 1 92.31 305 TYR B CA 1
ATOM 6179 C C . TYR B 1 305 ? -5.156 -22.609 -1.428 1 92.31 305 TYR B C 1
ATOM 6181 O O . TYR B 1 305 ? -4.555 -21.891 -2.232 1 92.31 305 TYR B O 1
ATOM 6189 N N . LEU B 1 306 ? -5.641 -23.797 -1.716 1 94.56 306 LEU B N 1
ATOM 6190 C CA . LEU B 1 306 ? -5.484 -24.344 -3.061 1 94.56 306 LEU B CA 1
ATOM 6191 C C . LEU B 1 306 ? -6.273 -23.516 -4.074 1 94.56 306 LEU B C 1
ATOM 6193 O O . LEU B 1 306 ? -5.785 -23.234 -5.168 1 94.56 306 LEU B O 1
ATOM 6197 N N . ARG B 1 307 ? -7.492 -23.156 -3.768 1 92.19 307 ARG B N 1
ATOM 6198 C CA . ARG B 1 307 ? -8.297 -22.344 -4.68 1 92.19 307 ARG B CA 1
ATOM 6199 C C . ARG B 1 307 ? -7.605 -21.031 -5 1 92.19 307 ARG B C 1
ATOM 6201 O O . ARG B 1 307 ? -7.598 -20.594 -6.152 1 92.19 307 ARG B O 1
ATOM 6208 N N . ARG B 1 308 ? -7.051 -20.438 -3.988 1 88.62 308 ARG B N 1
ATOM 6209 C CA . ARG B 1 308 ? -6.344 -19.172 -4.184 1 88.62 308 ARG B CA 1
ATOM 6210 C C . ARG B 1 308 ? -5.121 -19.359 -5.078 1 88.62 308 ARG B C 1
ATOM 6212 O O . ARG B 1 308 ? -4.836 -18.531 -5.934 1 88.62 308 ARG B O 1
ATOM 6219 N N . LEU B 1 309 ? -4.387 -20.406 -4.773 1 90.25 309 LEU B N 1
ATOM 6220 C CA . LEU B 1 309 ? -3.213 -20.719 -5.586 1 90.25 309 LEU B CA 1
ATOM 6221 C C . LEU B 1 309 ? -3.598 -20.875 -7.055 1 90.25 309 LEU B C 1
ATOM 6223 O O . LEU B 1 309 ? -2.961 -20.297 -7.938 1 90.25 309 LEU B O 1
ATOM 6227 N N . LEU B 1 310 ? -4.621 -21.641 -7.293 1 90.75 310 LEU B N 1
ATOM 6228 C CA . LEU B 1 310 ? -5.051 -21.922 -8.664 1 90.75 310 LEU B CA 1
ATOM 6229 C C . LEU B 1 310 ? -5.621 -20.672 -9.32 1 90.75 310 LEU B C 1
ATOM 6231 O O . LEU B 1 310 ? -5.504 -20.484 -10.531 1 90.75 310 LEU B O 1
ATOM 6235 N N . GLU B 1 311 ? -6.195 -19.828 -8.523 1 86.62 311 GLU B N 1
ATOM 6236 C CA . GLU B 1 311 ? -6.719 -18.562 -9.039 1 86.62 311 GLU B CA 1
ATOM 6237 C C . GLU B 1 311 ? -5.602 -17.703 -9.609 1 86.62 311 GLU B C 1
ATOM 6239 O O . GLU B 1 311 ? -5.781 -17.047 -10.641 1 86.62 311 GLU B O 1
ATOM 6244 N N . ILE B 1 312 ? -4.547 -17.688 -8.922 1 84.5 312 ILE B N 1
ATOM 6245 C CA . ILE B 1 312 ? -3.426 -16.844 -9.312 1 84.5 312 ILE B CA 1
ATOM 6246 C C . ILE B 1 312 ? -2.68 -17.469 -10.484 1 84.5 312 ILE B C 1
ATOM 6248 O O . ILE B 1 312 ? -2.191 -16.766 -11.367 1 84.5 312 ILE B O 1
ATOM 6252 N N . GLU B 1 313 ? -2.586 -18.75 -10.469 1 81.88 313 GLU B N 1
ATOM 6253 C CA . GLU B 1 313 ? -1.857 -19.438 -11.531 1 81.88 313 GLU B CA 1
ATOM 6254 C C . GLU B 1 313 ? -2.668 -19.484 -12.82 1 81.88 313 GLU B C 1
ATOM 6256 O O . GLU B 1 313 ? -2.141 -19.203 -13.898 1 81.88 313 GLU B O 1
ATOM 6261 N N . ASN B 1 314 ? -3.881 -19.906 -12.719 1 77.56 314 ASN B N 1
ATOM 6262 C CA . ASN B 1 314 ? -4.797 -20.016 -13.844 1 77.56 314 ASN B CA 1
ATOM 6263 C C . ASN B 1 314 ? -6.254 -19.906 -13.398 1 77.56 314 ASN B C 1
ATOM 6265 O O . ASN B 1 314 ? -6.895 -20.906 -13.086 1 77.56 314 ASN B O 1
ATOM 6269 N N . ALA B 1 315 ? -6.738 -18.75 -13.531 1 70.25 315 ALA B N 1
ATOM 6270 C CA . ALA B 1 315 ? -8.07 -18.484 -12.977 1 70.25 315 ALA B CA 1
ATOM 6271 C C . ALA B 1 315 ? -9.148 -19.203 -13.789 1 70.25 315 ALA B C 1
ATOM 6273 O O . ALA B 1 315 ? -10.273 -19.375 -13.32 1 70.25 315 ALA B O 1
ATOM 6274 N N . SER B 1 316 ? -8.891 -19.703 -14.859 1 74.88 316 SER B N 1
ATOM 6275 C CA . SER B 1 316 ? -9.922 -20.312 -15.688 1 74.88 316 SER B CA 1
ATOM 6276 C C . SER B 1 316 ? -9.727 -21.828 -15.789 1 74.88 316 SER B C 1
ATOM 6278 O O . SER B 1 316 ? -10.414 -22.5 -16.562 1 74.88 316 SER B O 1
ATOM 6280 N N . GLY B 1 317 ? -8.938 -22.328 -14.961 1 86.75 317 GLY B N 1
ATOM 6281 C CA . GLY B 1 317 ? -8.688 -23.766 -15.016 1 86.75 317 GLY B CA 1
ATOM 6282 C C . GLY B 1 317 ? -9.812 -24.594 -14.438 1 86.75 317 GLY B C 1
ATOM 6283 O O . GLY B 1 317 ? -10.617 -24.094 -13.656 1 86.75 317 GLY B O 1
ATOM 6284 N N . LEU B 1 318 ? -9.938 -25.844 -14.852 1 94.38 318 LEU B N 1
ATOM 6285 C CA . LEU B 1 318 ? -11.008 -26.75 -14.422 1 94.38 318 LEU B CA 1
ATOM 6286 C C . LEU B 1 318 ? -10.93 -27 -12.922 1 94.38 318 LEU B C 1
ATOM 6288 O O . LEU B 1 318 ? -11.961 -27.094 -12.25 1 94.38 318 LEU B O 1
ATOM 6292 N N . ALA B 1 319 ? -9.734 -27.156 -12.422 1 95.31 319 ALA B N 1
ATOM 6293 C CA . ALA B 1 319 ? -9.562 -27.406 -10.992 1 95.31 319 ALA B CA 1
ATOM 6294 C C . ALA B 1 319 ? -10.07 -26.234 -10.164 1 95.31 319 ALA B C 1
ATOM 6296 O O . ALA B 1 319 ? -10.727 -26.422 -9.141 1 95.31 319 ALA B O 1
ATOM 6297 N N . TRP B 1 320 ? -9.727 -25.078 -10.57 1 93.5 320 TRP B N 1
ATOM 6298 C CA . TRP B 1 320 ? -10.203 -23.875 -9.875 1 93.5 320 TRP B CA 1
ATOM 6299 C C . TRP B 1 320 ? -11.727 -23.812 -9.891 1 93.5 320 TRP B C 1
ATOM 6301 O O . TRP B 1 320 ? -12.352 -23.5 -8.875 1 93.5 320 TRP B O 1
ATOM 6311 N N . GLN B 1 321 ? -12.344 -24.078 -11.039 1 94.12 321 GLN B N 1
ATOM 6312 C CA . GLN B 1 321 ? -13.797 -24.078 -11.188 1 94.12 321 GLN B CA 1
ATOM 6313 C C . GLN B 1 321 ? -14.445 -25.062 -10.219 1 94.12 321 GLN B C 1
ATOM 6315 O O . GLN B 1 321 ? -15.414 -24.734 -9.539 1 94.12 321 GLN B O 1
ATOM 6320 N N . LEU B 1 322 ? -13.898 -26.219 -10.273 1 96.56 322 LEU B N 1
ATOM 6321 C CA . LEU B 1 322 ? -14.453 -27.266 -9.414 1 96.56 322 LEU B CA 1
ATOM 6322 C C . LEU B 1 322 ? -14.406 -26.844 -7.949 1 96.56 322 LEU B C 1
ATOM 6324 O O . LEU B 1 322 ? -15.391 -27 -7.223 1 96.56 322 LEU B O 1
ATOM 6328 N N . LEU B 1 323 ? -13.289 -26.328 -7.504 1 95.31 323 LEU B N 1
ATOM 6329 C CA . LEU B 1 323 ? -13.125 -25.906 -6.117 1 95.31 323 LEU B CA 1
ATOM 6330 C C . LEU B 1 323 ? -14.062 -24.75 -5.793 1 95.31 323 LEU B C 1
ATOM 6332 O O . LEU B 1 323 ? -14.594 -24.672 -4.684 1 95.31 323 LEU B O 1
ATOM 6336 N N . SER B 1 324 ? -14.18 -23.812 -6.727 1 92.19 324 SER B N 1
ATOM 6337 C CA . SER B 1 324 ? -15.078 -22.688 -6.531 1 92.19 324 SER B CA 1
ATOM 6338 C C . SER B 1 324 ? -16.5 -23.156 -6.242 1 92.19 324 SER B C 1
ATOM 6340 O O . SER B 1 324 ? -17.219 -22.531 -5.457 1 92.19 324 SER B O 1
ATOM 6342 N N . ASN B 1 325 ? -16.922 -24.188 -6.879 1 94.94 325 ASN B N 1
ATOM 6343 C CA . ASN B 1 325 ? -18.266 -24.734 -6.672 1 94.94 325 ASN B CA 1
ATOM 6344 C C . ASN B 1 325 ? -18.453 -25.25 -5.25 1 94.94 325 ASN B C 1
ATOM 6346 O O . ASN B 1 325 ? -19.531 -25.141 -4.684 1 94.94 325 ASN B O 1
ATOM 6350 N N . ILE B 1 326 ? -17.438 -25.812 -4.664 1 94.88 326 ILE B N 1
ATOM 6351 C CA . ILE B 1 326 ? -17.5 -26.281 -3.287 1 94.88 326 ILE B CA 1
ATOM 6352 C C . ILE B 1 326 ? -17.797 -25.125 -2.346 1 94.88 326 ILE B C 1
ATOM 6354 O O . ILE B 1 326 ? -18.688 -25.203 -1.497 1 94.88 326 ILE B O 1
ATOM 6358 N N . PHE B 1 327 ? -17.125 -24.047 -2.527 1 90.44 327 PHE B N 1
ATOM 6359 C CA . PHE B 1 327 ? -17.203 -22.906 -1.615 1 90.44 327 PHE B CA 1
ATOM 6360 C C . PHE B 1 327 ? -18.484 -22.125 -1.841 1 90.44 327 PHE B C 1
ATOM 6362 O O . PHE B 1 327 ? -18.938 -21.406 -0.954 1 90.44 327 PHE B O 1
ATOM 6369 N N . HIS B 1 328 ? -19.031 -22.234 -2.996 1 89.31 328 HIS B N 1
ATOM 6370 C CA . HIS B 1 328 ? -20.328 -21.625 -3.262 1 89.31 328 HIS B CA 1
ATOM 6371 C C . HIS B 1 328 ? -21.453 -22.578 -2.938 1 89.31 328 HIS B C 1
ATOM 6373 O O . HIS B 1 328 ? -22.625 -22.297 -3.23 1 89.31 328 HIS B O 1
ATOM 6379 N N . LYS B 1 329 ? -21.125 -23.734 -2.426 1 91.88 329 LYS B N 1
ATOM 6380 C CA . LYS B 1 329 ? -22.062 -24.734 -1.924 1 91.88 329 LYS B CA 1
ATOM 6381 C C . LYS B 1 329 ? -22.984 -25.234 -3.033 1 91.88 329 LYS B C 1
ATOM 6383 O O . LYS B 1 329 ? -24.203 -25.297 -2.848 1 91.88 329 LYS B O 1
ATOM 6388 N N . ARG B 1 330 ? -22.328 -25.547 -4.09 1 93.62 330 ARG B N 1
ATOM 6389 C CA . ARG B 1 330 ? -23.109 -26.078 -5.207 1 93.62 330 ARG B CA 1
ATOM 6390 C C . ARG B 1 330 ? -23 -27.594 -5.273 1 93.62 330 ARG B C 1
ATOM 6392 O O . ARG B 1 330 ? -21.906 -28.141 -5.371 1 93.62 330 ARG B O 1
ATOM 6399 N N . GLU B 1 331 ? -24.141 -28.156 -5.227 1 94.56 331 GLU B N 1
ATOM 6400 C CA . GLU B 1 331 ? -24.188 -29.609 -5.285 1 94.56 331 GLU B CA 1
ATOM 6401 C C . GLU B 1 331 ? -23.672 -30.125 -6.625 1 94.56 331 GLU B C 1
ATOM 6403 O O . GLU B 1 331 ? -22.844 -31.047 -6.672 1 94.56 331 GLU B O 1
ATOM 6408 N N . LYS B 1 332 ? -24.234 -29.484 -7.691 1 95.25 332 LYS B N 1
ATOM 6409 C CA . LYS B 1 332 ? -23.766 -29.781 -9.039 1 95.25 332 LYS B CA 1
ATOM 6410 C C . LYS B 1 332 ? -22.812 -28.703 -9.555 1 95.25 332 LYS B C 1
ATOM 6412 O O . LYS B 1 332 ? -23.234 -27.562 -9.781 1 95.25 332 LYS B O 1
ATOM 6417 N N . PRO B 1 333 ? -21.531 -29.141 -9.797 1 96.5 333 PRO B N 1
ATOM 6418 C CA . PRO B 1 333 ? -20.562 -28.125 -10.203 1 96.5 333 PRO B CA 1
ATOM 6419 C C . PRO B 1 333 ? -20.938 -27.438 -11.516 1 96.5 333 PRO B C 1
ATOM 6421 O O . PRO B 1 333 ? -21.391 -28.094 -12.453 1 96.5 333 PRO B O 1
ATOM 6424 N N . GLU B 1 334 ? -20.734 -26.188 -11.516 1 95.44 334 GLU B N 1
ATOM 6425 C CA . GLU B 1 334 ? -21 -25.375 -12.688 1 95.44 334 GLU B CA 1
ATOM 6426 C C . GLU B 1 334 ? -19.719 -24.75 -13.227 1 95.44 334 GLU B C 1
ATOM 6428 O O . GLU B 1 334 ? -18.766 -24.531 -12.477 1 95.44 334 GLU B O 1
ATOM 6433 N N . TYR B 1 335 ? -19.672 -24.594 -14.523 1 93.69 335 TYR B N 1
ATOM 6434 C CA . TYR B 1 335 ? -18.594 -23.859 -15.172 1 93.69 335 TYR B CA 1
ATOM 6435 C C . TYR B 1 335 ? -18.984 -22.406 -15.406 1 93.69 335 TYR B C 1
ATOM 6437 O O . TYR B 1 335 ? -19.984 -22.125 -16.078 1 93.69 335 TYR B O 1
ATOM 6445 N N . HIS B 1 336 ? -18.219 -21.5 -14.836 1 88.56 336 HIS B N 1
ATOM 6446 C CA . HIS B 1 336 ? -18.5 -20.078 -14.953 1 88.56 336 HIS B CA 1
ATOM 6447 C C . HIS B 1 336 ? -17.562 -19.406 -15.953 1 88.56 336 HIS B C 1
ATOM 6449 O O . HIS B 1 336 ? -16.344 -19.469 -15.805 1 88.56 336 HIS B O 1
ATOM 6455 N N . PHE B 1 337 ? -18.156 -18.719 -16.891 1 81.75 337 PHE B N 1
ATOM 6456 C CA . PHE B 1 337 ? -17.391 -18.016 -17.906 1 81.75 337 PHE B CA 1
ATOM 6457 C C . PHE B 1 337 ? -17.078 -16.594 -17.453 1 81.75 337 PHE B C 1
ATOM 6459 O O . PHE B 1 337 ? -17.891 -15.961 -16.781 1 81.75 337 PHE B O 1
ATOM 6466 N N . SER B 1 338 ? -15.914 -16.094 -17.797 1 71.94 338 SER B N 1
ATOM 6467 C CA . SER B 1 338 ? -15.516 -14.742 -17.422 1 71.94 338 SER B CA 1
ATOM 6468 C C . SER B 1 338 ? -16.125 -13.711 -18.375 1 71.94 338 SER B C 1
ATOM 6470 O O . SER B 1 338 ? -16.234 -12.531 -18.031 1 71.94 338 SER B O 1
ATOM 6472 N N . ASN B 1 339 ? -16.562 -14.086 -19.562 1 69.69 339 ASN B N 1
ATOM 6473 C CA . ASN B 1 339 ? -16.969 -13.156 -20.609 1 69.69 339 ASN B CA 1
ATOM 6474 C C . ASN B 1 339 ? -18.469 -12.914 -20.578 1 69.69 339 ASN B C 1
ATOM 6476 O O . ASN B 1 339 ? -19.047 -12.367 -21.531 1 69.69 339 ASN B O 1
ATOM 6480 N N . GLY B 1 340 ? -19.203 -13.258 -19.547 1 71 340 GLY B N 1
ATOM 6481 C CA . GLY B 1 340 ? -20.625 -12.961 -19.453 1 71 340 GLY B CA 1
ATOM 6482 C C . GLY B 1 340 ? -21.5 -14.094 -19.953 1 71 340 GLY B C 1
ATOM 6483 O O . GLY B 1 340 ? -22.719 -14.039 -19.828 1 71 340 GLY B O 1
ATOM 6484 N N . THR B 1 341 ? -20.922 -15.055 -20.562 1 80.75 341 THR B N 1
ATOM 6485 C CA . THR B 1 341 ? -21.672 -16.219 -21 1 80.75 341 THR B CA 1
ATOM 6486 C C . THR B 1 341 ? -22.328 -16.922 -19.812 1 80.75 341 THR B C 1
ATOM 6488 O O . THR B 1 341 ? -21.75 -16.984 -18.719 1 80.75 341 THR B O 1
ATOM 6491 N N . PRO B 1 342 ? -23.531 -17.266 -20.016 1 87 342 PRO B N 1
ATOM 6492 C CA . PRO B 1 342 ? -24.219 -17.953 -18.922 1 87 342 PRO B CA 1
ATOM 6493 C C . PRO B 1 342 ? -23.484 -19.203 -18.453 1 87 342 PRO B C 1
ATOM 6495 O O . PRO B 1 342 ? -22.875 -19.906 -19.25 1 87 342 PRO B O 1
ATOM 6498 N N . ASN B 1 343 ? -23.625 -19.469 -17.219 1 90.88 343 ASN B N 1
ATOM 6499 C CA . ASN B 1 343 ? -22.969 -20.625 -16.609 1 90.88 343 ASN B CA 1
ATOM 6500 C C . ASN B 1 343 ? -23.594 -21.938 -17.109 1 90.88 343 ASN B C 1
ATOM 6502 O O . ASN B 1 343 ? -24.75 -21.969 -17.516 1 90.88 343 ASN B O 1
ATOM 6506 N N . ARG B 1 344 ? -22.844 -22.922 -17.234 1 93.94 344 ARG B N 1
ATOM 6507 C CA . ARG B 1 344 ? -23.297 -24.266 -17.578 1 93.94 344 ARG B CA 1
ATOM 6508 C C . ARG B 1 344 ? -22.766 -25.281 -16.562 1 93.94 344 ARG B C 1
ATOM 6510 O O . ARG B 1 344 ? -21.844 -24.984 -15.797 1 93.94 344 ARG B O 1
ATOM 6517 N N . LEU B 1 345 ? -23.469 -26.469 -16.609 1 96.19 345 LEU B N 1
ATOM 6518 C CA . LEU B 1 345 ? -22.969 -27.547 -15.766 1 96.19 345 LEU B CA 1
ATOM 6519 C C . LEU B 1 345 ? -21.625 -28.062 -16.281 1 96.19 345 LEU B C 1
ATOM 6521 O O . LEU B 1 345 ? -21.422 -28.156 -17.5 1 96.19 345 LEU B O 1
ATOM 6525 N N . MET B 1 346 ? -20.781 -28.391 -15.344 1 96.56 346 MET B N 1
ATOM 6526 C CA . MET B 1 346 ? -19.547 -29.062 -15.75 1 96.56 346 MET B CA 1
ATOM 6527 C C . MET B 1 346 ? -19.828 -30.484 -16.234 1 96.56 346 MET B C 1
ATOM 6529 O O . MET B 1 346 ? -20.672 -31.188 -15.664 1 96.56 346 MET B O 1
ATOM 6533 N N . THR B 1 347 ? -19.141 -30.922 -17.297 1 96.69 347 THR B N 1
ATOM 6534 C CA . THR B 1 347 ? -19.297 -32.281 -17.797 1 96.69 347 THR B CA 1
ATOM 6535 C C . THR B 1 347 ? -18.609 -33.281 -16.859 1 96.69 347 THR B C 1
ATOM 6537 O O . THR B 1 347 ? -17.703 -32.906 -16.125 1 96.69 347 THR B O 1
ATOM 6540 N N . PRO B 1 348 ? -19.094 -34.531 -16.875 1 96.44 348 PRO B N 1
ATOM 6541 C CA . PRO B 1 348 ? -18.422 -35.562 -16.062 1 96.44 348 PRO B CA 1
ATOM 6542 C C . PRO B 1 348 ? -16.938 -35.688 -16.359 1 96.44 348 PRO B C 1
ATOM 6544 O O . PRO B 1 348 ? -16.141 -35.938 -15.445 1 96.44 348 PRO B O 1
ATOM 6547 N N . GLU B 1 349 ? -16.578 -35.5 -17.562 1 97.19 349 GLU B N 1
ATOM 6548 C CA . GLU B 1 349 ? -15.172 -35.562 -17.953 1 97.19 349 GLU B CA 1
ATOM 6549 C C . GLU B 1 349 ? -14.383 -34.406 -17.344 1 97.19 349 GLU B C 1
ATOM 6551 O O . GLU B 1 349 ? -13.25 -34.594 -16.891 1 97.19 349 GLU B O 1
ATOM 6556 N N . GLU B 1 350 ? -14.969 -33.25 -17.375 1 96.75 350 GLU B N 1
ATOM 6557 C CA . GLU B 1 350 ? -14.328 -32.094 -16.797 1 96.75 350 GLU B CA 1
ATOM 6558 C C . GLU B 1 350 ? -14.109 -32.25 -15.297 1 96.75 350 GLU B C 1
ATOM 6560 O O . GLU B 1 350 ? -13.062 -31.875 -14.773 1 96.75 350 GLU B O 1
ATOM 6565 N N . ILE B 1 351 ? -15.086 -32.781 -14.648 1 97.31 351 ILE B N 1
ATOM 6566 C CA . ILE B 1 351 ? -15.023 -33 -13.211 1 97.31 351 ILE B CA 1
ATOM 6567 C C . ILE B 1 351 ? -13.93 -34.031 -12.891 1 97.31 351 ILE B C 1
ATOM 6569 O O . ILE B 1 351 ? -13.156 -33.844 -11.953 1 97.31 351 ILE B O 1
ATOM 6573 N N . GLN B 1 352 ? -13.906 -35.031 -13.68 1 97 352 GLN B N 1
ATOM 6574 C CA . GLN B 1 352 ? -12.898 -36.062 -13.477 1 97 352 GLN B CA 1
ATOM 6575 C C . GLN B 1 352 ? -11.492 -35.531 -13.695 1 97 352 GLN B C 1
ATOM 6577 O O . GLN B 1 352 ? -10.578 -35.812 -12.922 1 97 352 GLN B O 1
ATOM 6582 N N . ASP B 1 353 ? -11.312 -34.781 -14.719 1 97.12 353 ASP B N 1
ATOM 6583 C CA . ASP B 1 353 ? -10.016 -34.188 -15.023 1 97.12 353 ASP B CA 1
ATOM 6584 C C . ASP B 1 353 ? -9.562 -33.25 -13.898 1 97.12 353 ASP B C 1
ATOM 6586 O O . ASP B 1 353 ? -8.398 -33.281 -13.492 1 97.12 353 ASP B O 1
ATOM 6590 N N . ALA B 1 354 ? -10.469 -32.406 -13.469 1 97.19 354 ALA B N 1
ATOM 6591 C CA . ALA B 1 354 ? -10.172 -31.5 -12.367 1 97.19 354 ALA B CA 1
ATOM 6592 C C . ALA B 1 354 ? -9.805 -32.25 -11.102 1 97.19 354 ALA B C 1
ATOM 6594 O O . ALA B 1 354 ? -8.859 -31.906 -10.406 1 97.19 354 ALA B O 1
ATOM 6595 N N . THR B 1 355 ? -10.57 -33.281 -10.82 1 97.62 355 THR B N 1
ATOM 6596 C CA . THR B 1 355 ? -10.328 -34.094 -9.633 1 97.62 355 THR B CA 1
ATOM 6597 C C . THR B 1 355 ? -8.953 -34.75 -9.711 1 97.62 355 THR B C 1
ATOM 6599 O O . THR B 1 355 ? -8.219 -34.781 -8.727 1 97.62 355 THR B O 1
ATOM 6602 N N . ASN B 1 356 ? -8.633 -35.281 -10.844 1 96.94 356 ASN B N 1
ATOM 6603 C CA . ASN B 1 356 ? -7.34 -35.906 -11.047 1 96.94 356 ASN B CA 1
ATOM 6604 C C . ASN B 1 356 ? -6.191 -34.906 -10.859 1 96.94 356 ASN B C 1
ATOM 6606 O O . ASN B 1 356 ? -5.164 -35.25 -10.273 1 96.94 356 ASN B O 1
ATOM 6610 N N . GLU B 1 357 ? -6.371 -33.781 -11.383 1 95.69 357 GLU B N 1
ATOM 6611 C CA . GLU B 1 357 ? -5.355 -32.75 -11.227 1 95.69 357 GLU B CA 1
ATOM 6612 C C . GLU B 1 357 ? -5.121 -32.406 -9.758 1 95.69 357 GLU B C 1
ATOM 6614 O O . GLU B 1 357 ? -3.977 -32.312 -9.312 1 95.69 357 GLU B O 1
ATOM 6619 N N . ILE B 1 358 ? -6.168 -32.25 -9 1 96.62 358 ILE B N 1
ATOM 6620 C CA . ILE B 1 358 ? -6.086 -31.906 -7.586 1 96.62 358 ILE B CA 1
ATOM 6621 C C . ILE B 1 358 ? -5.441 -33.031 -6.801 1 96.62 358 ILE B C 1
ATOM 6623 O O . ILE B 1 358 ? -4.539 -32.812 -5.992 1 96.62 358 ILE B O 1
ATOM 6627 N N . LYS B 1 359 ? -5.809 -34.25 -7.082 1 96.69 359 LYS B N 1
ATOM 6628 C CA . LYS B 1 359 ? -5.305 -35.438 -6.363 1 96.69 359 LYS B CA 1
ATOM 6629 C C . LYS B 1 359 ? -3.828 -35.656 -6.668 1 96.69 359 LYS B C 1
ATOM 6631 O O . LYS B 1 359 ? -3.047 -35.969 -5.77 1 96.69 359 LYS B O 1
ATOM 6636 N N . THR B 1 360 ? -3.465 -35.5 -7.875 1 95.44 360 THR B N 1
ATOM 6637 C CA . THR B 1 360 ? -2.113 -35.812 -8.32 1 95.44 360 THR B CA 1
ATOM 6638 C C . THR B 1 360 ? -1.122 -34.75 -7.848 1 95.44 360 THR B C 1
ATOM 6640 O O . THR B 1 360 ? -0.007 -35.094 -7.434 1 95.44 360 THR B O 1
ATOM 6643 N N . ASN B 1 361 ? -1.55 -33.562 -7.84 1 91.44 361 ASN B N 1
ATOM 6644 C CA . ASN B 1 361 ? -0.575 -32.5 -7.664 1 91.44 361 ASN B CA 1
ATOM 6645 C C . ASN B 1 361 ? -0.639 -31.906 -6.254 1 91.44 361 ASN B C 1
ATOM 6647 O O . ASN B 1 361 ? 0.321 -31.297 -5.793 1 91.44 361 ASN B O 1
ATOM 6651 N N . TYR B 1 362 ? -1.754 -32.094 -5.531 1 94.69 362 TYR B N 1
ATOM 6652 C CA . TYR B 1 362 ? -1.889 -31.281 -4.324 1 94.69 362 TYR B CA 1
ATOM 6653 C C . TYR B 1 362 ? -2.42 -32.125 -3.166 1 94.69 362 TYR B C 1
ATOM 6655 O O . TYR B 1 362 ? -1.707 -32.375 -2.191 1 94.69 362 TYR B O 1
ATOM 6663 N N . ILE B 1 363 ? -3.699 -32.625 -3.289 1 96.31 363 ILE B N 1
ATOM 6664 C CA . ILE B 1 363 ? -4.367 -33.312 -2.197 1 96.31 363 ILE B CA 1
ATOM 6665 C C . ILE B 1 363 ? -4.812 -34.719 -2.67 1 96.31 363 ILE B C 1
ATOM 6667 O O . ILE B 1 363 ? -5.875 -34.844 -3.283 1 96.31 363 ILE B O 1
ATOM 6671 N N . SER B 1 364 ? -4.152 -35.719 -2.295 1 95.25 364 SER B N 1
ATOM 6672 C CA . SER B 1 364 ? -4.305 -37.062 -2.838 1 95.25 364 SER B CA 1
ATOM 6673 C C . SER B 1 364 ? -5.668 -37.656 -2.482 1 95.25 364 SER B C 1
ATOM 6675 O O . SER B 1 364 ? -6.211 -38.469 -3.23 1 95.25 364 SER B O 1
ATOM 6677 N N . ASP B 1 365 ? -6.234 -37.281 -1.381 1 94.69 365 ASP B N 1
ATOM 6678 C CA . ASP B 1 365 ? -7.492 -37.875 -0.938 1 94.69 365 ASP B CA 1
ATOM 6679 C C . ASP B 1 365 ? -8.672 -36.938 -1.223 1 94.69 365 ASP B C 1
ATOM 6681 O O . ASP B 1 365 ? -9.703 -37.031 -0.56 1 94.69 365 ASP B O 1
ATOM 6685 N N . PHE B 1 366 ? -8.516 -36.094 -2.121 1 97.31 366 PHE B N 1
ATOM 6686 C CA . PHE B 1 366 ? -9.562 -35.125 -2.445 1 97.31 366 PHE B CA 1
ATOM 6687 C C . PHE B 1 366 ? -10.789 -35.844 -3.021 1 97.31 366 PHE B C 1
ATOM 6689 O O . PHE B 1 366 ? -10.656 -36.719 -3.885 1 97.31 366 PHE B O 1
ATOM 6696 N N . ASP B 1 367 ? -11.945 -35.469 -2.578 1 97 367 ASP B N 1
ATOM 6697 C CA . ASP B 1 367 ? -13.242 -35.906 -3.08 1 97 367 ASP B CA 1
ATOM 6698 C C . ASP B 1 367 ? -14.266 -34.781 -3.029 1 97 367 ASP B C 1
ATOM 6700 O O . ASP B 1 367 ? -14.562 -34.25 -1.956 1 97 367 ASP B O 1
ATOM 6704 N N . TYR B 1 368 ? -14.82 -34.5 -4.184 1 97.69 368 TYR B N 1
ATOM 6705 C CA . TYR B 1 368 ? -15.727 -33.344 -4.293 1 97.69 368 TYR B CA 1
ATOM 6706 C C . TYR B 1 368 ? -16.922 -33.531 -3.375 1 97.69 368 TYR B C 1
ATOM 6708 O O . TYR B 1 368 ? -17.297 -32.594 -2.652 1 97.69 368 TYR B O 1
ATOM 6716 N N . ASP B 1 369 ? -17.547 -34.656 -3.393 1 96.5 369 ASP B N 1
ATOM 6717 C CA . ASP B 1 369 ? -18.766 -34.906 -2.639 1 96.5 369 ASP B CA 1
ATOM 6718 C C . ASP B 1 369 ? -18.516 -34.812 -1.137 1 96.5 369 ASP B C 1
ATOM 6720 O O . ASP B 1 369 ? -19.328 -34.25 -0.398 1 96.5 369 ASP B O 1
ATOM 6724 N N . THR B 1 370 ? -17.438 -35.375 -0.729 1 96.56 370 THR B N 1
ATOM 6725 C CA . THR B 1 370 ? -17.078 -35.312 0.686 1 96.56 370 THR B CA 1
ATOM 6726 C C . THR B 1 370 ? -16.922 -33.875 1.156 1 96.56 370 THR B C 1
ATOM 6728 O O . THR B 1 370 ? -17.453 -33.5 2.201 1 96.56 370 THR B O 1
ATOM 6731 N N . GLU B 1 371 ? -16.188 -33.125 0.41 1 97 371 GLU B N 1
ATOM 6732 C CA . GLU B 1 371 ? -15.938 -31.75 0.781 1 97 371 GLU B CA 1
ATOM 6733 C C . GLU B 1 371 ? -17.203 -30.906 0.683 1 97 371 GLU B C 1
ATOM 6735 O O . GLU B 1 371 ? -17.438 -30.031 1.512 1 97 371 GLU B O 1
ATOM 6740 N N . TYR B 1 372 ? -17.984 -31.172 -0.382 1 96.31 372 TYR B N 1
ATOM 6741 C CA . TYR B 1 372 ? -19.266 -30.5 -0.527 1 96.31 372 TYR B CA 1
ATOM 6742 C C . TYR B 1 372 ? -20.172 -30.75 0.681 1 96.31 372 TYR B C 1
ATOM 6744 O O . TYR B 1 372 ? -20.766 -29.828 1.223 1 96.31 372 TYR B O 1
ATOM 6752 N N . GLN B 1 373 ? -20.25 -31.938 1.147 1 96.06 373 GLN B N 1
ATOM 6753 C CA . GLN B 1 373 ? -21.094 -32.281 2.287 1 96.06 373 GLN B CA 1
ATOM 6754 C C . GLN B 1 373 ? -20.625 -31.578 3.553 1 96.06 373 GLN B C 1
ATOM 6756 O O . GLN B 1 373 ? -21.453 -31.188 4.391 1 96.06 373 GLN B O 1
ATOM 6761 N N . LYS B 1 374 ? -19.375 -31.406 3.723 1 95.25 374 LYS B N 1
ATOM 6762 C CA . LYS B 1 374 ? -18.844 -30.672 4.863 1 95.25 374 LYS B CA 1
ATOM 6763 C C . LYS B 1 374 ? -19.391 -29.234 4.898 1 95.25 374 LYS B C 1
ATOM 6765 O O . LYS B 1 374 ? -19.703 -28.719 5.969 1 95.25 374 LYS B O 1
ATOM 6770 N N . THR B 1 375 ? -19.484 -28.609 3.717 1 94.88 375 THR B N 1
ATOM 6771 C CA . THR B 1 375 ? -19.922 -27.219 3.646 1 94.88 375 THR B CA 1
ATOM 6772 C C . THR B 1 375 ? -21.406 -27.094 3.967 1 94.88 375 THR B C 1
ATOM 6774 O O . THR B 1 375 ? -21.875 -26 4.301 1 94.88 375 THR B O 1
ATOM 6777 N N . GLN B 1 376 ? -22.141 -28.203 3.857 1 93.62 376 GLN B N 1
ATOM 6778 C CA . GLN B 1 376 ? -23.578 -28.188 4.102 1 93.62 376 GLN B CA 1
ATOM 6779 C C . GLN B 1 376 ? -23.891 -28.391 5.582 1 93.62 376 GLN B C 1
ATOM 6781 O O . GLN B 1 376 ? -25 -28.094 6.035 1 93.62 376 GLN B O 1
ATOM 6786 N N . ASP B 1 377 ? -22.984 -28.891 6.305 1 93.44 377 ASP B N 1
ATOM 6787 C CA . ASP B 1 377 ? -23.188 -29.203 7.715 1 93.44 377 ASP B CA 1
ATOM 6788 C C . ASP B 1 377 ? -22.688 -28.078 8.609 1 93.44 377 ASP B C 1
ATOM 6790 O O . ASP B 1 377 ? -21.484 -27.953 8.859 1 93.44 377 ASP B O 1
ATOM 6794 N N . ILE B 1 378 ? -23.516 -27.422 9.227 1 91.75 378 ILE B N 1
ATOM 6795 C CA . ILE B 1 378 ? -23.188 -26.234 10.023 1 91.75 378 ILE B CA 1
ATOM 6796 C C . ILE B 1 378 ? -22.422 -26.656 11.273 1 91.75 378 ILE B C 1
ATOM 6798 O O . ILE B 1 378 ? -21.547 -25.922 11.75 1 91.75 378 ILE B O 1
ATOM 6802 N N . THR B 1 379 ? -22.703 -27.781 11.844 1 93.06 379 THR B N 1
ATOM 6803 C CA . THR B 1 379 ? -22.016 -28.266 13.031 1 93.06 379 THR B CA 1
ATOM 6804 C C . THR B 1 379 ? -20.547 -28.531 12.742 1 93.06 379 THR B C 1
ATOM 6806 O O . THR B 1 379 ? -19.672 -28.172 13.531 1 93.06 379 THR B O 1
ATOM 6809 N N . VAL B 1 380 ? -20.375 -29.156 11.609 1 94.31 380 VAL B N 1
ATOM 6810 C CA . VAL B 1 380 ? -19 -29.453 11.188 1 94.31 380 VAL B CA 1
ATOM 6811 C C . VAL B 1 380 ? -18.234 -28.156 10.961 1 94.31 380 VAL B C 1
ATOM 6813 O O . VAL B 1 380 ? -17.094 -28.016 11.375 1 94.31 380 VAL B O 1
ATOM 6816 N N . LEU B 1 381 ? -18.859 -27.219 10.344 1 94.44 381 LEU B N 1
ATOM 6817 C CA . LEU B 1 381 ? -18.219 -25.938 10.047 1 94.44 381 LEU B CA 1
ATOM 6818 C C . LEU B 1 381 ? -17.938 -25.172 11.328 1 94.44 381 LEU B C 1
ATOM 6820 O O . LEU B 1 381 ? -16.891 -24.516 11.445 1 94.44 381 LEU B O 1
ATOM 6824 N N . LYS B 1 382 ? -18.812 -25.234 12.234 1 93.94 382 LYS B N 1
ATOM 6825 C CA . LYS B 1 382 ? -18.609 -24.578 13.516 1 93.94 382 LYS B CA 1
ATOM 6826 C C . LYS B 1 382 ? -17.406 -25.172 14.25 1 93.94 382 LYS B C 1
ATOM 6828 O O . LYS B 1 382 ? -16.609 -24.438 14.836 1 93.94 382 LYS B O 1
ATOM 6833 N N . GLU B 1 383 ? -17.359 -26.422 14.266 1 94.44 383 GLU B N 1
ATOM 6834 C CA . GLU B 1 383 ? -16.234 -27.109 14.898 1 94.44 383 GLU B CA 1
ATOM 6835 C C . GLU B 1 383 ? -14.914 -26.734 14.227 1 94.44 383 GLU B C 1
ATOM 6837 O O . GLU B 1 383 ? -13.906 -26.5 14.898 1 94.44 383 GLU B O 1
ATOM 6842 N N . LEU B 1 384 ? -14.984 -26.766 12.961 1 95.12 384 LEU B N 1
ATOM 6843 C CA . LEU B 1 384 ? -13.789 -26.391 12.203 1 95.12 384 LEU B CA 1
ATOM 6844 C C . LEU B 1 384 ? -13.375 -24.969 12.523 1 95.12 384 LEU B C 1
ATOM 6846 O O . LEU B 1 384 ? -12.188 -24.672 12.672 1 95.12 384 LEU B O 1
ATOM 6850 N N . TYR B 1 385 ? -14.297 -24.094 12.555 1 94 385 TYR B N 1
ATOM 6851 C CA . TYR B 1 385 ? -14.055 -22.688 12.906 1 94 385 TYR B CA 1
ATOM 6852 C C . TYR B 1 385 ? -13.383 -22.578 14.266 1 94 385 TYR B C 1
ATOM 6854 O O . TYR B 1 385 ? -12.383 -21.859 14.422 1 94 385 TYR B O 1
ATOM 6862 N N . GLN B 1 386 ? -13.844 -23.281 15.203 1 93.19 386 GLN B N 1
ATOM 6863 C CA . GLN B 1 386 ? -13.336 -23.219 16.578 1 93.19 386 GLN B CA 1
ATOM 6864 C C . GLN B 1 386 ? -11.945 -23.828 16.672 1 93.19 386 GLN B C 1
ATOM 6866 O O . GLN B 1 386 ? -11.117 -23.359 17.469 1 93.19 386 GLN B O 1
ATOM 6871 N N . ASN B 1 387 ? -11.711 -24.766 15.859 1 92.5 387 ASN B N 1
ATOM 6872 C CA . ASN B 1 387 ? -10.453 -25.484 15.938 1 92.5 387 ASN B CA 1
ATOM 6873 C C . ASN B 1 387 ? -9.367 -24.828 15.078 1 92.5 387 ASN B C 1
ATOM 6875 O O . ASN B 1 387 ? -8.195 -25.203 15.156 1 92.5 387 ASN B O 1
ATOM 6879 N N . SER B 1 388 ? -9.789 -23.906 14.289 1 90.31 388 SER B N 1
ATOM 6880 C CA . SER B 1 388 ? -8.805 -23.234 13.445 1 90.31 388 SER B CA 1
ATOM 6881 C C . SER B 1 388 ? -7.91 -22.312 14.266 1 90.31 388 SER B C 1
ATOM 6883 O O . SER B 1 388 ? -8.391 -21.578 15.125 1 90.31 388 SER B O 1
ATOM 6885 N N . GLY B 1 389 ? -6.621 -22.422 14.008 1 83 389 GLY B N 1
ATOM 6886 C CA . GLY B 1 389 ? -5.672 -21.641 14.781 1 83 389 GLY B CA 1
ATOM 6887 C C . GLY B 1 389 ? -5.395 -20.266 14.188 1 83 389 GLY B C 1
ATOM 6888 O O . GLY B 1 389 ? -4.875 -19.391 14.867 1 83 389 GLY B O 1
ATOM 6889 N N . SER B 1 390 ? -5.754 -20.094 12.961 1 89.31 390 SER B N 1
ATOM 6890 C CA . SER B 1 390 ? -5.453 -18.828 12.297 1 89.31 390 SER B CA 1
ATOM 6891 C C . SER B 1 390 ? -6.719 -18.016 12.078 1 89.31 390 SER B C 1
ATOM 6893 O O . SER B 1 390 ? -7.777 -18.562 11.766 1 89.31 390 SER B O 1
ATOM 6895 N N . ASN B 1 391 ? -6.586 -16.656 12.281 1 88.19 391 ASN B N 1
ATOM 6896 C CA . ASN B 1 391 ? -7.719 -15.766 12.039 1 88.19 391 ASN B CA 1
ATOM 6897 C C . ASN B 1 391 ? -8.164 -15.812 10.578 1 88.19 391 ASN B C 1
ATOM 6899 O O . ASN B 1 391 ? -9.352 -15.664 10.289 1 88.19 391 ASN B O 1
ATOM 6903 N N . TYR B 1 392 ? -7.227 -16.031 9.742 1 88 392 TYR B N 1
ATOM 6904 C CA . TYR B 1 392 ? -7.555 -16.094 8.32 1 88 392 TYR B CA 1
ATOM 6905 C C . TYR B 1 392 ? -8.438 -17.312 8.031 1 88 392 TYR B C 1
ATOM 6907 O O . TYR B 1 392 ? -9.445 -17.188 7.324 1 88 392 TYR B O 1
ATOM 6915 N N . GLU B 1 393 ? -8.102 -18.406 8.523 1 90.88 393 GLU B N 1
ATOM 6916 C CA . GLU B 1 393 ? -8.883 -19.625 8.328 1 90.88 393 GLU B CA 1
ATOM 6917 C C . GLU B 1 393 ? -10.273 -19.5 8.93 1 90.88 393 GLU B C 1
ATOM 6919 O O . GLU B 1 393 ? -11.266 -19.891 8.32 1 90.88 393 GLU B O 1
ATOM 6924 N N . LYS B 1 394 ? -10.273 -18.953 10.125 1 90.25 394 LYS B N 1
ATOM 6925 C CA . LYS B 1 394 ? -11.562 -18.703 10.773 1 90.25 394 LYS B CA 1
ATOM 6926 C C . LYS B 1 394 ? -12.469 -17.859 9.891 1 90.25 394 LYS B C 1
ATOM 6928 O O . LYS B 1 394 ? -13.656 -18.156 9.734 1 90.25 394 LYS B O 1
ATOM 6933 N N . LEU B 1 395 ? -11.906 -16.891 9.383 1 87.06 395 LEU B N 1
ATOM 6934 C CA . LEU B 1 395 ? -12.672 -15.977 8.539 1 87.06 395 LEU B CA 1
ATOM 6935 C C . LEU B 1 395 ? -13.219 -16.703 7.312 1 87.06 395 LEU B C 1
ATOM 6937 O O . LEU B 1 395 ? -14.359 -16.469 6.902 1 87.06 395 LEU B O 1
ATOM 6941 N N . GLN B 1 396 ? -12.398 -17.484 6.684 1 87.69 396 GLN B N 1
ATOM 6942 C CA . GLN B 1 396 ? -12.82 -18.203 5.488 1 87.69 396 GLN B CA 1
ATOM 6943 C C . GLN B 1 396 ? -13.953 -19.172 5.805 1 87.69 396 GLN B C 1
ATOM 6945 O O . GLN B 1 396 ? -14.898 -19.312 5.027 1 87.69 396 GLN B O 1
ATOM 6950 N N . ILE B 1 397 ? -13.828 -19.844 6.875 1 90.69 397 ILE B N 1
ATOM 6951 C CA . ILE B 1 397 ? -14.875 -20.781 7.285 1 90.69 397 ILE B CA 1
ATOM 6952 C C . ILE B 1 397 ? -16.172 -20 7.566 1 90.69 397 ILE B C 1
ATOM 6954 O O . ILE B 1 397 ? -17.25 -20.453 7.211 1 90.69 397 ILE B O 1
ATOM 6958 N N . TYR B 1 398 ? -16 -18.906 8.227 1 88.69 398 TYR B N 1
ATOM 6959 C CA . TYR B 1 398 ? -17.156 -18.062 8.477 1 88.69 398 TYR B CA 1
ATOM 6960 C C . TYR B 1 398 ? -17.844 -17.688 7.172 1 88.69 398 TYR B C 1
ATOM 6962 O O . TYR B 1 398 ? -19.078 -17.688 7.086 1 88.69 398 TYR B O 1
ATOM 6970 N N . ARG B 1 399 ? -17.125 -17.328 6.199 1 84.06 399 ARG B N 1
ATOM 6971 C CA . ARG B 1 399 ? -17.656 -16.953 4.891 1 84.06 399 ARG B CA 1
ATOM 6972 C C . ARG B 1 399 ? -18.422 -18.109 4.254 1 84.06 399 ARG B C 1
ATOM 6974 O O . ARG B 1 399 ? -19.422 -17.906 3.576 1 84.06 399 ARG B O 1
ATOM 6981 N N . ILE B 1 400 ? -17.844 -19.234 4.414 1 87.31 400 ILE B N 1
ATOM 6982 C CA . ILE B 1 400 ? -18.484 -20.406 3.865 1 87.31 400 ILE B CA 1
ATOM 6983 C C . ILE B 1 400 ? -19.828 -20.625 4.559 1 87.31 400 ILE B C 1
ATOM 6985 O O . ILE B 1 400 ? -20.828 -20.969 3.912 1 87.31 400 ILE B O 1
ATOM 6989 N N . MET B 1 401 ? -19.844 -20.375 5.852 1 86.31 401 MET B N 1
ATOM 6990 C CA . MET B 1 401 ? -21.047 -20.562 6.645 1 86.31 401 MET B CA 1
ATOM 6991 C C . MET B 1 401 ? -22.141 -19.594 6.223 1 86.31 401 MET B C 1
ATOM 6993 O O . MET B 1 401 ? -23.312 -19.969 6.094 1 86.31 401 MET B O 1
ATOM 6997 N N . PHE B 1 402 ? -21.781 -18.297 5.984 1 76.75 402 PHE B N 1
ATOM 6998 C CA . PHE B 1 402 ? -22.797 -17.266 5.883 1 76.75 402 PHE B CA 1
ATOM 6999 C C . PHE B 1 402 ? -22.75 -16.578 4.52 1 76.75 402 PHE B C 1
ATOM 7001 O O . PHE B 1 402 ? -23.25 -15.469 4.355 1 76.75 402 PHE B O 1
ATOM 7008 N N . ASN B 1 403 ? -22.156 -17 3.502 1 63.78 403 ASN B N 1
ATOM 7009 C CA . ASN B 1 403 ? -22.016 -16.391 2.184 1 63.78 403 ASN B CA 1
ATOM 7010 C C . ASN B 1 403 ? -23.266 -15.602 1.803 1 63.78 403 ASN B C 1
ATOM 7012 O O . ASN B 1 403 ? -23.172 -14.508 1.237 1 63.78 403 ASN B O 1
ATOM 7016 N N . GLU B 1 404 ? -24.547 -16.125 1.714 1 54.81 404 GLU B N 1
ATOM 7017 C CA . GLU B 1 404 ? -25.75 -15.586 1.075 1 54.81 404 GLU B CA 1
ATOM 7018 C C . GLU B 1 404 ? -26.516 -14.68 2.025 1 54.81 404 GLU B C 1
ATOM 7020 O O . GLU B 1 404 ? -27.203 -13.75 1.588 1 54.81 404 GLU B O 1
ATOM 7025 N N . ASN B 1 405 ? -26.688 -14.906 3.303 1 46.19 405 ASN B N 1
ATOM 7026 C CA . ASN B 1 405 ? -27.828 -14.453 4.086 1 46.19 405 ASN B CA 1
ATOM 7027 C C . ASN B 1 405 ? -27.406 -13.547 5.238 1 46.19 405 ASN B C 1
ATOM 7029 O O . ASN B 1 405 ? -28.094 -13.445 6.25 1 46.19 405 ASN B O 1
ATOM 7033 N N . SER B 1 406 ? -26.219 -13.016 5.223 1 47.19 406 SER B N 1
ATOM 7034 C CA . SER B 1 406 ? -26.078 -12.586 6.605 1 47.19 406 SER B CA 1
ATOM 7035 C C . SER B 1 406 ? -26.75 -11.242 6.848 1 47.19 406 SER B C 1
ATOM 7037 O O . SER B 1 406 ? -26.766 -10.383 5.965 1 47.19 406 SER B O 1
ATOM 7039 N N . SER B 1 407 ? -27.531 -11.211 7.703 1 44.72 407 SER B N 1
ATOM 7040 C CA . SER B 1 407 ? -28.328 -10.102 8.234 1 44.72 407 SER B CA 1
ATOM 7041 C C . SER B 1 407 ? -27.422 -8.953 8.688 1 44.72 407 SER B C 1
ATOM 7043 O O . SER B 1 407 ? -27.875 -7.812 8.797 1 44.72 407 SER B O 1
ATOM 7045 N N . ASN B 1 408 ? -26.453 -9.289 9.516 1 48.53 408 ASN B N 1
ATOM 7046 C CA . ASN B 1 408 ? -25.656 -8.188 10.055 1 48.53 408 ASN B CA 1
ATOM 7047 C C . ASN B 1 408 ? -24.766 -7.57 8.984 1 48.53 408 ASN B C 1
ATOM 7049 O O . ASN B 1 408 ? -23.781 -8.188 8.562 1 48.53 408 ASN B O 1
ATOM 7053 N N . SER B 1 409 ? -25.188 -6.59 8.258 1 52.97 409 SER B N 1
ATOM 7054 C CA . SER B 1 409 ? -24.859 -6.004 6.961 1 52.97 409 SER B CA 1
ATOM 7055 C C . SER B 1 409 ? -23.406 -5.52 6.926 1 52.97 409 SER B C 1
ATOM 7057 O O . SER B 1 409 ? -22.703 -5.734 5.938 1 52.97 409 SER B O 1
ATOM 7059 N N . VAL B 1 410 ? -23.125 -4.918 7.996 1 50.62 410 VAL B N 1
ATOM 7060 C CA . VAL B 1 410 ? -21.891 -4.133 7.859 1 50.62 410 VAL B CA 1
ATOM 7061 C C . VAL B 1 410 ? -20.672 -5.051 7.969 1 50.62 410 VAL B C 1
ATOM 7063 O O . VAL B 1 410 ? -19.75 -4.957 7.164 1 50.62 410 VAL B O 1
ATOM 7066 N N . ILE B 1 411 ? -20.688 -5.965 8.977 1 57.56 411 ILE B N 1
ATOM 7067 C CA . ILE B 1 411 ? -19.547 -6.859 9.133 1 57.56 411 ILE B CA 1
ATOM 7068 C C . ILE B 1 411 ? -19.469 -7.824 7.953 1 57.56 411 ILE B C 1
ATOM 7070 O O . ILE B 1 411 ? -18.391 -8.133 7.453 1 57.56 411 ILE B O 1
ATOM 7074 N N . LYS B 1 412 ? -20.609 -8.148 7.637 1 58.25 412 LYS B N 1
ATOM 7075 C CA . LYS B 1 412 ? -20.656 -9.125 6.555 1 58.25 412 LYS B CA 1
ATOM 7076 C C . LYS B 1 412 ? -20.062 -8.555 5.27 1 58.25 412 LYS B C 1
ATOM 7078 O O . LYS B 1 412 ? -19.328 -9.25 4.559 1 58.25 412 LYS B O 1
ATOM 7083 N N . LYS B 1 413 ? -20.453 -7.336 5.25 1 56.38 413 LYS B N 1
ATOM 7084 C CA . LYS B 1 413 ? -19.922 -6.691 4.055 1 56.38 413 LYS B CA 1
ATOM 7085 C C . LYS B 1 413 ? -18.391 -6.605 4.113 1 56.38 413 LYS B C 1
ATOM 7087 O O . LYS B 1 413 ? -17.719 -6.848 3.115 1 56.38 413 LYS B O 1
ATOM 7092 N N . PHE B 1 414 ? -18.016 -6.387 5.359 1 58.09 414 PHE B N 1
ATOM 7093 C CA . PHE B 1 414 ? -16.562 -6.266 5.516 1 58.09 414 PHE B CA 1
ATOM 7094 C C . PHE B 1 414 ? -15.883 -7.609 5.277 1 58.09 414 PHE B C 1
ATOM 7096 O O . PHE B 1 414 ? -14.867 -7.68 4.582 1 58.09 414 PHE B O 1
ATOM 7103 N N . VAL B 1 415 ? -16.531 -8.523 5.938 1 62.69 415 VAL B N 1
ATOM 7104 C CA . VAL B 1 415 ? -15.93 -9.844 5.852 1 62.69 415 VAL B CA 1
ATOM 7105 C C . VAL B 1 415 ? -15.992 -10.352 4.414 1 62.69 415 VAL B C 1
ATOM 7107 O O . VAL B 1 415 ? -15.039 -10.945 3.912 1 62.69 415 VAL B O 1
ATOM 7110 N N . ASN B 1 416 ? -17.156 -10.062 3.881 1 58.53 416 ASN B N 1
ATOM 7111 C CA . ASN B 1 416 ? -17.344 -10.594 2.535 1 58.53 416 ASN B CA 1
ATOM 7112 C C . ASN B 1 416 ? -16.516 -9.82 1.51 1 58.53 416 ASN B C 1
ATOM 7114 O O . ASN B 1 416 ? -15.992 -10.406 0.56 1 58.53 416 ASN B O 1
ATOM 7118 N N . GLU B 1 417 ? -16.641 -8.555 1.745 1 53.09 417 GLU B N 1
ATOM 7119 C CA . GLU B 1 417 ? -16.031 -7.707 0.727 1 53.09 417 GLU B CA 1
ATOM 7120 C C . GLU B 1 417 ? -14.562 -7.438 1.048 1 53.09 417 GLU B C 1
ATOM 7122 O O . GLU B 1 417 ? -13.727 -7.367 0.144 1 53.09 417 GLU B O 1
ATOM 7127 N N . ALA B 1 418 ? -14.469 -6.871 2.229 1 50.91 418 ALA B N 1
ATOM 7128 C CA . ALA B 1 418 ? -13.156 -6.355 2.602 1 50.91 418 ALA B CA 1
ATOM 7129 C C . ALA B 1 418 ? -12.094 -7.445 2.498 1 50.91 418 ALA B C 1
ATOM 7131 O O . ALA B 1 418 ? -10.977 -7.191 2.035 1 50.91 418 ALA B O 1
ATOM 7132 N N . PHE B 1 419 ? -12.625 -8.602 3.262 1 48 419 PHE B N 1
ATOM 7133 C CA . PHE B 1 419 ? -11.516 -9.555 3.324 1 48 419 PHE B CA 1
ATOM 7134 C C . PHE B 1 419 ? -11.484 -10.422 2.072 1 48 419 PHE B C 1
ATOM 7136 O O . PHE B 1 419 ? -10.688 -11.359 1.983 1 48 419 PHE B O 1
ATOM 7143 N N . HIS B 1 420 ? -12.656 -10.281 1.42 1 47.84 420 HIS B N 1
ATOM 7144 C CA . HIS B 1 420 ? -12.383 -11 0.183 1 47.84 420 HIS B CA 1
ATOM 7145 C C . HIS B 1 420 ? -10.984 -10.68 -0.34 1 47.84 420 HIS B C 1
ATOM 7147 O O . HIS B 1 420 ? -10.438 -9.609 -0.054 1 47.84 420 HIS B O 1
ATOM 7153 N N . ILE B 1 421 ? -10.438 -11.531 -1.172 1 50.72 421 ILE B N 1
ATOM 7154 C CA . ILE B 1 421 ? -9.102 -12 -1.532 1 50.72 421 ILE B CA 1
ATOM 7155 C C . ILE B 1 421 ? -8.211 -10.812 -1.892 1 50.72 421 ILE B C 1
ATOM 7157 O O . ILE B 1 421 ? -8.438 -10.148 -2.908 1 50.72 421 ILE B O 1
ATOM 7161 N N . GLU B 1 422 ? -7.688 -10.281 -0.883 1 56.53 422 GLU B N 1
ATOM 7162 C CA . GLU B 1 422 ? -6.539 -9.453 -0.524 1 56.53 422 GLU B CA 1
ATOM 7163 C C . GLU B 1 422 ? -5.449 -9.531 -1.589 1 56.53 422 GLU B C 1
ATOM 7165 O O . GLU B 1 422 ? -4.98 -10.625 -1.925 1 56.53 422 GLU B O 1
ATOM 7170 N N . ASN B 1 423 ? -5.758 -8.875 -2.529 1 61.28 423 ASN B N 1
ATOM 7171 C CA . ASN B 1 423 ? -4.594 -8.695 -3.389 1 61.28 423 ASN B CA 1
ATOM 7172 C C . ASN B 1 423 ? -3.346 -8.352 -2.576 1 61.28 423 ASN B C 1
ATOM 7174 O O . ASN B 1 423 ? -2.98 -7.184 -2.455 1 61.28 423 ASN B O 1
ATOM 7178 N N . ASP B 1 424 ? -2.906 -9.469 -2.039 1 76.56 424 ASP B N 1
ATOM 7179 C CA . ASP B 1 424 ? -1.687 -9.32 -1.251 1 76.56 424 ASP B CA 1
ATOM 7180 C C . ASP B 1 424 ? -0.454 -9.273 -2.15 1 76.56 424 ASP B C 1
ATOM 7182 O O . ASP B 1 424 ? -0.567 -9.367 -3.375 1 76.56 424 ASP B O 1
ATOM 7186 N N . TYR B 1 425 ? 0.568 -9.062 -1.509 1 83.19 425 TYR B N 1
ATOM 7187 C CA . TYR B 1 425 ? 1.854 -8.969 -2.191 1 83.19 425 TYR B CA 1
ATOM 7188 C C . TYR B 1 425 ? 2.336 -10.344 -2.637 1 83.19 425 TYR B C 1
ATOM 7190 O O . TYR B 1 425 ? 1.882 -11.367 -2.119 1 83.19 425 TYR B O 1
ATOM 7198 N N . LEU B 1 426 ? 3.182 -10.359 -3.58 1 87.69 426 LEU B N 1
ATOM 7199 C CA . LEU B 1 426 ? 3.785 -11.586 -4.074 1 87.69 426 LEU B CA 1
ATOM 7200 C C . LEU B 1 426 ? 4.574 -12.289 -2.971 1 87.69 426 LEU B C 1
ATOM 7202 O O . LEU B 1 426 ? 4.523 -13.516 -2.846 1 87.69 426 LEU B O 1
ATOM 7206 N N . PHE B 1 427 ? 5.316 -11.539 -2.242 1 88.5 427 PHE B N 1
ATOM 7207 C CA . PHE B 1 427 ? 5.961 -12.039 -1.032 1 88.5 427 PHE B CA 1
ATOM 7208 C C . PHE B 1 427 ? 5.184 -11.609 0.208 1 88.5 427 PHE B C 1
ATOM 7210 O O . PHE B 1 427 ? 4.766 -10.461 0.319 1 88.5 427 PHE B O 1
ATOM 7217 N N . GLN B 1 428 ? 4.996 -12.594 1.023 1 90.12 428 GLN B N 1
ATOM 7218 C CA . GLN B 1 428 ? 4.117 -12.336 2.16 1 90.12 428 GLN B CA 1
ATOM 7219 C C . GLN B 1 428 ? 4.527 -13.172 3.371 1 90.12 428 GLN B C 1
ATOM 7221 O O . GLN B 1 428 ? 5.5 -13.93 3.312 1 90.12 428 GLN B O 1
ATOM 7226 N N . LEU B 1 429 ? 3.852 -12.875 4.527 1 92 429 LEU B N 1
ATOM 7227 C CA . LEU B 1 429 ? 3.947 -13.703 5.723 1 92 429 LEU B CA 1
ATOM 7228 C C . LEU B 1 429 ? 2.873 -14.789 5.723 1 92 429 LEU B C 1
ATOM 7230 O O . LEU B 1 429 ? 1.756 -14.555 5.254 1 92 429 LEU B O 1
ATOM 7234 N N . ASN B 1 430 ? 3.217 -15.945 6.164 1 93.25 430 ASN B N 1
ATOM 7235 C CA . ASN B 1 430 ? 2.246 -17.031 6.227 1 93.25 430 ASN B CA 1
ATOM 7236 C C . ASN B 1 430 ? 1.107 -16.703 7.191 1 93.25 430 ASN B C 1
ATOM 7238 O O . ASN B 1 430 ? 1.335 -16.516 8.383 1 93.25 430 ASN B O 1
ATOM 7242 N N . PRO B 1 431 ? -0.07 -16.734 6.688 1 90.44 431 PRO B N 1
ATOM 7243 C CA . PRO B 1 431 ? -1.202 -16.375 7.547 1 90.44 431 PRO B CA 1
ATOM 7244 C C . PRO B 1 431 ? -1.457 -17.391 8.648 1 90.44 431 PRO B C 1
ATOM 7246 O O . PRO B 1 431 ? -2.162 -17.094 9.617 1 90.44 431 PRO B O 1
ATOM 7249 N N . CYS B 1 432 ? -0.946 -18.562 8.562 1 90.25 432 CYS B N 1
ATOM 7250 C CA . CYS B 1 432 ? -1.072 -19.562 9.609 1 90.25 432 CYS B CA 1
ATOM 7251 C C . CYS B 1 432 ? -0.217 -19.203 10.82 1 90.25 432 CYS B C 1
ATOM 7253 O O . CYS B 1 432 ? -0.512 -19.625 11.938 1 90.25 432 CYS B O 1
ATOM 7255 N N . GLU B 1 433 ? 0.811 -18.484 10.531 1 91.56 433 GLU B N 1
ATOM 7256 C CA . GLU B 1 433 ? 1.764 -18.156 11.594 1 91.56 433 GLU B CA 1
ATOM 7257 C C . GLU B 1 433 ? 1.588 -16.719 12.062 1 91.56 433 GLU B C 1
ATOM 7259 O O . GLU B 1 433 ? 1.853 -16.406 13.219 1 91.56 433 GLU B O 1
ATOM 7264 N N . TYR B 1 434 ? 1.227 -15.891 11.156 1 91.69 434 TYR B N 1
ATOM 7265 C CA . TYR B 1 434 ? 1.042 -14.469 11.453 1 91.69 434 TYR B CA 1
ATOM 7266 C C . TYR B 1 434 ? -0.398 -14.047 11.195 1 91.69 434 TYR B C 1
ATOM 7268 O O . TYR B 1 434 ? -0.877 -14.102 10.055 1 91.69 434 TYR B O 1
ATOM 7276 N N . ASP B 1 435 ? -1.059 -13.555 12.195 1 86.81 435 ASP B N 1
ATOM 7277 C CA . ASP B 1 435 ? -2.461 -13.172 12.07 1 86.81 435 ASP B CA 1
ATOM 7278 C C . ASP B 1 435 ? -2.6 -11.766 11.484 1 86.81 435 ASP B C 1
ATOM 7280 O O . ASP B 1 435 ? -2.566 -10.781 12.219 1 86.81 435 ASP B O 1
ATOM 7284 N N . THR B 1 436 ? -2.869 -11.742 10.234 1 80.12 436 THR B N 1
ATOM 7285 C CA . THR B 1 436 ? -3.016 -10.453 9.578 1 80.12 436 THR B CA 1
ATOM 7286 C C . THR B 1 436 ? -4.453 -9.953 9.68 1 80.12 436 THR B C 1
ATOM 7288 O O . THR B 1 436 ? -4.723 -8.766 9.453 1 80.12 436 THR B O 1
ATOM 7291 N N . VAL B 1 437 ? -5.371 -10.875 9.977 1 82.38 437 VAL B N 1
ATOM 7292 C CA . VAL B 1 437 ? -6.75 -10.477 10.234 1 82.38 437 VAL B CA 1
ATOM 7293 C C . VAL B 1 437 ? -6.895 -10 11.68 1 82.38 437 VAL B C 1
ATOM 7295 O O . VAL B 1 437 ? -6.57 -10.734 12.609 1 82.38 437 VAL B O 1
ATOM 7298 N N . PRO B 1 438 ? -7.391 -8.789 11.789 1 78.88 438 PRO B N 1
ATOM 7299 C CA . PRO B 1 438 ? -7.477 -8.25 13.148 1 78.88 438 PRO B CA 1
ATOM 7300 C C . PRO B 1 438 ? -8.406 -9.055 14.047 1 78.88 438 PRO B C 1
ATOM 7302 O O . PRO B 1 438 ? -9.453 -9.531 13.594 1 78.88 438 PRO B O 1
ATOM 7305 N N . GLN B 1 439 ? -8.117 -9.016 15.289 1 82.81 439 GLN B N 1
ATOM 7306 C CA . GLN B 1 439 ? -8.859 -9.82 16.25 1 82.81 439 GLN B CA 1
ATOM 7307 C C . GLN B 1 439 ? -10.289 -9.32 16.406 1 82.81 439 GLN B C 1
ATOM 7309 O O . GLN B 1 439 ? -11.211 -10.109 16.625 1 82.81 439 GLN B O 1
ATOM 7314 N N . TYR B 1 440 ? -10.477 -8.078 16.359 1 78.19 440 TYR B N 1
ATOM 7315 C CA . TYR B 1 440 ? -11.812 -7.535 16.578 1 78.19 440 TYR B CA 1
ATOM 7316 C C . TYR B 1 440 ? -12.789 -8.031 15.516 1 78.19 440 TYR B C 1
ATOM 7318 O O . TYR B 1 440 ? -13.992 -8.141 15.773 1 78.19 440 TYR B O 1
ATOM 7326 N N . ILE B 1 441 ? -12.344 -8.336 14.344 1 79.5 441 ILE B N 1
ATOM 7327 C CA . ILE B 1 441 ? -13.188 -8.898 13.289 1 79.5 441 ILE B CA 1
ATOM 7328 C C . ILE B 1 441 ? -13.617 -10.312 13.68 1 79.5 441 ILE B C 1
ATOM 7330 O O . ILE B 1 441 ? -14.789 -10.672 13.531 1 79.5 441 ILE B O 1
ATOM 7334 N N . ILE B 1 442 ? -12.68 -11.07 14.172 1 85.38 442 ILE B N 1
ATOM 7335 C CA . ILE B 1 442 ? -12.969 -12.438 14.586 1 85.38 442 ILE B CA 1
ATOM 7336 C C . ILE B 1 442 ? -13.93 -12.43 15.773 1 85.38 442 ILE B C 1
ATOM 7338 O O . ILE B 1 442 ? -14.797 -13.289 15.875 1 85.38 442 ILE B O 1
ATOM 7342 N N . ASP B 1 443 ? -13.734 -11.461 16.625 1 83.88 443 ASP B N 1
ATOM 7343 C CA . ASP B 1 443 ? -14.641 -11.328 17.766 1 83.88 443 ASP B CA 1
ATOM 7344 C C . ASP B 1 443 ? -16.078 -11.125 17.297 1 83.88 443 ASP B C 1
ATOM 7346 O O . ASP B 1 443 ? -17.016 -11.664 17.891 1 83.88 443 ASP B O 1
ATOM 7350 N N . GLU B 1 444 ? -16.219 -10.406 16.297 1 80.31 444 GLU B N 1
ATOM 7351 C CA . GLU B 1 444 ? -17.547 -10.18 15.742 1 80.31 444 GLU B CA 1
ATOM 7352 C C . GLU B 1 444 ? -18.109 -11.445 15.086 1 80.31 444 GLU B C 1
ATOM 7354 O O . GLU B 1 444 ? -19.297 -11.719 15.172 1 80.31 444 GLU B O 1
ATOM 7359 N N . CYS B 1 445 ? -17.281 -12.094 14.406 1 84.69 445 CYS B N 1
ATOM 7360 C CA . CYS B 1 445 ? -17.688 -13.367 13.82 1 84.69 445 CYS B CA 1
ATOM 7361 C C . CYS B 1 445 ? -18.141 -14.344 14.906 1 84.69 445 CYS B C 1
ATOM 7363 O O . CYS B 1 445 ? -19.141 -15.039 14.734 1 84.69 445 CYS B O 1
ATOM 7365 N N . ASP B 1 446 ? -17.375 -14.336 15.953 1 87.69 446 ASP B N 1
ATOM 7366 C CA . ASP B 1 446 ? -17.703 -15.203 17.078 1 87.69 446 ASP B CA 1
ATOM 7367 C C . ASP B 1 446 ? -19.094 -14.875 17.625 1 87.69 446 ASP B C 1
ATOM 7369 O O . ASP B 1 446 ? -19.875 -15.781 17.906 1 87.69 446 ASP B O 1
ATOM 7373 N N . LYS B 1 447 ? -19.375 -13.648 17.75 1 83 447 LYS B N 1
ATOM 7374 C CA . LYS B 1 447 ? -20.688 -13.211 18.25 1 83 447 LYS B CA 1
ATOM 7375 C C . LYS B 1 447 ? -21.797 -13.648 17.312 1 83 447 LYS B C 1
ATOM 7377 O O . LYS B 1 447 ? -22.859 -14.102 17.75 1 83 447 LYS B O 1
ATOM 7382 N N . ASP B 1 448 ? -21.578 -13.508 16.094 1 82.19 448 ASP B N 1
ATOM 7383 C CA . ASP B 1 448 ? -22.578 -13.859 15.086 1 82.19 448 ASP B CA 1
ATOM 7384 C C . ASP B 1 448 ? -22.859 -15.359 15.078 1 82.19 448 ASP B C 1
ATOM 7386 O O . ASP B 1 448 ? -24 -15.789 14.969 1 82.19 448 ASP B O 1
ATOM 7390 N N . ILE B 1 449 ? -21.828 -16.078 15.133 1 85.94 449 ILE B N 1
ATOM 7391 C CA . ILE B 1 449 ? -21.953 -17.531 15.125 1 85.94 449 ILE B CA 1
ATOM 7392 C C . ILE B 1 449 ? -22.734 -17.984 16.359 1 85.94 449 ILE B C 1
ATOM 7394 O O . ILE B 1 449 ? -23.547 -18.906 16.281 1 85.94 449 ILE B O 1
ATOM 7398 N N . LEU B 1 450 ? -22.469 -17.328 17.453 1 84 450 LEU B N 1
ATOM 7399 C CA . LEU B 1 450 ? -23.172 -17.656 18.688 1 84 450 LEU B CA 1
ATOM 7400 C C . LEU B 1 450 ? -24.656 -17.312 18.578 1 84 450 LEU B C 1
ATOM 7402 O O . LEU B 1 450 ? -25.5 -18.016 19.125 1 84 450 LEU B O 1
ATOM 7406 N N . GLU B 1 451 ? -24.938 -16.328 17.844 1 77.44 451 GLU B N 1
ATOM 7407 C CA . GLU B 1 451 ? -26.328 -15.875 17.703 1 77.44 451 GLU B CA 1
ATOM 7408 C C . GLU B 1 451 ? -27.109 -16.781 16.766 1 77.44 451 GLU B C 1
ATOM 7410 O O . GLU B 1 451 ? -28.281 -17.078 17 1 77.44 451 GLU B O 1
ATOM 7415 N N . ILE B 1 452 ? -26.578 -17.094 15.703 1 71.62 452 ILE B N 1
ATOM 7416 C CA . ILE B 1 452 ? -27.266 -17.859 14.664 1 71.62 452 ILE B CA 1
ATOM 7417 C C . ILE B 1 452 ? -27.312 -19.344 15.047 1 71.62 452 ILE B C 1
ATOM 7419 O O . ILE B 1 452 ? -28.281 -20.031 14.742 1 71.62 452 ILE B O 1
ATOM 7423 N N . CYS B 1 453 ? -26.188 -19.797 15.633 1 68.75 453 CYS B N 1
ATOM 7424 C CA . CYS B 1 453 ? -26.141 -21.203 16.016 1 68.75 453 CYS B CA 1
ATOM 7425 C C . CYS B 1 453 ? -25.938 -21.344 17.516 1 68.75 453 CYS B C 1
ATOM 7427 O O . CYS B 1 453 ? -24.812 -21.578 17.984 1 68.75 453 CYS B O 1
ATOM 7429 N N . PRO B 1 454 ? -27 -21.062 18.312 1 54.69 454 PRO B N 1
ATOM 7430 C CA . PRO B 1 454 ? -26.812 -21.156 19.766 1 54.69 454 PRO B CA 1
ATOM 7431 C C . PRO B 1 454 ? -26.266 -22.516 20.203 1 54.69 454 PRO B C 1
ATOM 7433 O O . PRO B 1 454 ? -26.484 -23.516 19.531 1 54.69 454 PRO B O 1
ATOM 7436 N N . GLN B 1 455 ? -25.203 -22.469 21.078 1 51.72 455 GLN B N 1
ATOM 7437 C CA . GLN B 1 455 ? -24.719 -23.703 21.688 1 51.72 455 GLN B CA 1
ATOM 7438 C C . GLN B 1 455 ? -25.891 -24.578 22.141 1 51.72 455 GLN B C 1
ATOM 7440 O O . GLN B 1 455 ? -26.812 -24.109 22.797 1 51.72 455 GLN B O 1
ATOM 7445 N N . GLY B 1 456 ? -26.234 -25.469 21.219 1 37.94 456 GLY B N 1
ATOM 7446 C CA . GLY B 1 456 ? -27.016 -26.5 21.875 1 37.94 456 GLY B CA 1
ATOM 7447 C C . GLY B 1 456 ? -26.344 -27.094 23.094 1 37.94 456 GLY B C 1
ATOM 7448 O O . GLY B 1 456 ? -25.125 -27.031 23.234 1 37.94 456 GLY B O 1
#

Foldseek 3Di:
DVVVCVVCLQQWAPVLNVLSVVQVPPPPDQDPVNVVSVVLLVVLVVVVVVLVVVVVPDDPVNQVPDLCSLVVLVVSQDDCVVVNTRPHPVNCVVSVVVNVVSVVVSVVVVVVSVVVVVVVVVVVVVCVVLQVLVQVLCVQLVHQKGWDFDCPDPPDTDTWIDGNPDPDTPPPCVVPDDPQRVLLVVLSVVFVVCVVVVDQEAEAEASQVPGDPSNSVSSVCSAFQDPSHCAPHHYHYHHPDCVVVCVCAANCQPSGPPRDWDWDWADDPRDIDIHTDHNVQKDFLVVLLQVVLPDPADNLLNLVSVLVVCCVVPVQALLNQLSVCLLVLHPFGWRDDPVPDDIGTDDPVSNVVSQCVCLVPGNVPDDSNVSSVCLVDLVSLVVSLVPQQFPLSNLSSLCSNCVDDDDPPPLCCCSVPVPPPPPDDRIDGNRSVHHPDHPVSVVVSVVSSCVVPPDD/DVVVCVVCLQQWPPVLSVLVVVQVPPPPDQDPVNVVSVVLLVVLVVVVVVLVVVVVPDDPVNQVPDLCSLVVLVVSQDDCVVVNGRPHPVNCVVSVVVNVVSVVVSVVVVVVSVVVVVVVVVVVVVCVVLQVLVQVLCVQLVHQKGWDFDCPDPPDTDTWIGGNPDPDTPPPCVVPDDPQRVLLVVLSVVFVVCVVVVDQEAEAEASQVPGDPSNSVSSVCSAFQDPSHCAPHHYHYHHPDCVVVCVCAANCQPSGPPRDWDWDWADDPRDIDIHTDHNVQKDFLVVLLQVLLPDPADNLLNLVSVLVVCCVVPVQALLNQLSVCLLVLHPFGWRDDPPPDDIGTDDPVSNVVSQVVCLVPGNVPDDSNVSSVCLVDLVSLVVSLVPQQFPVSNLSSLCSNCVPDDPPPPLCCCSVPVVPPPPDDRIDGNRSVHHPDHPVSVVVSVVSSCVVPPDD

Nearest PDB structures (foldseek):
  8rok-assembly2_C  TM=4.457E-01  e=1.057E-04  Homo sapiens
  6yvu-assembly1_B  TM=4.797E-01  e=3.837E-03  Saccharomyces cerevisiae S288C
  5xg3-assembly1_B  TM=4.483E-01  e=3.304E-03  Bacillus subtilis subsp. subtilis str. 168
  7tve-assembly1_E  TM=3.835E-01  e=2.330E-03  Saccharomyces cerevisiae W303
  8t8f-assembly1_E  TM=4.220E-01  e=6.319E-03  Saccharomyces cerevisiae W303

Organism: NCBI:txid410072

Secondary structure (DSSP, 8-state):
-HHHHHHHGGGS-HHHHHHHHHHHH--S---HHHHHHHHHHHHHHHHHHHHHHHHHH--HHHHHT-TTHHHHHHTT---GGG-TTT--HHHHHHHHHHHHHHHHHHHHHHHHHHHHHHHHHHHHHHHHHHHHHHHHHHHHHT--EEEEEEEEETTEEEEEEEESS--SB-S-HHHHS-HHHHHHHHHHHHHHHHHHH--S-EEEES-STTS-HHHHHHHHHHHHTSTTSSTTS-EEEE-S-HHHHIIIIII-GGGSSSPP-EEEEEEETTEEEEEEE-GGGEEEHHHHHHHHHTSSS-HHHHHHHHHHHHHHH-TT-HHHHHHHHHHTT-SS-EEPPTTSPPPEEPPHHHHHHHHHHHHHHT-TT--HHHHHHHHH-HHHHHHHHHH--SHHHHHHHHHHHHTTT---HHHHHIIIIITTT---BSEEE-TTTS--S-HHHHHHHHHHHHHHS---/-HHHHHHHGGGS-HHHHHHHHHHHH--S---HHHHHHHHHHHHHHHHHHHHHHHHHH--HHHHTT-TTHHHHHHTT---GGG-TTT--HHHHHHHHHHHHHHHHHHHHHHHHHHHHHHHHHHHHHHHHHHHHHHHHHHHHTT--EEEEEEEEETTEEEEEEEESS--SB-S-HHHHS-HHHHHHHHHHHHHHHHHHH--S-EEEES-STTS-HHHHHHHHHHHHTSTTSSTTS-EEEE-S-HHHHIIIIII-GGGSSSPP-EEEEEEETTEEEEEEE-GGGEEEHHHHHHHHHTSSS-HHHHHHHHHHHHHHH-TT-HHHHHHHHHHTT-SS-EEPPTTSPPPEEPPHHHHHHHHHHHHHHT-TT--HHHHHHHHH-HHHHHHHHHH--SHHHHHHHHHHHHTTT-S-HHHHHIIIIISSS---BSEEE-TTTS--S-HHHHHHHHHHHHHHS---

pLDDT: mean 79.56, std 13.39, range [37.28, 97.69]

Radius of gyration: 45.52 Å; Cα contacts (8 Å, |Δi|>4): 982; chains: 2; bounding box: 123×130×83 Å

InterPro domains:
  IPR026866 Protein CR006, P-loop domain [PF13166] (71-265)
  IPR027417 P-loop containing nucleoside triphosphate hydrolase [G3DSA:3.40.50.300] (4-254)
  IPR027417 P-loop containing nucleoside triphosphate hydrolase [SSF52540] (12-246)

Sequence (912 aa):
MLEVFKELMPYFTNETAVKMEEITKNVSGITNTQKNYLLEIKAQADSFMQQLYGLKKMGFHSLKNAEKIADELKKYKIDLSYYSHLNSELSNEKVELINKTLDEVLEKAGKLQGEIAQQKKLIKKTIEMYSSEINEFLYYAGYKYQVAIEEENTTDYHLVLKHIEGTDNVQTVNEHLSYGERNAFALVLFMYSVLKENPDLVVLDDPISSFDGNKKFAIINMLFMGKHSLKNRTVLLLTHEFNTVIDAIYNMPYNFNPTPTAAFLTTKQGILQEKEITKADIKSFGEIAHANISSDMDSLNKLVYLRRLLEIENASGLAWQLLSNIFHKREKPEYHFSNGTPNRLMTPEEIQDATNEIKTNYISDFDYDTEYQKTQDITVLKELYQNSGSNYEKLQIYRIMFNENSSNSVIKKFVNEAFHIENDYLFQLNPCEYDTVPQYIIDECDKDILEICPQGMLEVFKELMPYFTNETAVKMEEITKNVSGITNTQKNYLLEIKAQADSFMQQLYGLKKMGFHSLKNAEKIADELKKYKIDLSYYSHLNSELSNEKVELINKTLDEVLEKAGKLQGEIAQQKKLIKKTIEMYSSEINEFLYYAGYKYQVAIEEENTTDYHLVLKHIEGTDNVQTVNEHLSYGERNAFALVLFMYSVLKENPDLVVLDDPISSFDGNKKFAIINMLFMGKHSLKNRTVLLLTHEFNTVIDAIYNMPYNFNPTPTAAFLTTKQGILQEKEITKADIKSFGEIAHANISSDMDSLNKLVYLRRLLEIENASGLAWQLLSNIFHKREKPEYHFSNGTPNRLMTPEEIQDATNEIKTNYISDFDYDTEYQKTQDITVLKELYQNSGSNYEKLQIYRIMFNENSSNSVIKKFVNEAFHIENDYLFQLNPCEYDTVPQYIIDECDKDILEICPQG